Protein AF-0000000075746510 (afdb_homodimer)

Secondary structure (DSSP, 8-state):
-HHHHHT-HHHHTGGGGGGGHHHHHHHHHHHHHHHHHHHHHHHHHHHHHHHHHTT---HHHHHHHHHHHHHHHHHHHHHHHHHHHHHHHHHHHHHHHHHHHHHHHHHTS-HHHHHHS-HHHHHHIIIIIHHHHHHIIIIIHHHHHHHHHHHHHHHHHHHHH-HHHHHHTTTHHHHHHHHHHHIIIIIHHHHHHHHHHHHHHHHHHHHHHHTHHHHHHTT-HHHHHHHHHHHHHHHHHHHHHHHHHHHHHHHHHHHHHHHHHHHIIIIIHHHHHSTTS--HHHHHHHHHHHHHTHHHHHHHHHHHHHHHHHHHHHHHHHHHHHPPPSS---TT-B---SPP-EEEEEEEEEEEETTEEEEEEEEEEEETT-EEEEE-STTSSHHHHHHHHTTSS--SEEEEEETTEEGGGB-HHHHHTTEEEE-SS----SEEHHHHHHTT-TT--HHHHHHHHHHTT-HHHHHHSTTGGG-EESTTSBPPPHHHHHHHHHHHHHHH--SEEEEESTTTTS-HHHHHHHHHHHHHHHTTSEEEEE-SSGGGTTT-SEEEEEETTEEEEEE-HHHHHHTTSHHHHHHHHHH-S----/-HHHHHT-HHHHHGGGGGGGHHHHHHHHHHHHHHHHHHHHHHHHHHHHHHHHHTT---HHHHHHHHHHHHHHHHHHHHHHHHHHHHHHHHHHHHHHHHHHHHHHHHHTS-HHHHHHS-HHHHHHIIIIIHHHHHHIIIIIHHHHHHHHHHHHHHHHHHHHH-HHHHHHTTTHHHHHHHHHHHIIIIIHHHHHHHHHHHHHHHHHHHHHHHTHHHHHHTT-HHHHHHHHHHHHHHHHHHHHHHHHHHHHHHHHHHHHHHHHHHHIIIIIHHHHHSTTS--HHHHHHHHHHHHHTHHHHHHHHHHHHHHHHHHHHHHHHHHHHHPPPSS---TT-B---SPP-EEEEEEEEEEEETTEEEEEEEEEEEETT-EEEEE-STTSSHHHHHHHHTTSS--SEEEEEETTEEGGGB-HHHHHTTEEEE-SS----SEEHHHHHHTT-TT--HHHHHHHHHHTT-HHHHHHSTTGGG-EESTTSBPPPHHHHHHHHHHHHHHH--SEEEEESTTTTS-HHHHHHHHHHHHHHHTTSEEEEE-SSGGGTTT-SEEEEEETTEEEEEE-HHHHHHTTSHHHHHHHHHH-S----

pLDDT: mean 87.17, std 10.13, range [22.88, 97.12]

Structure (mmCIF, N/CA/C/O backbone):
data_AF-0000000075746510-model_v1
#
loop_
_entity.id
_entity.type
_entity.pdbx_description
1 polymer 'ABC transporter related protein'
#
loop_
_atom_site.group_PDB
_atom_site.id
_atom_site.type_symbol
_atom_site.label_atom_id
_atom_site.label_alt_id
_atom_site.label_comp_id
_atom_site.label_asym_id
_atom_site.label_entity_id
_atom_site.label_seq_id
_atom_site.pdbx_PDB_ins_code
_atom_site.Cartn_x
_atom_site.Cartn_y
_atom_site.Cartn_z
_atom_site.occupancy
_atom_site.B_iso_or_equiv
_atom_site.auth_seq_id
_atom_site.auth_comp_id
_atom_site.auth_asym_id
_atom_site.auth_atom_id
_atom_site.pdbx_PDB_model_num
ATOM 1 N N . MET A 1 1 ? 21.406 -5.93 -28.125 1 35.66 1 MET A N 1
ATOM 2 C CA . MET A 1 1 ? 21.109 -6.84 -27.016 1 35.66 1 MET A CA 1
ATOM 3 C C . MET A 1 1 ? 22.234 -6.82 -25.984 1 35.66 1 MET A C 1
ATOM 5 O O . MET A 1 1 ? 21.984 -6.797 -24.781 1 35.66 1 MET A O 1
ATOM 9 N N . HIS A 1 2 ? 23.375 -6.832 -26.531 1 43 2 HIS A N 1
ATOM 10 C CA . HIS A 1 2 ? 24.562 -6.828 -25.688 1 43 2 HIS A CA 1
ATOM 11 C C . HIS A 1 2 ? 24.75 -5.477 -25 1 43 2 HIS A C 1
ATOM 13 O O . HIS A 1 2 ? 25.141 -5.41 -23.844 1 43 2 HIS A O 1
ATOM 19 N N . GLN A 1 3 ? 24.656 -4.559 -25.859 1 42.72 3 GLN A N 1
ATOM 20 C CA . GLN A 1 3 ? 24.797 -3.217 -25.297 1 42.72 3 GLN A CA 1
ATOM 21 C C . GLN A 1 3 ? 23.688 -2.91 -24.312 1 42.72 3 GLN A C 1
ATOM 23 O O . GLN A 1 3 ? 23.906 -2.225 -23.312 1 42.72 3 GLN A O 1
ATOM 28 N N . ALA A 1 4 ? 22.609 -3.455 -24.688 1 48.09 4 ALA A N 1
ATOM 29 C CA . ALA A 1 4 ? 21.422 -3.285 -23.844 1 48.09 4 ALA A CA 1
ATOM 30 C C . ALA A 1 4 ? 21.609 -4.008 -22.5 1 48.09 4 ALA A C 1
ATOM 32 O O . ALA A 1 4 ? 21.125 -3.533 -21.469 1 48.09 4 ALA A O 1
ATOM 33 N N . ILE A 1 5 ? 22.25 -5.199 -22.609 1 48.69 5 ILE A N 1
ATOM 34 C CA . ILE A 1 5 ? 22.547 -5.965 -21.406 1 48.69 5 ILE A CA 1
ATOM 35 C C . ILE A 1 5 ? 23.578 -5.219 -20.562 1 48.69 5 ILE A C 1
ATOM 37 O O . ILE A 1 5 ? 23.484 -5.191 -19.328 1 48.69 5 ILE A O 1
ATOM 41 N N . ARG A 1 6 ? 24.672 -4.754 -21.234 1 49.66 6 ARG A N 1
ATOM 42 C CA . ARG A 1 6 ? 25.703 -4.035 -20.5 1 49.66 6 ARG A CA 1
ATOM 43 C C . ARG A 1 6 ? 25.141 -2.799 -19.812 1 49.66 6 ARG A C 1
ATOM 45 O O . ARG A 1 6 ? 25.656 -2.357 -18.781 1 49.66 6 ARG A O 1
ATOM 52 N N . GLU A 1 7 ? 24.156 -2.332 -20.297 1 64.12 7 GLU A N 1
ATOM 53 C CA . GLU A 1 7 ? 23.547 -1.112 -19.766 1 64.12 7 GLU A CA 1
ATOM 54 C C . GLU A 1 7 ? 22.438 -1.433 -18.781 1 64.12 7 GLU A C 1
ATOM 56 O O . GLU A 1 7 ? 21.766 -0.529 -18.281 1 64.12 7 GLU A O 1
ATOM 61 N N . SER A 1 8 ? 22.422 -2.777 -18.438 1 77.81 8 SER A N 1
ATOM 62 C CA . SER A 1 8 ? 21.375 -3.223 -17.531 1 77.81 8 SER A CA 1
ATOM 63 C C . SER A 1 8 ? 21.734 -2.906 -16.078 1 77.81 8 SER A C 1
ATOM 65 O O . SER A 1 8 ? 22.875 -3.08 -15.656 1 77.81 8 SER A O 1
ATOM 67 N N . ALA A 1 9 ? 20.891 -2.283 -15.445 1 82.31 9 ALA A N 1
ATOM 68 C CA . ALA A 1 9 ? 21.047 -1.913 -14.039 1 82.31 9 ALA A CA 1
ATOM 69 C C . ALA A 1 9 ? 21.203 -3.15 -13.164 1 82.31 9 ALA A C 1
ATOM 71 O O . ALA A 1 9 ? 21.906 -3.115 -12.148 1 82.31 9 ALA A O 1
ATOM 72 N N . LEU A 1 10 ? 20.719 -4.23 -13.68 1 85.75 10 LEU A N 1
ATOM 73 C CA . LEU A 1 10 ? 20.797 -5.477 -12.922 1 85.75 10 LEU A CA 1
ATOM 74 C C . LEU A 1 10 ? 22.219 -6.02 -12.914 1 85.75 10 LEU A C 1
ATOM 76 O O . LEU A 1 10 ? 22.703 -6.496 -11.883 1 85.75 10 LEU A O 1
ATOM 80 N N . TRP A 1 11 ? 22.906 -5.871 -14 1 81.75 11 TRP A N 1
ATOM 81 C CA . TRP A 1 11 ? 24.281 -6.355 -14.125 1 81.75 11 TRP A CA 1
ATOM 82 C C . TRP A 1 11 ? 25.234 -5.547 -13.242 1 81.75 11 TRP A C 1
ATOM 84 O O . TRP A 1 11 ? 26.219 -6.078 -12.734 1 81.75 11 TRP A O 1
ATOM 94 N N . ARG A 1 12 ? 24.953 -4.312 -13 1 80.69 12 ARG A N 1
ATOM 95 C CA . ARG A 1 12 ? 25.797 -3.445 -12.18 1 80.69 12 ARG A CA 1
ATOM 96 C C . ARG A 1 12 ? 25.641 -3.781 -10.703 1 80.69 12 ARG A C 1
ATOM 98 O O . ARG A 1 12 ? 26.531 -3.469 -9.898 1 80.69 12 ARG A O 1
ATOM 105 N N . LEU A 1 13 ? 24.531 -4.457 -10.367 1 83.25 13 LEU A N 1
ATOM 106 C CA . LEU A 1 13 ? 24.297 -4.789 -8.969 1 83.25 13 LEU A CA 1
ATOM 107 C C . LEU A 1 13 ? 24.75 -6.211 -8.664 1 83.25 13 LEU A C 1
ATOM 109 O O . LEU A 1 13 ? 24.75 -6.633 -7.504 1 83.25 13 LEU A O 1
ATOM 113 N N . LEU A 1 14 ? 25.266 -6.902 -9.656 1 82.88 14 LEU A N 1
ATOM 114 C CA . LEU A 1 14 ? 25.656 -8.297 -9.516 1 82.88 14 LEU A CA 1
ATOM 115 C C . LEU A 1 14 ? 26.906 -8.422 -8.648 1 82.88 14 LEU A C 1
ATOM 117 O O . LEU A 1 14 ? 27.078 -9.414 -7.934 1 82.88 14 LEU A O 1
ATOM 121 N N . PRO A 1 15 ? 27.719 -7.355 -8.68 1 82.38 15 PRO A N 1
ATOM 122 C CA . PRO A 1 15 ? 28.906 -7.469 -7.84 1 82.38 15 PRO A CA 1
ATOM 123 C C . PRO A 1 15 ? 28.578 -7.531 -6.348 1 82.38 15 PRO A C 1
ATOM 125 O O . PRO A 1 15 ? 29.391 -8.031 -5.555 1 82.38 15 PRO A O 1
ATOM 128 N N . LEU A 1 16 ? 27.422 -7.137 -5.988 1 82.44 16 LEU A N 1
ATOM 129 C CA . LEU A 1 16 ? 27 -7.211 -4.594 1 82.44 16 LEU A CA 1
ATOM 130 C C . LEU A 1 16 ? 26.781 -8.656 -4.168 1 82.44 16 LEU A C 1
ATOM 132 O O . LEU A 1 16 ? 26.766 -8.961 -2.971 1 82.44 16 LEU A O 1
ATOM 136 N N . THR A 1 17 ? 26.688 -9.523 -5.133 1 87.56 17 THR A N 1
ATOM 137 C CA . THR A 1 17 ? 26.469 -10.938 -4.844 1 87.56 17 THR A CA 1
ATOM 138 C C . THR A 1 17 ? 27.797 -11.695 -4.816 1 87.56 17 THR A C 1
ATOM 140 O O . THR A 1 17 ? 27.828 -12.875 -4.453 1 87.56 17 THR A O 1
ATOM 143 N N . TRP A 1 18 ? 28.922 -11.102 -5.051 1 86.75 18 TRP A N 1
ATOM 144 C CA . TRP A 1 18 ? 30.203 -11.75 -5.227 1 86.75 18 TRP A CA 1
ATOM 145 C C . TRP A 1 18 ? 30.672 -12.391 -3.926 1 86.75 18 TRP A C 1
ATOM 147 O O . TRP A 1 18 ? 31.312 -13.445 -3.941 1 86.75 18 TRP A O 1
ATOM 157 N N . PRO A 1 19 ? 30.344 -11.742 -2.838 1 90.19 19 PRO A N 1
ATOM 158 C CA . PRO A 1 19 ? 30.766 -12.391 -1.594 1 90.19 19 PRO A CA 1
ATOM 159 C C . PRO A 1 19 ? 30.094 -13.75 -1.382 1 90.19 19 PRO A C 1
ATOM 161 O O . PRO A 1 19 ? 30.609 -14.578 -0.635 1 90.19 19 PRO A O 1
ATOM 164 N N . TYR A 1 20 ? 29.078 -13.992 -2.07 1 93.38 20 TYR A N 1
ATOM 165 C CA . TYR A 1 20 ? 28.344 -15.242 -1.899 1 93.38 20 TYR A CA 1
ATOM 166 C C . TYR A 1 20 ? 28.438 -16.109 -3.15 1 93.38 20 TYR A C 1
ATOM 168 O O . TYR A 1 20 ? 27.5 -16.859 -3.463 1 93.38 20 TYR A O 1
ATOM 176 N N . LYS A 1 21 ? 29.469 -16.047 -3.889 1 92.56 21 LYS A N 1
ATOM 177 C CA . LYS A 1 21 ? 29.656 -16.766 -5.145 1 92.56 21 LYS A CA 1
ATOM 178 C C . LYS A 1 21 ? 29.656 -18.266 -4.918 1 92.56 21 LYS A C 1
ATOM 180 O O . LYS A 1 21 ? 29.156 -19.031 -5.754 1 92.56 21 LYS A O 1
ATOM 185 N N . ARG A 1 22 ? 30.203 -18.656 -3.805 1 93.75 22 ARG A N 1
ATOM 186 C CA . ARG A 1 22 ? 30.234 -20.078 -3.506 1 93.75 22 ARG A CA 1
ATOM 187 C C . ARG A 1 22 ? 28.828 -20.641 -3.289 1 93.75 22 ARG A C 1
ATOM 189 O O . ARG A 1 22 ? 28.5 -21.703 -3.811 1 93.75 22 ARG A O 1
ATOM 196 N N . GLN A 1 23 ? 28.062 -19.922 -2.582 1 93.88 23 GLN A N 1
ATOM 197 C CA . GLN A 1 23 ? 26.688 -20.344 -2.328 1 93.88 23 GLN A CA 1
ATOM 198 C C . GLN A 1 23 ? 25.875 -20.359 -3.615 1 93.88 23 GLN A C 1
ATOM 200 O O . GLN A 1 23 ? 25.031 -21.234 -3.811 1 93.88 23 GLN A O 1
ATOM 205 N N . ILE A 1 24 ? 26.172 -19.422 -4.426 1 92.44 24 ILE A N 1
ATOM 206 C CA . ILE A 1 24 ? 25.484 -19.344 -5.707 1 92.44 24 ILE A CA 1
ATOM 207 C C . ILE A 1 24 ? 25.875 -20.531 -6.578 1 92.44 24 ILE A C 1
ATOM 209 O O . ILE A 1 24 ? 25.016 -21.203 -7.16 1 92.44 24 ILE A O 1
ATOM 213 N N . ALA A 1 25 ? 27.109 -20.875 -6.602 1 93.31 25 ALA A N 1
ATOM 214 C CA . ALA A 1 25 ? 27.594 -21.984 -7.414 1 93.31 25 ALA A CA 1
ATOM 215 C C . ALA A 1 25 ? 27.047 -23.312 -6.914 1 93.31 25 ALA A C 1
ATOM 217 O O . ALA A 1 25 ? 26.609 -24.156 -7.711 1 93.31 25 ALA A O 1
ATOM 218 N N . VAL A 1 26 ? 27 -23.406 -5.637 1 94.81 26 VAL A N 1
ATOM 219 C CA . VAL A 1 26 ? 26.484 -24.641 -5.051 1 94.81 26 VAL A CA 1
ATOM 220 C C . VAL A 1 26 ? 24.984 -24.734 -5.316 1 94.81 26 VAL A C 1
ATOM 222 O O . VAL A 1 26 ? 24.469 -25.812 -5.645 1 94.81 26 VAL A O 1
ATOM 225 N N . GLY A 1 27 ? 24.297 -23.625 -5.129 1 93.88 27 GLY A N 1
ATOM 226 C CA . GLY A 1 27 ? 22.859 -23.609 -5.371 1 93.88 27 GLY A CA 1
ATOM 227 C C . GLY A 1 27 ? 22.5 -23.922 -6.812 1 93.88 27 GLY A C 1
ATOM 228 O O . GLY A 1 27 ? 21.625 -24.75 -7.078 1 93.88 27 GLY A O 1
ATOM 229 N N . LEU A 1 28 ? 23.188 -23.312 -7.727 1 91.69 28 LEU A N 1
ATOM 230 C CA . LEU A 1 28 ? 22.922 -23.531 -9.141 1 91.69 28 LEU A CA 1
ATOM 231 C C . LEU A 1 28 ? 23.344 -24.938 -9.562 1 91.69 28 LEU A C 1
ATOM 233 O O . LEU A 1 28 ? 22.672 -25.578 -10.367 1 91.69 28 LEU A O 1
ATOM 237 N N . GLY A 1 29 ? 24.453 -25.406 -9.047 1 93.31 29 GLY A N 1
ATOM 238 C CA . GLY A 1 29 ? 24.875 -26.781 -9.305 1 93.31 29 GLY A CA 1
ATOM 239 C C . GLY A 1 29 ? 23.891 -27.812 -8.781 1 93.31 29 GLY A C 1
ATOM 240 O O . GLY A 1 29 ? 23.578 -28.781 -9.477 1 93.31 29 GLY A O 1
ATOM 241 N N . ALA A 1 30 ? 23.438 -27.516 -7.57 1 95 30 ALA A N 1
ATOM 242 C CA . ALA A 1 30 ? 22.438 -28.406 -6.996 1 95 30 ALA A CA 1
ATOM 243 C C . ALA A 1 30 ? 21.156 -28.406 -7.82 1 95 30 ALA A C 1
ATOM 245 O O . ALA A 1 30 ? 20.5 -29.438 -7.953 1 95 30 ALA A O 1
ATOM 246 N N . ASN A 1 31 ? 20.844 -27.266 -8.305 1 92.44 31 ASN A N 1
ATOM 247 C CA . ASN A 1 31 ? 19.656 -27.172 -9.156 1 92.44 31 ASN A CA 1
ATOM 248 C C . ASN A 1 31 ? 19.828 -28 -10.438 1 92.44 31 ASN A C 1
ATOM 250 O O . ASN A 1 31 ? 18.906 -28.688 -10.859 1 92.44 31 ASN A O 1
ATOM 254 N N . GLY A 1 32 ? 20.938 -27.891 -11.055 1 91.69 32 GLY A N 1
ATOM 255 C CA . GLY A 1 32 ? 21.234 -28.703 -12.219 1 91.69 32 GLY A CA 1
ATOM 256 C C . GLY A 1 32 ? 21.156 -30.188 -11.945 1 91.69 32 GLY A C 1
ATOM 257 O O . GLY A 1 32 ? 20.578 -30.953 -12.727 1 91.69 32 GLY A O 1
ATOM 258 N N . CYS A 1 33 ? 21.672 -30.625 -10.828 1 94.31 33 CYS A N 1
ATOM 259 C CA . CYS A 1 33 ? 21.609 -32.031 -10.438 1 94.31 33 CYS A CA 1
ATOM 260 C C . CYS A 1 33 ? 20.172 -32.438 -10.18 1 94.31 33 CYS A C 1
ATOM 262 O O . CYS A 1 33 ? 19.781 -33.562 -10.516 1 94.31 33 CYS A O 1
ATOM 264 N N . ALA A 1 34 ? 19.5 -31.547 -9.531 1 93.31 34 ALA A N 1
ATOM 265 C CA . ALA A 1 34 ? 18.094 -31.844 -9.273 1 93.31 34 ALA A CA 1
ATOM 266 C C . ALA A 1 34 ? 17.328 -32.094 -10.578 1 93.31 34 ALA A C 1
ATOM 268 O O . ALA A 1 34 ? 16.484 -33 -10.648 1 93.31 34 ALA A O 1
ATOM 269 N N . ARG A 1 35 ? 17.641 -31.328 -11.586 1 90 35 ARG A N 1
ATOM 270 C CA . ARG A 1 35 ? 17 -31.516 -12.875 1 90 35 ARG A CA 1
ATOM 271 C C . ARG A 1 35 ? 17.391 -32.844 -13.5 1 90 35 ARG A C 1
ATOM 273 O O . ARG A 1 35 ? 16.562 -33.5 -14.148 1 90 35 ARG A O 1
ATOM 280 N N . PHE A 1 36 ? 18.562 -33.219 -13.297 1 90.56 36 PHE A N 1
ATOM 281 C CA . PHE A 1 36 ? 19.031 -34.5 -13.781 1 90.56 36 PHE A CA 1
ATOM 282 C C . PHE A 1 36 ? 18.234 -35.656 -13.156 1 90.56 36 PHE A C 1
ATOM 284 O O . PHE A 1 36 ? 17.75 -36.531 -13.867 1 90.56 36 PHE A O 1
ATOM 291 N N . PHE A 1 37 ? 18.016 -35.562 -11.891 1 92.88 37 PHE A N 1
ATOM 292 C CA . PHE A 1 37 ? 17.281 -36.625 -11.188 1 92.88 37 PHE A CA 1
ATOM 293 C C . PHE A 1 37 ? 15.789 -36.531 -11.508 1 92.88 37 PHE A C 1
ATOM 295 O O . PHE A 1 37 ? 15.07 -37.531 -11.422 1 92.88 37 PHE A O 1
ATOM 302 N N . ASP A 1 38 ? 15.367 -35.375 -11.883 1 90.44 38 ASP A N 1
ATOM 303 C CA . ASP A 1 38 ? 13.961 -35.188 -12.195 1 90.44 38 ASP A CA 1
ATOM 304 C C . ASP A 1 38 ? 13.586 -35.844 -13.516 1 90.44 38 ASP A C 1
ATOM 306 O O . ASP A 1 38 ? 12.43 -36.25 -13.711 1 90.44 38 ASP A O 1
ATOM 310 N N . LEU A 1 39 ? 14.539 -36.031 -14.414 1 89.38 39 LEU A N 1
ATOM 311 C CA . LEU A 1 39 ? 14.289 -36.594 -15.734 1 89.38 39 LEU A CA 1
ATOM 312 C C . LEU A 1 39 ? 14.477 -38.125 -15.727 1 89.38 39 LEU A C 1
ATOM 314 O O . LEU A 1 39 ? 13.953 -38.812 -16.594 1 89.38 39 LEU A O 1
ATOM 318 N N . LEU A 1 40 ? 15.055 -38.688 -14.695 1 90.19 40 LEU A N 1
ATOM 319 C CA . LEU A 1 40 ? 15.461 -40.094 -14.656 1 90.19 40 LEU A CA 1
ATOM 320 C C . LEU A 1 40 ? 14.242 -41 -14.508 1 90.19 40 LEU A C 1
ATOM 322 O O . LEU A 1 40 ? 14.18 -42.062 -15.117 1 90.19 40 LEU A O 1
ATOM 326 N N . PRO A 1 41 ? 13.297 -40.531 -13.688 1 87.69 41 PRO A N 1
ATOM 327 C CA . PRO A 1 41 ? 12.148 -41.438 -13.531 1 87.69 41 PRO A CA 1
ATOM 328 C C . PRO A 1 41 ? 11.438 -41.719 -14.852 1 87.69 41 PRO A C 1
ATOM 330 O O . PRO A 1 41 ? 10.984 -42.844 -15.078 1 87.69 41 PRO A O 1
ATOM 333 N N . THR A 1 42 ? 11.336 -40.75 -15.695 1 86.75 42 THR A N 1
ATOM 334 C CA . THR A 1 42 ? 10.688 -40.938 -16.984 1 86.75 42 THR A CA 1
ATOM 335 C C . THR A 1 42 ? 11.445 -41.969 -17.844 1 86.75 42 THR A C 1
ATOM 337 O O . THR A 1 42 ? 10.828 -42.75 -18.547 1 86.75 42 THR A O 1
ATOM 340 N N . LEU A 1 43 ? 12.711 -42.031 -17.75 1 89.44 43 LEU A N 1
ATOM 341 C CA . LEU A 1 43 ? 13.523 -42.969 -18.484 1 89.44 43 LEU A CA 1
ATOM 342 C C . LEU A 1 43 ? 13.344 -44.375 -17.922 1 89.44 43 LEU A C 1
ATOM 344 O O . LEU A 1 43 ? 13.32 -45.375 -18.672 1 89.44 43 LEU A O 1
ATOM 348 N N . ILE A 1 44 ? 13.172 -44.438 -16.656 1 89.75 44 ILE A N 1
ATOM 349 C CA . ILE A 1 44 ? 13.016 -45.75 -16 1 89.75 44 ILE A CA 1
ATOM 350 C C . ILE A 1 44 ? 11.672 -46.344 -16.391 1 89.75 44 ILE A C 1
ATOM 352 O O . ILE A 1 44 ? 11.578 -47.562 -16.625 1 89.75 44 ILE A O 1
ATOM 356 N N . VAL A 1 45 ? 10.703 -45.531 -16.5 1 86.75 45 VAL A N 1
ATOM 357 C CA . VAL A 1 45 ? 9.391 -46.031 -16.906 1 86.75 45 VAL A CA 1
ATOM 358 C C . VAL A 1 45 ? 9.477 -46.656 -18.297 1 86.75 45 VAL A C 1
ATOM 360 O O . VAL A 1 45 ? 8.898 -47.688 -18.547 1 86.75 45 VAL A O 1
ATOM 363 N N . GLY A 1 46 ? 10.18 -46.031 -19.234 1 86.69 46 GLY A N 1
ATOM 364 C CA . GLY A 1 46 ? 10.367 -46.594 -20.562 1 86.69 46 GLY A CA 1
ATOM 365 C C . GLY A 1 46 ? 11.047 -47.938 -20.547 1 86.69 46 GLY A C 1
ATOM 366 O O . GLY A 1 46 ? 10.648 -48.844 -21.281 1 86.69 46 GLY A O 1
ATOM 367 N N . GLN A 1 47 ? 11.992 -48.094 -19.672 1 86.81 47 GLN A N 1
ATOM 368 C CA . GLN A 1 47 ? 12.711 -49.375 -19.562 1 86.81 47 GLN A CA 1
ATOM 369 C C . GLN A 1 47 ? 11.812 -50.469 -19 1 86.81 47 GLN A C 1
ATOM 371 O O . GLN A 1 47 ? 11.914 -51.625 -19.406 1 86.81 47 GLN A O 1
ATOM 376 N N . VAL A 1 48 ? 11.031 -50.062 -18.078 1 86.5 48 VAL A N 1
ATOM 377 C CA . VAL A 1 48 ? 10.125 -51.031 -17.484 1 86.5 48 VAL A CA 1
ATOM 378 C C . VAL A 1 48 ? 9.117 -51.5 -18.531 1 86.5 48 VAL A C 1
ATOM 380 O O . VAL A 1 48 ? 8.805 -52.719 -18.594 1 86.5 48 VAL A O 1
ATOM 383 N N . VAL A 1 49 ? 8.641 -50.625 -19.344 1 84.81 49 VAL A N 1
ATOM 384 C CA . VAL A 1 49 ? 7.695 -50.969 -20.406 1 84.81 49 VAL A CA 1
ATOM 385 C C . VAL A 1 49 ? 8.352 -51.938 -21.391 1 84.81 49 VAL A C 1
ATOM 387 O O . VAL A 1 49 ? 7.738 -52.906 -21.812 1 84.81 49 VAL A O 1
ATOM 390 N N . ASP A 1 50 ? 9.547 -51.656 -21.734 1 84.88 50 ASP A N 1
ATOM 391 C CA . ASP A 1 50 ? 10.281 -52.531 -22.641 1 84.88 50 ASP A CA 1
ATOM 392 C C . ASP A 1 50 ? 10.5 -53.906 -22 1 84.88 50 ASP A C 1
ATOM 394 O O . ASP A 1 50 ? 10.406 -54.938 -22.688 1 84.88 50 ASP A O 1
ATOM 398 N N . ALA A 1 51 ? 10.773 -53.906 -20.734 1 84.06 51 ALA A N 1
ATOM 399 C CA . ALA A 1 51 ? 11.016 -55.188 -20.031 1 84.06 51 ALA A CA 1
ATOM 400 C C . ALA A 1 51 ? 9.75 -56.031 -19.984 1 84.06 51 ALA A C 1
ATOM 402 O O . ALA A 1 51 ? 9.812 -57.25 -20.109 1 84.06 51 ALA A O 1
ATOM 403 N N . ILE A 1 52 ? 8.703 -55.438 -19.781 1 81.75 52 ILE A N 1
ATOM 404 C CA . ILE A 1 52 ? 7.434 -56.156 -19.766 1 81.75 52 ILE A CA 1
ATOM 405 C C . ILE A 1 52 ? 7.113 -56.688 -21.156 1 81.75 52 ILE A C 1
ATOM 407 O O . ILE A 1 52 ? 6.664 -57.844 -21.281 1 81.75 52 ILE A O 1
ATOM 411 N N . GLU A 1 53 ? 7.359 -55.906 -22.125 1 79 53 GLU A N 1
ATOM 412 C CA . GLU A 1 53 ? 7.07 -56.281 -23.516 1 79 53 GLU A CA 1
ATOM 413 C C . GLU A 1 53 ? 7.914 -57.469 -23.938 1 79 53 GLU A C 1
ATOM 415 O O . GLU A 1 53 ? 7.438 -58.375 -24.656 1 79 53 GLU A O 1
ATOM 420 N N . GLN A 1 54 ? 9.086 -57.469 -23.562 1 77.31 54 GLN A N 1
ATOM 421 C CA . GLN A 1 54 ? 9.992 -58.531 -23.984 1 77.31 54 GLN A CA 1
ATOM 422 C C . GLN A 1 54 ? 9.789 -59.812 -23.156 1 77.31 54 GLN A C 1
ATOM 424 O O . GLN A 1 54 ? 10.352 -60.844 -23.469 1 77.31 54 GLN A O 1
ATOM 429 N N . GLY A 1 55 ? 8.797 -59.938 -22.25 1 70 55 GLY A N 1
ATOM 430 C CA . GLY A 1 55 ? 8.461 -61.125 -21.484 1 70 55 GLY A CA 1
ATOM 431 C C . GLY A 1 55 ? 9.547 -61.531 -20.5 1 70 55 GLY A C 1
ATOM 432 O O . GLY A 1 55 ? 9.547 -62.656 -19.984 1 70 55 GLY A O 1
ATOM 433 N N . ARG A 1 56 ? 10.656 -60.938 -20.422 1 59.34 56 ARG A N 1
ATOM 434 C CA . ARG A 1 56 ? 11.836 -61.406 -19.703 1 59.34 56 ARG A CA 1
ATOM 435 C C . ARG A 1 56 ? 11.789 -60.969 -18.234 1 59.34 56 ARG A C 1
ATOM 437 O O . ARG A 1 56 ? 12.812 -60.938 -17.547 1 59.34 56 ARG A O 1
ATOM 444 N N . VAL A 1 57 ? 10.586 -60.562 -17.625 1 61.47 57 VAL A N 1
ATOM 445 C CA . VAL A 1 57 ? 10.969 -59.781 -16.438 1 61.47 57 VAL A CA 1
ATOM 446 C C . VAL A 1 57 ? 10.711 -60.625 -15.188 1 61.47 57 VAL A C 1
ATOM 448 O O . VAL A 1 57 ? 9.594 -61.094 -14.969 1 61.47 57 VAL A O 1
ATOM 451 N N . LEU A 1 58 ? 11.844 -61.219 -14.586 1 64.31 58 LEU A N 1
ATOM 452 C CA . LEU A 1 58 ? 11.852 -61.781 -13.242 1 64.31 58 LEU A CA 1
ATOM 453 C C . LEU A 1 58 ? 11.383 -60.75 -12.219 1 64.31 58 LEU A C 1
ATOM 455 O O . LEU A 1 58 ? 11.578 -59.531 -12.414 1 64.31 58 LEU A O 1
ATOM 459 N N . PRO A 1 59 ? 10.578 -61.219 -11.281 1 71.5 59 PRO A N 1
ATOM 460 C CA . PRO A 1 59 ? 10.07 -60.344 -10.219 1 71.5 59 PRO A CA 1
ATOM 461 C C . PRO A 1 59 ? 11.156 -59.469 -9.602 1 71.5 59 PRO A C 1
ATOM 463 O O . PRO A 1 59 ? 10.898 -58.344 -9.219 1 71.5 59 PRO A O 1
ATOM 466 N N . ASP A 1 60 ? 12.281 -59.938 -9.648 1 78.75 60 ASP A N 1
ATOM 467 C CA . ASP A 1 60 ? 13.391 -59.219 -9.008 1 78.75 60 ASP A CA 1
ATOM 468 C C . ASP A 1 60 ? 13.75 -57.969 -9.781 1 78.75 60 ASP A C 1
ATOM 470 O O . ASP A 1 60 ? 14.172 -56.969 -9.195 1 78.75 60 ASP A O 1
ATOM 474 N N . ARG A 1 61 ? 13.484 -58 -10.977 1 83.75 61 ARG A N 1
ATOM 475 C CA . ARG A 1 61 ? 13.844 -56.844 -11.797 1 83.75 61 ARG A CA 1
ATOM 476 C C . ARG A 1 61 ? 12.898 -55.656 -11.555 1 83.75 61 ARG A C 1
ATOM 478 O O . ARG A 1 61 ? 13.305 -54.5 -11.586 1 83.75 61 ARG A O 1
ATOM 485 N N . PHE A 1 62 ? 11.711 -56.031 -11.156 1 86.75 62 PHE A N 1
ATOM 486 C CA . PHE A 1 62 ? 10.75 -54.969 -10.898 1 86.75 62 PHE A CA 1
ATOM 487 C C . PHE A 1 62 ? 11.07 -54.25 -9.594 1 86.75 62 PHE A C 1
ATOM 489 O O . PHE A 1 62 ? 10.906 -53.031 -9.5 1 86.75 62 PHE A O 1
ATOM 496 N N . VAL A 1 63 ? 11.57 -54.969 -8.648 1 87.31 63 VAL A N 1
ATOM 497 C CA . VAL A 1 63 ? 11.953 -54.344 -7.379 1 87.31 63 VAL A CA 1
ATOM 498 C C . VAL A 1 63 ? 13.156 -53.438 -7.582 1 87.31 63 VAL A C 1
ATOM 500 O O . VAL A 1 63 ? 13.25 -52.375 -6.965 1 87.31 63 VAL A O 1
ATOM 503 N N . THR A 1 64 ? 14.016 -53.875 -8.453 1 89.5 64 THR A N 1
ATOM 504 C CA . THR A 1 64 ? 15.188 -53.062 -8.734 1 89.5 64 THR A CA 1
ATOM 505 C C . THR A 1 64 ? 14.789 -51.75 -9.398 1 89.5 64 THR A C 1
ATOM 507 O O . THR A 1 64 ? 15.32 -50.688 -9.062 1 89.5 64 THR A O 1
ATOM 510 N N . TYR A 1 65 ? 13.844 -51.812 -10.305 1 90.06 65 TYR A N 1
ATOM 511 C CA . TYR A 1 65 ? 13.367 -50.594 -10.945 1 90.06 65 TYR A CA 1
ATOM 512 C C . TYR A 1 65 ? 12.648 -49.688 -9.945 1 90.06 65 TYR A C 1
ATOM 514 O O . TYR A 1 65 ? 12.789 -48.469 -9.992 1 90.06 65 TYR A O 1
ATOM 522 N N . ALA A 1 66 ? 11.906 -50.281 -9.039 1 91.56 66 ALA A N 1
ATOM 523 C CA . ALA A 1 66 ? 11.188 -49.5 -8.023 1 91.56 66 ALA A CA 1
ATOM 524 C C . ALA A 1 66 ? 12.164 -48.781 -7.094 1 91.56 66 ALA A C 1
ATOM 526 O O . ALA A 1 66 ? 11.977 -47.625 -6.773 1 91.56 66 ALA A O 1
ATOM 527 N N . LEU A 1 67 ? 13.18 -49.438 -6.738 1 92.5 67 LEU A N 1
ATOM 528 C CA . LEU A 1 67 ? 14.18 -48.875 -5.855 1 92.5 67 LEU A CA 1
ATOM 529 C C . LEU A 1 67 ? 14.969 -47.781 -6.574 1 92.5 67 LEU A C 1
ATOM 531 O O . LEU A 1 67 ? 15.367 -46.781 -5.961 1 92.5 67 LEU A O 1
ATOM 535 N N . LEU A 1 68 ? 15.172 -48 -7.82 1 92.75 68 LEU A N 1
ATOM 536 C CA . LEU A 1 68 ? 15.883 -47 -8.609 1 92.75 68 LEU A CA 1
ATOM 537 C C . LEU A 1 68 ? 15.07 -45.688 -8.703 1 92.75 68 LEU A C 1
ATOM 539 O O . LEU A 1 68 ? 15.633 -44.594 -8.586 1 92.75 68 LEU A O 1
ATOM 543 N N . VAL A 1 69 ? 13.82 -45.875 -8.922 1 92.69 69 VAL A N 1
ATOM 544 C CA . VAL A 1 69 ? 12.969 -44.688 -9.016 1 92.69 69 VAL A CA 1
ATOM 545 C C . VAL A 1 69 ? 12.922 -44 -7.668 1 92.69 69 VAL A C 1
ATOM 547 O O . VAL A 1 69 ? 12.961 -42.75 -7.609 1 92.69 69 VAL A O 1
ATOM 550 N N . LEU A 1 70 ? 12.812 -44.688 -6.613 1 93.5 70 LEU A N 1
ATOM 551 C CA . LEU A 1 70 ? 12.828 -44.125 -5.277 1 93.5 70 LEU A CA 1
ATOM 552 C C . LEU A 1 70 ? 14.133 -43.375 -5.027 1 93.5 70 LEU A C 1
ATOM 554 O O . LEU A 1 70 ? 14.133 -42.281 -4.418 1 93.5 70 LEU A O 1
ATOM 558 N N . ALA A 1 71 ? 15.172 -43.969 -5.477 1 94.44 71 ALA A N 1
ATOM 559 C CA . ALA A 1 71 ? 16.484 -43.344 -5.328 1 94.44 71 ALA A CA 1
ATOM 560 C C . ALA A 1 71 ? 16.562 -42.031 -6.125 1 94.44 71 ALA A C 1
ATOM 562 O O . ALA A 1 71 ? 17.172 -41.062 -5.68 1 94.44 71 ALA A O 1
ATOM 563 N N . THR A 1 72 ? 16 -42.031 -7.277 1 94.75 72 THR A N 1
ATOM 564 C CA . THR A 1 72 ? 16.016 -40.812 -8.102 1 94.75 72 THR A CA 1
ATOM 565 C C . THR A 1 72 ? 15.219 -39.719 -7.43 1 94.75 72 THR A C 1
ATOM 567 O O . THR A 1 72 ? 15.656 -38.562 -7.41 1 94.75 72 THR A O 1
ATOM 570 N N . PHE A 1 73 ? 14.086 -40.062 -6.891 1 93.69 73 PHE A N 1
ATOM 571 C CA . PHE A 1 73 ? 13.273 -39.062 -6.227 1 93.69 73 PHE A CA 1
ATOM 572 C C . PHE A 1 73 ? 13.945 -38.594 -4.945 1 93.69 73 PHE A C 1
ATOM 574 O O . PHE A 1 73 ? 13.828 -37.406 -4.57 1 93.69 73 PHE A O 1
ATOM 581 N N . ALA A 1 74 ? 14.602 -39.469 -4.297 1 94.38 74 ALA A N 1
ATOM 582 C CA . ALA A 1 74 ? 15.383 -39.094 -3.125 1 94.38 74 ALA A CA 1
ATOM 583 C C . ALA A 1 74 ? 16.5 -38.125 -3.508 1 94.38 74 ALA A C 1
ATOM 585 O O . ALA A 1 74 ? 16.734 -37.125 -2.814 1 94.38 74 ALA A O 1
ATOM 586 N N . GLY A 1 75 ? 17.203 -38.5 -4.582 1 95.12 75 GLY A N 1
ATOM 587 C CA . GLY A 1 75 ? 18.219 -37.562 -5.09 1 95.12 75 GLY A CA 1
ATOM 588 C C . GLY A 1 75 ? 17.641 -36.219 -5.473 1 95.12 75 GLY A C 1
ATOM 589 O O . GLY A 1 75 ? 18.219 -35.188 -5.129 1 95.12 75 GLY A O 1
ATOM 590 N N . LEU A 1 76 ? 16.531 -36.281 -6.125 1 94.5 76 LEU A N 1
ATOM 591 C CA . LEU A 1 76 ? 15.844 -35.031 -6.5 1 94.5 76 LEU A CA 1
ATOM 592 C C . LEU A 1 76 ? 15.492 -34.219 -5.266 1 94.5 76 LEU A C 1
ATOM 594 O O . LEU A 1 76 ? 15.688 -33 -5.25 1 94.5 76 LEU A O 1
ATOM 598 N N . ALA A 1 77 ? 14.992 -34.875 -4.258 1 94.19 77 ALA A N 1
ATOM 599 C CA . ALA A 1 77 ? 14.602 -34.188 -3.016 1 94.19 77 ALA A CA 1
ATOM 600 C C . ALA A 1 77 ? 15.789 -33.5 -2.357 1 94.19 77 ALA A C 1
ATOM 602 O O . ALA A 1 77 ? 15.703 -32.344 -1.972 1 94.19 77 ALA A O 1
ATOM 603 N N . VAL A 1 78 ? 16.859 -34.156 -2.305 1 94.75 78 VAL A N 1
ATOM 604 C CA . VAL A 1 78 ? 18.047 -33.625 -1.624 1 94.75 78 VAL A CA 1
ATOM 605 C C . VAL A 1 78 ? 18.609 -32.469 -2.402 1 94.75 78 VAL A C 1
ATOM 607 O O . VAL A 1 78 ? 18.859 -31.391 -1.833 1 94.75 78 VAL A O 1
ATOM 610 N N . PHE A 1 79 ? 18.781 -32.625 -3.688 1 95.25 79 PHE A N 1
ATOM 611 C CA . PHE A 1 79 ? 19.422 -31.594 -4.484 1 95.25 79 PHE A CA 1
ATOM 612 C C . PHE A 1 79 ? 18.5 -30.391 -4.648 1 95.25 79 PHE A C 1
ATOM 614 O O . PHE A 1 79 ? 18.969 -29.25 -4.684 1 95.25 79 PHE A O 1
ATOM 621 N N . GLN A 1 80 ? 17.312 -30.656 -4.734 1 93.38 80 GLN A N 1
ATOM 622 C CA . GLN A 1 80 ? 16.375 -29.547 -4.824 1 93.38 80 GLN A CA 1
ATOM 623 C C . GLN A 1 80 ? 16.328 -28.766 -3.521 1 93.38 80 GLN A C 1
ATOM 625 O O . GLN A 1 80 ? 16.266 -27.531 -3.543 1 93.38 80 GLN A O 1
ATOM 630 N N . SER A 1 81 ? 16.297 -29.5 -2.434 1 94.38 81 SER A N 1
ATOM 631 C CA . SER A 1 81 ? 16.312 -28.844 -1.128 1 94.38 81 SER A CA 1
ATOM 632 C C . SER A 1 81 ? 17.578 -28.031 -0.921 1 94.38 81 SER A C 1
ATOM 634 O O . SER A 1 81 ? 17.531 -26.906 -0.422 1 94.38 81 SER A O 1
ATOM 636 N N . LEU A 1 82 ? 18.609 -28.609 -1.342 1 94.25 82 LEU A N 1
ATOM 637 C CA . LEU A 1 82 ? 19.906 -27.922 -1.22 1 94.25 82 LEU A CA 1
ATOM 638 C C . LEU A 1 82 ? 19.938 -26.672 -2.088 1 94.25 82 LEU A C 1
ATOM 640 O O . LEU A 1 82 ? 20.438 -25.641 -1.662 1 94.25 82 LEU A O 1
ATOM 644 N N . SER A 1 83 ? 19.422 -26.797 -3.217 1 93.94 83 SER A N 1
ATOM 645 C CA . SER A 1 83 ? 19.375 -25.656 -4.133 1 93.94 83 SER A CA 1
ATOM 646 C C . SER A 1 83 ? 18.5 -24.531 -3.58 1 93.94 83 SER A C 1
ATOM 648 O O . SER A 1 83 ? 18.922 -23.375 -3.516 1 93.94 83 SER A O 1
ATOM 650 N N . SER A 1 84 ? 17.359 -24.891 -3.135 1 92.25 84 SER A N 1
ATOM 651 C CA . SER A 1 84 ? 16.406 -23.906 -2.639 1 92.25 84 SER A CA 1
ATOM 652 C C . SER A 1 84 ? 16.938 -23.203 -1.395 1 92.25 84 SER A C 1
ATOM 654 O O . SER A 1 84 ? 16.781 -21.984 -1.251 1 92.25 84 SER A O 1
ATOM 656 N N . TYR A 1 85 ? 17.547 -23.969 -0.579 1 93.88 85 TYR A N 1
ATOM 657 C CA . TYR A 1 85 ? 18.078 -23.406 0.66 1 93.88 85 TYR A CA 1
ATOM 658 C C . TYR A 1 85 ? 19.234 -22.469 0.38 1 93.88 85 TYR A C 1
ATOM 660 O O . TYR A 1 85 ? 19.281 -21.344 0.908 1 93.88 85 TYR A O 1
ATOM 668 N N . ASN A 1 86 ? 20.141 -22.922 -0.451 1 94.31 86 ASN A N 1
ATOM 669 C CA . ASN A 1 86 ? 21.328 -22.125 -0.718 1 94.31 86 ASN A CA 1
ATOM 670 C C . ASN A 1 86 ? 20.984 -20.844 -1.473 1 94.31 86 ASN A C 1
ATOM 672 O O . ASN A 1 86 ? 21.453 -19.766 -1.114 1 94.31 86 ASN A O 1
ATOM 676 N N . LEU A 1 87 ? 20.203 -20.953 -2.391 1 93.44 87 LEU A N 1
ATOM 677 C CA . LEU A 1 87 ? 19.875 -19.766 -3.178 1 93.44 87 LEU A CA 1
ATOM 678 C C . LEU A 1 87 ? 18.938 -18.844 -2.395 1 93.44 87 LEU A C 1
ATOM 680 O O . LEU A 1 87 ? 19.047 -17.625 -2.502 1 93.44 87 LEU A O 1
ATOM 684 N N . GLY A 1 88 ? 18.047 -19.438 -1.614 1 93.56 88 GLY A N 1
ATOM 685 C CA . GLY A 1 88 ? 17.172 -18.625 -0.773 1 93.56 88 GLY A CA 1
ATOM 686 C C . GLY A 1 88 ? 17.922 -17.844 0.281 1 93.56 88 GLY A C 1
ATOM 687 O O . GLY A 1 88 ? 17.688 -16.641 0.447 1 93.56 88 GLY A O 1
ATOM 688 N N . THR A 1 89 ? 18.812 -18.516 0.965 1 95.06 89 THR A N 1
ATOM 689 C CA . THR A 1 89 ? 19.578 -17.859 2.018 1 95.06 89 THR A CA 1
ATOM 690 C C . THR A 1 89 ? 20.5 -16.812 1.429 1 95.06 89 THR A C 1
ATOM 692 O O . THR A 1 89 ? 20.688 -15.742 2.014 1 95.06 89 THR A O 1
ATOM 695 N N . MET A 1 90 ? 21.094 -17.172 0.33 1 94.31 90 MET A N 1
ATOM 696 C CA . MET A 1 90 ? 21.953 -16.203 -0.345 1 94.31 90 MET A CA 1
ATOM 697 C C . MET A 1 90 ? 21.172 -14.945 -0.712 1 94.31 90 MET A C 1
ATOM 699 O O . MET A 1 90 ? 21.656 -13.828 -0.522 1 94.31 90 MET A O 1
ATOM 703 N N . ALA A 1 91 ? 19.969 -15.117 -1.281 1 94.31 91 ALA A N 1
ATOM 704 C CA . ALA A 1 91 ? 19.125 -13.984 -1.67 1 94.31 91 ALA A CA 1
ATOM 705 C C . ALA A 1 91 ? 18.812 -13.109 -0.466 1 94.31 91 ALA A C 1
ATOM 707 O O . ALA A 1 91 ? 18.766 -11.883 -0.577 1 94.31 91 ALA A O 1
ATOM 708 N N . GLN A 1 92 ? 18.625 -13.734 0.672 1 94.19 92 GLN A N 1
ATOM 709 C CA . GLN A 1 92 ? 18.312 -12.984 1.884 1 94.19 92 GLN A CA 1
ATOM 710 C C . GLN A 1 92 ? 19.516 -12.211 2.387 1 94.19 92 GLN A C 1
ATOM 712 O O . GLN A 1 92 ? 19.391 -11.094 2.902 1 94.19 92 GLN A O 1
ATOM 717 N N . LYS A 1 93 ? 20.641 -12.82 2.322 1 95.06 93 LYS A N 1
ATOM 718 C CA . LYS A 1 93 ? 21.875 -12.133 2.715 1 95.06 93 LYS A CA 1
ATOM 719 C C . LYS A 1 93 ? 22.141 -10.93 1.814 1 95.06 93 LYS A C 1
ATOM 721 O O . LYS A 1 93 ? 22.531 -9.867 2.293 1 95.06 93 LYS A O 1
ATOM 726 N N . VAL A 1 94 ? 21.891 -11.133 0.568 1 93.44 94 VAL A N 1
ATOM 727 C CA . VAL A 1 94 ? 22.062 -10.031 -0.38 1 93.44 94 VAL A CA 1
ATOM 728 C C . VAL A 1 94 ? 21.047 -8.922 -0.073 1 93.44 94 VAL A C 1
ATOM 730 O O . VAL A 1 94 ? 21.391 -7.742 -0.145 1 93.44 94 VAL A O 1
ATOM 733 N N . ARG A 1 95 ? 19.828 -9.289 0.183 1 94.38 95 ARG A N 1
ATOM 734 C CA . ARG A 1 95 ? 18.797 -8.32 0.555 1 94.38 95 ARG A CA 1
ATOM 735 C C . ARG A 1 95 ? 19.234 -7.5 1.764 1 94.38 95 ARG A C 1
ATOM 737 O O . ARG A 1 95 ? 19.094 -6.277 1.773 1 94.38 95 ARG A O 1
ATOM 744 N N . HIS A 1 96 ? 19.766 -8.211 2.76 1 94.44 96 HIS A N 1
ATOM 745 C CA . HIS A 1 96 ? 20.234 -7.551 3.971 1 94.44 96 HIS A CA 1
ATOM 746 C C . HIS A 1 96 ? 21.344 -6.555 3.652 1 94.44 96 HIS A C 1
ATOM 748 O O . HIS A 1 96 ? 21.297 -5.406 4.094 1 94.44 96 HIS A O 1
ATOM 754 N N . ASP A 1 97 ? 22.266 -6.996 2.887 1 94.44 97 ASP A N 1
ATOM 755 C CA . ASP A 1 97 ? 23.406 -6.152 2.541 1 94.44 97 ASP A CA 1
ATOM 756 C C . ASP A 1 97 ? 22.969 -4.938 1.729 1 94.44 97 ASP A C 1
ATOM 758 O O . ASP A 1 97 ? 23.438 -3.822 1.962 1 94.44 97 ASP A O 1
ATOM 762 N N . LEU A 1 98 ? 22.062 -5.18 0.846 1 93.56 98 LEU A N 1
ATOM 763 C CA . LEU A 1 98 ? 21.578 -4.102 -0.012 1 93.56 98 LEU A CA 1
ATOM 764 C C . LEU A 1 98 ? 20.781 -3.08 0.793 1 93.56 98 LEU A C 1
ATOM 766 O O . LEU A 1 98 ? 20.969 -1.872 0.629 1 93.56 98 LEU A O 1
ATOM 770 N N . ARG A 1 99 ? 19.938 -3.559 1.564 1 93.88 99 ARG A N 1
ATOM 771 C CA . ARG A 1 99 ? 19.094 -2.678 2.371 1 93.88 99 ARG A CA 1
ATOM 772 C C . ARG A 1 99 ? 19.953 -1.829 3.314 1 93.88 99 ARG A C 1
ATOM 774 O O . ARG A 1 99 ? 19.734 -0.62 3.428 1 93.88 99 ARG A O 1
ATOM 781 N N . THR A 1 100 ? 20.859 -2.434 4.012 1 94.12 100 THR A N 1
ATOM 782 C CA . THR A 1 100 ? 21.703 -1.72 4.965 1 94.12 100 THR A CA 1
ATOM 783 C C . THR A 1 100 ? 22.625 -0.733 4.242 1 94.12 100 THR A C 1
ATOM 785 O O . THR A 1 100 ? 22.859 0.374 4.73 1 94.12 100 THR A O 1
ATOM 788 N N . ALA A 1 101 ? 23.109 -1.146 3.104 1 93.62 101 ALA A N 1
ATOM 789 C CA . ALA A 1 101 ? 23.953 -0.244 2.32 1 93.62 101 ALA A CA 1
ATOM 790 C C . ALA A 1 101 ? 23.156 0.954 1.817 1 93.62 101 ALA A C 1
ATOM 792 O O . ALA A 1 101 ? 23.641 2.086 1.833 1 93.62 101 ALA A O 1
ATOM 793 N N . LEU A 1 102 ? 21.938 0.654 1.372 1 93.75 102 LEU A N 1
ATOM 794 C CA . LEU A 1 102 ? 21.062 1.712 0.873 1 93.75 102 LEU A CA 1
ATOM 795 C C . LEU A 1 102 ? 20.703 2.686 1.987 1 93.75 102 LEU A C 1
ATOM 797 O O . LEU A 1 102 ? 20.719 3.902 1.785 1 93.75 102 LEU A O 1
ATOM 801 N N . TYR A 1 103 ? 20.406 2.176 3.133 1 94.56 103 TYR A N 1
ATOM 802 C CA . TYR A 1 103 ? 20.047 3.031 4.258 1 94.56 103 TYR A CA 1
ATOM 803 C C . TYR A 1 103 ? 21.234 3.883 4.691 1 94.56 103 TYR A C 1
ATOM 805 O O . TYR A 1 103 ? 21.078 5.07 4.984 1 94.56 103 TYR A O 1
ATOM 813 N N . ARG A 1 104 ? 22.359 3.271 4.742 1 93.38 104 ARG A N 1
ATOM 814 C CA . ARG A 1 104 ? 23.578 3.99 5.113 1 93.38 104 ARG A CA 1
ATOM 815 C C . ARG A 1 104 ? 23.859 5.129 4.137 1 93.38 104 ARG A C 1
ATOM 817 O O . ARG A 1 104 ? 24.25 6.223 4.551 1 93.38 104 ARG A O 1
ATOM 824 N N . HIS A 1 105 ? 23.641 4.812 2.924 1 93.06 105 HIS A N 1
ATOM 825 C CA . HIS A 1 105 ? 23.875 5.832 1.906 1 93.06 105 HIS A CA 1
ATOM 826 C C . HIS A 1 105 ? 22.844 6.953 2.016 1 93.06 105 HIS A C 1
ATOM 828 O O . HIS A 1 105 ? 23.188 8.133 1.873 1 93.06 105 HIS A O 1
ATOM 834 N N . LEU A 1 106 ? 21.625 6.648 2.305 1 92.25 106 LEU A N 1
ATOM 835 C CA . LEU A 1 106 ? 20.531 7.613 2.406 1 92.25 106 LEU A CA 1
ATOM 836 C C . LEU A 1 106 ? 20.781 8.594 3.547 1 92.25 106 LEU A C 1
ATOM 838 O O . LEU A 1 106 ? 20.453 9.773 3.436 1 92.25 106 LEU A O 1
ATOM 842 N N . GLN A 1 107 ? 21.344 8.102 4.598 1 91.81 107 GLN A N 1
ATOM 843 C CA . GLN A 1 107 ? 21.578 8.953 5.758 1 91.81 107 GLN A CA 1
ATOM 844 C C . GLN A 1 107 ? 22.609 10.047 5.449 1 91.81 107 GLN A C 1
ATOM 846 O O . GLN A 1 107 ? 22.672 11.062 6.141 1 91.81 107 GLN A O 1
ATOM 851 N N . ARG A 1 108 ? 23.375 9.836 4.41 1 88.56 108 ARG A N 1
ATOM 852 C CA . ARG A 1 108 ? 24.453 10.766 4.105 1 88.56 108 ARG A CA 1
ATOM 853 C C . ARG A 1 108 ? 24.031 11.773 3.047 1 88.56 108 ARG A C 1
ATOM 855 O O . ARG A 1 108 ? 24.766 12.719 2.752 1 88.56 108 ARG A O 1
ATOM 862 N N . LEU A 1 109 ? 22.859 11.547 2.541 1 89.56 109 LEU A N 1
ATOM 863 C CA . LEU A 1 109 ? 22.391 12.461 1.502 1 89.56 109 LEU A CA 1
ATOM 864 C C . LEU A 1 109 ? 21.891 13.773 2.107 1 89.56 109 LEU A C 1
ATOM 866 O O . LEU A 1 109 ? 21.594 13.828 3.303 1 89.56 109 LEU A O 1
ATOM 870 N N . ASP A 1 110 ? 21.906 14.75 1.267 1 87.81 110 ASP A N 1
ATOM 871 C CA . ASP A 1 110 ? 21.547 16.094 1.727 1 87.81 110 ASP A CA 1
ATOM 872 C C . ASP A 1 110 ? 20.031 16.25 1.815 1 87.81 110 ASP A C 1
ATOM 874 O O . ASP A 1 110 ? 19.281 15.445 1.243 1 87.81 110 ASP A O 1
ATOM 878 N N . MET A 1 111 ? 19.672 17.219 2.535 1 84.19 111 MET A N 1
ATOM 879 C CA . MET A 1 111 ? 18.266 17.469 2.816 1 84.19 111 MET A CA 1
ATOM 880 C C . MET A 1 111 ? 17.516 17.812 1.54 1 84.19 111 MET A C 1
ATOM 882 O O . MET A 1 111 ? 16.297 17.656 1.471 1 84.19 111 MET A O 1
ATOM 886 N N . THR A 1 112 ? 18.219 18.312 0.554 1 81.12 112 THR A N 1
ATOM 887 C CA . THR A 1 112 ? 17.594 18.609 -0.728 1 81.12 112 THR A CA 1
ATOM 888 C C . THR A 1 112 ? 16.953 17.359 -1.331 1 81.12 112 THR A C 1
ATOM 890 O O . THR A 1 112 ? 15.906 17.438 -1.972 1 81.12 112 THR A O 1
ATOM 893 N N . PHE A 1 113 ? 17.594 16.312 -1.054 1 82.31 113 PHE A N 1
ATOM 894 C CA . PHE A 1 113 ? 17.094 15.047 -1.552 1 82.31 113 PHE A CA 1
ATOM 895 C C . PHE A 1 113 ? 15.758 14.695 -0.895 1 82.31 113 PHE A C 1
ATOM 897 O O . PHE A 1 113 ? 14.828 14.234 -1.564 1 82.31 113 PHE A O 1
ATOM 904 N N . PHE A 1 114 ? 15.633 14.867 0.366 1 80.31 114 PHE A N 1
ATOM 905 C CA . PHE A 1 114 ? 14.461 14.477 1.138 1 80.31 114 PHE A CA 1
ATOM 906 C C . PHE A 1 114 ? 13.32 15.469 0.942 1 80.31 114 PHE A C 1
ATOM 908 O O . PHE A 1 114 ? 12.148 15.117 1.078 1 80.31 114 PHE A O 1
ATOM 915 N N . GLY A 1 115 ? 13.648 16.703 0.698 1 74.62 115 GLY A N 1
ATOM 916 C CA . GLY A 1 115 ? 12.641 17.734 0.481 1 74.62 115 GLY A CA 1
ATOM 917 C C . GLY A 1 115 ? 11.906 17.578 -0.836 1 74.62 115 GLY A C 1
ATOM 918 O O . GLY A 1 115 ? 10.734 17.953 -0.946 1 74.62 115 GLY A O 1
ATOM 919 N N . ARG A 1 116 ? 12.484 17.031 -1.818 1 65.88 116 ARG A N 1
ATOM 920 C CA . ARG A 1 116 ? 11.93 16.938 -3.166 1 65.88 116 ARG A CA 1
ATOM 921 C C . ARG A 1 116 ? 11.156 15.648 -3.355 1 65.88 116 ARG A C 1
ATOM 923 O O . ARG A 1 116 ? 10.422 15.492 -4.332 1 65.88 116 ARG A O 1
ATOM 930 N N . ARG A 1 117 ? 11.336 14.836 -2.414 1 70.56 117 ARG A N 1
ATOM 931 C CA . ARG A 1 117 ? 10.734 13.523 -2.588 1 70.56 117 ARG A CA 1
ATOM 932 C C . ARG A 1 117 ? 9.758 13.211 -1.455 1 70.56 117 ARG A C 1
ATOM 934 O O . ARG A 1 117 ? 9.945 13.672 -0.326 1 70.56 117 ARG A O 1
ATOM 941 N N . GLN A 1 118 ? 8.836 12.422 -1.843 1 75.31 118 GLN A N 1
ATOM 942 C CA . GLN A 1 118 ? 7.902 11.938 -0.833 1 75.31 118 GLN A CA 1
ATOM 943 C C . GLN A 1 118 ? 8.492 10.766 -0.054 1 75.31 118 GLN A C 1
ATOM 945 O O . GLN A 1 118 ? 9.211 9.938 -0.618 1 75.31 118 GLN A O 1
ATOM 950 N N . THR A 1 119 ? 8.289 10.766 1.177 1 81.88 119 THR A N 1
ATOM 951 C CA . THR A 1 119 ? 8.773 9.719 2.062 1 81.88 119 THR A CA 1
ATOM 952 C C . THR A 1 119 ? 8.391 8.336 1.523 1 81.88 119 THR A C 1
ATOM 954 O O . THR A 1 119 ? 9.203 7.41 1.556 1 81.88 119 THR A O 1
ATOM 957 N N . GLY A 1 120 ? 7.23 8.25 0.933 1 78.75 120 GLY A N 1
ATOM 958 C CA . GLY A 1 120 ? 6.758 6.984 0.398 1 78.75 120 GLY A CA 1
ATOM 959 C C . GLY A 1 120 ? 7.594 6.477 -0.762 1 78.75 120 GLY A C 1
ATOM 960 O O . GLY A 1 120 ? 7.809 5.27 -0.897 1 78.75 120 GLY A O 1
ATOM 961 N N . ASP A 1 121 ? 8.094 7.363 -1.548 1 85.88 121 ASP A N 1
ATOM 962 C CA . ASP A 1 121 ? 8.906 6.984 -2.699 1 85.88 121 ASP A CA 1
ATOM 963 C C . ASP A 1 121 ? 10.25 6.418 -2.254 1 85.88 121 ASP A C 1
ATOM 965 O O . ASP A 1 121 ? 10.742 5.449 -2.834 1 85.88 121 ASP A O 1
ATOM 969 N N . ILE A 1 122 ? 10.766 7.066 -1.279 1 89.94 122 ILE A N 1
ATOM 970 C CA . ILE A 1 122 ? 12.055 6.605 -0.764 1 89.94 122 ILE A CA 1
ATOM 971 C C . ILE A 1 122 ? 11.883 5.242 -0.1 1 89.94 122 ILE A C 1
ATOM 973 O O . ILE A 1 122 ? 12.695 4.34 -0.308 1 89.94 122 ILE A O 1
ATOM 977 N N . LEU A 1 123 ? 10.82 5.141 0.616 1 90.31 123 LEU A N 1
ATOM 978 C CA . LEU A 1 123 ? 10.531 3.877 1.284 1 90.31 123 LEU A CA 1
ATOM 979 C C . LEU A 1 123 ? 10.312 2.762 0.267 1 90.31 123 LEU A C 1
ATOM 981 O O . LEU A 1 123 ? 10.727 1.623 0.488 1 90.31 123 LEU A O 1
ATOM 985 N N . ALA A 1 124 ? 9.688 3.074 -0.836 1 89.94 124 ALA A N 1
ATOM 986 C CA . ALA A 1 124 ? 9.453 2.092 -1.892 1 89.94 124 ALA A CA 1
ATOM 987 C C . ALA A 1 124 ? 10.766 1.542 -2.438 1 89.94 124 ALA A C 1
ATOM 989 O O . ALA A 1 124 ? 10.875 0.348 -2.725 1 89.94 124 ALA A O 1
ATOM 990 N N . VAL A 1 125 ? 11.703 2.324 -2.561 1 92.06 125 VAL A N 1
ATOM 991 C CA . VAL A 1 125 ? 12.992 1.896 -3.098 1 92.06 125 VAL A CA 1
ATOM 992 C C . VAL A 1 125 ? 13.711 1.016 -2.08 1 92.06 125 VAL A C 1
ATOM 994 O O . VAL A 1 125 ? 14.227 -0.05 -2.424 1 92.06 125 VAL A O 1
ATOM 997 N N . VAL A 1 126 ? 13.617 1.423 -0.823 1 92.38 126 VAL A N 1
ATOM 998 C CA . VAL A 1 126 ? 14.375 0.74 0.221 1 92.38 126 VAL A CA 1
ATOM 999 C C . VAL A 1 126 ? 13.695 -0.583 0.568 1 92.38 126 VAL A C 1
ATOM 1001 O O . VAL A 1 126 ? 14.359 -1.529 1.008 1 92.38 126 VAL A O 1
ATOM 1004 N N . SER A 1 127 ? 12.461 -0.668 0.333 1 92.31 127 SER A N 1
ATOM 1005 C CA . SER A 1 127 ? 11.734 -1.865 0.745 1 92.31 127 SER A CA 1
ATOM 1006 C C . SER A 1 127 ? 11.266 -2.67 -0.462 1 92.31 127 SER A C 1
ATOM 1008 O O . SER A 1 127 ? 11.898 -3.66 -0.837 1 92.31 127 SER A O 1
ATOM 1010 N N . ASN A 1 128 ? 10.398 -2.082 -1.292 1 90.75 128 ASN A N 1
ATOM 1011 C CA . ASN A 1 128 ? 9.766 -2.818 -2.381 1 90.75 128 ASN A CA 1
ATOM 1012 C C . ASN A 1 128 ? 10.773 -3.195 -3.465 1 90.75 128 ASN A C 1
ATOM 1014 O O . ASN A 1 128 ? 10.773 -4.328 -3.951 1 90.75 128 ASN A O 1
ATOM 1018 N N . ASP A 1 129 ? 11.539 -2.287 -3.832 1 92.88 129 ASP A N 1
ATOM 1019 C CA . ASP A 1 129 ? 12.5 -2.553 -4.895 1 92.88 129 ASP A CA 1
ATOM 1020 C C . ASP A 1 129 ? 13.555 -3.559 -4.441 1 92.88 129 ASP A C 1
ATOM 1022 O O . ASP A 1 129 ? 13.984 -4.406 -5.227 1 92.88 129 ASP A O 1
ATOM 1026 N N . VAL A 1 130 ? 13.914 -3.463 -3.203 1 94 130 VAL A N 1
ATOM 1027 C CA . VAL A 1 130 ? 14.859 -4.43 -2.656 1 94 130 VAL A CA 1
ATOM 1028 C C . VAL A 1 130 ? 14.227 -5.812 -2.613 1 94 130 VAL A C 1
ATOM 1030 O O . VAL A 1 130 ? 14.875 -6.812 -2.932 1 94 130 VAL A O 1
ATOM 1033 N N . ASP A 1 131 ? 12.984 -5.883 -2.293 1 92.69 131 ASP A N 1
ATOM 1034 C CA . ASP A 1 131 ? 12.25 -7.141 -2.287 1 92.69 131 ASP A CA 1
ATOM 1035 C C . ASP A 1 131 ? 12.18 -7.742 -3.689 1 92.69 131 ASP A C 1
ATOM 1037 O O . ASP A 1 131 ? 12.289 -8.961 -3.855 1 92.69 131 ASP A O 1
ATOM 1041 N N . SER A 1 132 ? 11.984 -6.859 -4.602 1 92.62 132 SER A N 1
ATOM 1042 C CA . SER A 1 132 ? 11.914 -7.309 -5.988 1 92.62 132 SER A CA 1
ATOM 1043 C C . SER A 1 132 ? 13.234 -7.938 -6.43 1 92.62 132 SER A C 1
ATOM 1045 O O . SER A 1 132 ? 13.234 -8.945 -7.137 1 92.62 132 SER A O 1
ATOM 1047 N N . LEU A 1 133 ? 14.305 -7.387 -6.07 1 91.62 133 LEU A N 1
ATOM 1048 C CA . LEU A 1 133 ? 15.609 -7.93 -6.418 1 91.62 133 LEU A CA 1
ATOM 1049 C C . LEU A 1 133 ? 15.859 -9.25 -5.688 1 91.62 133 LEU A C 1
ATOM 1051 O O . LEU A 1 133 ? 16.484 -10.156 -6.238 1 91.62 133 LEU A O 1
ATOM 1055 N N . GLU A 1 134 ? 15.422 -9.266 -4.477 1 92.69 134 GLU A N 1
ATOM 1056 C CA . GLU A 1 134 ? 15.523 -10.516 -3.74 1 92.69 134 GLU A CA 1
ATOM 1057 C C . GLU A 1 134 ? 14.758 -11.633 -4.441 1 92.69 134 GLU A C 1
ATOM 1059 O O . GLU A 1 134 ? 15.258 -12.75 -4.582 1 92.69 134 GLU A O 1
ATOM 1064 N N . THR A 1 135 ? 13.602 -11.383 -4.887 1 91.25 135 THR A N 1
ATOM 1065 C CA . THR A 1 135 ? 12.797 -12.367 -5.602 1 91.25 135 THR A CA 1
ATOM 1066 C C . THR A 1 135 ? 13.484 -12.797 -6.895 1 91.25 135 THR A C 1
ATOM 1068 O O . THR A 1 135 ? 13.406 -13.961 -7.285 1 91.25 135 THR A O 1
ATOM 1071 N N . PHE A 1 136 ? 14.148 -11.859 -7.469 1 90.44 136 PHE A N 1
ATOM 1072 C CA . PHE A 1 136 ? 14.891 -12.172 -8.68 1 90.44 136 PHE A CA 1
ATOM 1073 C C . PHE A 1 136 ? 16.016 -13.172 -8.383 1 90.44 136 PHE A C 1
ATOM 1075 O O . PHE A 1 136 ? 16.156 -14.18 -9.086 1 90.44 136 PHE A O 1
ATOM 1082 N N . PHE A 1 137 ? 16.688 -12.945 -7.355 1 87.94 137 PHE A N 1
ATOM 1083 C CA . PHE A 1 137 ? 17.844 -13.773 -7.039 1 87.94 137 PHE A CA 1
ATOM 1084 C C . PHE A 1 137 ? 17.406 -15.125 -6.484 1 87.94 137 PHE A C 1
ATOM 1086 O O . PHE A 1 137 ? 18.094 -16.141 -6.68 1 87.94 137 PHE A O 1
ATOM 1093 N N . SER A 1 138 ? 16.266 -15.141 -5.863 1 88.06 138 SER A N 1
ATOM 1094 C CA . SER A 1 138 ? 15.844 -16.375 -5.207 1 88.06 138 SER A CA 1
ATOM 1095 C C . SER A 1 138 ? 14.977 -17.219 -6.133 1 88.06 138 SER A C 1
ATOM 1097 O O . SER A 1 138 ? 15.211 -18.422 -6.273 1 88.06 138 SER A O 1
ATOM 1099 N N . ASP A 1 139 ? 14.023 -16.625 -6.785 1 87.94 139 ASP A N 1
ATOM 1100 C CA . ASP A 1 139 ? 13.016 -17.391 -7.508 1 87.94 139 ASP A CA 1
ATOM 1101 C C . ASP A 1 139 ? 13.219 -17.281 -9.016 1 87.94 139 ASP A C 1
ATOM 1103 O O . ASP A 1 139 ? 13.312 -18.297 -9.711 1 87.94 139 ASP A O 1
ATOM 1107 N N . THR A 1 140 ? 13.359 -16.031 -9.523 1 87.94 140 THR A N 1
ATOM 1108 C CA . THR A 1 140 ? 13.398 -15.805 -10.961 1 87.94 140 THR A CA 1
ATOM 1109 C C . THR A 1 140 ? 14.648 -16.438 -11.578 1 87.94 140 THR A C 1
ATOM 1111 O O . THR A 1 140 ? 14.562 -17.156 -12.578 1 87.94 140 THR A O 1
ATOM 1114 N N . SER A 1 141 ? 15.711 -16.297 -10.977 1 85.62 141 SER A N 1
ATOM 1115 C CA . SER A 1 141 ? 16.953 -16.828 -11.492 1 85.62 141 SER A CA 1
ATOM 1116 C C . SER A 1 141 ? 16.953 -18.359 -11.469 1 85.62 141 SER A C 1
ATOM 1118 O O . SER A 1 141 ? 17.375 -19 -12.43 1 85.62 141 SER A O 1
ATOM 1120 N N . THR A 1 142 ? 16.484 -18.875 -10.422 1 86.44 142 THR A N 1
ATOM 1121 C CA . THR A 1 142 ? 16.422 -20.328 -10.297 1 86.44 142 THR A CA 1
ATOM 1122 C C . THR A 1 142 ? 15.469 -20.906 -11.328 1 86.44 142 THR A C 1
ATOM 1124 O O . THR A 1 142 ? 15.766 -21.938 -11.938 1 86.44 142 THR A O 1
ATOM 1127 N N . SER A 1 143 ? 14.367 -20.25 -11.484 1 88.88 143 SER A N 1
ATOM 1128 C CA . SER A 1 143 ? 13.391 -20.719 -12.461 1 88.88 143 SER A CA 1
ATOM 1129 C C . SER A 1 143 ? 13.938 -20.641 -13.883 1 88.88 143 SER A C 1
ATOM 1131 O O . SER A 1 143 ? 13.688 -21.531 -14.695 1 88.88 143 SER A O 1
ATOM 1133 N N . LEU A 1 144 ? 14.68 -19.625 -14.164 1 87.25 144 LEU A N 1
ATOM 1134 C CA . LEU A 1 144 ? 15.297 -19.484 -15.484 1 87.25 144 LEU A CA 1
ATOM 1135 C C . LEU A 1 144 ? 16.281 -20.609 -15.75 1 87.25 144 LEU A C 1
ATOM 1137 O O . LEU A 1 144 ? 16.266 -21.219 -16.828 1 87.25 144 LEU A O 1
ATOM 1141 N N . VAL A 1 145 ? 17.031 -20.906 -14.773 1 85.81 145 VAL A N 1
ATOM 1142 C CA . VAL A 1 145 ? 18.016 -21.984 -14.898 1 85.81 145 VAL A CA 1
ATOM 1143 C C . VAL A 1 145 ? 17.281 -23.328 -15.062 1 85.81 145 VAL A C 1
ATOM 1145 O O . VAL A 1 145 ? 17.672 -24.141 -15.898 1 85.81 145 VAL A O 1
ATOM 1148 N N . ARG A 1 146 ? 16.25 -23.469 -14.32 1 86.75 146 ARG A N 1
ATOM 1149 C CA . ARG A 1 146 ? 15.469 -24.703 -14.391 1 86.75 146 ARG A CA 1
ATOM 1150 C C . ARG A 1 146 ? 14.859 -24.891 -15.773 1 86.75 146 ARG A C 1
ATOM 1152 O O . ARG A 1 146 ? 14.93 -25.984 -16.344 1 86.75 146 ARG A O 1
ATOM 1159 N N . ILE A 1 147 ? 14.328 -23.859 -16.297 1 88.5 147 ILE A N 1
ATOM 1160 C CA . ILE A 1 147 ? 13.664 -23.938 -17.594 1 88.5 147 ILE A CA 1
ATOM 1161 C C . ILE A 1 147 ? 14.695 -24.25 -18.688 1 88.5 147 ILE A C 1
ATOM 1163 O O . ILE A 1 147 ? 14.461 -25.109 -19.531 1 88.5 147 ILE A O 1
ATOM 1167 N N . VAL A 1 148 ? 15.828 -23.641 -18.609 1 88.12 148 VAL A N 1
ATOM 1168 C CA . VAL A 1 148 ? 16.875 -23.828 -19.609 1 88.12 148 VAL A CA 1
ATOM 1169 C C . VAL A 1 148 ? 17.422 -25.25 -19.531 1 88.12 148 VAL A C 1
ATOM 1171 O O . VAL A 1 148 ? 17.516 -25.938 -20.547 1 88.12 148 VAL A O 1
ATOM 1174 N N . ILE A 1 149 ? 17.656 -25.719 -18.328 1 87.38 149 ILE A N 1
ATOM 1175 C CA . ILE A 1 149 ? 18.219 -27.047 -18.156 1 87.38 149 ILE A CA 1
ATOM 1176 C C . ILE A 1 149 ? 17.188 -28.109 -18.531 1 87.38 149 ILE A C 1
ATOM 1178 O O . ILE A 1 149 ? 17.516 -29.094 -19.188 1 87.38 149 ILE A O 1
ATOM 1182 N N . THR A 1 150 ? 15.992 -27.844 -18.125 1 87 150 THR A N 1
ATOM 1183 C CA . THR A 1 150 ? 14.938 -28.797 -18.438 1 87 150 THR A CA 1
ATOM 1184 C C . THR A 1 150 ? 14.711 -28.875 -19.938 1 87 150 THR A C 1
ATOM 1186 O O . THR A 1 150 ? 14.602 -29.969 -20.516 1 87 150 THR A O 1
ATOM 1189 N N . PHE A 1 151 ? 14.625 -27.75 -20.594 1 87 151 PHE A N 1
ATOM 1190 C CA . PHE A 1 151 ? 14.383 -27.719 -22.016 1 87 151 PHE A CA 1
ATOM 1191 C C . PHE A 1 151 ? 15.508 -28.422 -22.781 1 87 151 PHE A C 1
ATOM 1193 O O . PHE A 1 151 ? 15.258 -29.344 -23.562 1 87 151 PHE A O 1
ATOM 1200 N N . PHE A 1 152 ? 16.688 -28.125 -22.5 1 88.62 152 PHE A N 1
ATOM 1201 C CA . PHE A 1 152 ? 17.828 -28.688 -23.219 1 88.62 152 PHE A CA 1
ATOM 1202 C C . PHE A 1 152 ? 18.094 -30.125 -22.766 1 88.62 152 PHE A C 1
ATOM 1204 O O . PHE A 1 152 ? 18.531 -30.953 -23.547 1 88.62 152 PHE A O 1
ATOM 1211 N N . GLY A 1 153 ? 17.828 -30.328 -21.453 1 88 153 GLY A N 1
ATOM 1212 C CA . GLY A 1 153 ? 17.953 -31.688 -20.969 1 88 153 GLY A CA 1
ATOM 1213 C C . GLY A 1 153 ? 16.969 -32.656 -21.609 1 88 153 GLY A C 1
ATOM 1214 O O . GLY A 1 153 ? 17.359 -33.719 -22.078 1 88 153 GLY A O 1
ATOM 1215 N N . VAL A 1 154 ? 15.742 -32.281 -21.688 1 90.31 154 VAL A N 1
ATOM 1216 C CA . VAL A 1 154 ? 14.695 -33.094 -22.297 1 90.31 154 VAL A CA 1
ATOM 1217 C C . VAL A 1 154 ? 14.977 -33.281 -23.781 1 90.31 154 VAL A C 1
ATOM 1219 O O . VAL A 1 154 ? 14.945 -34.406 -24.281 1 90.31 154 VAL A O 1
ATOM 1222 N N . TYR A 1 155 ? 15.289 -32.25 -24.469 1 89.06 155 TYR A N 1
ATOM 1223 C CA . TYR A 1 155 ? 15.555 -32.375 -25.891 1 89.06 155 TYR A CA 1
ATOM 1224 C C . TYR A 1 155 ? 16.812 -33.188 -26.156 1 89.06 155 TYR A C 1
ATOM 1226 O O . TYR A 1 155 ? 16.875 -33.938 -27.141 1 89.06 155 TYR A O 1
ATOM 1234 N N . GLY A 1 156 ? 17.781 -33.031 -25.328 1 90.44 156 GLY A N 1
ATOM 1235 C CA . GLY A 1 156 ? 18.969 -33.844 -25.453 1 90.44 156 GLY A CA 1
ATOM 1236 C C . GLY A 1 156 ? 18.656 -35.344 -25.344 1 90.44 156 GLY A C 1
ATOM 1237 O O . GLY A 1 156 ? 19.141 -36.125 -26.141 1 90.44 156 GLY A O 1
ATOM 1238 N N . ILE A 1 157 ? 17.828 -35.656 -24.422 1 91 157 ILE A N 1
ATOM 1239 C CA . ILE A 1 157 ? 17.438 -37.062 -24.203 1 91 157 ILE A CA 1
ATOM 1240 C C . ILE A 1 157 ? 16.609 -37.531 -25.391 1 91 157 ILE A C 1
ATOM 1242 O O . ILE A 1 157 ? 16.812 -38.656 -25.891 1 91 157 ILE A O 1
ATOM 1246 N N . LEU A 1 158 ? 15.711 -36.719 -25.844 1 90.12 158 LEU A N 1
ATOM 1247 C CA . LEU A 1 158 ? 14.852 -37.094 -26.969 1 90.12 158 LEU A CA 1
ATOM 1248 C C . LEU A 1 158 ? 15.664 -37.344 -28.234 1 90.12 158 LEU A C 1
ATOM 1250 O O . LEU A 1 158 ? 15.414 -38.281 -28.969 1 90.12 158 LEU A O 1
ATOM 1254 N N . LEU A 1 159 ? 16.656 -36.531 -28.5 1 91.5 159 LEU A N 1
ATOM 1255 C CA . LEU A 1 159 ? 17.516 -36.688 -29.672 1 91.5 159 LEU A CA 1
ATOM 1256 C C . LEU A 1 159 ? 18.359 -37.969 -29.562 1 91.5 159 LEU A C 1
ATOM 1258 O O . LEU A 1 159 ? 18.641 -38.625 -30.578 1 91.5 159 LEU A O 1
ATOM 1262 N N . TYR A 1 160 ? 18.734 -38.25 -28.359 1 89.75 160 TYR A N 1
ATOM 1263 C CA . TYR A 1 160 ? 19.531 -39.438 -28.125 1 89.75 160 TYR A CA 1
ATOM 1264 C C . TYR A 1 160 ? 18.703 -40.719 -28.359 1 89.75 160 TYR A C 1
ATOM 1266 O O . TYR A 1 160 ? 19.219 -41.688 -28.891 1 89.75 160 TYR A O 1
ATOM 1274 N N . LEU A 1 161 ? 17.438 -40.688 -27.969 1 87.31 161 LEU A N 1
ATOM 1275 C CA . LEU A 1 161 ? 16.578 -41.844 -28.141 1 87.31 161 LEU A CA 1
ATOM 1276 C C . LEU A 1 161 ? 16.203 -42.031 -29.609 1 87.31 161 LEU A C 1
ATOM 1278 O O . LEU A 1 161 ? 16.453 -43.062 -30.203 1 87.31 161 LEU A O 1
ATOM 1282 N N . ASP A 1 162 ? 15.562 -41.031 -30.203 1 89.38 162 ASP A N 1
ATOM 1283 C CA . ASP A 1 162 ? 15.227 -41.031 -31.625 1 89.38 162 ASP A CA 1
ATOM 1284 C C . ASP A 1 162 ? 15.195 -39.625 -32.188 1 89.38 162 ASP A C 1
ATOM 1286 O O . ASP A 1 162 ? 14.273 -38.844 -31.922 1 89.38 162 ASP A O 1
ATOM 1290 N N . TRP A 1 163 ? 16.125 -39.281 -33.031 1 88.06 163 TRP A N 1
ATOM 1291 C CA . TRP A 1 163 ? 16.266 -37.938 -33.531 1 88.06 163 TRP A CA 1
ATOM 1292 C C . TRP A 1 163 ? 15.125 -37.594 -34.5 1 88.06 163 TRP A C 1
ATOM 1294 O O . TRP A 1 163 ? 14.781 -36.406 -34.656 1 88.06 163 TRP A O 1
ATOM 1304 N N . ARG A 1 164 ? 14.516 -38.531 -35.125 1 87 164 ARG A N 1
ATOM 1305 C CA . ARG A 1 164 ? 13.422 -38.25 -36.062 1 87 164 ARG A CA 1
ATOM 1306 C C . ARG A 1 164 ? 12.18 -37.781 -35.344 1 87 164 ARG A C 1
ATOM 1308 O O . ARG A 1 164 ? 11.57 -36.781 -35.75 1 87 164 ARG A O 1
ATOM 1315 N N . LEU A 1 165 ? 11.883 -38.5 -34.25 1 87.38 165 LEU A N 1
ATOM 1316 C CA . LEU A 1 165 ? 10.719 -38.094 -33.469 1 87.38 165 LEU A CA 1
ATOM 1317 C C . LEU A 1 165 ? 10.977 -36.781 -32.75 1 87.38 165 LEU A C 1
ATOM 1319 O O . LEU A 1 165 ? 10.062 -35.969 -32.562 1 87.38 165 LEU A O 1
ATOM 1323 N N . ALA A 1 166 ? 12.203 -36.594 -32.281 1 89.88 166 ALA A N 1
ATOM 1324 C CA . ALA A 1 166 ? 12.57 -35.344 -31.609 1 89.88 166 ALA A CA 1
ATOM 1325 C C . ALA A 1 166 ? 12.367 -34.125 -32.5 1 89.88 166 ALA A C 1
ATOM 1327 O O . ALA A 1 166 ? 11.938 -33.062 -32.031 1 89.88 166 ALA A O 1
ATOM 1328 N N . LEU A 1 167 ? 12.625 -34.219 -33.75 1 88.75 167 LEU A N 1
ATOM 1329 C CA . LEU A 1 167 ? 12.484 -33.094 -34.688 1 88.75 167 LEU A CA 1
ATOM 1330 C C . LEU A 1 167 ? 11.016 -32.75 -34.906 1 88.75 167 LEU A C 1
ATOM 1332 O O . LEU A 1 167 ? 10.68 -31.594 -35.125 1 88.75 167 LEU A O 1
ATOM 1336 N N . VAL A 1 168 ? 10.188 -33.75 -34.844 1 86.25 168 VAL A N 1
ATOM 1337 C CA . VAL A 1 168 ? 8.75 -33.531 -35.031 1 86.25 168 VAL A CA 1
ATOM 1338 C C . VAL A 1 168 ? 8.219 -32.656 -33.875 1 86.25 168 VAL A C 1
ATOM 1340 O O . VAL A 1 168 ? 7.281 -31.875 -34.094 1 86.25 168 VAL A O 1
ATOM 1343 N N . LEU A 1 169 ? 8.836 -32.781 -32.75 1 86.5 169 LEU A N 1
ATOM 1344 C CA . LEU A 1 169 ? 8.367 -32.062 -31.578 1 86.5 169 LEU A CA 1
ATOM 1345 C C . LEU A 1 169 ? 8.789 -30.594 -31.656 1 86.5 169 LEU A C 1
ATOM 1347 O O . LEU A 1 169 ? 8.406 -29.781 -30.812 1 86.5 169 LEU A O 1
ATOM 1351 N N . PHE A 1 170 ? 9.469 -30.172 -32.688 1 85.75 170 PHE A N 1
ATOM 1352 C CA . PHE A 1 170 ? 9.82 -28.766 -32.906 1 85.75 170 PHE A CA 1
ATOM 1353 C C . PHE A 1 170 ? 8.68 -28.031 -33.625 1 85.75 170 PHE A C 1
ATOM 1355 O O . PHE A 1 170 ? 8.633 -26.797 -33.625 1 85.75 170 PHE A O 1
ATOM 1362 N N . VAL A 1 171 ? 7.781 -28.719 -34.094 1 85.88 171 VAL A N 1
ATOM 1363 C CA . VAL A 1 171 ? 6.707 -28.156 -34.906 1 85.88 171 VAL A CA 1
ATOM 1364 C C . VAL A 1 171 ? 5.805 -27.281 -34.031 1 85.88 171 VAL A C 1
ATOM 1366 O O . VAL A 1 171 ? 5.445 -26.172 -34.406 1 85.88 171 VAL A O 1
ATOM 1369 N N . PRO A 1 172 ? 5.473 -27.672 -32.812 1 86.19 172 PRO A N 1
ATOM 1370 C CA . PRO A 1 172 ? 4.609 -26.812 -31.984 1 86.19 172 PRO A CA 1
ATOM 1371 C C . PRO A 1 172 ? 5.32 -25.562 -31.484 1 86.19 172 PRO A C 1
ATOM 1373 O O . PRO A 1 172 ? 4.672 -24.625 -31 1 86.19 172 PRO A O 1
ATOM 1376 N N . LEU A 1 173 ? 6.586 -25.484 -31.656 1 82.81 173 LEU A N 1
ATOM 1377 C CA . LEU A 1 173 ? 7.367 -24.406 -31.078 1 82.81 173 LEU A CA 1
ATOM 1378 C C . LEU A 1 173 ? 7.051 -23.078 -31.766 1 82.81 173 LEU A C 1
ATOM 1380 O O . LEU A 1 173 ? 6.84 -22.062 -31.094 1 82.81 173 LEU A O 1
ATOM 1384 N N . PRO A 1 174 ? 6.969 -23.047 -33.094 1 85.5 174 PRO A N 1
ATOM 1385 C CA . PRO A 1 174 ? 6.57 -21.797 -33.75 1 85.5 174 PRO A CA 1
ATOM 1386 C C . PRO A 1 174 ? 5.172 -21.344 -33.344 1 85.5 174 PRO A C 1
ATOM 1388 O O . PRO A 1 174 ? 4.918 -20.141 -33.219 1 85.5 174 PRO A O 1
ATOM 1391 N N . LEU A 1 175 ? 4.293 -22.266 -33.125 1 85.12 175 LEU A N 1
ATOM 1392 C CA . LEU A 1 175 ? 2.949 -21.938 -32.688 1 85.12 175 LEU A CA 1
ATOM 1393 C C . LEU A 1 175 ? 2.982 -21.344 -31.266 1 85.12 175 LEU A C 1
ATOM 1395 O O . LEU A 1 175 ? 2.201 -20.453 -30.953 1 85.12 175 LEU A O 1
ATOM 1399 N N . ALA A 1 176 ? 3.881 -21.859 -30.516 1 84.38 176 ALA A N 1
ATOM 1400 C CA . ALA A 1 176 ? 4.039 -21.344 -29.156 1 84.38 176 ALA A CA 1
ATOM 1401 C C . ALA A 1 176 ? 4.547 -19.906 -29.172 1 84.38 176 ALA A C 1
ATOM 1403 O O . ALA A 1 176 ? 4.078 -19.078 -28.391 1 84.38 176 ALA A O 1
ATOM 1404 N N . LEU A 1 177 ? 5.445 -19.609 -30.047 1 83.06 177 LEU A N 1
ATOM 1405 C CA . LEU A 1 177 ? 5.98 -18.25 -30.172 1 83.06 177 LEU A CA 1
ATOM 1406 C C . LEU A 1 177 ? 4.898 -17.281 -30.625 1 83.06 177 LEU A C 1
ATOM 1408 O O . LEU A 1 177 ? 4.852 -16.141 -30.156 1 83.06 177 LEU A O 1
ATOM 1412 N N . TRP A 1 178 ? 4.117 -17.781 -31.484 1 85.62 178 TRP A N 1
ATOM 1413 C CA . TRP A 1 178 ? 2.998 -16.969 -31.938 1 85.62 178 TRP A CA 1
ATOM 1414 C C . TRP A 1 178 ? 2.01 -16.719 -30.812 1 85.62 178 TRP A C 1
ATOM 1416 O O . TRP A 1 178 ? 1.489 -15.602 -30.672 1 85.62 178 TRP A O 1
ATOM 1426 N N . ALA A 1 179 ? 1.739 -17.672 -30.016 1 84.81 179 ALA A N 1
ATOM 1427 C CA . ALA A 1 179 ? 0.835 -17.531 -28.875 1 84.81 179 ALA A CA 1
ATOM 1428 C C . ALA A 1 179 ? 1.364 -16.5 -27.875 1 84.81 179 ALA A C 1
ATOM 1430 O O . ALA A 1 179 ? 0.6 -15.703 -27.344 1 84.81 179 ALA A O 1
ATOM 1431 N N . VAL A 1 180 ? 2.584 -16.547 -27.719 1 81.19 180 VAL A N 1
ATOM 1432 C CA . VAL A 1 180 ? 3.211 -15.609 -26.797 1 81.19 180 VAL A CA 1
ATOM 1433 C C . VAL A 1 180 ? 3.074 -14.188 -27.312 1 81.19 180 VAL A C 1
ATOM 1435 O O . VAL A 1 180 ? 2.748 -13.266 -26.562 1 81.19 180 VAL A O 1
ATOM 1438 N N . ARG A 1 181 ? 3.311 -14.008 -28.547 1 84.19 181 ARG A N 1
ATOM 1439 C CA . ARG A 1 181 ? 3.184 -12.688 -29.172 1 84.19 181 ARG A CA 1
ATOM 1440 C C . ARG A 1 181 ? 1.74 -12.195 -29.109 1 84.19 181 ARG A C 1
ATOM 1442 O O . ARG A 1 181 ? 1.489 -11.016 -28.875 1 84.19 181 ARG A O 1
ATOM 1449 N N . PHE A 1 182 ? 0.893 -13.117 -29.406 1 87.31 182 PHE A N 1
ATOM 1450 C CA . PHE A 1 182 ? -0.526 -12.789 -29.312 1 87.31 182 PHE A CA 1
ATOM 1451 C C . PHE A 1 182 ? -0.892 -12.312 -27.922 1 87.31 182 PHE A C 1
ATOM 1453 O O . PHE A 1 182 ? -1.616 -11.328 -27.75 1 87.31 182 PHE A O 1
ATOM 1460 N N . PHE A 1 183 ? -0.452 -12.938 -26.984 1 85.88 183 PHE A N 1
ATOM 1461 C CA . PHE A 1 183 ? -0.717 -12.57 -25.609 1 85.88 183 PHE A CA 1
ATOM 1462 C C . PHE A 1 183 ? -0.192 -11.172 -25.312 1 85.88 183 PHE A C 1
ATOM 1464 O O . PHE A 1 183 ? -0.91 -10.336 -24.75 1 85.88 183 PHE A O 1
ATOM 1471 N N . ALA A 1 184 ? 0.969 -10.922 -25.734 1 84.31 184 ALA A N 1
ATOM 1472 C CA . ALA A 1 184 ? 1.646 -9.664 -25.438 1 84.31 184 ALA A CA 1
ATOM 1473 C C . ALA A 1 184 ? 0.973 -8.492 -26.141 1 84.31 184 ALA A C 1
ATOM 1475 O O . ALA A 1 184 ? 0.883 -7.391 -25.594 1 84.31 184 ALA A O 1
ATOM 1476 N N . ARG A 1 185 ? 0.375 -8.711 -27.266 1 87.88 185 ARG A N 1
ATOM 1477 C CA . ARG A 1 185 ? -0.126 -7.609 -28.078 1 87.88 185 ARG A CA 1
ATOM 1478 C C . ARG A 1 185 ? -1.621 -7.402 -27.875 1 87.88 185 ARG A C 1
ATOM 1480 O O . ARG A 1 185 ? -2.125 -6.285 -28 1 87.88 185 ARG A O 1
ATOM 1487 N N . ARG A 1 186 ? -2.246 -8.461 -27.5 1 89.12 186 ARG A N 1
ATOM 1488 C CA . ARG A 1 186 ? -3.699 -8.336 -27.484 1 89.12 186 ARG A CA 1
ATOM 1489 C C . ARG A 1 186 ? -4.234 -8.43 -26.062 1 89.12 186 ARG A C 1
ATOM 1491 O O . ARG A 1 186 ? -5.113 -7.652 -25.672 1 89.12 186 ARG A O 1
ATOM 1498 N N . VAL A 1 187 ? -3.717 -9.289 -25.312 1 87.62 187 VAL A N 1
ATOM 1499 C CA . VAL A 1 187 ? -4.262 -9.562 -23.984 1 87.62 187 VAL A CA 1
ATOM 1500 C C . VAL A 1 187 ? -3.67 -8.586 -22.969 1 87.62 187 VAL A C 1
ATOM 1502 O O . VAL A 1 187 ? -4.402 -7.914 -22.25 1 87.62 187 VAL A O 1
ATOM 1505 N N . GLN A 1 188 ? -2.455 -8.375 -23 1 86.75 188 GLN A N 1
ATOM 1506 C CA . GLN A 1 188 ? -1.728 -7.613 -21.984 1 86.75 188 GLN A CA 1
ATOM 1507 C C . GLN A 1 188 ? -2.18 -6.152 -21.969 1 86.75 188 GLN A C 1
ATOM 1509 O O . GLN A 1 188 ? -2.406 -5.582 -20.906 1 86.75 188 GLN A O 1
ATOM 1514 N N . PRO A 1 189 ? -2.4 -5.504 -23.109 1 88.38 189 PRO A N 1
ATOM 1515 C CA . PRO A 1 189 ? -2.824 -4.105 -23.078 1 88.38 189 PRO A CA 1
ATOM 1516 C C . PRO A 1 189 ? -4.199 -3.916 -22.438 1 88.38 189 PRO A C 1
ATOM 1518 O O . PRO A 1 189 ? -4.453 -2.893 -21.797 1 88.38 189 PRO A O 1
ATOM 1521 N N . GLN A 1 190 ? -5.031 -4.879 -22.609 1 90.38 190 GLN A N 1
ATOM 1522 C CA . GLN A 1 190 ? -6.359 -4.773 -22.016 1 90.38 190 GLN A CA 1
ATOM 1523 C C . GLN A 1 190 ? -6.285 -4.828 -20.484 1 90.38 190 GLN A C 1
ATOM 1525 O O . GLN A 1 190 ? -7.004 -4.102 -19.797 1 90.38 190 GLN A O 1
ATOM 1530 N N . TYR A 1 191 ? -5.391 -5.574 -20.047 1 86.75 191 TYR A N 1
ATOM 1531 C CA . TYR A 1 191 ? -5.215 -5.652 -18.609 1 86.75 191 TYR A CA 1
ATOM 1532 C C . TYR A 1 191 ? -4.562 -4.383 -18.062 1 86.75 191 TYR A C 1
ATOM 1534 O O . TYR A 1 191 ? -4.859 -3.953 -16.953 1 86.75 191 TYR A O 1
ATOM 1542 N N . ARG A 1 192 ? -3.795 -3.826 -18.859 1 86.38 192 ARG A N 1
ATOM 1543 C CA . ARG A 1 192 ? -3.199 -2.553 -18.469 1 86.38 192 ARG A CA 1
ATOM 1544 C C . ARG A 1 192 ? -4.258 -1.464 -18.359 1 86.38 192 ARG A C 1
ATOM 1546 O O . ARG A 1 192 ? -4.246 -0.676 -17.406 1 86.38 192 ARG A O 1
ATOM 1553 N N . GLN A 1 193 ? -5.113 -1.5 -19.25 1 90 193 GLN A N 1
ATOM 1554 C CA . GLN A 1 193 ? -6.211 -0.539 -19.219 1 90 193 GLN A CA 1
ATOM 1555 C C . GLN A 1 193 ? -7.109 -0.77 -18.016 1 90 193 GLN A C 1
ATOM 1557 O O . GLN A 1 193 ? -7.555 0.185 -17.375 1 90 193 GLN A O 1
ATOM 1562 N N . ALA A 1 194 ? -7.359 -1.983 -17.734 1 89.69 194 ALA A N 1
ATOM 1563 C CA . ALA A 1 194 ? -8.172 -2.338 -16.578 1 89.69 194 ALA A CA 1
ATOM 1564 C C . ALA A 1 194 ? -7.52 -1.877 -15.281 1 89.69 194 ALA A C 1
ATOM 1566 O O . ALA A 1 194 ? -8.195 -1.402 -14.367 1 89.69 194 ALA A O 1
ATOM 1567 N N . ARG A 1 195 ? -6.242 -1.95 -15.258 1 86.12 195 ARG A N 1
ATOM 1568 C CA . ARG A 1 195 ? -5.504 -1.533 -14.07 1 86.12 195 ARG A CA 1
ATOM 1569 C C . ARG A 1 195 ? -5.598 -0.024 -13.875 1 86.12 195 ARG A C 1
ATOM 1571 O O . ARG A 1 195 ? -5.711 0.451 -12.742 1 86.12 195 ARG A O 1
ATOM 1578 N N . GLN A 1 196 ? -5.578 0.668 -14.844 1 88.69 196 GLN A N 1
ATOM 1579 C CA . GLN A 1 196 ? -5.73 2.115 -14.75 1 88.69 196 GLN A CA 1
ATOM 1580 C C . GLN A 1 196 ? -7.137 2.49 -14.289 1 88.69 196 GLN A C 1
ATOM 1582 O O . GLN A 1 196 ? -7.309 3.408 -13.484 1 88.69 196 GLN A O 1
ATOM 1587 N N . ALA A 1 197 ? -8.023 1.724 -14.773 1 90 197 ALA A N 1
ATOM 1588 C CA . ALA A 1 197 ? -9.422 1.99 -14.422 1 90 197 ALA A CA 1
ATOM 1589 C C . ALA A 1 197 ? -9.664 1.741 -12.938 1 90 197 ALA A C 1
ATOM 1591 O O . ALA A 1 197 ? -10.375 2.508 -12.281 1 90 197 ALA A O 1
ATOM 1592 N N . VAL A 1 198 ? -9.086 0.739 -12.445 1 89 198 VAL A N 1
ATOM 1593 C CA . VAL A 1 198 ? -9.281 0.442 -11.031 1 89 198 VAL A CA 1
ATOM 1594 C C . VAL A 1 198 ? -8.602 1.512 -10.18 1 89 198 VAL A C 1
ATOM 1596 O O . VAL A 1 198 ? -9.102 1.882 -9.117 1 89 198 VAL A O 1
ATOM 1599 N N . GLY A 1 199 ? -7.531 2.01 -10.633 1 86.81 199 GLY A N 1
ATOM 1600 C CA . GLY A 1 199 ? -6.879 3.125 -9.969 1 86.81 199 GLY A CA 1
ATOM 1601 C C . GLY A 1 199 ? -7.758 4.359 -9.875 1 86.81 199 GLY A C 1
ATOM 1602 O O . GLY A 1 199 ? -7.809 5.016 -8.828 1 86.81 199 GLY A O 1
ATOM 1603 N N . ARG A 1 200 ? -8.461 4.574 -10.844 1 89.06 200 ARG A N 1
ATOM 1604 C CA . ARG A 1 200 ? -9.375 5.719 -10.867 1 89.06 200 ARG A CA 1
ATOM 1605 C C . ARG A 1 200 ? -10.516 5.539 -9.875 1 89.06 200 ARG A C 1
ATOM 1607 O O . ARG A 1 200 ? -10.906 6.488 -9.188 1 89.06 200 ARG A O 1
ATOM 1614 N N . ILE A 1 201 ? -10.992 4.402 -9.82 1 91.56 201 ILE A N 1
ATOM 1615 C CA . ILE A 1 201 ? -12.086 4.125 -8.891 1 91.56 201 ILE A CA 1
ATOM 1616 C C . ILE A 1 201 ? -11.594 4.293 -7.453 1 91.56 201 ILE A C 1
ATOM 1618 O O . ILE A 1 201 ? -12.289 4.887 -6.621 1 91.56 201 ILE A O 1
ATOM 1622 N N . ASN A 1 202 ? -10.477 3.734 -7.23 1 90.06 202 ASN A N 1
ATOM 1623 C CA . ASN A 1 202 ? -9.906 3.838 -5.891 1 90.06 202 ASN A CA 1
ATOM 1624 C C . ASN A 1 202 ? -9.68 5.293 -5.488 1 90.06 202 ASN A C 1
ATOM 1626 O O . ASN A 1 202 ? -9.992 5.688 -4.363 1 90.06 202 ASN A O 1
ATOM 1630 N N . SER A 1 203 ? -9.25 6.016 -6.379 1 88.88 203 SER A N 1
ATOM 1631 C CA . SER A 1 203 ? -9.039 7.438 -6.125 1 88.88 203 SER A CA 1
ATOM 1632 C C . SER A 1 203 ? -10.359 8.164 -5.887 1 88.88 203 SER A C 1
ATOM 1634 O O . SER A 1 203 ? -10.453 9.008 -4.992 1 88.88 203 SER A O 1
ATOM 1636 N N . LEU A 1 204 ? -11.289 7.867 -6.684 1 91.69 204 LEU A N 1
ATOM 1637 C CA . LEU A 1 204 ? -12.609 8.484 -6.566 1 91.69 204 LEU A CA 1
ATOM 1638 C C . LEU A 1 204 ? -13.25 8.141 -5.223 1 91.69 204 LEU A C 1
ATOM 1640 O O . LEU A 1 204 ? -13.766 9.023 -4.539 1 91.69 204 LEU A O 1
ATOM 1644 N N . VAL A 1 205 ? -13.211 6.945 -4.879 1 92.31 205 VAL A N 1
ATOM 1645 C CA . VAL A 1 205 ? -13.812 6.5 -3.623 1 92.31 205 VAL A CA 1
ATOM 1646 C C . VAL A 1 205 ? -13.062 7.113 -2.443 1 92.31 205 VAL A C 1
ATOM 1648 O O . VAL A 1 205 ? -13.68 7.535 -1.462 1 92.31 205 VAL A O 1
ATOM 1651 N N . GLU A 1 206 ? -11.805 7.078 -2.506 1 91.19 206 GLU A N 1
ATOM 1652 C CA . GLU A 1 206 ? -10.992 7.703 -1.465 1 91.19 206 GLU A CA 1
ATOM 1653 C C . GLU A 1 206 ? -11.344 9.18 -1.308 1 91.19 206 GLU A C 1
ATOM 1655 O O . GLU A 1 206 ? -11.516 9.664 -0.188 1 91.19 206 GLU A O 1
ATOM 1660 N N . ASN A 1 207 ? -11.43 9.82 -2.389 1 90.69 207 ASN A N 1
ATOM 1661 C CA . ASN A 1 207 ? -11.82 11.227 -2.4 1 90.69 207 ASN A CA 1
ATOM 1662 C C . ASN A 1 207 ? -13.211 11.43 -1.791 1 90.69 207 ASN A C 1
ATOM 1664 O O . ASN A 1 207 ? -13.414 12.367 -1.014 1 90.69 207 ASN A O 1
ATOM 1668 N N . ASN A 1 208 ? -14.094 10.617 -2.166 1 92.94 208 ASN A N 1
ATOM 1669 C CA . ASN A 1 208 ? -15.469 10.734 -1.684 1 92.94 208 ASN A CA 1
ATOM 1670 C C . ASN A 1 208 ? -15.555 10.469 -0.183 1 92.94 208 ASN A C 1
ATOM 1672 O O . ASN A 1 208 ? -16.328 11.117 0.521 1 92.94 208 ASN A O 1
ATOM 1676 N N . ILE A 1 209 ? -14.781 9.578 0.268 1 91.38 209 ILE A N 1
ATOM 1677 C CA . ILE A 1 209 ? -14.797 9.25 1.69 1 91.38 209 ILE A CA 1
ATOM 1678 C C . ILE A 1 209 ? -14.242 10.43 2.492 1 91.38 209 ILE A C 1
ATOM 1680 O O . ILE A 1 209 ? -14.805 10.805 3.525 1 91.38 209 ILE A O 1
ATOM 1684 N N . ASN A 1 210 ? -13.234 11.008 1.978 1 88.81 210 ASN A N 1
ATOM 1685 C CA . ASN A 1 210 ? -12.648 12.172 2.637 1 88.81 210 ASN A CA 1
ATOM 1686 C C . ASN A 1 210 ? -13.602 13.359 2.623 1 88.81 210 ASN A C 1
ATOM 1688 O O . ASN A 1 210 ? -13.578 14.188 3.535 1 88.81 210 ASN A O 1
ATOM 1692 N N . GLY A 1 211 ? -14.367 13.453 1.65 1 90.69 211 GLY A N 1
ATOM 1693 C CA . GLY A 1 211 ? -15.312 14.547 1.521 1 90.69 211 GLY A CA 1
ATOM 1694 C C . GLY A 1 211 ? -16.734 14.141 1.841 1 90.69 211 GLY A C 1
ATOM 1695 O O . GLY A 1 211 ? -17.688 14.781 1.381 1 90.69 211 GLY A O 1
ATOM 1696 N N . MET A 1 212 ? -16.953 13.156 2.619 1 91.31 212 MET A N 1
ATOM 1697 C CA . MET A 1 212 ? -18.281 12.617 2.863 1 91.31 212 MET A CA 1
ATOM 1698 C C . MET A 1 212 ? -19.172 13.648 3.549 1 91.31 212 MET A C 1
ATOM 1700 O O . MET A 1 212 ? -20.375 13.711 3.279 1 91.31 212 MET A O 1
ATOM 1704 N N . GLU A 1 213 ? -18.562 14.406 4.395 1 90.75 213 GLU A N 1
ATOM 1705 C CA . GLU A 1 213 ? -19.297 15.453 5.082 1 90.75 213 GLU A CA 1
ATOM 1706 C C . GLU A 1 213 ? -19.938 16.422 4.09 1 90.75 213 GLU A C 1
ATOM 1708 O O . GLU A 1 213 ? -21.109 16.797 4.234 1 90.75 213 GLU A O 1
ATOM 1713 N N . VAL A 1 214 ? -19.203 16.781 3.121 1 92 214 VAL A N 1
ATOM 1714 C CA . VAL A 1 214 ? -19.688 17.719 2.109 1 92 214 VAL A CA 1
ATOM 1715 C C . VAL A 1 214 ? -20.734 17.047 1.226 1 92 214 VAL A C 1
ATOM 1717 O O . VAL A 1 214 ? -21.734 17.656 0.87 1 92 214 VAL A O 1
ATOM 1720 N N . ILE A 1 215 ? -20.531 15.828 0.93 1 93.06 215 ILE A N 1
ATOM 1721 C CA . ILE A 1 215 ? -21.453 15.078 0.087 1 93.06 215 ILE A CA 1
ATOM 1722 C C . ILE A 1 215 ? -22.828 14.992 0.767 1 93.06 215 ILE A C 1
ATOM 1724 O O . ILE A 1 215 ? -23.859 15.234 0.134 1 93.06 215 ILE A O 1
ATOM 1728 N N . GLN A 1 216 ? -22.844 14.773 2.008 1 91.44 216 GLN A N 1
ATOM 1729 C CA . GLN A 1 216 ? -24.109 14.664 2.746 1 91.44 216 GLN A CA 1
ATOM 1730 C C . GLN A 1 216 ? -24.734 16.031 2.965 1 91.44 216 GLN A C 1
ATOM 1732 O O . GLN A 1 216 ? -25.953 16.172 2.871 1 91.44 216 GLN A O 1
ATOM 1737 N N . ALA A 1 217 ? -23.891 16.969 3.213 1 92.06 217 ALA A N 1
ATOM 1738 C CA . ALA A 1 217 ? -24.391 18.328 3.443 1 92.06 217 ALA A CA 1
ATOM 1739 C C . ALA A 1 217 ? -25.094 18.875 2.199 1 92.06 217 ALA A C 1
ATOM 1741 O O . ALA A 1 217 ? -26.078 19.594 2.303 1 92.06 217 ALA A O 1
ATOM 1742 N N . TYR A 1 218 ? -24.625 18.422 1.084 1 93.06 218 TYR A N 1
ATOM 1743 C CA . TYR A 1 218 ? -25.172 18.953 -0.161 1 93.06 218 TYR A CA 1
ATOM 1744 C C . TYR A 1 218 ? -26.062 17.922 -0.842 1 93.06 218 TYR A C 1
ATOM 1746 O O . TYR A 1 218 ? -26.406 18.062 -2.014 1 93.06 218 TYR A O 1
ATOM 1754 N N . THR A 1 219 ? -26.406 16.828 -0.186 1 91 219 THR A N 1
ATOM 1755 C CA . THR A 1 219 ? -27.281 15.773 -0.69 1 91 219 THR A CA 1
ATOM 1756 C C . THR A 1 219 ? -26.828 15.312 -2.07 1 91 219 THR A C 1
ATOM 1758 O O . THR A 1 219 ? -27.641 15.188 -2.988 1 91 219 THR A O 1
ATOM 1761 N N . ALA A 1 220 ? -25.547 15.219 -2.225 1 91.25 220 ALA A N 1
ATOM 1762 C CA . ALA A 1 220 ? -24.969 14.836 -3.51 1 91.25 220 ALA A CA 1
ATOM 1763 C C . ALA A 1 220 ? -24.734 13.328 -3.574 1 91.25 220 ALA A C 1
ATOM 1765 O O . ALA A 1 220 ? -23.922 12.852 -4.367 1 91.25 220 ALA A O 1
ATOM 1766 N N . GLU A 1 221 ? -25.438 12.57 -2.791 1 92.62 221 GLU A N 1
ATOM 1767 C CA . GLU A 1 221 ? -25.234 11.133 -2.711 1 92.62 221 GLU A CA 1
ATOM 1768 C C . GLU A 1 221 ? -25.578 10.445 -4.031 1 92.62 221 GLU A C 1
ATOM 1770 O O . GLU A 1 221 ? -24.812 9.594 -4.512 1 92.62 221 GLU A O 1
ATOM 1775 N N . ALA A 1 222 ? -26.656 10.82 -4.633 1 91.94 222 ALA A N 1
ATOM 1776 C CA . ALA A 1 222 ? -27.109 10.18 -5.867 1 91.94 222 ALA A CA 1
ATOM 1777 C C . ALA A 1 222 ? -26.125 10.453 -7.012 1 91.94 222 ALA A C 1
ATOM 1779 O O . ALA A 1 222 ? -25.828 9.555 -7.801 1 91.94 222 ALA A O 1
ATOM 1780 N N . GLU A 1 223 ? -25.688 11.633 -7.051 1 90.62 223 GLU A N 1
ATOM 1781 C CA . GLU A 1 223 ? -24.75 12 -8.102 1 90.62 223 GLU A CA 1
ATOM 1782 C C . GLU A 1 223 ? -23.438 11.234 -7.961 1 90.62 223 GLU A C 1
ATOM 1784 O O . GLU A 1 223 ? -22.906 10.711 -8.945 1 90.62 223 GLU A O 1
ATOM 1789 N N . GLN A 1 224 ? -22.953 11.258 -6.766 1 92 224 GLN A N 1
ATOM 1790 C CA . GLN A 1 224 ? -21.688 10.562 -6.535 1 92 224 GLN A CA 1
ATOM 1791 C C . GLN A 1 224 ? -21.844 9.062 -6.75 1 92 224 GLN A C 1
ATOM 1793 O O . GLN A 1 224 ? -20.922 8.398 -7.219 1 92 224 GLN A O 1
ATOM 1798 N N . ASP A 1 225 ? -22.984 8.555 -6.383 1 94 225 ASP A N 1
ATOM 1799 C CA . ASP A 1 225 ? -23.281 7.145 -6.637 1 94 225 ASP A CA 1
ATOM 1800 C C . ASP A 1 225 ? -23.25 6.836 -8.133 1 94 225 ASP A C 1
ATOM 1802 O O . ASP A 1 225 ? -22.719 5.801 -8.547 1 94 225 ASP A O 1
ATOM 1806 N N . HIS A 1 226 ? -23.797 7.734 -8.891 1 92.94 226 HIS A N 1
ATOM 1807 C CA . HIS A 1 226 ? -23.812 7.562 -10.336 1 92.94 226 HIS A CA 1
ATOM 1808 C C . HIS A 1 226 ? -22.391 7.582 -10.906 1 92.94 226 HIS A C 1
ATOM 1810 O O . HIS A 1 226 ? -22.062 6.777 -11.781 1 92.94 226 HIS A O 1
ATOM 1816 N N . PHE A 1 227 ? -21.609 8.445 -10.398 1 91.38 227 PHE A N 1
ATOM 1817 C CA . PHE A 1 227 ? -20.234 8.555 -10.875 1 91.38 227 PHE A CA 1
ATOM 1818 C C . PHE A 1 227 ? -19.438 7.297 -10.539 1 91.38 227 PHE A C 1
ATOM 1820 O O . PHE A 1 227 ? -18.703 6.781 -11.383 1 91.38 227 PHE A O 1
ATOM 1827 N N . VAL A 1 228 ? -19.594 6.809 -9.367 1 93.31 228 VAL A N 1
ATOM 1828 C CA . VAL A 1 228 ? -18.875 5.605 -8.953 1 93.31 228 VAL A CA 1
ATOM 1829 C C . VAL A 1 228 ? -19.375 4.402 -9.75 1 93.31 228 VAL A C 1
ATOM 1831 O O . VAL A 1 228 ? -18.594 3.564 -10.188 1 93.31 228 VAL A O 1
ATOM 1834 N N . ASN A 1 229 ? -20.688 4.336 -9.945 1 95.12 229 ASN A N 1
ATOM 1835 C CA . ASN A 1 229 ? -21.281 3.264 -10.742 1 95.12 229 ASN A CA 1
ATOM 1836 C C . ASN A 1 229 ? -20.75 3.275 -12.18 1 95.12 229 ASN A C 1
ATOM 1838 O O . ASN A 1 229 ? -20.484 2.219 -12.75 1 95.12 229 ASN A O 1
ATOM 1842 N N . GLU A 1 230 ? -20.641 4.441 -12.672 1 94.38 230 GLU A N 1
ATOM 1843 C CA . GLU A 1 230 ? -20.141 4.578 -14.039 1 94.38 230 GLU A CA 1
ATOM 1844 C C . GLU A 1 230 ? -18.688 4.129 -14.141 1 94.38 230 GLU A C 1
ATOM 1846 O O . GLU A 1 230 ? -18.344 3.369 -15.047 1 94.38 230 GLU A O 1
ATOM 1851 N N . GLN A 1 231 ? -17.875 4.59 -13.25 1 93.25 231 GLN A N 1
ATOM 1852 C CA . GLN A 1 231 ? -16.469 4.207 -13.273 1 93.25 231 GLN A CA 1
ATOM 1853 C C . GLN A 1 231 ? -16.297 2.715 -13 1 93.25 231 GLN A C 1
ATOM 1855 O O . GLN A 1 231 ? -15.453 2.061 -13.609 1 93.25 231 GLN A O 1
ATOM 1860 N N . SER A 1 232 ? -17.094 2.213 -12.125 1 94.56 232 SER A N 1
ATOM 1861 C CA . SER A 1 232 ? -17.047 0.783 -11.844 1 94.56 232 SER A CA 1
ATOM 1862 C C . SER A 1 232 ? -17.5 -0.034 -13.047 1 94.56 232 SER A C 1
ATOM 1864 O O . SER A 1 232 ? -16.969 -1.109 -13.312 1 94.56 232 SER A O 1
ATOM 1866 N N . SER A 1 233 ? -18.516 0.478 -13.773 1 94.88 233 SER A N 1
ATOM 1867 C CA . SER A 1 233 ? -18.984 -0.195 -14.977 1 94.88 233 SER A CA 1
ATOM 1868 C C . SER A 1 233 ? -17.922 -0.181 -16.078 1 94.88 233 SER A C 1
ATOM 1870 O O . SER A 1 233 ? -17.75 -1.168 -16.797 1 94.88 233 SER A O 1
ATOM 1872 N N . LEU A 1 234 ? -17.25 0.89 -16.188 1 92.56 234 LEU A N 1
ATOM 1873 C CA . LEU A 1 234 ? -16.172 0.984 -17.156 1 92.56 234 LEU A CA 1
ATOM 1874 C C . LEU A 1 234 ? -15.062 -0.01 -16.844 1 92.56 234 LEU A C 1
ATOM 1876 O O . LEU A 1 234 ? -14.516 -0.646 -17.75 1 92.56 234 LEU A O 1
ATOM 1880 N N . TYR A 1 235 ? -14.75 -0.126 -15.625 1 93.19 235 TYR A N 1
ATOM 1881 C CA . TYR A 1 235 ? -13.758 -1.103 -15.195 1 93.19 235 TYR A CA 1
ATOM 1882 C C . TYR A 1 235 ? -14.211 -2.521 -15.516 1 93.19 235 TYR A C 1
ATOM 1884 O O . TYR A 1 235 ? -13.461 -3.311 -16.094 1 93.19 235 TYR A O 1
ATOM 1892 N N . ARG A 1 236 ? -15.438 -2.783 -15.117 1 94 236 ARG A N 1
ATOM 1893 C CA . ARG A 1 236 ? -16 -4.098 -15.398 1 94 236 ARG A CA 1
ATOM 1894 C C . ARG A 1 236 ? -15.922 -4.422 -16.891 1 94 236 ARG A C 1
ATOM 1896 O O . ARG A 1 236 ? -15.453 -5.496 -17.266 1 94 236 ARG A O 1
ATOM 1903 N N . ASP A 1 237 ? -16.297 -3.52 -17.688 1 94 237 ASP A N 1
ATOM 1904 C CA . ASP A 1 237 ? -16.312 -3.742 -19.125 1 94 237 ASP A CA 1
ATOM 1905 C C . ASP A 1 237 ? -14.898 -3.926 -19.672 1 94 237 ASP A C 1
ATOM 1907 O O . ASP A 1 237 ? -14.672 -4.734 -20.578 1 94 237 ASP A O 1
ATOM 1911 N N . SER A 1 238 ? -14.008 -3.182 -19.125 1 92.94 238 SER A N 1
ATOM 1912 C CA . SER A 1 238 ? -12.617 -3.309 -19.547 1 92.94 238 SER A CA 1
ATOM 1913 C C . SER A 1 238 ? -12.055 -4.68 -19.188 1 92.94 238 SER A C 1
ATOM 1915 O O . SER A 1 238 ? -11.383 -5.309 -20 1 92.94 238 SER A O 1
ATOM 1917 N N . VAL A 1 239 ? -12.359 -5.148 -18.031 1 93.94 239 VAL A N 1
ATOM 1918 C CA . VAL A 1 239 ? -11.867 -6.457 -17.609 1 93.94 239 VAL A CA 1
ATOM 1919 C C . VAL A 1 239 ? -12.562 -7.555 -18.406 1 93.94 239 VAL A C 1
ATOM 1921 O O . VAL A 1 239 ? -11.945 -8.555 -18.781 1 93.94 239 VAL A O 1
ATOM 1924 N N . CYS A 1 240 ? -13.852 -7.418 -18.641 1 94 240 CYS A N 1
ATOM 1925 C CA . CYS A 1 240 ? -14.578 -8.398 -19.422 1 94 240 CYS A CA 1
ATOM 1926 C C . CYS A 1 240 ? -14.016 -8.484 -20.844 1 94 240 CYS A C 1
ATOM 1928 O O . CYS A 1 240 ? -13.93 -9.578 -21.422 1 94 240 CYS A O 1
ATOM 1930 N N . SER A 1 241 ? -13.648 -7.355 -21.375 1 92.94 241 SER A N 1
ATOM 1931 C CA . SER A 1 241 ? -13 -7.359 -22.688 1 92.94 241 SER A CA 1
ATOM 1932 C C . SER A 1 241 ? -11.656 -8.078 -22.625 1 92.94 241 SER A C 1
ATOM 1934 O O . SER A 1 241 ? -11.312 -8.828 -23.547 1 92.94 241 SER A O 1
ATOM 1936 N N . ALA A 1 242 ? -10.961 -7.84 -21.547 1 91.5 242 ALA A N 1
ATOM 1937 C CA . ALA A 1 242 ? -9.695 -8.531 -21.359 1 91.5 242 ALA A CA 1
ATOM 1938 C C . ALA A 1 242 ? -9.898 -10.031 -21.203 1 91.5 242 ALA A C 1
ATOM 1940 O O . ALA A 1 242 ? -9.125 -10.836 -21.734 1 91.5 242 ALA A O 1
ATOM 1941 N N . LEU A 1 243 ? -10.953 -10.391 -20.5 1 92.69 243 LEU A N 1
ATOM 1942 C CA . LEU A 1 243 ? -11.281 -11.797 -20.312 1 92.69 243 LEU A CA 1
ATOM 1943 C C . LEU A 1 243 ? -11.672 -12.453 -21.625 1 92.69 243 LEU A C 1
ATOM 1945 O O . LEU A 1 243 ? -11.359 -13.617 -21.875 1 92.69 243 LEU A O 1
ATOM 1949 N N . TRP A 1 244 ? -12.297 -11.742 -22.438 1 92.44 244 TRP A N 1
ATOM 1950 C CA . TRP A 1 244 ? -12.672 -12.258 -23.75 1 92.44 244 TRP A CA 1
ATOM 1951 C C . TRP A 1 244 ? -11.438 -12.531 -24.609 1 92.44 244 TRP A C 1
ATOM 1953 O O . TRP A 1 244 ? -11.328 -13.586 -25.234 1 92.44 244 TRP A O 1
ATOM 1963 N N . GLU A 1 245 ? -10.516 -11.625 -24.609 1 91.38 245 GLU A N 1
ATOM 1964 C CA . GLU A 1 245 ? -9.266 -11.828 -25.328 1 91.38 245 GLU A CA 1
ATOM 1965 C C . GLU A 1 245 ? -8.461 -12.984 -24.734 1 91.38 245 GLU A C 1
ATOM 1967 O O . GLU A 1 245 ? -7.82 -13.742 -25.469 1 91.38 245 GLU A O 1
ATOM 1972 N N . ARG A 1 246 ? -8.523 -13.062 -23.484 1 89.12 246 ARG A N 1
ATOM 1973 C CA . ARG A 1 246 ? -7.836 -14.164 -22.828 1 89.12 246 ARG A CA 1
ATOM 1974 C C . ARG A 1 246 ? -8.477 -15.5 -23.188 1 89.12 246 ARG A C 1
ATOM 1976 O O . ARG A 1 246 ? -7.781 -16.5 -23.375 1 89.12 246 ARG A O 1
ATOM 1983 N N . ALA A 1 247 ? -9.805 -15.492 -23.203 1 90.88 247 ALA A N 1
ATOM 1984 C CA . ALA A 1 247 ? -10.539 -16.703 -23.562 1 90.88 247 ALA A CA 1
ATOM 1985 C C . ALA A 1 247 ? -10.172 -17.172 -24.969 1 90.88 247 ALA A C 1
ATOM 1987 O O . ALA A 1 247 ? -10.219 -18.375 -25.266 1 90.88 247 ALA A O 1
ATOM 1988 N N . ARG A 1 248 ? -9.734 -16.25 -25.781 1 89.69 248 ARG A N 1
ATOM 1989 C CA . ARG A 1 248 ? -9.312 -16.578 -27.141 1 89.69 248 ARG A CA 1
ATOM 1990 C C . ARG A 1 248 ? -7.859 -17.062 -27.156 1 89.69 248 ARG A C 1
ATOM 1992 O O . ARG A 1 248 ? -7.43 -17.719 -28.109 1 89.69 248 ARG A O 1
ATOM 1999 N N . PHE A 1 249 ? -7.176 -16.766 -26.141 1 87.31 249 PHE A N 1
ATOM 2000 C CA . PHE A 1 249 ? -5.77 -17.141 -26.047 1 87.31 249 PHE A CA 1
ATOM 2001 C C . PHE A 1 249 ? -5.625 -18.531 -25.469 1 87.31 249 PHE A C 1
ATOM 2003 O O . PHE A 1 249 ? -4.75 -19.297 -25.891 1 87.31 249 PHE A O 1
ATOM 2010 N N . ILE A 1 250 ? -6.484 -18.891 -24.562 1 85.56 250 ILE A N 1
ATOM 2011 C CA . ILE A 1 250 ? -6.375 -20.156 -23.828 1 85.56 250 ILE A CA 1
ATOM 2012 C C . ILE A 1 250 ? -6.426 -21.328 -24.812 1 85.56 250 ILE A C 1
ATOM 2014 O O . ILE A 1 250 ? -5.602 -22.234 -24.734 1 85.56 250 ILE A O 1
ATOM 2018 N N . PRO A 1 251 ? -7.293 -21.266 -25.828 1 86.81 251 PRO A N 1
ATOM 2019 C CA . PRO A 1 251 ? -7.336 -22.375 -26.797 1 86.81 251 PRO A CA 1
ATOM 2020 C C . PRO A 1 251 ? -6.02 -22.547 -27.547 1 86.81 251 PRO A C 1
ATOM 2022 O O . PRO A 1 251 ? -5.68 -23.672 -27.938 1 86.81 251 PRO A O 1
ATOM 2025 N N . LEU A 1 252 ? -5.297 -21.5 -27.656 1 86 252 LEU A N 1
ATOM 2026 C CA . LEU A 1 252 ? -4.023 -21.578 -28.375 1 86 252 LEU A CA 1
ATOM 2027 C C . LEU A 1 252 ? -3.025 -22.438 -27.594 1 86 252 LEU A C 1
ATOM 2029 O O . LEU A 1 252 ? -2.238 -23.172 -28.188 1 86 252 LEU A O 1
ATOM 2033 N N . ILE A 1 253 ? -3.092 -22.391 -26.297 1 84.69 253 ILE A N 1
ATOM 2034 C CA . ILE A 1 253 ? -2.213 -23.203 -25.469 1 84.69 253 ILE A CA 1
ATOM 2035 C C . ILE A 1 253 ? -2.551 -24.672 -25.625 1 84.69 253 ILE A C 1
ATOM 2037 O O . ILE A 1 253 ? -1.662 -25.5 -25.859 1 84.69 253 ILE A O 1
ATOM 2041 N N . TYR A 1 254 ? -3.771 -25.016 -25.594 1 87.69 254 TYR A N 1
ATOM 2042 C CA . TYR A 1 254 ? -4.207 -26.406 -25.703 1 87.69 254 TYR A CA 1
ATOM 2043 C C . TYR A 1 254 ? -4.012 -26.922 -27.125 1 87.69 254 TYR A C 1
ATOM 2045 O O . TYR A 1 254 ? -3.736 -28.109 -27.312 1 87.69 254 TYR A O 1
ATOM 2053 N N . LEU A 1 255 ? -4.098 -26.016 -28.094 1 86.81 255 LEU A N 1
ATOM 2054 C CA . LEU A 1 255 ? -3.844 -26.406 -29.469 1 86.81 255 LEU A CA 1
ATOM 2055 C C . LEU A 1 255 ? -2.377 -26.766 -29.672 1 86.81 255 LEU A C 1
ATOM 2057 O O . LEU A 1 255 ? -2.059 -27.688 -30.422 1 86.81 255 LEU A O 1
ATOM 2061 N N . ILE A 1 256 ? -1.578 -26.078 -29.047 1 87.69 256 ILE A N 1
ATOM 2062 C CA . ILE A 1 256 ? -0.155 -26.391 -29.125 1 87.69 256 ILE A CA 1
ATOM 2063 C C . ILE A 1 256 ? 0.105 -27.766 -28.5 1 87.69 256 ILE A C 1
ATOM 2065 O O . ILE A 1 256 ? 0.771 -28.609 -29.094 1 87.69 256 ILE A O 1
ATOM 2069 N N . ALA A 1 257 ? -0.46 -27.969 -27.312 1 86.25 257 ALA A N 1
ATOM 2070 C CA . ALA A 1 257 ? -0.326 -29.266 -26.656 1 86.25 257 ALA A CA 1
ATOM 2071 C C . ALA A 1 257 ? -0.95 -30.375 -27.5 1 86.25 257 ALA A C 1
ATOM 2073 O O . ALA A 1 257 ? -0.361 -31.438 -27.656 1 86.25 257 ALA A O 1
ATOM 2074 N N . GLY A 1 258 ? -2.115 -30.094 -28.078 1 88.25 258 GLY A N 1
ATOM 2075 C CA . GLY A 1 258 ? -2.801 -31.062 -28.906 1 88.25 258 GLY A CA 1
ATOM 2076 C C . GLY A 1 258 ? -2.021 -31.438 -30.156 1 88.25 258 GLY A C 1
ATOM 2077 O O . GLY A 1 258 ? -1.957 -32.625 -30.516 1 88.25 258 GLY A O 1
ATOM 2078 N N . THR A 1 259 ? -1.429 -30.484 -30.719 1 89.44 259 THR A N 1
ATOM 2079 C CA . THR A 1 259 ? -0.635 -30.75 -31.922 1 89.44 259 THR A CA 1
ATOM 2080 C C . THR A 1 259 ? 0.587 -31.594 -31.578 1 89.44 259 THR A C 1
ATOM 2082 O O . THR A 1 259 ? 0.945 -32.5 -32.344 1 89.44 259 THR A O 1
ATOM 2085 N N . ALA A 1 260 ? 1.188 -31.266 -30.484 1 87.44 260 ALA A N 1
ATOM 2086 C CA . ALA A 1 260 ? 2.346 -32.031 -30.062 1 87.44 260 ALA A CA 1
ATOM 2087 C C . ALA A 1 260 ? 1.958 -33.5 -29.797 1 87.44 260 ALA A C 1
ATOM 2089 O O . ALA A 1 260 ? 2.615 -34.406 -30.297 1 87.44 260 ALA A O 1
ATOM 2090 N N . PHE A 1 261 ? 0.897 -33.719 -29.141 1 87.75 261 PHE A N 1
ATOM 2091 C CA . PHE A 1 261 ? 0.447 -35.062 -28.812 1 87.75 261 PHE A CA 1
ATOM 2092 C C . PHE A 1 261 ? -0.045 -35.812 -30.062 1 87.75 261 PHE A C 1
ATOM 2094 O O . PHE A 1 261 ? 0.189 -37 -30.219 1 87.75 261 PHE A O 1
ATOM 2101 N N . ALA A 1 262 ? -0.712 -35.062 -30.844 1 90.25 262 ALA A N 1
ATOM 2102 C CA . ALA A 1 262 ? -1.201 -35.688 -32.094 1 90.25 262 ALA A CA 1
ATOM 2103 C C . ALA A 1 262 ? -0.044 -36.156 -32.938 1 90.25 262 ALA A C 1
ATOM 2105 O O . ALA A 1 262 ? -0.102 -37.281 -33.5 1 90.25 262 ALA A O 1
ATOM 2106 N N . LEU A 1 263 ? 0.92 -35.375 -33.031 1 89.19 263 LEU A N 1
ATOM 2107 C CA . LEU A 1 263 ? 2.09 -35.75 -33.812 1 89.19 263 LEU A CA 1
ATOM 2108 C C . LEU A 1 263 ? 2.801 -36.938 -33.188 1 89.19 263 LEU A C 1
ATOM 2110 O O . LEU A 1 263 ? 3.244 -37.844 -33.906 1 89.19 263 LEU A O 1
ATOM 2114 N N . LEU A 1 264 ? 2.9 -36.969 -31.906 1 87.5 264 LEU A N 1
ATOM 2115 C CA . LEU A 1 264 ? 3.58 -38.062 -31.219 1 87.5 264 LEU A CA 1
ATOM 2116 C C . LEU A 1 264 ? 2.783 -39.344 -31.328 1 87.5 264 LEU A C 1
ATOM 2118 O O . LEU A 1 264 ? 3.363 -40.438 -31.453 1 87.5 264 LEU A O 1
ATOM 2122 N N . ILE A 1 265 ? 1.538 -39.156 -31.234 1 86.75 265 ILE A N 1
ATOM 2123 C CA . ILE A 1 265 ? 0.694 -40.344 -31.297 1 86.75 265 ILE A CA 1
ATOM 2124 C C . ILE A 1 265 ? 0.6 -40.844 -32.75 1 86.75 265 ILE A C 1
ATOM 2126 O O . ILE A 1 265 ? 0.757 -42.031 -33.031 1 86.75 265 ILE A O 1
ATOM 2130 N N . GLY A 1 266 ? 0.328 -39.938 -33.688 1 86.56 266 GLY A N 1
ATOM 2131 C CA . GLY A 1 266 ? 0.198 -40.312 -35.094 1 86.56 266 GLY A CA 1
ATOM 2132 C C . GLY A 1 266 ? 1.511 -40.75 -35.719 1 86.56 266 GLY A C 1
ATOM 2133 O O . GLY A 1 266 ? 1.715 -41.938 -36 1 86.56 266 GLY A O 1
ATOM 2134 N N . LEU A 1 267 ? 2.361 -39.75 -35.781 1 85.12 267 LEU A N 1
ATOM 2135 C CA . LEU A 1 267 ? 3.639 -40.031 -36.438 1 85.12 267 LEU A CA 1
ATOM 2136 C C . LEU A 1 267 ? 4.543 -40.844 -35.531 1 85.12 267 LEU A C 1
ATOM 2138 O O . LEU A 1 267 ? 5.25 -41.75 -36 1 85.12 267 LEU A O 1
ATOM 2142 N N . GLY A 1 268 ? 4.57 -40.531 -34.281 1 84.38 268 GLY A N 1
ATOM 2143 C CA . GLY A 1 268 ? 5.391 -41.312 -33.375 1 84.38 268 GLY A CA 1
ATOM 2144 C C . GLY A 1 268 ? 4.934 -42.75 -33.25 1 84.38 268 GLY A C 1
ATOM 2145 O O . GLY A 1 268 ? 5.758 -43.656 -33.219 1 84.38 268 GLY A O 1
ATOM 2146 N N . GLY A 1 269 ? 3.631 -42.938 -33.125 1 82.69 269 GLY A N 1
ATOM 2147 C CA . GLY A 1 269 ? 3.107 -44.312 -33.094 1 82.69 269 GLY A CA 1
ATOM 2148 C C . GLY A 1 269 ? 3.414 -45.094 -34.344 1 82.69 269 GLY A C 1
ATOM 2149 O O . GLY A 1 269 ? 3.754 -46.281 -34.281 1 82.69 269 GLY A O 1
ATOM 2150 N N . TRP A 1 270 ? 3.311 -44.406 -35.5 1 82.44 270 TRP A N 1
ATOM 2151 C CA . TRP A 1 270 ? 3.621 -45.031 -36.75 1 82.44 270 TRP A CA 1
ATOM 2152 C C . TRP A 1 270 ? 5.09 -45.438 -36.844 1 82.44 270 TRP A C 1
ATOM 2154 O O . TRP A 1 270 ? 5.414 -46.531 -37.281 1 82.44 270 TRP A O 1
ATOM 2164 N N . PHE A 1 271 ? 5.906 -44.625 -36.344 1 83.12 271 PHE A N 1
ATOM 2165 C CA . PHE A 1 271 ? 7.332 -44.938 -36.344 1 83.12 271 PHE A CA 1
ATOM 2166 C C . PHE A 1 271 ? 7.633 -46.062 -35.375 1 83.12 271 PHE A C 1
ATOM 2168 O O . PHE A 1 271 ? 8.484 -46.906 -35.656 1 83.12 271 PHE A O 1
ATOM 2175 N N . ALA A 1 272 ? 6.957 -46.125 -34.312 1 82.5 272 ALA A N 1
ATOM 2176 C CA . ALA A 1 272 ? 7.199 -47.125 -33.281 1 82.5 272 ALA A CA 1
ATOM 2177 C C . ALA A 1 272 ? 6.695 -48.5 -33.75 1 82.5 272 ALA A C 1
ATOM 2179 O O . ALA A 1 272 ? 7.195 -49.531 -33.281 1 82.5 272 ALA A O 1
ATOM 2180 N N . ALA A 1 273 ? 5.707 -48.562 -34.625 1 80.56 273 ALA A N 1
ATOM 2181 C CA . ALA A 1 273 ? 5.148 -49.812 -35.125 1 80.56 273 ALA A CA 1
ATOM 2182 C C . ALA A 1 273 ? 6.043 -50.406 -36.188 1 80.56 273 ALA A C 1
ATOM 2184 O O . ALA A 1 273 ? 5.941 -51.625 -36.469 1 80.56 273 ALA A O 1
ATOM 2185 N N . ARG A 1 274 ? 6.914 -49.625 -36.656 1 80.19 274 ARG A N 1
ATOM 2186 C CA . ARG A 1 274 ? 7.828 -50.125 -37.656 1 80.19 274 ARG A CA 1
ATOM 2187 C C . ARG A 1 274 ? 9.039 -50.812 -37.031 1 80.19 274 ARG A C 1
ATOM 2189 O O . ARG A 1 274 ? 9.414 -50.469 -35.906 1 80.19 274 ARG A O 1
ATOM 2196 N N . PRO A 1 275 ? 9.539 -51.844 -37.688 1 76.69 275 PRO A N 1
ATOM 2197 C CA . PRO A 1 275 ? 10.688 -52.562 -37.125 1 76.69 275 PRO A CA 1
ATOM 2198 C C . PRO A 1 275 ? 11.898 -51.656 -36.875 1 76.69 275 PRO A C 1
ATOM 2200 O O . PRO A 1 275 ? 12.617 -51.844 -35.906 1 76.69 275 PRO A O 1
ATOM 2203 N N . ALA A 1 276 ? 12.172 -50.625 -37.656 1 77.94 276 ALA A N 1
ATOM 2204 C CA . ALA A 1 276 ? 13.32 -49.75 -37.5 1 77.94 276 ALA A CA 1
ATOM 2205 C C . ALA A 1 276 ? 12.984 -48.594 -36.562 1 77.94 276 ALA A C 1
ATOM 2207 O O . ALA A 1 276 ? 13.805 -47.688 -36.375 1 77.94 276 ALA A O 1
ATOM 2208 N N . GLY A 1 277 ? 11.93 -48.75 -35.938 1 81.69 277 GLY A N 1
ATOM 2209 C CA . GLY A 1 277 ? 11.492 -47.625 -35.094 1 81.69 277 GLY A CA 1
ATOM 2210 C C . GLY A 1 277 ? 11.852 -47.812 -33.656 1 81.69 277 GLY A C 1
ATOM 2211 O O . GLY A 1 277 ? 12.508 -48.781 -33.281 1 81.69 277 GLY A O 1
ATOM 2212 N N . PRO A 1 278 ? 11.586 -46.75 -32.844 1 84.5 278 PRO A N 1
ATOM 2213 C CA . PRO A 1 278 ? 11.859 -46.812 -31.422 1 84.5 278 PRO A CA 1
ATOM 2214 C C . PRO A 1 278 ? 11.055 -47.906 -30.719 1 84.5 278 PRO A C 1
ATOM 2216 O O . PRO A 1 278 ? 10.008 -48.344 -31.219 1 84.5 278 PRO A O 1
ATOM 2219 N N . SER A 1 279 ? 11.695 -48.469 -29.688 1 86.31 279 SER A N 1
ATOM 2220 C CA . SER A 1 279 ? 11 -49.469 -28.906 1 86.31 279 SER A CA 1
ATOM 2221 C C . SER A 1 279 ? 9.766 -48.906 -28.219 1 86.31 279 SER A C 1
ATOM 2223 O O . SER A 1 279 ? 9.555 -47.688 -28.219 1 86.31 279 SER A O 1
ATOM 2225 N N . LEU A 1 280 ? 8.883 -49.75 -27.734 1 84.56 280 LEU A N 1
ATOM 2226 C CA . LEU A 1 280 ? 7.676 -49.312 -27.047 1 84.56 280 LEU A CA 1
ATOM 2227 C C . LEU A 1 280 ? 8.023 -48.5 -25.797 1 84.56 280 LEU A C 1
ATOM 2229 O O . LEU A 1 280 ? 7.324 -47.531 -25.484 1 84.56 280 LEU A O 1
ATOM 2233 N N . GLY A 1 281 ? 9.031 -48.938 -25.156 1 83.94 281 GLY A N 1
ATOM 2234 C CA . GLY A 1 281 ? 9.492 -48.188 -24 1 83.94 281 GLY A CA 1
ATOM 2235 C C . GLY A 1 281 ? 10.008 -46.781 -24.359 1 83.94 281 GLY A C 1
ATOM 2236 O O . GLY A 1 281 ? 9.734 -45.812 -23.641 1 83.94 281 GLY A O 1
ATOM 2237 N N . GLU A 1 282 ? 10.758 -46.719 -25.406 1 86.12 282 GLU A N 1
ATOM 2238 C CA . GLU A 1 282 ? 11.242 -45.406 -25.875 1 86.12 282 GLU A CA 1
ATOM 2239 C C . GLU A 1 282 ? 10.086 -44.5 -26.281 1 86.12 282 GLU A C 1
ATOM 2241 O O . GLU A 1 282 ? 10.117 -43.312 -26.016 1 86.12 282 GLU A O 1
ATOM 2246 N N . TYR A 1 283 ? 9.148 -45.094 -26.891 1 86.62 283 TYR A N 1
ATOM 2247 C CA . TYR A 1 283 ? 7.961 -44.344 -27.281 1 86.62 283 TYR A CA 1
ATOM 2248 C C . TYR A 1 283 ? 7.234 -43.812 -26.062 1 86.62 283 TYR A C 1
ATOM 2250 O O . TYR A 1 283 ? 6.82 -42.656 -26.047 1 86.62 283 TYR A O 1
ATOM 2258 N N . ALA A 1 284 ? 7.062 -44.625 -25.062 1 84.56 284 ALA A N 1
ATOM 2259 C CA . ALA A 1 284 ? 6.441 -44.188 -23.812 1 84.56 284 ALA A CA 1
ATOM 2260 C C . ALA A 1 284 ? 7.23 -43.031 -23.188 1 84.56 284 ALA A C 1
ATOM 2262 O O . ALA A 1 284 ? 6.648 -42.062 -22.703 1 84.56 284 ALA A O 1
ATOM 2263 N N . THR A 1 285 ? 8.492 -43.188 -23.203 1 85.81 285 THR A N 1
ATOM 2264 C CA . THR A 1 285 ? 9.367 -42.156 -22.672 1 85.81 285 THR A CA 1
ATOM 2265 C C . THR A 1 285 ? 9.188 -40.844 -23.438 1 85.81 285 THR A C 1
ATOM 2267 O O . THR A 1 285 ? 9.164 -39.75 -22.844 1 85.81 285 THR A O 1
ATOM 2270 N N . PHE A 1 286 ? 9.055 -40.906 -24.719 1 87.06 286 PHE A N 1
ATOM 2271 C CA . PHE A 1 286 ? 8.852 -39.75 -25.562 1 87.06 286 PHE A CA 1
ATOM 2272 C C . PHE A 1 286 ? 7.582 -39 -25.156 1 87.06 286 PHE A C 1
ATOM 2274 O O . PHE A 1 286 ? 7.586 -37.781 -25.047 1 87.06 286 PHE A O 1
ATOM 2281 N N . ILE A 1 287 ? 6.566 -39.688 -24.906 1 84.31 287 ILE A N 1
ATOM 2282 C CA . ILE A 1 287 ? 5.281 -39.094 -24.562 1 84.31 287 ILE A CA 1
ATOM 2283 C C . ILE A 1 287 ? 5.391 -38.375 -23.203 1 84.31 287 ILE A C 1
ATOM 2285 O O . ILE A 1 287 ? 4.953 -37.25 -23.062 1 84.31 287 ILE A O 1
ATOM 2289 N N . LEU A 1 288 ? 5.977 -39.031 -22.25 1 84.69 288 LEU A N 1
ATOM 2290 C CA . LEU A 1 288 ? 6.094 -38.5 -20.906 1 84.69 288 LEU A CA 1
ATOM 2291 C C . LEU A 1 288 ? 6.969 -37.25 -20.891 1 84.69 288 LEU A C 1
ATOM 2293 O O . LEU A 1 288 ? 6.641 -36.25 -20.234 1 84.69 288 LEU A O 1
ATOM 2297 N N . LEU A 1 289 ? 8.047 -37.281 -21.656 1 86.25 289 LEU A N 1
ATOM 2298 C CA . LEU A 1 289 ? 8.969 -36.156 -21.703 1 86.25 289 LEU A CA 1
ATOM 2299 C C . LEU A 1 289 ? 8.359 -34.969 -22.469 1 86.25 289 LEU A C 1
ATOM 2301 O O . LEU A 1 289 ? 8.594 -33.812 -22.125 1 86.25 289 LEU A O 1
ATOM 2305 N N . ALA A 1 290 ? 7.613 -35.281 -23.484 1 82.19 290 ALA A N 1
ATOM 2306 C CA . ALA A 1 290 ? 6.953 -34.219 -24.25 1 82.19 290 ALA A CA 1
ATOM 2307 C C . ALA A 1 290 ? 5.984 -33.438 -23.375 1 82.19 290 ALA A C 1
ATOM 2309 O O . ALA A 1 290 ? 5.852 -32.219 -23.531 1 82.19 290 ALA A O 1
ATOM 2310 N N . MET A 1 291 ? 5.324 -34.062 -22.469 1 78.81 291 MET A N 1
ATOM 2311 C CA . MET A 1 291 ? 4.391 -33.406 -21.562 1 78.81 291 MET A CA 1
ATOM 2312 C C . MET A 1 291 ? 5.109 -32.406 -20.688 1 78.81 291 MET A C 1
ATOM 2314 O O . MET A 1 291 ? 4.527 -31.391 -20.297 1 78.81 291 MET A O 1
ATOM 2318 N N . ARG A 1 292 ? 6.273 -32.625 -20.406 1 78.62 292 ARG A N 1
ATOM 2319 C CA . ARG A 1 292 ? 7.059 -31.766 -19.531 1 78.62 292 ARG A CA 1
ATOM 2320 C C . ARG A 1 292 ? 7.473 -30.469 -20.234 1 78.62 292 ARG A C 1
ATOM 2322 O O . ARG A 1 292 ? 7.855 -29.5 -19.578 1 78.62 292 ARG A O 1
ATOM 2329 N N . LEU A 1 293 ? 7.465 -30.438 -21.5 1 79.62 293 LEU A N 1
ATOM 2330 C CA . LEU A 1 293 ? 7.938 -29.297 -22.281 1 79.62 293 LEU A CA 1
ATOM 2331 C C . LEU A 1 293 ? 6.836 -28.25 -22.438 1 79.62 293 LEU A C 1
ATOM 2333 O O . LEU A 1 293 ? 7.105 -27.109 -22.812 1 79.62 293 LEU A O 1
ATOM 2337 N N . ILE A 1 294 ? 5.641 -28.594 -22.047 1 73.44 294 ILE A N 1
ATOM 2338 C CA . ILE A 1 294 ? 4.516 -27.703 -22.297 1 73.44 294 ILE A CA 1
ATOM 2339 C C . ILE A 1 294 ? 4.547 -26.547 -21.297 1 73.44 294 ILE A C 1
ATOM 2341 O O . ILE A 1 294 ? 4.449 -25.375 -21.688 1 73.44 294 ILE A O 1
ATOM 2345 N N . LEU A 1 295 ? 4.754 -26.828 -20.031 1 70.88 295 LEU A N 1
ATOM 2346 C CA . LEU A 1 295 ? 4.594 -25.828 -18.969 1 70.88 295 LEU A CA 1
ATOM 2347 C C . LEU A 1 295 ? 5.715 -24.797 -19.016 1 70.88 295 LEU A C 1
ATOM 2349 O O . LEU A 1 295 ? 5.469 -23.609 -18.859 1 70.88 295 LEU A O 1
ATOM 2353 N N . PRO A 1 296 ? 6.977 -25.172 -19.297 1 71.69 296 PRO A N 1
ATOM 2354 C CA . PRO A 1 296 ? 8.07 -24.188 -19.344 1 71.69 296 PRO A CA 1
ATOM 2355 C C . PRO A 1 296 ? 7.824 -23.094 -20.375 1 71.69 296 PRO A C 1
ATOM 2357 O O . PRO A 1 296 ? 8.219 -21.938 -20.156 1 71.69 296 PRO A O 1
ATOM 2360 N N . ILE A 1 297 ? 7.109 -23.375 -21.359 1 69.5 297 ILE A N 1
ATOM 2361 C CA . ILE A 1 297 ? 6.887 -22.391 -22.422 1 69.5 297 ILE A CA 1
ATOM 2362 C C . ILE A 1 297 ? 6.012 -21.266 -21.891 1 69.5 297 ILE A C 1
ATOM 2364 O O . ILE A 1 297 ? 6.254 -20.094 -22.188 1 69.5 297 ILE A O 1
ATOM 2368 N N . PHE A 1 298 ? 5.184 -21.578 -21 1 71.12 298 PHE A N 1
ATOM 2369 C CA . PHE A 1 298 ? 4.27 -20.562 -20.484 1 71.12 298 PHE A CA 1
ATOM 2370 C C . PHE A 1 298 ? 4.898 -19.797 -19.328 1 71.12 298 PHE A C 1
ATOM 2372 O O . PHE A 1 298 ? 4.535 -18.656 -19.078 1 71.12 298 PHE A O 1
ATOM 2379 N N . ALA A 1 299 ? 5.797 -20.453 -18.703 1 77.56 299 ALA A N 1
ATOM 2380 C CA . ALA A 1 299 ? 6.48 -19.812 -17.578 1 77.56 299 ALA A CA 1
ATOM 2381 C C . ALA A 1 299 ? 7.43 -18.719 -18.062 1 77.56 299 ALA A C 1
ATOM 2383 O O . ALA A 1 299 ? 7.711 -17.781 -17.328 1 77.56 299 ALA A O 1
ATOM 2384 N N . VAL A 1 300 ? 7.801 -18.797 -19.312 1 77.31 300 VAL A N 1
ATOM 2385 C CA . VAL A 1 300 ? 8.781 -17.844 -19.844 1 77.31 300 VAL A CA 1
ATOM 2386 C C . VAL A 1 300 ? 8.195 -16.438 -19.844 1 77.31 300 VAL A C 1
ATOM 2388 O O . VAL A 1 300 ? 8.875 -15.477 -19.484 1 77.31 300 VAL A O 1
ATOM 2391 N N . GLY A 1 301 ? 6.926 -16.344 -20.25 1 72 301 GLY A N 1
ATOM 2392 C CA . GLY A 1 301 ? 6.293 -15.039 -20.25 1 72 301 GLY A CA 1
ATOM 2393 C C . GLY A 1 301 ? 6.262 -14.383 -18.891 1 72 301 GLY A C 1
ATOM 2394 O O . GLY A 1 301 ? 6.59 -13.203 -18.75 1 72 301 GLY A O 1
ATOM 2395 N N . ARG A 1 302 ? 5.926 -15.117 -17.891 1 78.12 302 ARG A N 1
ATOM 2396 C CA . ARG A 1 302 ? 5.879 -14.625 -16.516 1 78.12 302 ARG A CA 1
ATOM 2397 C C . ARG A 1 302 ? 7.273 -14.227 -16.031 1 78.12 302 ARG A C 1
ATOM 2399 O O . ARG A 1 302 ? 7.434 -13.203 -15.367 1 78.12 302 ARG A O 1
ATOM 2406 N N . LEU A 1 303 ? 8.258 -14.953 -16.375 1 84.44 303 LEU A N 1
ATOM 2407 C CA . LEU A 1 303 ? 9.633 -14.703 -15.945 1 84.44 303 LEU A CA 1
ATOM 2408 C C . LEU A 1 303 ? 10.188 -13.453 -16.609 1 84.44 303 LEU A C 1
ATOM 2410 O O . LEU A 1 303 ? 10.945 -12.703 -15.984 1 84.44 303 LEU A O 1
ATOM 2414 N N . LEU A 1 304 ? 9.758 -13.305 -17.844 1 81.5 304 LEU A N 1
ATOM 2415 C CA . LEU A 1 304 ? 10.203 -12.102 -18.531 1 81.5 304 LEU A CA 1
ATOM 2416 C C . LEU A 1 304 ? 9.68 -10.852 -17.828 1 81.5 304 LEU A C 1
ATOM 2418 O O . LEU A 1 304 ? 10.406 -9.867 -17.688 1 81.5 304 LEU A O 1
ATOM 2422 N N . ASN A 1 305 ? 8.5 -10.898 -17.375 1 81.19 305 ASN A N 1
ATOM 2423 C CA . ASN A 1 305 ? 7.926 -9.781 -16.625 1 81.19 305 ASN A CA 1
ATOM 2424 C C . ASN A 1 305 ? 8.641 -9.57 -15.297 1 81.19 305 ASN A C 1
ATOM 2426 O O . ASN A 1 305 ? 8.852 -8.43 -14.875 1 81.19 305 ASN A O 1
ATOM 2430 N N . GLN A 1 306 ? 9 -10.625 -14.711 1 88.06 306 GLN A N 1
ATOM 2431 C CA . GLN A 1 306 ? 9.703 -10.531 -13.438 1 88.06 306 GLN A CA 1
ATOM 2432 C C . GLN A 1 306 ? 11.102 -9.945 -13.625 1 88.06 306 GLN A C 1
ATOM 2434 O O . GLN A 1 306 ? 11.562 -9.148 -12.797 1 88.06 306 GLN A O 1
ATOM 2439 N N . VAL A 1 307 ? 11.727 -10.297 -14.719 1 89.31 307 VAL A N 1
ATOM 2440 C CA . VAL A 1 307 ? 13.055 -9.758 -15.031 1 89.31 307 VAL A CA 1
ATOM 2441 C C . VAL A 1 307 ? 12.953 -8.258 -15.305 1 89.31 307 VAL A C 1
ATOM 2443 O O . VAL A 1 307 ? 13.789 -7.48 -14.844 1 89.31 307 VAL A O 1
ATOM 2446 N N . GLN A 1 308 ? 11.953 -7.91 -15.992 1 86.25 308 GLN A N 1
ATOM 2447 C CA . GLN A 1 308 ? 11.742 -6.496 -16.297 1 86.25 308 GLN A CA 1
ATOM 2448 C C . GLN A 1 308 ? 11.484 -5.691 -15.023 1 86.25 308 GLN A C 1
ATOM 2450 O O . GLN A 1 308 ? 12.008 -4.582 -14.875 1 86.25 308 GLN A O 1
ATOM 2455 N N . ARG A 1 309 ? 10.742 -6.273 -14.164 1 88.94 309 ARG A N 1
ATOM 2456 C CA . ARG A 1 309 ? 10.477 -5.609 -12.891 1 88.94 309 ARG A CA 1
ATOM 2457 C C . ARG A 1 309 ? 11.758 -5.465 -12.078 1 88.94 309 ARG A C 1
ATOM 2459 O O . ARG A 1 309 ? 12 -4.414 -11.477 1 88.94 309 ARG A O 1
ATOM 2466 N N . ALA A 1 310 ? 12.531 -6.516 -12.047 1 91.75 310 ALA A N 1
ATOM 2467 C CA . ALA A 1 310 ? 13.805 -6.48 -11.328 1 91.75 310 ALA A CA 1
ATOM 2468 C C . ALA A 1 310 ? 14.742 -5.438 -11.93 1 91.75 310 ALA A C 1
ATOM 2470 O O . ALA A 1 310 ? 15.469 -4.754 -11.203 1 91.75 310 ALA A O 1
ATOM 2471 N N . GLU A 1 311 ? 14.688 -5.316 -13.25 1 92.94 311 GLU A N 1
ATOM 2472 C CA . GLU A 1 311 ? 15.508 -4.324 -13.938 1 92.94 311 GLU A CA 1
ATOM 2473 C C . GLU A 1 311 ? 15.07 -2.904 -13.578 1 92.94 311 GLU A C 1
ATOM 2475 O O . GLU A 1 311 ? 15.914 -2.031 -13.352 1 92.94 311 GLU A O 1
ATOM 2480 N N . ALA A 1 312 ? 13.852 -2.672 -13.547 1 91.44 312 ALA A N 1
ATOM 2481 C CA . ALA A 1 312 ? 13.336 -1.361 -13.164 1 91.44 312 ALA A CA 1
ATOM 2482 C C . ALA A 1 312 ? 13.711 -1.023 -11.719 1 91.44 312 ALA A C 1
ATOM 2484 O O . ALA A 1 312 ? 14.117 0.104 -11.43 1 91.44 312 ALA A O 1
ATOM 2485 N N . SER A 1 313 ? 13.555 -1.984 -10.828 1 93.81 313 SER A N 1
ATOM 2486 C CA . SER A 1 313 ? 13.922 -1.792 -9.43 1 93.81 313 SER A CA 1
ATOM 2487 C C . SER A 1 313 ? 15.414 -1.523 -9.281 1 93.81 313 SER A C 1
ATOM 2489 O O . SER A 1 313 ? 15.82 -0.658 -8.5 1 93.81 313 SER A O 1
ATOM 2491 N N . ALA A 1 314 ? 16.156 -2.293 -10.055 1 93.88 314 ALA A N 1
ATOM 2492 C CA . ALA A 1 314 ? 17.594 -2.109 -10.023 1 93.88 314 ALA A CA 1
ATOM 2493 C C . ALA A 1 314 ? 17.984 -0.706 -10.477 1 93.88 314 ALA A C 1
ATOM 2495 O O . ALA A 1 314 ? 18.906 -0.097 -9.922 1 93.88 314 ALA A O 1
ATOM 2496 N N . ARG A 1 315 ? 17.344 -0.201 -11.406 1 92.88 315 ARG A N 1
ATOM 2497 C CA . ARG A 1 315 ? 17.609 1.141 -11.914 1 92.88 315 ARG A CA 1
ATOM 2498 C C . ARG A 1 315 ? 17.328 2.195 -10.852 1 92.88 315 ARG A C 1
ATOM 2500 O O . ARG A 1 315 ? 18.109 3.133 -10.672 1 92.88 315 ARG A O 1
ATOM 2507 N N . ARG A 1 316 ? 16.25 2.039 -10.195 1 92.81 316 ARG A N 1
ATOM 2508 C CA . ARG A 1 316 ? 15.891 3 -9.164 1 92.81 316 ARG A CA 1
ATOM 2509 C C . ARG A 1 316 ? 16.891 2.953 -8.008 1 92.81 316 ARG A C 1
ATOM 2511 O O . ARG A 1 316 ? 17.266 3.994 -7.465 1 92.81 316 ARG A O 1
ATOM 2518 N N . ILE A 1 317 ? 17.25 1.837 -7.645 1 93.69 317 ILE A N 1
ATOM 2519 C CA . ILE A 1 317 ? 18.219 1.675 -6.574 1 93.69 317 ILE A CA 1
ATOM 2520 C C . ILE A 1 317 ? 19.547 2.295 -6.988 1 93.69 317 ILE A C 1
ATOM 2522 O O . ILE A 1 317 ? 20.188 3.008 -6.207 1 93.69 317 ILE A O 1
ATOM 2526 N N . GLN A 1 318 ? 19.938 2.064 -8.195 1 92.19 318 GLN A N 1
ATOM 2527 C CA . GLN A 1 318 ? 21.188 2.619 -8.703 1 92.19 318 GLN A CA 1
ATOM 2528 C C . GLN A 1 318 ? 21.125 4.145 -8.758 1 92.19 318 GLN A C 1
ATOM 2530 O O . GLN A 1 318 ? 22.141 4.812 -8.539 1 92.19 318 GLN A O 1
ATOM 2535 N N . GLU A 1 319 ? 19.969 4.625 -9.062 1 91.12 319 GLU A N 1
ATOM 2536 C CA . GLU A 1 319 ? 19.797 6.074 -9.07 1 91.12 319 GLU A CA 1
ATOM 2537 C C . GLU A 1 319 ? 20.062 6.676 -7.691 1 91.12 319 GLU A C 1
ATOM 2539 O O . GLU A 1 319 ? 20.656 7.75 -7.578 1 91.12 319 GLU A O 1
ATOM 2544 N N . VAL A 1 320 ? 19.641 5.961 -6.727 1 90.44 320 VAL A N 1
ATOM 2545 C CA . VAL A 1 320 ? 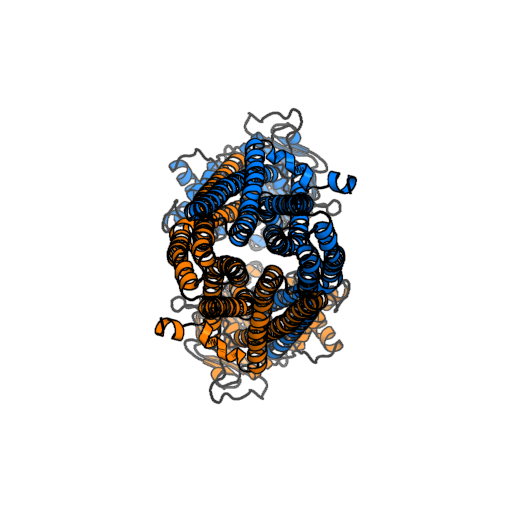19.875 6.434 -5.367 1 90.44 320 VAL A CA 1
ATOM 2546 C C . VAL A 1 320 ? 21.359 6.312 -5.023 1 90.44 320 VAL A C 1
ATOM 2548 O O . VAL A 1 320 ? 21.953 7.242 -4.469 1 90.44 320 VAL A O 1
ATOM 2551 N N . PHE A 1 321 ? 22.031 5.25 -5.414 1 89.81 321 PHE A N 1
ATOM 2552 C CA . PHE A 1 321 ? 23.438 5.027 -5.121 1 89.81 321 PHE A CA 1
ATOM 2553 C C . PHE A 1 321 ? 24.312 6.012 -5.891 1 89.81 321 PHE A C 1
ATOM 2555 O O . PHE A 1 321 ? 25.375 6.395 -5.418 1 89.81 321 PHE A O 1
ATOM 2562 N N . GLN A 1 322 ? 23.828 6.41 -6.988 1 88.69 322 GLN A N 1
ATOM 2563 C CA . GLN A 1 322 ? 24.641 7.285 -7.836 1 88.69 322 GLN A CA 1
ATOM 2564 C C . GLN A 1 322 ? 24.547 8.734 -7.375 1 88.69 322 GLN A C 1
ATOM 2566 O O . GLN A 1 322 ? 25.406 9.555 -7.707 1 88.69 322 GLN A O 1
ATOM 2571 N N . ARG A 1 323 ? 23.594 8.961 -6.582 1 87.94 323 ARG A N 1
ATOM 2572 C CA . ARG A 1 323 ? 23.484 10.32 -6.062 1 87.94 323 ARG A CA 1
ATOM 2573 C C . ARG A 1 323 ? 24.562 10.602 -5.027 1 87.94 323 ARG A C 1
ATOM 2575 O O . ARG A 1 323 ? 24.703 9.875 -4.043 1 87.94 323 ARG A O 1
ATOM 2582 N N . GLN A 1 324 ? 25.328 11.531 -5.348 1 87.62 324 GLN A N 1
ATOM 2583 C CA . GLN A 1 324 ? 26.391 11.914 -4.418 1 87.62 324 GLN A CA 1
ATOM 2584 C C . GLN A 1 324 ? 25.922 13.016 -3.473 1 87.62 324 GLN A C 1
ATOM 2586 O O . GLN A 1 324 ? 25.203 13.922 -3.883 1 87.62 324 GLN A O 1
ATOM 2591 N N . PRO A 1 325 ? 26.266 12.812 -2.234 1 88.44 325 PRO A N 1
ATOM 2592 C CA . PRO A 1 325 ? 25.922 13.883 -1.292 1 88.44 325 PRO A CA 1
ATOM 2593 C C . PRO A 1 325 ? 26.547 15.227 -1.675 1 88.44 325 PRO A C 1
ATOM 2595 O O . PRO A 1 325 ? 27.719 15.281 -2.045 1 88.44 325 PRO A O 1
ATOM 2598 N N . LEU A 1 326 ? 25.75 16.219 -1.663 1 83.81 326 LEU A N 1
ATOM 2599 C CA . LEU A 1 326 ? 26.234 17.562 -1.985 1 83.81 326 LEU A CA 1
ATOM 2600 C C . LEU A 1 326 ? 27.016 18.156 -0.816 1 83.81 326 LEU A C 1
ATOM 2602 O O . LEU A 1 326 ? 27.906 18.984 -1.017 1 83.81 326 LEU A O 1
ATOM 2606 N N . ILE A 1 327 ? 26.578 17.734 0.339 1 88 327 ILE A N 1
ATOM 2607 C CA . ILE A 1 327 ? 27.219 18.234 1.553 1 88 327 ILE A CA 1
ATOM 2608 C C . ILE A 1 327 ? 28.109 17.141 2.145 1 88 327 ILE A C 1
ATOM 2610 O O . ILE A 1 327 ? 27.609 16.109 2.619 1 88 327 ILE A O 1
ATOM 2614 N N . GLN A 1 328 ? 29.344 17.266 1.978 1 88.81 328 GLN A N 1
ATOM 2615 C CA . GLN A 1 328 ? 30.312 16.328 2.525 1 88.81 328 GLN A CA 1
ATOM 2616 C C . GLN A 1 328 ? 31.562 17.047 3.021 1 88.81 328 GLN A C 1
ATOM 2618 O O . GLN A 1 328 ? 31.766 18.219 2.709 1 88.81 328 GLN A O 1
ATOM 2623 N N . ASP A 1 329 ? 32.219 16.328 3.818 1 90.94 329 ASP A N 1
ATOM 2624 C CA . ASP A 1 329 ? 33.469 16.891 4.309 1 90.94 329 ASP A CA 1
ATOM 2625 C C . ASP A 1 329 ? 34.469 17.109 3.164 1 90.94 329 ASP A C 1
ATOM 2627 O O . ASP A 1 329 ? 34.656 16.219 2.316 1 90.94 329 ASP A O 1
ATOM 2631 N N . ALA A 1 330 ? 34.938 18.328 3.016 1 89 330 ALA A N 1
ATOM 2632 C CA . ALA A 1 330 ? 35.969 18.594 2.029 1 89 330 ALA A CA 1
ATOM 2633 C C . ALA A 1 330 ? 37.25 17.781 2.32 1 89 330 ALA A C 1
ATOM 2635 O O . ALA A 1 330 ? 37.406 17.281 3.436 1 89 330 ALA A O 1
ATOM 2636 N N . ALA A 1 331 ? 38 17.75 1.134 1 87.12 331 ALA A N 1
ATOM 2637 C CA . ALA A 1 331 ? 39.281 17.062 1.31 1 87.12 331 ALA A CA 1
ATOM 2638 C C . ALA A 1 331 ? 40.188 17.828 2.268 1 87.12 331 ALA A C 1
ATOM 2640 O O . ALA A 1 331 ? 40.438 19.031 2.094 1 87.12 331 ALA A O 1
ATOM 2641 N N . GLY A 1 332 ? 40.344 17.469 3.477 1 89.56 332 GLY A N 1
ATOM 2642 C CA . GLY A 1 332 ? 41.219 18.125 4.441 1 89.56 332 GLY A CA 1
ATOM 2643 C C . GLY A 1 332 ? 40.438 18.812 5.559 1 89.56 332 GLY A C 1
ATOM 2644 O O . GLY A 1 332 ? 41.031 19.594 6.312 1 89.56 332 GLY A O 1
ATOM 2645 N N . ALA A 1 333 ? 39.25 18.688 5.523 1 92 333 ALA A N 1
ATOM 2646 C CA . ALA A 1 333 ? 38.469 19.281 6.602 1 92 333 ALA A CA 1
ATOM 2647 C C . ALA A 1 333 ? 39.031 18.906 7.969 1 92 333 ALA A C 1
ATOM 2649 O O . ALA A 1 333 ? 39.5 17.766 8.164 1 92 333 ALA A O 1
ATOM 2650 N N . VAL A 1 334 ? 39.031 19.906 8.859 1 94.19 334 VAL A N 1
ATOM 2651 C CA . VAL A 1 334 ? 39.594 19.688 10.195 1 94.19 334 VAL A CA 1
ATOM 2652 C C . VAL A 1 334 ? 38.469 19.609 11.211 1 94.19 334 VAL A C 1
ATOM 2654 O O . VAL A 1 334 ? 37.438 20.281 11.055 1 94.19 334 VAL A O 1
ATOM 2657 N N . ALA A 1 335 ? 38.656 18.734 12.227 1 94.94 335 ALA A N 1
ATOM 2658 C CA . ALA A 1 335 ? 37.688 18.625 13.297 1 94.94 335 ALA A CA 1
ATOM 2659 C C . ALA A 1 335 ? 37.719 19.828 14.227 1 94.94 335 ALA A C 1
ATOM 2661 O O . ALA A 1 335 ? 38.812 20.312 14.57 1 94.94 335 ALA A O 1
ATOM 2662 N N . LEU A 1 336 ? 36.594 20.344 14.523 1 93.69 336 LEU A N 1
ATOM 2663 C CA . LEU A 1 336 ? 36.5 21.438 15.484 1 93.69 336 LEU A CA 1
ATOM 2664 C C . LEU A 1 336 ? 36.719 20.922 16.906 1 93.69 336 LEU A C 1
ATOM 2666 O O . LEU A 1 336 ? 35.812 20.344 17.516 1 93.69 336 LEU A O 1
ATOM 2670 N N . ALA A 1 337 ? 37.844 21.094 17.453 1 91.69 337 ALA A N 1
ATOM 2671 C CA . ALA A 1 337 ? 38.188 20.562 18.766 1 91.69 337 ALA A CA 1
ATOM 2672 C C . ALA A 1 337 ? 37.781 21.516 19.875 1 91.69 337 ALA A C 1
ATOM 2674 O O . ALA A 1 337 ? 37.375 21.078 20.953 1 91.69 337 ALA A O 1
ATOM 2675 N N . GLU A 1 338 ? 37.781 22.844 19.531 1 93.25 338 GLU A N 1
ATOM 2676 C CA . GLU A 1 338 ? 37.406 23.844 20.531 1 93.25 338 GLU A CA 1
ATOM 2677 C C . GLU A 1 338 ? 35.906 24.109 20.5 1 93.25 338 GLU A C 1
ATOM 2679 O O . GLU A 1 338 ? 35.25 23.953 19.453 1 93.25 338 GLU A O 1
ATOM 2684 N N . PRO A 1 339 ? 35.406 24.422 21.656 1 95 339 PRO A N 1
ATOM 2685 C CA . PRO A 1 339 ? 33.969 24.766 21.688 1 95 339 PRO A CA 1
ATOM 2686 C C . PRO A 1 339 ? 33.656 25.984 20.828 1 95 339 PRO A C 1
ATOM 2688 O O . PRO A 1 339 ? 34.5 26.875 20.672 1 95 339 PRO A O 1
ATOM 2691 N N . ILE A 1 340 ? 32.562 26 20.312 1 95.69 340 ILE A N 1
ATOM 2692 C CA . ILE A 1 340 ? 32.125 27.125 19.5 1 95.69 340 ILE A CA 1
ATOM 2693 C C . ILE A 1 340 ? 32 28.375 20.359 1 95.69 340 ILE A C 1
ATOM 2695 O O . ILE A 1 340 ? 31.219 28.406 21.328 1 95.69 340 ILE A O 1
ATOM 2699 N N . GLU A 1 341 ? 32.719 29.375 20 1 94.81 341 GLU A N 1
ATOM 2700 C CA . GLU A 1 341 ? 32.75 30.594 20.781 1 94.81 341 GLU A CA 1
ATOM 2701 C C . GLU A 1 341 ? 32.156 31.766 20 1 94.81 341 GLU A C 1
ATOM 2703 O O . GLU A 1 341 ? 31.703 32.75 20.578 1 94.81 341 GLU A O 1
ATOM 2708 N N . ARG A 1 342 ? 32.312 31.609 18.766 1 96.06 342 ARG A N 1
ATOM 2709 C CA . ARG A 1 342 ? 31.859 32.719 17.922 1 96.06 342 ARG A CA 1
ATOM 2710 C C . ARG A 1 342 ? 31.297 32.188 16.594 1 96.06 342 ARG A C 1
ATOM 2712 O O . ARG A 1 342 ? 31.844 31.25 16 1 96.06 342 ARG A O 1
ATOM 2719 N N . LEU A 1 343 ? 30.203 32.656 16.203 1 96.5 343 LEU A N 1
ATOM 2720 C CA . LEU A 1 343 ? 29.547 32.375 14.938 1 96.5 343 LEU A CA 1
ATOM 2721 C C . LEU A 1 343 ? 29.328 33.625 14.109 1 96.5 343 LEU A C 1
ATOM 2723 O O . LEU A 1 343 ? 28.859 34.625 14.625 1 96.5 343 LEU A O 1
ATOM 2727 N N . GLU A 1 344 ? 29.719 33.562 12.828 1 97.12 344 GLU A N 1
ATOM 2728 C CA . GLU A 1 344 ? 29.625 34.719 11.969 1 97.12 344 GLU A CA 1
ATOM 2729 C C . GLU A 1 344 ? 29.047 34.375 10.609 1 97.12 344 GLU A C 1
ATOM 2731 O O . GLU A 1 344 ? 29.469 33.406 9.969 1 97.12 344 GLU A O 1
ATOM 2736 N N . PHE A 1 345 ? 28.047 35.094 10.25 1 97.12 345 PHE A N 1
ATOM 2737 C CA . PHE A 1 345 ? 27.516 35.094 8.883 1 97.12 345 PHE A CA 1
ATOM 2738 C C . PHE A 1 345 ? 28.031 36.281 8.102 1 97.12 345 PHE A C 1
ATOM 2740 O O . PHE A 1 345 ? 27.906 37.438 8.547 1 97.12 345 PHE A O 1
ATOM 2747 N N . GLU A 1 346 ? 28.641 36 6.957 1 97.12 346 GLU A N 1
ATOM 2748 C CA . GLU A 1 346 ? 29.188 37.062 6.125 1 97.12 346 GLU A CA 1
ATOM 2749 C C . GLU A 1 346 ? 28.516 37.094 4.754 1 97.12 346 GLU A C 1
ATOM 2751 O O . GLU A 1 346 ? 28.891 36.344 3.855 1 97.12 346 GLU A O 1
ATOM 2756 N N . ASN A 1 347 ? 27.594 38.062 4.539 1 96.69 347 ASN A N 1
ATOM 2757 C CA . ASN A 1 347 ? 26.906 38.281 3.273 1 96.69 347 ASN A CA 1
ATOM 2758 C C . ASN A 1 347 ? 26.344 37 2.689 1 96.69 347 ASN A C 1
ATOM 2760 O O . ASN A 1 347 ? 26.594 36.656 1.523 1 96.69 347 ASN A O 1
ATOM 2764 N N . VAL A 1 348 ? 25.75 36.281 3.494 1 96.62 348 VAL A N 1
ATOM 2765 C CA . VAL A 1 348 ? 25.266 34.969 3.119 1 96.62 348 VAL A CA 1
ATOM 2766 C C . VAL A 1 348 ? 23.969 35.094 2.311 1 96.62 348 VAL A C 1
ATOM 2768 O O . VAL A 1 348 ? 23.047 35.812 2.717 1 96.62 348 VAL A O 1
ATOM 2771 N N . SER A 1 349 ? 23.922 34.469 1.141 1 96.5 349 SER A N 1
ATOM 2772 C CA . SER A 1 349 ? 22.734 34.375 0.289 1 96.5 349 SER A CA 1
ATOM 2773 C C . SER A 1 349 ? 22.422 32.906 -0.054 1 96.5 349 SER A C 1
ATOM 2775 O O . SER A 1 349 ? 23.328 32.094 -0.219 1 96.5 349 SER A O 1
ATOM 2777 N N . PHE A 1 350 ? 21.156 32.625 -0.092 1 94.56 350 PHE A N 1
ATOM 2778 C CA . PHE A 1 350 ? 20.75 31.234 -0.348 1 94.56 350 PHE A CA 1
ATOM 2779 C C . PHE A 1 350 ? 19.375 31.172 -1.003 1 94.56 350 PHE A C 1
ATOM 2781 O O . PHE A 1 350 ? 18.516 32 -0.724 1 94.56 350 PHE A O 1
ATOM 2788 N N . ALA A 1 351 ? 19.25 30.234 -1.923 1 91.56 351 ALA A N 1
ATOM 2789 C CA . ALA A 1 351 ? 17.969 29.938 -2.561 1 91.56 351 ALA A CA 1
ATOM 2790 C C . ALA A 1 351 ? 17.797 28.422 -2.721 1 91.56 351 ALA A C 1
ATOM 2792 O O . ALA A 1 351 ? 18.734 27.703 -3.061 1 91.56 351 ALA A O 1
ATOM 2793 N N . TYR A 1 352 ? 16.625 27.953 -2.281 1 82.19 352 TYR A N 1
ATOM 2794 C CA . TYR A 1 352 ? 16.328 26.547 -2.521 1 82.19 352 TYR A CA 1
ATOM 2795 C C . TYR A 1 352 ? 16.266 26.25 -4.016 1 82.19 352 TYR A C 1
ATOM 2797 O O . TYR A 1 352 ? 16.719 25.188 -4.465 1 82.19 352 TYR A O 1
ATOM 2805 N N . GLN A 1 353 ? 15.594 27.219 -4.652 1 80.06 353 GLN A N 1
ATOM 2806 C CA . GLN A 1 353 ? 15.547 27.234 -6.109 1 80.06 353 GLN A CA 1
ATOM 2807 C C . GLN A 1 353 ? 16.188 28.516 -6.66 1 80.06 353 GLN A C 1
ATOM 2809 O O . GLN A 1 353 ? 15.984 29.594 -6.113 1 80.06 353 GLN A O 1
ATOM 2814 N N . PRO A 1 354 ? 16.906 28.297 -7.613 1 77.5 354 PRO A N 1
ATOM 2815 C CA . PRO A 1 354 ? 17.688 29.438 -8.117 1 77.5 354 PRO A CA 1
ATOM 2816 C C . PRO A 1 354 ? 16.812 30.672 -8.391 1 77.5 354 PRO A C 1
ATOM 2818 O O . PRO A 1 354 ? 17.25 31.797 -8.141 1 77.5 354 PRO A O 1
ATOM 2821 N N . GLU A 1 355 ? 15.617 30.469 -8.672 1 77.5 355 GLU A N 1
ATOM 2822 C CA . GLU A 1 355 ? 14.789 31.594 -9.086 1 77.5 355 GLU A CA 1
ATOM 2823 C C . GLU A 1 355 ? 14.031 32.188 -7.902 1 77.5 355 GLU A C 1
ATOM 2825 O O . GLU A 1 355 ? 13.359 33.219 -8.039 1 77.5 355 GLU A O 1
ATOM 2830 N N . MET A 1 356 ? 14.312 31.656 -6.719 1 79.31 356 MET A N 1
ATOM 2831 C CA . MET A 1 356 ? 13.562 32.156 -5.559 1 79.31 356 MET A CA 1
ATOM 2832 C C . MET A 1 356 ? 14.492 32.344 -4.363 1 79.31 356 MET A C 1
ATOM 2834 O O . MET A 1 356 ? 14.531 31.516 -3.455 1 79.31 356 MET A O 1
ATOM 2838 N N . PRO A 1 357 ? 15.078 33.5 -4.406 1 87.12 357 PRO A N 1
ATOM 2839 C CA . PRO A 1 357 ? 15.984 33.75 -3.285 1 87.12 357 PRO A CA 1
ATOM 2840 C C . PRO A 1 357 ? 15.258 33.812 -1.941 1 87.12 357 PRO A C 1
ATOM 2842 O O . PRO A 1 357 ? 14.172 34.375 -1.846 1 87.12 357 PRO A O 1
ATOM 2845 N N . ILE A 1 358 ? 15.781 33.156 -0.923 1 88.56 358 ILE A N 1
ATOM 2846 C CA . ILE A 1 358 ? 15.188 33.094 0.409 1 88.56 358 ILE A CA 1
ATOM 2847 C C . ILE A 1 358 ? 15.977 34 1.353 1 88.56 358 ILE A C 1
ATOM 2849 O O . ILE A 1 358 ? 15.391 34.781 2.113 1 88.56 358 ILE A O 1
ATOM 2853 N N . LEU A 1 359 ? 17.297 33.938 1.351 1 93.88 359 LEU A N 1
ATOM 2854 C CA . LEU A 1 359 ? 18.188 34.812 2.098 1 93.88 359 LEU A CA 1
ATOM 2855 C C . LEU A 1 359 ? 19.062 35.625 1.152 1 93.88 359 LEU A C 1
ATOM 2857 O O . LEU A 1 359 ? 19.562 35.094 0.158 1 93.88 359 LEU A O 1
ATOM 2861 N N . GLN A 1 360 ? 19.141 36.906 1.48 1 95.19 360 GLN A N 1
ATOM 2862 C CA . GLN A 1 360 ? 19.922 37.781 0.637 1 95.19 360 GLN A CA 1
ATOM 2863 C C . GLN A 1 360 ? 20.906 38.625 1.471 1 95.19 360 GLN A C 1
ATOM 2865 O O . GLN A 1 360 ? 20.484 39.531 2.191 1 95.19 360 GLN A O 1
ATOM 2870 N N . ASN A 1 361 ? 22.109 38.406 1.338 1 95.31 361 ASN A N 1
ATOM 2871 C CA . ASN A 1 361 ? 23.188 39.188 1.913 1 95.31 361 ASN A CA 1
ATOM 2872 C C . ASN A 1 361 ? 23.016 39.344 3.42 1 95.31 361 ASN A C 1
ATOM 2874 O O . ASN A 1 361 ? 23.047 40.469 3.924 1 95.31 361 ASN A O 1
ATOM 2878 N N . VAL A 1 362 ? 22.828 38.344 4.117 1 96 362 VAL A N 1
ATOM 2879 C CA . VAL A 1 362 ? 22.609 38.344 5.559 1 96 362 VAL A CA 1
ATOM 2880 C C . VAL A 1 362 ? 23.953 38.312 6.289 1 96 362 VAL A C 1
ATOM 2882 O O . VAL A 1 362 ? 24.766 37.406 6.039 1 96 362 VAL A O 1
ATOM 2885 N N . SER A 1 363 ? 24.203 39.281 7.133 1 96.62 363 SER A N 1
ATOM 2886 C CA . SER A 1 363 ? 25.422 39.312 7.918 1 96.62 363 SER A CA 1
ATOM 2887 C C . SER A 1 363 ? 25.141 39.594 9.391 1 96.62 363 SER A C 1
ATOM 2889 O O . SER A 1 363 ? 24.312 40.438 9.711 1 96.62 363 SER A O 1
ATOM 2891 N N . PHE A 1 364 ? 25.703 38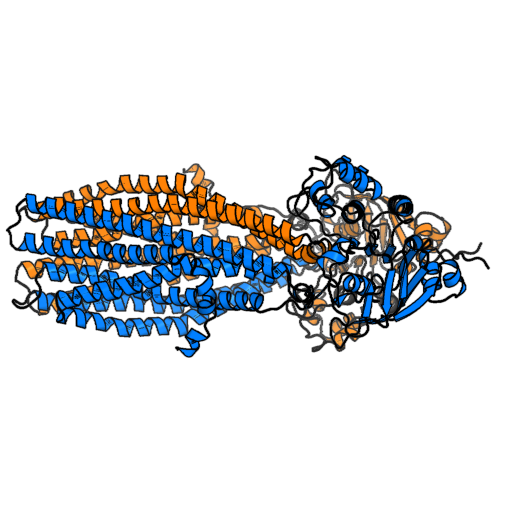.812 10.297 1 95.5 364 PHE A N 1
ATOM 2892 C CA . PHE A 1 364 ? 25.641 39.031 11.734 1 95.5 364 PHE A CA 1
ATOM 2893 C C . PHE A 1 364 ? 26.688 38.219 12.461 1 95.5 364 PHE A C 1
ATOM 2895 O O . PHE A 1 364 ? 27.344 37.344 11.867 1 95.5 364 PHE A O 1
ATOM 2902 N N . ALA A 1 365 ? 26.891 38.531 13.68 1 95.44 365 ALA A N 1
ATOM 2903 C CA . ALA A 1 365 ? 27.828 37.781 14.523 1 95.44 365 ALA A CA 1
ATOM 2904 C C . ALA A 1 365 ? 27.281 37.625 15.938 1 95.44 365 ALA A C 1
ATOM 2906 O O . ALA A 1 365 ? 26.625 38.531 16.469 1 95.44 365 ALA A O 1
ATOM 2907 N N . VAL A 1 366 ? 27.531 36.5 16.469 1 94.5 366 VAL A N 1
ATOM 2908 C CA . VAL A 1 366 ? 27.125 36.219 17.828 1 94.5 366 VAL A CA 1
ATOM 2909 C C . VAL A 1 366 ? 28.25 35.5 18.578 1 94.5 366 VAL A C 1
ATOM 2911 O O . VAL A 1 366 ? 28.938 34.625 18.016 1 94.5 366 VAL A O 1
ATOM 2914 N N . GLY A 1 367 ? 28.438 35.906 19.812 1 93.88 367 GLY A N 1
ATOM 2915 C CA . GLY A 1 367 ? 29.516 35.344 20.594 1 93.88 367 GLY A CA 1
ATOM 2916 C C . GLY A 1 367 ? 29.031 34.562 21.812 1 93.88 367 GLY A C 1
ATOM 2917 O O . GLY A 1 367 ? 27.828 34.562 22.094 1 93.88 367 GLY A O 1
ATOM 2918 N N . ARG A 1 368 ? 30.078 33.969 22.5 1 92.88 368 ARG A N 1
ATOM 2919 C CA . ARG A 1 368 ? 29.781 33.219 23.719 1 92.88 368 ARG A CA 1
ATOM 2920 C C . ARG A 1 368 ? 29.094 34.094 24.75 1 92.88 368 ARG A C 1
ATOM 2922 O O . ARG A 1 368 ? 29.484 35.25 24.969 1 92.88 368 ARG A O 1
ATOM 2929 N N . GLY A 1 369 ? 27.922 33.531 25.312 1 90 369 GLY A N 1
ATOM 2930 C CA . GLY A 1 369 ? 27.188 34.25 26.328 1 90 369 GLY A CA 1
ATOM 2931 C C . GLY A 1 369 ? 26.109 35.156 25.766 1 90 369 GLY A C 1
ATOM 2932 O O . GLY A 1 369 ? 25.344 35.781 26.516 1 90 369 GLY A O 1
ATOM 2933 N N . GLU A 1 370 ? 26.094 35.219 24.469 1 92.19 370 GLU A N 1
ATOM 2934 C CA . GLU A 1 370 ? 25.109 36.094 23.828 1 92.19 370 GLU A CA 1
ATOM 2935 C C . GLU A 1 370 ? 23.938 35.281 23.281 1 92.19 370 GLU A C 1
ATOM 2937 O O . GLU A 1 370 ? 24.094 34.125 22.906 1 92.19 370 GLU A O 1
ATOM 2942 N N . MET A 1 371 ? 22.812 35.906 23.312 1 92.44 371 MET A N 1
ATOM 2943 C CA . MET A 1 371 ? 21.609 35.312 22.719 1 92.44 371 MET A CA 1
ATOM 2944 C C . MET A 1 371 ? 21.109 36.188 21.578 1 92.44 371 MET A C 1
ATOM 2946 O O . MET A 1 371 ? 20.891 37.406 21.75 1 92.44 371 MET A O 1
ATOM 2950 N N . LEU A 1 372 ? 21.031 35.562 20.438 1 94.31 372 LEU A N 1
ATOM 2951 C CA . LEU A 1 372 ? 20.484 36.281 19.281 1 94.31 372 LEU A CA 1
ATOM 2952 C C . LEU A 1 372 ? 19.047 35.844 19.016 1 94.31 372 LEU A C 1
ATOM 2954 O O . LEU A 1 372 ? 18.781 34.656 18.781 1 94.31 372 LEU A O 1
ATOM 2958 N N . GLY A 1 373 ? 18.125 36.75 19.141 1 94.19 373 GLY A N 1
ATOM 2959 C CA . GLY A 1 373 ? 16.75 36.531 18.734 1 94.19 373 GLY A CA 1
ATOM 2960 C C . GLY A 1 373 ? 16.484 36.844 17.281 1 94.19 373 GLY A C 1
ATOM 2961 O O . GLY A 1 373 ? 16.859 37.906 16.797 1 94.19 373 GLY A O 1
ATOM 2962 N N . VAL A 1 374 ? 16 35.906 16.609 1 93.44 374 VAL A N 1
ATOM 2963 C CA . VAL A 1 374 ? 15.648 36.094 15.203 1 93.44 374 VAL A CA 1
ATOM 2964 C C . VAL A 1 374 ? 14.133 36.125 15.047 1 93.44 374 VAL A C 1
ATOM 2966 O O . VAL A 1 374 ? 13.445 35.156 15.391 1 93.44 374 VAL A O 1
ATOM 2969 N N . VAL A 1 375 ? 13.609 37.219 14.523 1 89.38 375 VAL A N 1
ATOM 2970 C CA . VAL A 1 375 ? 12.164 37.375 14.391 1 89.38 375 VAL A CA 1
ATOM 2971 C C . VAL A 1 375 ? 11.828 37.906 12.984 1 89.38 375 VAL A C 1
ATOM 2973 O O . VAL A 1 375 ? 12.711 38.375 12.266 1 89.38 375 VAL A O 1
ATOM 2976 N N . GLY A 1 376 ? 10.648 37.688 12.586 1 81.69 376 GLY A N 1
ATOM 2977 C CA . GLY A 1 376 ? 10.172 38.094 11.273 1 81.69 376 GLY A CA 1
ATOM 2978 C C . GLY A 1 376 ? 8.922 37.344 10.836 1 81.69 376 GLY A C 1
ATOM 2979 O O . GLY A 1 376 ? 8.516 36.375 11.477 1 81.69 376 GLY A O 1
ATOM 2980 N N . PRO A 1 377 ? 8.375 37.812 9.805 1 75 377 PRO A N 1
ATOM 2981 C CA . PRO A 1 377 ? 7.172 37.125 9.305 1 75 377 PRO A CA 1
ATOM 2982 C C . PRO A 1 377 ? 7.461 35.719 8.797 1 75 377 PRO A C 1
ATOM 2984 O O . PRO A 1 377 ? 8.625 35.344 8.656 1 75 377 PRO A O 1
ATOM 2987 N N . THR A 1 378 ? 6.422 35.031 8.672 1 69.88 378 THR A N 1
ATOM 2988 C CA . THR A 1 378 ? 6.555 33.688 8.117 1 69.88 378 THR A CA 1
ATOM 2989 C C . THR A 1 378 ? 7.145 33.719 6.707 1 69.88 378 THR A C 1
ATOM 2991 O O . THR A 1 378 ? 6.762 34.562 5.898 1 69.88 378 THR A O 1
ATOM 2994 N N . GLY A 1 379 ? 8.086 32.906 6.461 1 73.69 379 GLY A N 1
ATOM 2995 C CA . GLY A 1 379 ? 8.695 32.844 5.141 1 73.69 379 GLY A CA 1
ATOM 2996 C C . GLY A 1 379 ? 9.867 33.812 4.98 1 73.69 379 GLY A C 1
ATOM 2997 O O . GLY A 1 379 ? 10.461 33.875 3.906 1 73.69 379 GLY A O 1
ATOM 2998 N N . ALA A 1 380 ? 10.156 34.469 6.059 1 79.38 380 ALA A N 1
ATOM 2999 C CA . ALA A 1 380 ? 11.219 35.469 5.98 1 79.38 380 ALA A CA 1
ATOM 3000 C C . ALA A 1 380 ? 12.594 34.812 5.867 1 79.38 380 ALA A C 1
ATOM 3002 O O . ALA A 1 380 ? 13.57 35.469 5.512 1 79.38 380 ALA A O 1
ATOM 3003 N N . GLY A 1 381 ? 12.688 33.5 6.078 1 87.25 381 GLY A N 1
ATOM 3004 C CA . GLY A 1 381 ? 13.945 32.781 5.945 1 87.25 381 GLY A CA 1
ATOM 3005 C C . GLY A 1 381 ? 14.555 32.406 7.281 1 87.25 381 GLY A C 1
ATOM 3006 O O . GLY A 1 381 ? 15.711 31.969 7.34 1 87.25 381 GLY A O 1
ATOM 3007 N N . LYS A 1 382 ? 13.883 32.531 8.312 1 89.25 382 LYS A N 1
ATOM 3008 C CA . LYS A 1 382 ? 14.375 32.25 9.656 1 89.25 382 LYS A CA 1
ATOM 3009 C C . LYS A 1 382 ? 14.859 30.812 9.797 1 89.25 382 LYS A C 1
ATOM 3011 O O . LYS A 1 382 ? 15.977 30.562 10.25 1 89.25 382 LYS A O 1
ATOM 3016 N N . SER A 1 383 ? 14.023 29.844 9.328 1 87.62 383 SER A N 1
ATOM 3017 C CA . SER A 1 383 ? 14.367 28.438 9.43 1 87.62 383 SER A CA 1
ATOM 3018 C C . SER A 1 383 ? 15.523 28.078 8.5 1 87.62 383 SER A C 1
ATOM 3020 O O . SER A 1 383 ? 16.328 27.188 8.812 1 87.62 383 SER A O 1
ATOM 3022 N N . THR A 1 384 ? 15.57 28.75 7.383 1 90.75 384 THR A N 1
ATOM 3023 C CA . THR A 1 384 ? 16.656 28.531 6.43 1 90.75 384 THR A CA 1
ATOM 3024 C C . THR A 1 384 ? 18 28.906 7.039 1 90.75 384 THR A C 1
ATOM 3026 O O . THR A 1 384 ? 19 28.234 6.797 1 90.75 384 THR A O 1
ATOM 3029 N N . LEU A 1 385 ? 17.922 29.953 7.805 1 93.69 385 LEU A N 1
ATOM 3030 C CA . LEU A 1 385 ? 19.141 30.406 8.484 1 93.69 385 LEU A CA 1
ATOM 3031 C C . LEU A 1 385 ? 19.688 29.312 9.391 1 93.69 385 LEU A C 1
ATOM 3033 O O . LEU A 1 385 ? 20.891 29.031 9.383 1 93.69 385 LEU A O 1
ATOM 3037 N N . VAL A 1 386 ? 18.828 28.672 10.094 1 92.81 386 VAL A N 1
ATOM 3038 C CA . VAL A 1 386 ? 19.203 27.609 11.023 1 92.81 386 VAL A CA 1
ATOM 3039 C C . VAL A 1 386 ? 19.719 26.406 10.25 1 92.81 386 VAL A C 1
ATOM 3041 O O . VAL A 1 386 ? 20.719 25.781 10.648 1 92.81 386 VAL A O 1
ATOM 3044 N N . LYS A 1 387 ? 19.156 26.094 9.172 1 92.25 387 LYS A N 1
ATOM 3045 C CA . LYS A 1 387 ? 19.562 24.953 8.375 1 92.25 387 LYS A CA 1
ATOM 3046 C C . LYS A 1 387 ? 20.938 25.156 7.754 1 92.25 387 LYS A C 1
ATOM 3048 O O . LYS A 1 387 ? 21.703 24.203 7.59 1 92.25 387 LYS A O 1
ATOM 3053 N N . LEU A 1 388 ? 21.219 26.375 7.398 1 94 388 LEU A N 1
ATOM 3054 C CA . LEU A 1 388 ? 22.547 26.703 6.875 1 94 388 LEU A CA 1
ATOM 3055 C C . LEU A 1 388 ? 23.609 26.578 7.957 1 94 388 LEU A C 1
ATOM 3057 O O . LEU A 1 388 ? 24.719 26.109 7.695 1 94 388 LEU A O 1
ATOM 3061 N N . LEU A 1 389 ? 23.188 27 9.109 1 93.81 389 LEU A N 1
ATOM 3062 C CA . LEU A 1 389 ? 24.094 26.906 10.25 1 93.81 389 LEU A CA 1
ATOM 3063 C C . LEU A 1 389 ? 24.469 25.453 10.531 1 93.81 389 LEU A C 1
ATOM 3065 O O . LEU A 1 389 ? 25.625 25.156 10.875 1 93.81 389 LEU A O 1
ATOM 3069 N N . LEU A 1 390 ? 23.531 24.562 10.32 1 93.31 390 LEU A N 1
ATOM 3070 C CA . LEU A 1 390 ? 23.734 23.141 10.555 1 93.31 390 LEU A CA 1
ATOM 3071 C C . LEU A 1 390 ? 24.344 22.469 9.328 1 93.31 390 LEU A C 1
ATOM 3073 O O . LEU A 1 390 ? 24.516 21.25 9.297 1 93.31 390 LEU A O 1
ATOM 3077 N N . ARG A 1 391 ? 24.609 23.25 8.336 1 93.62 391 ARG A N 1
ATOM 3078 C CA . ARG A 1 391 ? 25.188 22.812 7.07 1 93.62 391 ARG A CA 1
ATOM 3079 C C . ARG A 1 391 ? 24.328 21.719 6.43 1 93.62 391 ARG A C 1
ATOM 3081 O O . ARG A 1 391 ? 24.859 20.719 5.957 1 93.62 391 ARG A O 1
ATOM 3088 N N . MET A 1 392 ? 23.094 21.891 6.594 1 91.56 392 MET A N 1
ATOM 3089 C CA . MET A 1 392 ? 22.188 21.031 5.852 1 91.56 392 MET A CA 1
ATOM 3090 C C . MET A 1 392 ? 22.109 21.438 4.387 1 91.56 392 MET A C 1
ATOM 3092 O O . MET A 1 392 ? 21.75 20.641 3.523 1 91.56 392 MET A O 1
ATOM 3096 N N . TYR A 1 393 ? 22.375 22.703 4.199 1 91.12 393 TYR A N 1
ATOM 3097 C CA . TYR A 1 393 ? 22.547 23.328 2.883 1 91.12 393 TYR A CA 1
ATOM 3098 C C . TYR A 1 393 ? 23.828 24.141 2.814 1 91.12 393 TYR A C 1
ATOM 3100 O O . TYR A 1 393 ? 24.422 24.453 3.846 1 91.12 393 TYR A O 1
ATOM 3108 N N . ALA A 1 394 ? 24.219 24.391 1.576 1 91.44 394 ALA A N 1
ATOM 3109 C CA . ALA A 1 394 ? 25.359 25.25 1.364 1 91.44 394 ALA A CA 1
ATOM 3110 C C . ALA A 1 394 ? 24.938 26.609 0.806 1 91.44 394 ALA A C 1
ATOM 3112 O O . ALA A 1 394 ? 24.062 26.672 -0.073 1 91.44 394 ALA A O 1
ATOM 3113 N N . PRO A 1 395 ? 25.484 27.594 1.439 1 93.81 395 PRO A N 1
ATOM 3114 C CA . PRO A 1 395 ? 25.156 28.922 0.903 1 93.81 395 PRO A CA 1
ATOM 3115 C C . PRO A 1 395 ? 25.625 29.094 -0.54 1 93.81 395 PRO A C 1
ATOM 3117 O O . PRO A 1 395 ? 26.625 28.531 -0.945 1 93.81 395 PRO A O 1
ATOM 3120 N N . GLU A 1 396 ? 24.906 29.906 -1.272 1 92.81 396 GLU A N 1
ATOM 3121 C CA . GLU A 1 396 ? 25.266 30.203 -2.656 1 92.81 396 GLU A CA 1
ATOM 3122 C C . GLU A 1 396 ? 26.359 31.266 -2.723 1 92.81 396 GLU A C 1
ATOM 3124 O O . GLU A 1 396 ? 27.266 31.172 -3.555 1 92.81 396 GLU A O 1
ATOM 3129 N N . GLN A 1 397 ? 26.125 32.281 -1.938 1 94.25 397 GLN A N 1
ATOM 3130 C CA . GLN A 1 397 ? 27.094 33.344 -1.799 1 94.25 397 GLN A CA 1
ATOM 3131 C C . GLN A 1 397 ? 27.391 33.625 -0.329 1 94.25 397 GLN A C 1
ATOM 3133 O O . GLN A 1 397 ? 26.578 33.344 0.545 1 94.25 397 GLN A O 1
ATOM 3138 N N . GLY A 1 398 ? 28.578 34.094 -0.116 1 95.38 398 GLY A N 1
ATOM 3139 C CA . GLY A 1 398 ? 28.984 34.406 1.251 1 95.38 398 GLY A CA 1
ATOM 3140 C C . GLY A 1 398 ? 29.562 33.219 1.982 1 95.38 398 GLY A C 1
ATOM 3141 O O . GLY A 1 398 ? 29.875 32.188 1.363 1 95.38 398 GLY A O 1
ATOM 3142 N N . ARG A 1 399 ? 29.828 33.406 3.266 1 95.81 399 ARG A N 1
ATOM 3143 C CA . ARG A 1 399 ? 30.406 32.312 4.035 1 95.81 399 ARG A CA 1
ATOM 3144 C C . ARG A 1 399 ? 29.969 32.375 5.496 1 95.81 399 ARG A C 1
ATOM 3146 O O . ARG A 1 399 ? 29.609 33.438 5.992 1 95.81 399 ARG A O 1
ATOM 3153 N N . ILE A 1 400 ? 29.938 31.312 6.098 1 96.62 400 ILE A N 1
ATOM 3154 C CA . ILE A 1 400 ? 29.656 31.156 7.52 1 96.62 400 ILE A CA 1
ATOM 3155 C C . ILE A 1 400 ? 30.922 30.703 8.25 1 96.62 400 ILE A C 1
ATOM 3157 O O . ILE A 1 400 ? 31.578 29.75 7.824 1 96.62 400 ILE A O 1
ATOM 3161 N N . LYS A 1 401 ? 31.219 31.422 9.289 1 96.94 401 LYS A N 1
ATOM 3162 C CA . LYS A 1 401 ? 32.438 31.125 10.023 1 96.94 401 LYS A CA 1
ATOM 3163 C C . LYS A 1 401 ? 32.125 30.719 11.469 1 96.94 401 LYS A C 1
ATOM 3165 O O . LYS A 1 401 ? 31.219 31.281 12.086 1 96.94 401 LYS A O 1
ATOM 3170 N N . VAL A 1 402 ? 32.938 29.781 11.938 1 96.62 402 VAL A N 1
ATOM 3171 C CA . VAL A 1 402 ? 32.906 29.344 13.336 1 96.62 402 VAL A CA 1
ATOM 3172 C C . VAL A 1 402 ? 34.281 29.5 13.953 1 96.62 402 VAL A C 1
ATOM 3174 O O . VAL A 1 402 ? 35.25 28.906 13.477 1 96.62 402 VAL A O 1
ATOM 3177 N N . ASN A 1 403 ? 34.344 30.266 14.977 1 96.38 403 ASN A N 1
ATOM 3178 C CA . ASN A 1 403 ? 35.625 30.562 15.602 1 96.38 403 ASN A CA 1
ATOM 3179 C C . ASN A 1 403 ? 36.656 31.078 14.578 1 96.38 403 ASN A C 1
ATOM 3181 O O . ASN A 1 403 ? 37.812 30.641 14.578 1 96.38 403 ASN A O 1
ATOM 3185 N N . GLY A 1 404 ? 36.156 31.719 13.617 1 94.12 404 GLY A N 1
ATOM 3186 C CA . GLY A 1 404 ? 37.031 32.344 12.633 1 94.12 404 GLY A CA 1
ATOM 3187 C C . GLY A 1 404 ? 37.312 31.453 11.445 1 94.12 404 GLY A C 1
ATOM 3188 O O . GLY A 1 404 ? 37.938 31.906 10.469 1 94.12 404 GLY A O 1
ATOM 3189 N N . ARG A 1 405 ? 36.938 30.281 11.484 1 94.81 405 ARG A N 1
ATOM 3190 C CA . ARG A 1 405 ? 37.156 29.344 10.391 1 94.81 405 ARG A CA 1
ATOM 3191 C C . ARG A 1 405 ? 35.906 29.141 9.57 1 94.81 405 ARG A C 1
ATOM 3193 O O . ARG A 1 405 ? 34.812 29.078 10.117 1 94.81 405 ARG A O 1
ATOM 3200 N N . ASP A 1 406 ? 36.188 28.859 8.305 1 94.94 406 ASP A N 1
ATOM 3201 C CA . ASP A 1 406 ? 35.031 28.625 7.434 1 94.94 406 ASP A CA 1
ATOM 3202 C C . ASP A 1 406 ? 34.344 27.297 7.77 1 94.94 406 ASP A C 1
ATOM 3204 O O . ASP A 1 406 ? 35.031 26.281 8 1 94.94 406 ASP A O 1
ATOM 3208 N N . LEU A 1 407 ? 33.062 27.344 7.746 1 94.69 407 LEU A N 1
ATOM 3209 C CA . LEU A 1 407 ? 32.25 26.172 8.102 1 94.69 407 LEU A CA 1
ATOM 3210 C C . LEU A 1 407 ? 32.531 25.016 7.152 1 94.69 407 LEU A C 1
ATOM 3212 O O . LEU A 1 407 ? 32.469 23.859 7.555 1 94.69 407 LEU A O 1
ATOM 3216 N N . ASP A 1 408 ? 32.906 25.266 5.906 1 91.56 408 ASP A N 1
ATOM 3217 C CA . ASP A 1 408 ? 33.094 24.234 4.895 1 91.56 408 ASP A CA 1
ATOM 3218 C C . ASP A 1 408 ? 34.469 23.562 5.078 1 91.56 408 ASP A C 1
ATOM 3220 O O . ASP A 1 408 ? 34.719 22.5 4.492 1 91.56 408 ASP A O 1
ATOM 3224 N N . GLN A 1 409 ? 35.281 24.141 5.977 1 93.81 409 GLN A N 1
ATOM 3225 C CA . GLN A 1 409 ? 36.594 23.562 6.246 1 93.81 409 GLN A CA 1
ATOM 3226 C C . GLN A 1 409 ? 36.594 22.703 7.508 1 93.81 409 GLN A C 1
ATOM 3228 O O . GLN A 1 409 ? 37.594 22.078 7.855 1 93.81 409 GLN A O 1
ATOM 3233 N N . LEU A 1 410 ? 35.469 22.641 8.086 1 95.25 410 LEU A N 1
ATOM 3234 C CA . LEU A 1 410 ? 35.312 21.828 9.289 1 95.25 410 LEU A CA 1
ATOM 3235 C C . LEU A 1 410 ? 34.469 20.578 8.992 1 95.25 410 LEU A C 1
ATOM 3237 O O . LEU A 1 410 ? 33.656 20.578 8.078 1 95.25 410 LEU A O 1
ATOM 3241 N N . THR A 1 411 ? 34.781 19.562 9.734 1 95.06 411 THR A N 1
ATOM 3242 C CA . THR A 1 411 ? 34 18.344 9.531 1 95.06 411 THR A CA 1
ATOM 3243 C C . THR A 1 411 ? 32.594 18.5 10.047 1 95.06 411 THR A C 1
ATOM 3245 O O . THR A 1 411 ? 32.375 19.172 11.062 1 95.06 411 THR A O 1
ATOM 3248 N N . LEU A 1 412 ? 31.656 17.891 9.414 1 93.44 412 LEU A N 1
ATOM 3249 C CA . LEU A 1 412 ? 30.25 17.984 9.75 1 93.44 412 LEU A CA 1
ATOM 3250 C C . LEU A 1 412 ? 29.984 17.484 11.164 1 93.44 412 LEU A C 1
ATOM 3252 O O . LEU A 1 412 ? 29.312 18.141 11.953 1 93.44 412 LEU A O 1
ATOM 3256 N N . ALA A 1 413 ? 30.578 16.375 11.484 1 92.5 413 ALA A N 1
ATOM 3257 C CA . ALA A 1 413 ? 30.328 15.711 12.766 1 92.5 413 ALA A CA 1
ATOM 3258 C C . ALA A 1 413 ? 30.812 16.562 13.93 1 92.5 413 ALA A C 1
ATOM 3260 O O . ALA A 1 413 ? 30.156 16.625 14.977 1 92.5 413 ALA A O 1
ATOM 3261 N N . SER A 1 414 ? 31.922 17.25 13.719 1 94.38 414 SER A N 1
ATOM 3262 C CA . SER A 1 414 ? 32.5 18.031 14.805 1 94.38 414 SER A CA 1
ATOM 3263 C C . SER A 1 414 ? 31.703 19.297 15.078 1 94.38 414 SER A C 1
ATOM 3265 O O . SER A 1 414 ? 31.562 19.703 16.234 1 94.38 414 SER A O 1
ATOM 3267 N N . VAL A 1 415 ? 31.156 19.828 14.039 1 95 415 VAL A N 1
ATOM 3268 C CA . VAL A 1 415 ? 30.375 21.047 14.203 1 95 415 VAL A CA 1
ATOM 3269 C C . VAL A 1 415 ? 28.984 20.703 14.75 1 95 415 VAL A C 1
ATOM 3271 O O . VAL A 1 415 ? 28.547 21.266 15.75 1 95 415 VAL A O 1
ATOM 3274 N N . ARG A 1 416 ? 28.375 19.75 14.133 1 94.38 416 ARG A N 1
ATOM 3275 C CA . ARG A 1 416 ? 27.031 19.359 14.547 1 94.38 416 ARG A CA 1
ATOM 3276 C C . ARG A 1 416 ? 27.047 18.766 15.953 1 94.38 416 ARG A C 1
ATOM 3278 O O . ARG A 1 416 ? 26.078 18.922 16.703 1 94.38 416 ARG A O 1
ATOM 3285 N N . GLY A 1 417 ? 28.125 18.188 16.281 1 93.62 417 GLY A N 1
ATOM 3286 C CA . GLY A 1 417 ? 28.266 17.609 17.609 1 93.62 417 GLY A CA 1
ATOM 3287 C C . GLY A 1 417 ? 28.234 18.656 18.719 1 93.62 417 GLY A C 1
ATOM 3288 O O . GLY A 1 417 ? 27.969 18.328 19.875 1 93.62 417 GLY A O 1
ATOM 3289 N N . GLN A 1 418 ? 28.422 19.875 18.328 1 94.94 418 GLN A N 1
ATOM 3290 C CA . GLN A 1 418 ? 28.484 20.969 19.312 1 94.94 418 GLN A CA 1
ATOM 3291 C C . GLN A 1 418 ? 27.219 21.828 19.25 1 94.94 418 GLN A C 1
ATOM 3293 O O . GLN A 1 418 ? 27.172 22.906 19.859 1 94.94 418 GLN A O 1
ATOM 3298 N N . VAL A 1 419 ? 26.297 21.312 18.562 1 95.06 419 VAL A N 1
ATOM 3299 C CA . VAL A 1 419 ? 25.094 22.109 18.391 1 95.06 419 VAL A CA 1
ATOM 3300 C C . VAL A 1 419 ? 23.891 21.359 18.969 1 95.06 419 VAL A C 1
ATOM 3302 O O . VAL A 1 419 ? 23.734 20.156 18.75 1 95.06 419 VAL A O 1
ATOM 3305 N N . GLY A 1 420 ? 23.156 21.938 19.859 1 94.19 420 GLY A N 1
ATOM 3306 C CA . GLY A 1 420 ? 21.828 21.484 20.25 1 94.19 420 GLY A CA 1
ATOM 3307 C C . GLY A 1 420 ? 20.719 22.141 19.438 1 94.19 420 GLY A C 1
ATOM 3308 O O . GLY A 1 420 ? 20.625 23.359 19.375 1 94.19 420 GLY A O 1
ATOM 3309 N N . TYR A 1 421 ? 19.922 21.328 18.797 1 94 421 TYR A N 1
ATOM 3310 C CA . TYR A 1 421 ? 18.969 21.844 17.812 1 94 421 TYR A CA 1
ATOM 3311 C C . TYR A 1 421 ? 17.547 21.422 18.172 1 94 421 TYR A C 1
ATOM 3313 O O . TYR A 1 421 ? 17.281 20.25 18.406 1 94 421 TYR A O 1
ATOM 3321 N N . VAL A 1 422 ? 16.703 22.391 18.281 1 92.44 422 VAL A N 1
ATOM 3322 C CA . VAL A 1 422 ? 15.266 22.156 18.391 1 92.44 422 VAL A CA 1
ATOM 3323 C C . VAL A 1 422 ? 14.555 22.656 17.141 1 92.44 422 VAL A C 1
ATOM 3325 O O . VAL A 1 422 ? 14.523 23.859 16.875 1 92.44 422 VAL A O 1
ATOM 3328 N N . SER A 1 423 ? 14 21.734 16.422 1 88.75 423 SER A N 1
ATOM 3329 C CA . SER A 1 423 ? 13.359 22.078 15.164 1 88.75 423 SER A CA 1
ATOM 3330 C C . SER A 1 423 ? 11.938 22.578 15.383 1 88.75 423 SER A C 1
ATOM 3332 O O . SER A 1 423 ? 11.336 22.328 16.438 1 88.75 423 SER A O 1
ATOM 3334 N N . GLN A 1 424 ? 11.5 23.281 14.344 1 80.38 424 GLN A N 1
ATOM 3335 C CA . GLN A 1 424 ? 10.133 23.781 14.367 1 80.38 424 GLN A CA 1
ATOM 3336 C C . GLN A 1 424 ? 9.133 22.641 14.484 1 80.38 424 GLN A C 1
ATOM 3338 O O . GLN A 1 424 ? 8.203 22.703 15.297 1 80.38 424 GLN A O 1
ATOM 3343 N N . ASP A 1 425 ? 9.414 21.625 13.656 1 82.19 425 ASP A N 1
ATOM 3344 C CA . ASP A 1 425 ? 8.602 20.422 13.758 1 82.19 425 ASP A CA 1
ATOM 3345 C C . ASP A 1 425 ? 9.281 19.375 14.641 1 82.19 425 ASP A C 1
ATOM 3347 O O . ASP A 1 425 ? 10.094 18.578 14.164 1 82.19 425 ASP A O 1
ATOM 3351 N N . ALA A 1 426 ? 8.898 19.453 15.922 1 88 426 ALA A N 1
ATOM 3352 C CA . ALA A 1 426 ? 9.516 18.562 16.891 1 88 426 ALA A CA 1
ATOM 3353 C C . ALA A 1 426 ? 9.219 17.094 16.562 1 88 426 ALA A C 1
ATOM 3355 O O . ALA A 1 426 ? 8.227 16.531 17.031 1 88 426 ALA A O 1
ATOM 3356 N N . PHE A 1 427 ? 10.117 16.547 15.891 1 89.12 427 PHE A N 1
ATOM 3357 C CA . PHE A 1 427 ? 9.914 15.156 15.477 1 89.12 427 PHE A CA 1
ATOM 3358 C C . PHE A 1 427 ? 10.227 14.203 16.625 1 89.12 427 PHE A C 1
ATOM 3360 O O . PHE A 1 427 ? 11.234 14.367 17.312 1 89.12 427 PHE A O 1
ATOM 3367 N N . ILE A 1 428 ? 9.336 13.25 16.812 1 90.56 428 ILE A N 1
ATOM 3368 C CA . ILE A 1 428 ? 9.508 12.227 17.828 1 90.56 428 ILE A CA 1
ATOM 3369 C C . ILE A 1 428 ? 9.656 10.859 17.172 1 90.56 428 ILE A C 1
ATOM 3371 O O . ILE A 1 428 ? 8.805 10.445 16.391 1 90.56 428 ILE A O 1
ATOM 3375 N N . PHE A 1 429 ? 10.727 10.195 17.516 1 91.12 429 PHE A N 1
ATOM 3376 C CA . PHE A 1 429 ? 11 8.875 16.969 1 91.12 429 PHE A CA 1
ATOM 3377 C C . PHE A 1 429 ? 10.164 7.812 17.672 1 91.12 429 PHE A C 1
ATOM 3379 O O . PHE A 1 429 ? 9.734 8.008 18.812 1 91.12 429 PHE A O 1
ATOM 3386 N N . GLN A 1 430 ? 10.023 6.727 16.969 1 88.94 430 GLN A N 1
ATOM 3387 C CA . GLN A 1 430 ? 9.406 5.574 17.625 1 88.94 430 GLN A CA 1
ATOM 3388 C C . GLN A 1 430 ? 10.328 5.008 18.703 1 88.94 430 GLN A C 1
ATOM 3390 O O . GLN A 1 430 ? 11.508 4.773 18.453 1 88.94 430 GLN A O 1
ATOM 3395 N N . GLY A 1 431 ? 9.758 4.871 19.891 1 88.94 431 GLY A N 1
ATOM 3396 C CA . GLY A 1 431 ? 10.531 4.414 21.031 1 88.94 431 GLY A CA 1
ATOM 3397 C C . GLY A 1 431 ? 10.062 5.012 22.344 1 88.94 431 GLY A C 1
ATOM 3398 O O . GLY A 1 431 ? 8.969 5.578 22.422 1 88.94 431 GLY A O 1
ATOM 3399 N N . SER A 1 432 ? 10.891 4.918 23.328 1 93.5 432 SER A N 1
ATOM 3400 C CA . SER A 1 432 ? 10.516 5.43 24.641 1 93.5 432 SER A CA 1
ATOM 3401 C C . SER A 1 432 ? 10.812 6.922 24.75 1 93.5 432 SER A C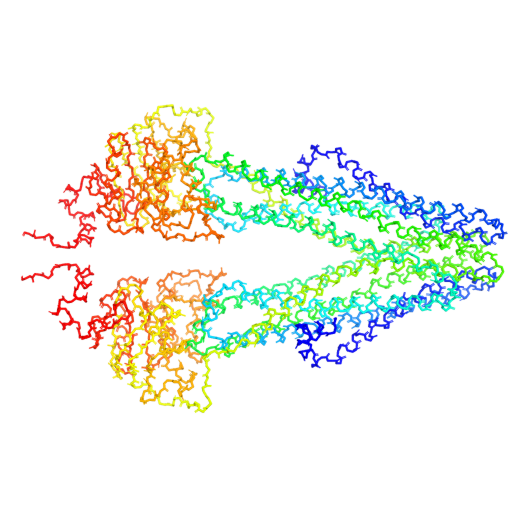 1
ATOM 3403 O O . SER A 1 432 ? 11.57 7.473 23.953 1 93.5 432 SER A O 1
ATOM 3405 N N . VAL A 1 433 ? 10.172 7.547 25.719 1 95.12 433 VAL A N 1
ATOM 3406 C CA . VAL A 1 433 ? 10.461 8.945 26.016 1 95.12 433 VAL A CA 1
ATOM 3407 C C . VAL A 1 433 ? 11.953 9.102 26.328 1 95.12 433 VAL A C 1
ATOM 3409 O O . VAL A 1 433 ? 12.594 10.039 25.844 1 95.12 433 VAL A O 1
ATOM 3412 N N . GLU A 1 434 ? 12.414 8.164 27.031 1 95.69 434 GLU A N 1
ATOM 3413 C CA . GLU A 1 434 ? 13.82 8.195 27.438 1 95.69 434 GLU A CA 1
ATOM 3414 C C . GLU A 1 434 ? 14.734 8.109 26.219 1 95.69 434 GLU A C 1
ATOM 3416 O O . GLU A 1 434 ? 15.719 8.844 26.109 1 95.69 434 GLU A O 1
ATOM 3421 N N . ASP A 1 435 ? 14.461 7.262 25.312 1 92.94 435 ASP A N 1
ATOM 3422 C CA . ASP A 1 435 ? 15.266 7.086 24.109 1 92.94 435 ASP A CA 1
ATOM 3423 C C . ASP A 1 435 ? 15.281 8.359 23.266 1 92.94 435 ASP A C 1
ATOM 3425 O O . ASP A 1 435 ? 16.297 8.711 22.672 1 92.94 435 ASP A O 1
ATOM 3429 N N . ASN A 1 436 ? 14.141 8.992 23.188 1 94.56 436 ASN A N 1
ATOM 3430 C CA . ASN A 1 436 ? 14.031 10.219 22.406 1 94.56 436 ASN A CA 1
ATOM 3431 C C . ASN A 1 436 ? 14.875 11.336 23 1 94.56 436 ASN A C 1
ATOM 3433 O O . ASN A 1 436 ? 15.508 12.102 22.266 1 94.56 436 ASN A O 1
ATOM 3437 N N . ILE A 1 437 ? 14.891 11.375 24.328 1 96.06 437 ILE A N 1
ATOM 3438 C CA . ILE A 1 437 ? 15.688 12.398 24.984 1 96.06 437 ILE A CA 1
ATOM 3439 C C . ILE A 1 437 ? 17.172 12.031 24.906 1 96.06 437 ILE A C 1
ATOM 3441 O O . ILE A 1 437 ? 18.016 12.883 24.641 1 96.06 437 ILE A O 1
ATOM 3445 N N . ARG A 1 438 ? 17.453 10.797 25.047 1 94.88 438 ARG A N 1
ATOM 3446 C CA . ARG A 1 438 ? 18.812 10.305 25.094 1 94.88 438 ARG A CA 1
ATOM 3447 C C . ARG A 1 438 ? 19.5 10.438 23.734 1 94.88 438 ARG A C 1
ATOM 3449 O O . ARG A 1 438 ? 20.719 10.359 23.641 1 94.88 438 ARG A O 1
ATOM 3456 N N . LEU A 1 439 ? 18.781 10.68 22.75 1 92.38 439 LEU A N 1
ATOM 3457 C CA . LEU A 1 439 ? 19.359 10.93 21.422 1 92.38 439 LEU A CA 1
ATOM 3458 C C . LEU A 1 439 ? 20.344 12.086 21.469 1 92.38 439 LEU A C 1
ATOM 3460 O O . LEU A 1 439 ? 21.297 12.125 20.672 1 92.38 439 LEU A O 1
ATOM 3464 N N . GLY A 1 440 ? 20.109 13.031 22.344 1 92.44 440 GLY A N 1
ATOM 3465 C CA . GLY A 1 440 ? 21.016 14.148 22.516 1 92.44 440 GLY A CA 1
ATOM 3466 C C . GLY A 1 440 ? 22.391 13.734 23.016 1 92.44 440 GLY A C 1
ATOM 3467 O O . GLY A 1 440 ? 23.391 14.359 22.672 1 92.44 440 GLY A O 1
ATOM 3468 N N . SER A 1 441 ? 22.391 12.812 23.859 1 93.75 441 SER A N 1
ATOM 3469 C CA . SER A 1 441 ? 23.594 12.219 24.438 1 93.75 441 SER A CA 1
ATOM 3470 C C . SER A 1 441 ? 23.359 10.75 24.797 1 93.75 441 SER A C 1
ATOM 3472 O O . SER A 1 441 ? 22.984 10.438 25.922 1 93.75 441 SER A O 1
ATOM 3474 N N . PRO A 1 442 ? 23.797 9.875 23.969 1 90.75 442 PRO A N 1
ATOM 3475 C CA . PRO A 1 442 ? 23.453 8.453 24.125 1 90.75 442 PRO A CA 1
ATOM 3476 C C . PRO A 1 442 ? 24.031 7.84 25.391 1 90.75 442 PRO A C 1
ATOM 3478 O O . PRO A 1 442 ? 23.453 6.906 25.953 1 90.75 442 PRO A O 1
ATOM 3481 N N . GLU A 1 443 ? 25.062 8.344 25.922 1 91.38 443 GLU A N 1
ATOM 3482 C CA . GLU A 1 443 ? 25.734 7.758 27.078 1 91.38 443 GLU A CA 1
ATOM 3483 C C . GLU A 1 443 ? 25.328 8.445 28.375 1 91.38 443 GLU A C 1
ATOM 3485 O O . GLU A 1 443 ? 25.844 8.117 29.438 1 91.38 443 GLU A O 1
ATOM 3490 N N . ALA A 1 444 ? 24.375 9.367 28.188 1 94.12 444 ALA A N 1
ATOM 3491 C CA . ALA A 1 444 ? 23.969 10.117 29.375 1 94.12 444 ALA A CA 1
ATOM 3492 C C . ALA A 1 444 ? 23.266 9.203 30.391 1 94.12 444 ALA A C 1
ATOM 3494 O O . ALA A 1 444 ? 22.641 8.219 30.016 1 94.12 444 ALA A O 1
ATOM 3495 N N . SER A 1 445 ? 23.359 9.516 31.641 1 95.62 445 SER A N 1
ATOM 3496 C CA . SER A 1 445 ? 22.703 8.766 32.719 1 95.62 445 SER A CA 1
ATOM 3497 C C . SER A 1 445 ? 21.219 9.102 32.781 1 95.62 445 SER A C 1
ATOM 3499 O O . SER A 1 445 ? 20.781 10.133 32.281 1 95.62 445 SER A O 1
ATOM 3501 N N . SER A 1 446 ? 20.531 8.266 33.469 1 95.19 446 SER A N 1
ATOM 3502 C CA . SER A 1 446 ? 19.094 8.492 33.656 1 95.19 446 SER A CA 1
ATOM 3503 C C . SER A 1 446 ? 18.828 9.75 34.469 1 95.19 446 SER A C 1
ATOM 3505 O O . SER A 1 446 ? 17.828 10.445 34.219 1 95.19 446 SER A O 1
ATOM 3507 N N . GLU A 1 447 ? 19.734 9.984 35.281 1 95.56 447 GLU A N 1
ATOM 3508 C CA . GLU A 1 447 ? 19.594 11.195 36.062 1 95.56 447 GLU A CA 1
ATOM 3509 C C . GLU A 1 447 ? 19.766 12.453 35.219 1 95.56 447 GLU A C 1
ATOM 3511 O O . GLU A 1 447 ? 19.031 13.43 35.406 1 95.56 447 GLU A O 1
ATOM 3516 N N . ALA A 1 448 ? 20.703 12.375 34.375 1 96 448 ALA A N 1
ATOM 3517 C CA . ALA A 1 448 ? 20.922 13.5 33.469 1 96 448 ALA A CA 1
ATOM 3518 C C . ALA A 1 448 ? 19.703 13.711 32.531 1 96 448 ALA A C 1
ATOM 3520 O O . ALA A 1 448 ? 19.344 14.852 32.25 1 96 448 ALA A O 1
ATOM 3521 N N . VAL A 1 449 ? 19.156 12.625 32.188 1 97 449 VAL A N 1
ATOM 3522 C CA . VAL A 1 449 ? 17.969 12.68 31.328 1 97 449 VAL A CA 1
ATOM 3523 C C . VAL A 1 449 ? 16.812 13.328 32.094 1 97 449 VAL A C 1
ATOM 3525 O O . VAL A 1 449 ? 16.094 14.164 31.547 1 97 449 VAL A O 1
ATOM 3528 N N . ARG A 1 450 ? 16.656 12.977 33.312 1 96.44 450 ARG A N 1
ATOM 3529 C CA . ARG A 1 450 ? 15.609 13.531 34.156 1 96.44 450 ARG A CA 1
ATOM 3530 C C . ARG A 1 450 ? 15.812 15.031 34.375 1 96.44 450 ARG A C 1
ATOM 3532 O O . ARG A 1 450 ? 14.852 15.805 34.344 1 96.44 450 ARG A O 1
ATOM 3539 N N . GLU A 1 451 ? 17.016 15.359 34.562 1 95.06 451 GLU A N 1
ATOM 3540 C CA . GLU A 1 451 ? 17.328 16.766 34.75 1 95.06 451 GLU A CA 1
ATOM 3541 C C . GLU A 1 451 ? 17.047 17.594 33.5 1 95.06 451 GLU A C 1
ATOM 3543 O O . GLU A 1 451 ? 16.516 18.703 33.594 1 95.06 451 GLU A O 1
ATOM 3548 N N . ALA A 1 452 ? 17.484 17.062 32.406 1 95.5 452 ALA A N 1
ATOM 3549 C CA . ALA A 1 452 ? 17.203 17.734 31.141 1 95.5 452 ALA A CA 1
ATOM 3550 C C . ALA A 1 452 ? 15.703 17.922 30.922 1 95.5 452 ALA A C 1
ATOM 3552 O O . ALA A 1 452 ? 15.258 18.953 30.453 1 95.5 452 ALA A O 1
ATOM 3553 N N . ALA A 1 453 ? 14.945 16.891 31.297 1 96.5 453 ALA A N 1
ATOM 3554 C CA . ALA A 1 453 ? 13.492 16.953 31.188 1 96.5 453 ALA A CA 1
ATOM 3555 C C . ALA A 1 453 ? 12.914 18.031 32.094 1 96.5 453 ALA A C 1
ATOM 3557 O O . ALA A 1 453 ? 11.961 18.719 31.75 1 96.5 453 ALA A O 1
ATOM 3558 N N . ARG A 1 454 ? 13.492 18.156 33.219 1 94.62 454 ARG A N 1
ATOM 3559 C CA . ARG A 1 454 ? 13.062 19.172 34.156 1 94.62 454 ARG A CA 1
ATOM 3560 C C . ARG A 1 454 ? 13.297 20.578 33.594 1 94.62 454 ARG A C 1
ATOM 3562 O O . ARG A 1 454 ? 12.406 21.422 33.625 1 94.62 454 ARG A O 1
ATOM 3569 N N . ILE A 1 455 ? 14.414 20.75 33.062 1 92.25 455 ILE A N 1
ATOM 3570 C CA . ILE A 1 455 ? 14.789 22.047 32.5 1 92.25 455 ILE A CA 1
ATOM 3571 C C . ILE A 1 455 ? 13.875 22.391 31.328 1 92.25 455 ILE A C 1
ATOM 3573 O O . ILE A 1 455 ? 13.484 23.562 31.172 1 92.25 455 ILE A O 1
ATOM 3577 N N . ALA A 1 456 ? 13.531 21.406 30.578 1 93.81 456 ALA A N 1
ATOM 3578 C CA . ALA A 1 456 ? 12.703 21.609 29.406 1 93.81 456 ALA A CA 1
ATOM 3579 C C . ALA A 1 456 ? 11.219 21.672 29.766 1 93.81 456 ALA A C 1
ATOM 3581 O O . ALA A 1 456 ? 10.359 21.781 28.906 1 93.81 456 ALA A O 1
ATOM 3582 N N . GLY A 1 457 ? 10.891 21.531 31.047 1 91.19 457 GLY A N 1
ATOM 3583 C CA . GLY A 1 457 ? 9.508 21.562 31.484 1 91.19 457 GLY A CA 1
ATOM 3584 C C . GLY A 1 457 ? 8.727 20.328 31.078 1 91.19 457 GLY A C 1
ATOM 3585 O O . GLY A 1 457 ? 7.523 20.391 30.844 1 91.19 457 GLY A O 1
ATOM 3586 N N . ALA A 1 458 ? 9.414 19.234 30.891 1 93.56 458 ALA A N 1
ATOM 3587 C CA . ALA A 1 458 ? 8.75 18.031 30.406 1 93.56 458 ALA A CA 1
ATOM 3588 C C . ALA A 1 458 ? 8.578 17.016 31.516 1 93.56 458 ALA A C 1
ATOM 3590 O O . ALA A 1 458 ? 7.793 16.062 31.391 1 93.56 458 ALA A O 1
ATOM 3591 N N . LEU A 1 459 ? 9.188 17.172 32.625 1 94 459 LEU A N 1
ATOM 3592 C CA . LEU A 1 459 ? 9.219 16.172 33.688 1 94 459 LEU A CA 1
ATOM 3593 C C . LEU A 1 459 ? 7.816 15.891 34.219 1 94 459 LEU A C 1
ATOM 3595 O O . LEU A 1 459 ? 7.445 14.734 34.406 1 94 459 LEU A O 1
ATOM 3599 N N . GLU A 1 460 ? 7.117 16.906 34.438 1 88.88 460 GLU A N 1
ATOM 3600 C CA . GLU A 1 460 ? 5.797 16.766 35.062 1 88.88 460 GLU A CA 1
ATOM 3601 C C . GLU A 1 460 ? 4.883 15.891 34.219 1 88.88 460 GLU A C 1
ATOM 3603 O O . GLU A 1 460 ? 4.238 14.977 34.719 1 88.88 460 GLU A O 1
ATOM 3608 N N . PHE A 1 461 ? 4.816 16.172 32.875 1 87.75 461 PHE A N 1
ATOM 3609 C CA . PHE A 1 461 ? 3.883 15.391 32.094 1 87.75 461 PHE A CA 1
ATOM 3610 C C . PHE A 1 461 ? 4.434 13.992 31.828 1 87.75 461 PHE A C 1
ATOM 3612 O O . PHE A 1 461 ? 3.672 13.039 31.641 1 87.75 461 PHE A O 1
ATOM 3619 N N . ILE A 1 462 ? 5.77 13.844 31.828 1 93.62 462 ILE A N 1
ATOM 3620 C CA . ILE A 1 462 ? 6.371 12.531 31.609 1 93.62 462 ILE A CA 1
ATOM 3621 C C . ILE A 1 462 ? 6.039 11.609 32.781 1 93.62 462 ILE A C 1
ATOM 3623 O O . ILE A 1 462 ? 5.77 10.422 32.562 1 93.62 462 ILE A O 1
ATOM 3627 N N . GLU A 1 463 ? 6.035 12.172 33.906 1 90.94 463 GLU A N 1
ATOM 3628 C CA . GLU A 1 463 ? 5.789 11.383 35.125 1 90.94 463 GLU A CA 1
ATOM 3629 C C . GLU A 1 463 ? 4.336 10.914 35.156 1 90.94 463 GLU A C 1
ATOM 3631 O O . GLU A 1 463 ? 4.035 9.906 35.812 1 90.94 463 GLU A O 1
ATOM 3636 N N . VAL A 1 464 ? 3.477 11.562 34.5 1 85.88 464 VAL A N 1
ATOM 3637 C CA . VAL A 1 464 ? 2.059 11.219 34.531 1 85.88 464 VAL A CA 1
ATOM 3638 C C . VAL A 1 464 ? 1.753 10.211 33.406 1 85.88 464 VAL A C 1
ATOM 3640 O O . VAL A 1 464 ? 0.692 9.586 33.406 1 85.88 464 VAL A O 1
ATOM 3643 N N . LEU A 1 465 ? 2.654 10.031 32.594 1 89.12 465 LEU A N 1
ATOM 3644 C CA . LEU A 1 465 ? 2.451 9.031 31.562 1 89.12 465 LEU A CA 1
ATOM 3645 C C . LEU A 1 465 ? 2.385 7.629 32.156 1 89.12 465 LEU A C 1
ATOM 3647 O O . LEU A 1 465 ? 2.967 7.371 33.219 1 89.12 465 LEU A O 1
ATOM 3651 N N . PRO A 1 466 ? 1.741 6.633 31.531 1 86.44 466 PRO A N 1
ATOM 3652 C CA . PRO A 1 466 ? 1.521 5.289 32.062 1 86.44 466 PRO A CA 1
ATOM 3653 C C . PRO A 1 466 ? 2.818 4.594 32.469 1 86.44 466 PRO A C 1
ATOM 3655 O O . PRO A 1 466 ? 2.863 3.918 33.5 1 86.44 466 PRO A O 1
ATOM 3658 N N . LYS A 1 467 ? 3.885 4.781 31.812 1 92.44 467 LYS A N 1
ATOM 3659 C CA . LYS A 1 467 ? 5.156 4.133 32.125 1 92.44 467 LYS A CA 1
ATOM 3660 C C . LYS A 1 467 ? 6.27 5.16 32.281 1 92.44 467 LYS A C 1
ATOM 3662 O O . LYS A 1 467 ? 7.449 4.84 32.125 1 92.44 467 LYS A O 1
ATOM 3667 N N . GLY A 1 468 ? 5.844 6.375 32.438 1 93.38 468 GLY A N 1
ATOM 3668 C CA . GLY A 1 468 ? 6.836 7.418 32.656 1 93.38 468 GLY A CA 1
ATOM 3669 C C . GLY A 1 468 ? 7.801 7.559 31.484 1 93.38 468 GLY A C 1
ATOM 3670 O O . GLY A 1 468 ? 7.379 7.664 30.328 1 93.38 468 GLY A O 1
ATOM 3671 N N . PHE A 1 469 ? 9.102 7.355 31.859 1 94.88 469 PHE A N 1
ATOM 3672 C CA . PHE A 1 469 ? 10.148 7.523 30.859 1 94.88 469 PHE A CA 1
ATOM 3673 C C . PHE A 1 469 ? 10.188 6.332 29.906 1 94.88 469 PHE A C 1
ATOM 3675 O O . PHE A 1 469 ? 10.742 6.422 28.812 1 94.88 469 PHE A O 1
ATOM 3682 N N . ALA A 1 470 ? 9.57 5.332 30.297 1 93.06 470 ALA A N 1
ATOM 3683 C CA . ALA A 1 470 ? 9.594 4.113 29.484 1 93.06 470 ALA A CA 1
ATOM 3684 C C . ALA A 1 470 ? 8.391 4.055 28.547 1 93.06 470 ALA A C 1
ATOM 3686 O O . ALA A 1 470 ? 8.281 3.143 27.719 1 93.06 470 ALA A O 1
ATOM 3687 N N . THR A 1 471 ? 7.586 5.059 28.609 1 92.06 471 THR A N 1
ATOM 3688 C CA . THR A 1 471 ? 6.398 5.078 27.766 1 92.06 471 THR A CA 1
ATOM 3689 C C . THR A 1 471 ? 6.785 5.098 26.297 1 92.06 471 THR A C 1
ATOM 3691 O O . THR A 1 471 ? 7.641 5.883 25.891 1 92.06 471 THR A O 1
ATOM 3694 N N . LEU A 1 472 ? 6.203 4.266 25.547 1 89.81 472 LEU A N 1
ATOM 3695 C CA . LEU A 1 472 ? 6.477 4.188 24.125 1 89.81 472 LEU A CA 1
ATOM 3696 C C . LEU A 1 472 ? 5.703 5.258 23.359 1 89.81 472 LEU A C 1
ATOM 3698 O O . LEU A 1 472 ? 4.516 5.477 23.625 1 89.81 472 LEU A O 1
ATOM 3702 N N . LEU A 1 473 ? 6.453 5.898 22.469 1 87.06 473 LEU A N 1
ATOM 3703 C CA . LEU A 1 473 ? 5.871 6.957 21.641 1 87.06 473 LEU A CA 1
ATOM 3704 C C . LEU A 1 473 ? 5.82 6.547 20.188 1 87.06 473 LEU A C 1
ATOM 3706 O O . LEU A 1 473 ? 6.5 5.602 19.781 1 87.06 473 LEU A O 1
ATOM 3710 N N . GLY A 1 474 ? 4.957 7.281 19.328 1 72.56 474 GLY A N 1
ATOM 3711 C CA . GLY A 1 474 ? 4.914 7.055 17.906 1 72.56 474 GLY A CA 1
ATOM 3712 C C . GLY A 1 474 ? 3.635 6.379 17.438 1 72.56 474 GLY A C 1
ATOM 3713 O O . GLY A 1 474 ? 2.609 6.449 18.125 1 72.56 474 GLY A O 1
ATOM 3714 N N . GLU A 1 475 ? 3.564 5.945 16.188 1 60.06 475 GLU A N 1
ATOM 3715 C CA . GLU A 1 475 ? 2.361 5.43 15.539 1 60.06 475 GLU A CA 1
ATOM 3716 C C . GLU A 1 475 ? 1.688 4.363 16.406 1 60.06 475 GLU A C 1
ATOM 3718 O O . GLU A 1 475 ? 0.458 4.297 16.469 1 60.06 475 GLU A O 1
ATOM 3723 N N . ARG A 1 476 ? 2.492 3.498 17.047 1 55.91 476 ARG A N 1
ATOM 3724 C CA . ARG A 1 476 ? 1.909 2.432 17.844 1 55.91 476 ARG A CA 1
ATOM 3725 C C . ARG A 1 476 ? 1.949 2.785 19.328 1 55.91 476 ARG A C 1
ATOM 3727 O O . ARG A 1 476 ? 1.709 1.929 20.188 1 55.91 476 ARG A O 1
ATOM 3734 N N . GLY A 1 477 ? 2.359 4.055 19.594 1 57.47 477 GLY A N 1
ATOM 3735 C CA . GLY A 1 477 ? 2.424 4.496 20.984 1 57.47 477 GLY A CA 1
ATOM 3736 C C . GLY A 1 477 ? 1.507 5.664 21.281 1 57.47 477 GLY A C 1
ATOM 3737 O O . GLY A 1 477 ? 0.497 5.855 20.594 1 57.47 477 GLY A O 1
ATOM 3738 N N . LEU A 1 478 ? 1.866 6.219 22.359 1 63.91 478 LEU A N 1
ATOM 3739 C CA . LEU A 1 478 ? 1.089 7.371 22.797 1 63.91 478 LEU A CA 1
ATOM 3740 C C . LEU A 1 478 ? 1.371 8.586 21.922 1 63.91 478 LEU A C 1
ATOM 3742 O O . LEU A 1 478 ? 2.516 8.82 21.531 1 63.91 478 LEU A O 1
ATOM 3746 N N . SER A 1 479 ? 0.343 9.211 21.531 1 75.19 479 SER A N 1
ATOM 3747 C CA . SER A 1 479 ? 0.487 10.461 20.797 1 75.19 479 SER A CA 1
ATOM 3748 C C . SER A 1 479 ? 0.642 11.648 21.734 1 75.19 479 SER A C 1
ATOM 3750 O O . SER A 1 479 ? -0.09 11.766 22.719 1 75.19 479 SER A O 1
ATOM 3752 N N . LEU A 1 480 ? 1.7 12.383 21.531 1 80.88 480 LEU A N 1
ATOM 3753 C CA . LEU A 1 480 ? 1.962 13.578 22.328 1 80.88 480 LEU A CA 1
ATOM 3754 C C . LEU A 1 480 ? 1.367 14.812 21.672 1 80.88 480 LEU A C 1
ATOM 3756 O O . LEU A 1 480 ? 1.204 14.859 20.453 1 80.88 480 LEU A O 1
ATOM 3760 N N . SER A 1 481 ? 0.995 15.727 22.516 1 75.81 481 SER A N 1
ATOM 3761 C CA . SER A 1 481 ? 0.584 17.016 21.984 1 75.81 481 SER A CA 1
ATOM 3762 C C . SER A 1 481 ? 1.764 17.766 21.359 1 75.81 481 SER A C 1
ATOM 3764 O O . SER A 1 481 ? 2.918 17.375 21.562 1 75.81 481 SER A O 1
ATOM 3766 N N . GLY A 1 482 ? 1.478 18.766 20.547 1 80.31 482 GLY A N 1
ATOM 3767 C CA . GLY A 1 482 ? 2.529 19.562 19.938 1 80.31 482 GLY A CA 1
ATOM 3768 C C . GLY A 1 482 ? 3.494 20.141 20.953 1 80.31 482 GLY A C 1
ATOM 3769 O O . GLY A 1 482 ? 4.711 20.094 20.766 1 80.31 482 GLY A O 1
ATOM 3770 N N . GLY A 1 483 ? 2.938 20.672 22.031 1 83.19 483 GLY A N 1
ATOM 3771 C CA . GLY A 1 483 ? 3.758 21.219 23.094 1 83.19 483 GLY A CA 1
ATOM 3772 C C . GLY A 1 483 ? 4.617 20.188 23.797 1 83.19 483 GLY A C 1
ATOM 3773 O O . GLY A 1 483 ? 5.762 20.469 24.156 1 83.19 483 GLY A O 1
ATOM 3774 N N . GLN A 1 484 ? 4.062 19.062 24.016 1 86.44 484 GLN A N 1
ATOM 3775 C CA . GLN A 1 484 ? 4.805 17.969 24.656 1 86.44 484 GLN A CA 1
ATOM 3776 C C . GLN A 1 484 ? 5.973 17.531 23.781 1 86.44 484 GLN A C 1
ATOM 3778 O O . GLN A 1 484 ? 7.07 17.266 24.281 1 86.44 484 GLN A O 1
ATOM 3783 N N . ARG A 1 485 ? 5.77 17.453 22.5 1 91.56 485 ARG A N 1
ATOM 3784 C CA . ARG A 1 485 ? 6.824 17.078 21.578 1 91.56 485 ARG A CA 1
ATOM 3785 C C . ARG A 1 485 ? 7.965 18.094 21.578 1 91.56 485 ARG A C 1
ATOM 3787 O O . ARG A 1 485 ? 9.141 17.719 21.562 1 91.56 485 ARG A O 1
ATOM 3794 N N . GLN A 1 486 ? 7.582 19.328 21.625 1 90.38 486 GLN A N 1
ATOM 3795 C CA . GLN A 1 486 ? 8.578 20.391 21.656 1 90.38 486 GLN A CA 1
ATOM 3796 C C . GLN A 1 486 ? 9.43 20.328 22.922 1 90.38 486 GLN A C 1
ATOM 3798 O O . GLN A 1 486 ? 10.641 20.531 22.859 1 90.38 486 GLN A O 1
ATOM 3803 N N . ARG A 1 487 ? 8.781 20.016 23.984 1 93.31 487 ARG A N 1
ATOM 3804 C CA . ARG A 1 487 ? 9.484 19.953 25.266 1 93.31 487 ARG A CA 1
ATOM 3805 C C . ARG A 1 487 ? 10.438 18.766 25.297 1 93.31 487 ARG A C 1
ATOM 3807 O O . ARG A 1 487 ? 11.523 18.844 25.875 1 93.31 487 ARG A O 1
ATOM 3814 N N . ILE A 1 488 ? 10.07 17.703 24.703 1 94.25 488 ILE A N 1
ATOM 3815 C CA . ILE A 1 488 ? 10.953 16.547 24.594 1 94.25 488 ILE A CA 1
ATOM 3816 C C . ILE A 1 488 ? 12.141 16.891 23.688 1 94.25 488 ILE A C 1
ATOM 3818 O O . ILE A 1 488 ? 13.281 16.531 24 1 94.25 488 ILE A O 1
ATOM 3822 N N . SER A 1 489 ? 11.836 17.516 22.594 1 94.56 489 SER A N 1
ATOM 3823 C CA . SER A 1 489 ? 12.891 17.969 21.688 1 94.56 489 SER A CA 1
ATOM 3824 C C . SER A 1 489 ? 13.859 18.906 22.391 1 94.56 489 SER A C 1
ATOM 3826 O O . SER A 1 489 ? 15.07 18.828 22.188 1 94.56 489 SER A O 1
ATOM 3828 N N . LEU A 1 490 ? 13.258 19.766 23.156 1 94.31 490 LEU A N 1
ATOM 3829 C CA . LEU A 1 490 ? 14.086 20.703 23.922 1 94.31 490 LEU A CA 1
ATOM 3830 C C . LEU A 1 490 ? 14.938 19.953 24.938 1 94.31 490 LEU A C 1
ATOM 3832 O O . LEU A 1 490 ? 16.109 20.297 25.141 1 94.31 490 LEU A O 1
ATOM 3836 N N . ALA A 1 491 ? 14.359 18.984 25.625 1 95.5 491 ALA A N 1
ATOM 3837 C CA . ALA A 1 491 ? 15.109 18.172 26.562 1 95.5 491 ALA A CA 1
ATOM 3838 C C . ALA A 1 491 ? 16.312 17.5 25.891 1 95.5 491 ALA A C 1
ATOM 3840 O O . ALA A 1 491 ? 17.391 17.406 26.484 1 95.5 491 ALA A O 1
ATOM 3841 N N . ARG A 1 492 ? 16.141 17.062 24.75 1 95.38 492 ARG A N 1
ATOM 3842 C CA . ARG A 1 492 ? 17.203 16.469 23.953 1 95.38 492 ARG A CA 1
ATOM 3843 C C . ARG A 1 492 ? 18.359 17.453 23.75 1 95.38 492 ARG A C 1
ATOM 3845 O O . ARG A 1 492 ? 19.531 17.094 23.906 1 95.38 492 ARG A O 1
ATOM 3852 N N . ALA A 1 493 ? 17.984 18.594 23.359 1 94.62 493 ALA A N 1
ATOM 3853 C CA . ALA A 1 493 ? 18.969 19.641 23.125 1 94.62 493 ALA A CA 1
ATOM 3854 C C . ALA A 1 493 ? 19.703 20.016 24.406 1 94.62 493 ALA A C 1
ATOM 3856 O O . ALA A 1 493 ? 20.938 20.203 24.391 1 94.62 493 ALA A O 1
ATOM 3857 N N . VAL A 1 494 ? 18.984 20.109 25.469 1 93.56 494 VAL A N 1
ATOM 3858 C CA . VAL A 1 494 ? 19.547 20.484 26.766 1 93.56 494 VAL A CA 1
ATOM 3859 C C . VAL A 1 494 ? 20.5 19.391 27.25 1 93.56 494 VAL A C 1
ATOM 3861 O O . VAL A 1 494 ? 21.578 19.688 27.797 1 93.56 494 VAL A O 1
ATOM 3864 N N . LEU A 1 495 ? 20.078 18.172 27.078 1 95.06 495 LEU A N 1
ATOM 3865 C CA . LEU A 1 495 ? 20.875 17.047 27.531 1 95.06 495 LEU A CA 1
ATOM 3866 C C . LEU A 1 495 ? 22.25 17.047 26.875 1 95.06 495 LEU A C 1
ATOM 3868 O O . LEU A 1 495 ? 23.25 16.688 27.516 1 95.06 495 LEU A O 1
ATOM 3872 N N . ARG A 1 496 ? 22.312 17.422 25.703 1 93.62 496 ARG A N 1
ATOM 3873 C CA . ARG A 1 496 ? 23.578 17.453 24.969 1 93.62 496 ARG A CA 1
ATOM 3874 C C . ARG A 1 496 ? 24.547 18.469 25.578 1 93.62 496 ARG A C 1
ATOM 3876 O O . ARG A 1 496 ? 25.766 18.344 25.438 1 93.62 496 ARG A O 1
ATOM 3883 N N . ASN A 1 497 ? 24 19.484 26.25 1 90.25 497 ASN A N 1
ATOM 3884 C CA . ASN A 1 497 ? 24.797 20.547 26.859 1 90.25 497 ASN A CA 1
ATOM 3885 C C . ASN A 1 497 ? 25.781 21.156 25.875 1 90.25 497 ASN A C 1
ATOM 3887 O O . ASN A 1 497 ? 26.984 21.203 26.125 1 90.25 497 ASN A O 1
ATOM 3891 N N . PRO A 1 498 ? 25.281 21.719 24.766 1 93.12 498 PRO A N 1
ATOM 3892 C CA . PRO A 1 498 ? 26.141 22.203 23.688 1 93.12 498 PRO A CA 1
ATOM 3893 C C . PRO A 1 498 ? 26.609 23.641 23.906 1 93.12 498 PRO A C 1
ATOM 3895 O O . PRO A 1 498 ? 25.953 24.406 24.625 1 93.12 498 PRO A O 1
ATOM 3898 N N . PRO A 1 499 ? 27.719 24 23.312 1 95.12 499 PRO A N 1
ATOM 3899 C CA . PRO A 1 499 ? 28.141 25.406 23.344 1 95.12 499 PRO A CA 1
ATOM 3900 C C . PRO A 1 499 ? 27.234 26.312 22.516 1 95.12 499 PRO A C 1
ATOM 3902 O O . PRO A 1 499 ? 27.141 27.516 22.766 1 95.12 499 PRO A O 1
ATOM 3905 N N . LEU A 1 500 ? 26.594 25.688 21.578 1 95.44 500 LEU A N 1
ATOM 3906 C CA . LEU A 1 500 ? 25.672 26.438 20.719 1 95.44 500 LEU A CA 1
ATOM 3907 C C . LEU A 1 500 ? 24.281 25.828 20.766 1 95.44 500 LEU A C 1
ATOM 3909 O O . LEU A 1 500 ? 24.094 24.656 20.422 1 95.44 500 LEU A O 1
ATOM 3913 N N . LEU A 1 501 ? 23.344 26.578 21.219 1 94.06 501 LEU A N 1
ATOM 3914 C CA . LEU A 1 501 ? 21.953 26.156 21.281 1 94.06 501 LEU A CA 1
ATOM 3915 C C . LEU A 1 501 ? 21.125 26.891 20.234 1 94.06 501 LEU A C 1
ATOM 3917 O O . LEU A 1 501 ? 21.125 28.125 20.172 1 94.06 501 LEU A O 1
ATOM 3921 N N . VAL A 1 502 ? 20.516 26.141 19.391 1 94.69 502 VAL A N 1
ATOM 3922 C CA . VAL A 1 502 ? 19.672 26.703 18.344 1 94.69 502 VAL A CA 1
ATOM 3923 C C . VAL A 1 502 ? 18.219 26.312 18.578 1 94.69 502 VAL A C 1
ATOM 3925 O O . VAL A 1 502 ? 17.859 25.141 18.531 1 94.69 502 VAL A O 1
ATOM 3928 N N . LEU A 1 503 ? 17.375 27.297 18.797 1 92.44 503 LEU A N 1
ATOM 3929 C CA . LEU A 1 503 ? 15.961 27.078 19.078 1 92.44 503 LEU A CA 1
ATOM 3930 C C . LEU A 1 503 ? 15.094 27.625 17.938 1 92.44 503 LEU A C 1
ATOM 3932 O O . LEU A 1 503 ? 14.875 28.828 17.844 1 92.44 503 LEU A O 1
ATOM 3936 N N . ASP A 1 504 ? 14.555 26.734 17.141 1 91 504 ASP A N 1
ATOM 3937 C CA . ASP A 1 504 ? 13.688 27.125 16.031 1 91 504 ASP A CA 1
ATOM 3938 C C . ASP A 1 504 ? 12.219 27 16.406 1 91 504 ASP A C 1
ATOM 3940 O O . ASP A 1 504 ? 11.617 25.938 16.203 1 91 504 ASP A O 1
ATOM 3944 N N . GLU A 1 505 ? 11.609 28.047 16.875 1 83.75 505 GLU A N 1
ATOM 3945 C CA . GLU A 1 505 ? 10.227 28.094 17.344 1 83.75 505 GLU A CA 1
ATOM 3946 C C . GLU A 1 505 ? 9.945 26.984 18.344 1 83.75 505 GLU A C 1
ATOM 3948 O O . GLU A 1 505 ? 8.953 26.266 18.219 1 83.75 505 GLU A O 1
ATOM 3953 N N . ALA A 1 506 ? 10.734 26.844 19.297 1 82.25 506 ALA A N 1
ATOM 3954 C CA . ALA A 1 506 ? 10.805 25.703 20.188 1 82.25 506 ALA A CA 1
ATOM 3955 C C . ALA A 1 506 ? 9.648 25.703 21.188 1 82.25 506 ALA A C 1
ATOM 3957 O O . ALA A 1 506 ? 9.375 24.688 21.828 1 82.25 506 ALA A O 1
ATOM 3958 N N . THR A 1 507 ? 8.914 26.844 21.281 1 76.94 507 THR A N 1
ATOM 3959 C CA . THR A 1 507 ? 7.848 26.922 22.281 1 76.94 507 THR A CA 1
ATOM 3960 C C . THR A 1 507 ? 6.566 27.469 21.656 1 76.94 507 THR A C 1
ATOM 3962 O O . THR A 1 507 ? 5.742 28.062 22.359 1 76.94 507 THR A O 1
ATOM 3965 N N . SER A 1 508 ? 6.496 27.297 20.422 1 73.31 508 SER A N 1
ATOM 3966 C CA . SER A 1 508 ? 5.363 27.891 19.703 1 73.31 508 SER A CA 1
ATOM 3967 C C . SER A 1 508 ? 4.059 27.188 20.078 1 73.31 508 SER A C 1
ATOM 3969 O O . SER A 1 508 ? 2.986 27.797 20.016 1 73.31 508 SER A O 1
ATOM 3971 N N . SER A 1 509 ? 4.152 25.953 20.484 1 72.06 509 SER A N 1
ATOM 3972 C CA . SER A 1 509 ? 2.949 25.172 20.781 1 72.06 509 SER A CA 1
ATOM 3973 C C . SER A 1 509 ? 2.805 24.953 22.281 1 72.06 509 SER A C 1
ATOM 3975 O O . SER A 1 509 ? 2.084 24.047 22.719 1 72.06 509 SER A O 1
ATOM 3977 N N . VAL A 1 510 ? 3.502 25.703 23.031 1 75.06 510 VAL A N 1
ATOM 3978 C CA . VAL A 1 510 ? 3.473 25.562 24.484 1 75.06 510 VAL A CA 1
ATOM 3979 C C . VAL A 1 510 ? 2.658 26.703 25.094 1 75.06 510 VAL A C 1
ATOM 3981 O O . VAL A 1 510 ? 2.648 27.812 24.562 1 75.06 510 VAL A O 1
ATOM 3984 N N . ASP A 1 511 ? 1.991 26.422 26.141 1 69.12 511 ASP A N 1
ATOM 3985 C CA . ASP A 1 511 ? 1.22 27.453 26.812 1 69.12 511 ASP A CA 1
ATOM 3986 C C . ASP A 1 511 ? 2.139 28.469 27.484 1 69.12 511 ASP A C 1
ATOM 3988 O O . ASP A 1 511 ? 3.305 28.188 27.766 1 69.12 511 ASP A O 1
ATOM 3992 N N . THR A 1 512 ? 1.596 29.641 27.75 1 67.62 512 THR A N 1
ATOM 3993 C CA . THR A 1 512 ? 2.348 30.812 28.219 1 67.62 512 THR A CA 1
ATOM 3994 C C . THR A 1 512 ? 3.033 30.516 29.547 1 67.62 512 THR A C 1
ATOM 3996 O O . THR A 1 512 ? 4.195 30.875 29.75 1 67.62 512 THR A O 1
ATOM 3999 N N . LYS A 1 513 ? 2.303 29.828 30.391 1 70.88 513 LYS A N 1
ATOM 4000 C CA . LYS A 1 513 ? 2.869 29.531 31.703 1 70.88 513 LYS A CA 1
ATOM 4001 C C . LYS A 1 513 ? 4.078 28.609 31.578 1 70.88 513 LYS A C 1
ATOM 4003 O O . LYS A 1 513 ? 5.113 28.859 32.219 1 70.88 513 LYS A O 1
ATOM 4008 N N . THR A 1 514 ? 3.928 27.641 30.859 1 79.88 514 THR A N 1
ATOM 4009 C CA . THR A 1 514 ? 5.008 26.688 30.656 1 79.88 514 THR A CA 1
ATOM 4010 C C . THR A 1 514 ? 6.168 27.344 29.906 1 79.88 514 THR A C 1
ATOM 4012 O O . THR A 1 514 ? 7.336 27.031 30.172 1 79.88 514 THR A O 1
ATOM 4015 N N . GLU A 1 515 ? 5.781 28.156 28.969 1 81.44 515 GLU A N 1
ATOM 4016 C CA . GLU A 1 515 ? 6.805 28.875 28.219 1 81.44 515 GLU A CA 1
ATOM 4017 C C . GLU A 1 515 ? 7.676 29.719 29.141 1 81.44 515 GLU A C 1
ATOM 4019 O O . GLU A 1 515 ? 8.898 29.781 28.969 1 81.44 515 GLU A O 1
ATOM 4024 N N . GLU A 1 516 ? 7.066 30.391 30.047 1 77.19 516 GLU A N 1
ATOM 4025 C CA . GLU A 1 516 ? 7.801 31.219 31 1 77.19 516 GLU A CA 1
ATOM 4026 C C . GLU A 1 516 ? 8.742 30.375 31.859 1 77.19 516 GLU A C 1
ATOM 4028 O O . GLU A 1 516 ? 9.875 30.781 32.125 1 77.19 516 GLU A O 1
ATOM 4033 N N . LEU A 1 517 ? 8.242 29.266 32.25 1 80.88 517 LEU A N 1
ATOM 4034 C CA . LEU A 1 517 ? 9.055 28.344 33.031 1 80.88 517 LEU A CA 1
ATOM 4035 C C . LEU A 1 517 ? 10.273 27.875 32.25 1 80.88 517 LEU A C 1
ATOM 4037 O O . LEU A 1 517 ? 11.383 27.828 32.781 1 80.88 517 LEU A O 1
ATOM 4041 N N . ILE A 1 518 ? 10.047 27.547 31.062 1 86.25 518 ILE A N 1
ATOM 4042 C CA . ILE A 1 518 ? 11.125 27.078 30.188 1 86.25 518 ILE A CA 1
ATOM 4043 C C . ILE A 1 518 ? 12.148 28.188 29.984 1 86.25 518 ILE A C 1
ATOM 4045 O O . ILE A 1 518 ? 13.352 27.953 30.031 1 86.25 518 ILE A O 1
ATOM 4049 N N . GLN A 1 519 ? 11.641 29.359 29.75 1 82.81 519 GLN A N 1
ATOM 4050 C CA . GLN A 1 519 ? 12.516 30.5 29.547 1 82.81 519 GLN A CA 1
ATOM 4051 C C . GLN A 1 519 ? 13.383 30.766 30.766 1 82.81 519 GLN A C 1
ATOM 4053 O O . GLN A 1 519 ? 14.578 31.047 30.641 1 82.81 519 GLN A O 1
ATOM 4058 N N . ASP A 1 520 ? 12.797 30.688 31.891 1 82.88 520 ASP A N 1
ATOM 4059 C CA . ASP A 1 520 ? 13.523 30.891 33.156 1 82.88 520 ASP A CA 1
ATOM 4060 C C . ASP A 1 520 ? 14.609 29.828 33.312 1 82.88 520 ASP A C 1
ATOM 4062 O O . ASP A 1 520 ? 15.727 30.156 33.719 1 82.88 520 ASP A O 1
ATOM 4066 N N . ASN A 1 521 ? 14.25 28.672 33.031 1 83.94 521 ASN A N 1
ATOM 4067 C CA . ASN A 1 521 ? 15.195 27.562 33.156 1 83.94 521 ASN A CA 1
ATOM 4068 C C . ASN A 1 521 ? 16.359 27.703 32.188 1 83.94 521 ASN A C 1
ATOM 4070 O O . ASN A 1 521 ? 17.5 27.375 32.5 1 83.94 521 ASN A O 1
ATOM 4074 N N . LEU A 1 522 ? 16.016 28.141 31 1 82.69 522 LEU A N 1
ATOM 4075 C CA . LEU A 1 522 ? 17.016 28.281 29.953 1 82.69 522 LEU A CA 1
ATOM 4076 C C . LEU A 1 522 ? 17.969 29.438 30.25 1 82.69 522 LEU A C 1
ATOM 4078 O O . LEU A 1 522 ? 19.125 29.422 29.828 1 82.69 522 LEU A O 1
ATOM 4082 N N . GLN A 1 523 ? 17.438 30.469 30.891 1 79.19 523 GLN A N 1
ATOM 4083 C CA . GLN A 1 523 ? 18.266 31.625 31.25 1 79.19 523 GLN A CA 1
ATOM 4084 C C . GLN A 1 523 ? 19.438 31.188 32.125 1 79.19 523 GLN A C 1
ATOM 4086 O O . GLN A 1 523 ? 20.547 31.734 32 1 79.19 523 GLN A O 1
ATOM 4091 N N . SER A 1 524 ? 19.156 30.234 32.938 1 76.44 524 SER A N 1
ATOM 4092 C CA . SER A 1 524 ? 20.234 29.75 33.812 1 76.44 524 SER A CA 1
ATOM 4093 C C . SER A 1 524 ? 21.312 29.047 33 1 76.44 524 SER A C 1
ATOM 4095 O O . SER A 1 524 ? 22.469 28.953 33.438 1 76.44 524 SER A O 1
ATOM 4097 N N . LEU A 1 525 ? 21.016 28.609 31.812 1 75.88 525 LEU A N 1
ATOM 4098 C CA . LEU A 1 525 ? 21.953 27.906 30.953 1 75.88 525 LEU A CA 1
ATOM 4099 C C . LEU A 1 525 ? 22.641 28.859 30 1 75.88 525 LEU A C 1
ATOM 4101 O O . LEU A 1 525 ? 23.672 28.516 29.406 1 75.88 525 LEU A O 1
ATOM 4105 N N . GLN A 1 526 ? 22.172 30.031 29.859 1 76.94 526 GLN A N 1
ATOM 4106 C CA . GLN A 1 526 ? 22.609 30.984 28.844 1 76.94 526 GLN A CA 1
ATOM 4107 C C . GLN A 1 526 ? 24 31.531 29.188 1 76.94 526 GLN A C 1
ATOM 4109 O O . GLN A 1 526 ? 24.766 31.891 28.297 1 76.94 526 GLN A O 1
ATOM 4114 N N . HIS A 1 527 ? 24.391 31.609 30.406 1 75.94 527 HIS A N 1
ATOM 4115 C CA . HIS A 1 527 ? 25.594 32.344 30.828 1 75.94 527 HIS A CA 1
ATOM 4116 C C . HIS A 1 527 ? 26.844 31.781 30.156 1 75.94 527 HIS A C 1
ATOM 4118 O O . HIS A 1 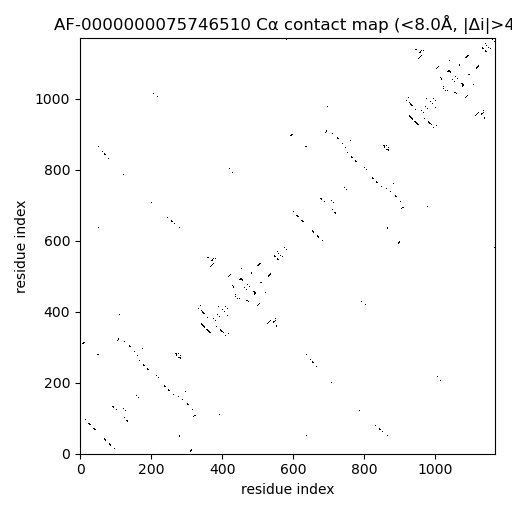527 ? 27.797 32.531 29.922 1 75.94 527 HIS A O 1
ATOM 4124 N N . ASP A 1 528 ? 26.844 30.625 29.703 1 83 528 ASP A N 1
ATOM 4125 C CA . ASP A 1 528 ? 28.094 30.094 29.188 1 83 528 ASP A CA 1
ATOM 4126 C C . ASP A 1 528 ? 27.891 29.484 27.797 1 83 528 ASP A C 1
ATOM 4128 O O . ASP A 1 528 ? 28.672 28.625 27.375 1 83 528 ASP A O 1
ATOM 4132 N N . ARG A 1 529 ? 26.844 30 27.078 1 90.5 529 ARG A N 1
ATOM 4133 C CA . ARG A 1 529 ? 26.594 29.375 25.781 1 90.5 529 ARG A CA 1
ATOM 4134 C C . ARG A 1 529 ? 26.094 30.406 24.781 1 90.5 529 ARG A C 1
ATOM 4136 O O . ARG A 1 529 ? 25.641 31.484 25.156 1 90.5 529 ARG A O 1
ATOM 4143 N N . LEU A 1 530 ? 26.344 30.062 23.531 1 93.38 530 LEU A N 1
ATOM 4144 C CA . LEU A 1 530 ? 25.766 30.812 22.406 1 93.38 530 LEU A CA 1
ATOM 4145 C C . LEU A 1 530 ? 24.359 30.312 22.094 1 93.38 530 LEU A C 1
ATOM 4147 O O . LEU A 1 530 ? 24.141 29.109 21.984 1 93.38 530 LEU A O 1
ATOM 4151 N N . VAL A 1 531 ? 23.391 31.25 22.078 1 93 531 VAL A N 1
ATOM 4152 C CA . VAL A 1 531 ? 22.016 30.812 21.812 1 93 531 VAL A CA 1
ATOM 4153 C C . VAL A 1 531 ? 21.453 31.594 20.625 1 93 531 VAL A C 1
ATOM 4155 O O . VAL A 1 531 ? 21.578 32.812 20.562 1 93 531 VAL A O 1
ATOM 4158 N N . ILE A 1 532 ? 20.953 30.891 19.703 1 93.75 532 ILE A N 1
ATOM 4159 C CA . ILE A 1 532 ? 20.172 31.469 18.609 1 93.75 532 ILE A CA 1
ATOM 4160 C C . ILE A 1 532 ? 18.719 31.031 18.719 1 93.75 532 ILE A C 1
ATOM 4162 O O . ILE A 1 532 ? 18.422 29.844 18.656 1 93.75 532 ILE A O 1
ATOM 4166 N N . ALA A 1 533 ? 17.844 31.969 18.875 1 92.19 533 ALA A N 1
ATOM 4167 C CA . ALA A 1 533 ? 16.422 31.656 19.078 1 92.19 533 ALA A CA 1
ATOM 4168 C C . ALA A 1 533 ? 15.57 32.281 17.984 1 92.19 533 ALA A C 1
ATOM 4170 O O . ALA A 1 533 ? 15.531 33.531 17.859 1 92.19 533 ALA A O 1
ATOM 4171 N N . VAL A 1 534 ? 15.023 31.438 17.203 1 91.06 534 VAL A N 1
ATOM 4172 C CA . VAL A 1 534 ? 14.023 31.891 16.234 1 91.06 534 VAL A CA 1
ATOM 4173 C C . VAL A 1 534 ? 12.641 31.875 16.875 1 91.06 534 VAL A C 1
ATOM 4175 O O . VAL A 1 534 ? 12.203 30.844 17.391 1 91.06 534 VAL A O 1
ATOM 4178 N N . ALA A 1 535 ? 11.93 33 16.938 1 82.31 535 ALA A N 1
ATOM 4179 C CA . ALA A 1 535 ? 10.648 33.031 17.641 1 82.31 535 ALA A CA 1
ATOM 4180 C C . ALA A 1 535 ? 9.586 33.75 16.781 1 82.31 535 ALA A C 1
ATOM 4182 O O . ALA A 1 535 ? 9.891 34.625 16 1 82.31 535 ALA A O 1
ATOM 4183 N N . HIS A 1 536 ? 8.508 33.25 16.984 1 68.06 536 HIS A N 1
ATOM 4184 C CA . HIS A 1 536 ? 7.336 33.938 16.453 1 68.06 536 HIS A CA 1
ATOM 4185 C C . HIS A 1 536 ? 6.754 34.906 17.484 1 68.06 536 HIS A C 1
ATOM 4187 O O . HIS A 1 536 ? 6.297 36 17.141 1 68.06 536 HIS A O 1
ATOM 4193 N N . ARG A 1 537 ? 6.859 34.5 18.672 1 71.25 537 ARG A N 1
ATOM 4194 C CA . ARG A 1 537 ? 6.418 35.344 19.797 1 71.25 537 ARG A CA 1
ATOM 4195 C C . ARG A 1 537 ? 7.559 36.219 20.297 1 71.25 537 ARG A C 1
ATOM 4197 O O . ARG A 1 537 ? 8.57 35.688 20.797 1 71.25 537 ARG A O 1
ATOM 4204 N N . LEU A 1 538 ? 7.328 37.469 20.344 1 79 538 LEU A N 1
ATOM 4205 C CA . LEU A 1 538 ? 8.391 38.406 20.625 1 79 538 LEU A CA 1
ATOM 4206 C C . LEU A 1 538 ? 8.75 38.406 22.109 1 79 538 LEU A C 1
ATOM 4208 O O . LEU A 1 538 ? 9.859 38.781 22.484 1 79 538 LEU A O 1
ATOM 4212 N N . SER A 1 539 ? 7.855 37.938 22.922 1 74.62 539 SER A N 1
ATOM 4213 C CA . SER A 1 539 ? 8.109 37.906 24.359 1 74.62 539 SER A CA 1
ATOM 4214 C C . SER A 1 539 ? 9.266 36.969 24.688 1 74.62 539 SER A C 1
ATOM 4216 O O . SER A 1 539 ? 9.977 37.156 25.672 1 74.62 539 SER A O 1
ATOM 4218 N N . THR A 1 540 ? 9.555 36.062 23.859 1 78.56 540 THR A N 1
ATOM 4219 C CA . THR A 1 540 ? 10.57 35.031 24.125 1 78.56 540 THR A CA 1
ATOM 4220 C C . THR A 1 540 ? 11.961 35.562 23.781 1 78.56 540 THR A C 1
ATOM 4222 O O . THR A 1 540 ? 12.969 35 24.203 1 78.56 540 THR A O 1
ATOM 4225 N N . VAL A 1 541 ? 11.977 36.625 23 1 85.06 541 VAL A N 1
ATOM 4226 C CA . VAL A 1 541 ? 13.281 37.125 22.578 1 85.06 541 VAL A CA 1
ATOM 4227 C C . VAL A 1 541 ? 13.523 38.531 23.188 1 85.06 541 VAL A C 1
ATOM 4229 O O . VAL A 1 541 ? 14.523 39.156 22.891 1 85.06 541 VAL A O 1
ATOM 4232 N N . ARG A 1 542 ? 12.648 38.938 24.031 1 83.81 542 ARG A N 1
ATOM 4233 C CA . ARG A 1 542 ? 12.758 40.281 24.625 1 83.81 542 ARG A CA 1
ATOM 4234 C C . ARG A 1 542 ? 14.07 40.438 25.391 1 83.81 542 ARG A C 1
ATOM 4236 O O . ARG A 1 542 ? 14.68 41.5 25.359 1 83.81 542 ARG A O 1
ATOM 4243 N N . GLN A 1 543 ? 14.516 39.375 26 1 80.12 543 GLN A N 1
ATOM 4244 C CA . GLN A 1 543 ? 15.695 39.438 26.859 1 80.12 543 GLN A CA 1
ATOM 4245 C C . GLN A 1 543 ? 16.953 39.062 26.078 1 80.12 543 GLN A C 1
ATOM 4247 O O . GLN A 1 543 ? 18.031 38.938 26.672 1 80.12 543 GLN A O 1
ATOM 4252 N N . SER A 1 544 ? 16.891 38.969 24.844 1 89.56 544 SER A N 1
ATOM 4253 C CA . SER A 1 544 ? 18.062 38.625 24.016 1 89.56 544 SER A CA 1
ATOM 4254 C C . SER A 1 544 ? 19.062 39.781 24 1 89.56 544 SER A C 1
ATOM 4256 O O . SER A 1 544 ? 18.703 40.938 24.156 1 89.56 544 SER A O 1
ATOM 4258 N N . SER A 1 545 ? 20.328 39.406 23.828 1 90.62 545 SER A N 1
ATOM 4259 C CA . SER A 1 545 ? 21.375 40.406 23.688 1 90.62 545 SER A CA 1
ATOM 4260 C C . SER A 1 545 ? 21.188 41.25 22.438 1 90.62 545 SER A C 1
ATOM 4262 O O . SER A 1 545 ? 21.484 42.438 22.422 1 90.62 545 SER A O 1
ATOM 4264 N N . SER A 1 546 ? 20.781 40.625 21.438 1 94.06 546 SER A N 1
ATOM 4265 C CA . SER A 1 546 ? 20.453 41.281 20.172 1 94.06 546 SER A CA 1
ATOM 4266 C C . SER A 1 546 ? 19.297 40.562 19.469 1 94.06 546 SER A C 1
ATOM 4268 O O . SER A 1 546 ? 19.094 39.375 19.641 1 94.06 546 SER A O 1
ATOM 4270 N N . ILE A 1 547 ? 18.594 41.375 18.781 1 95 547 ILE A N 1
ATOM 4271 C CA . ILE A 1 547 ? 17.469 40.844 18.016 1 95 547 ILE A CA 1
ATOM 4272 C C . ILE A 1 547 ? 17.641 41.219 16.531 1 95 547 ILE A C 1
ATOM 4274 O O . ILE A 1 547 ? 17.938 42.375 16.203 1 95 547 ILE A O 1
ATOM 4278 N N . MET A 1 548 ? 17.516 40.25 15.734 1 95.19 548 MET A N 1
ATOM 4279 C CA . MET A 1 548 ? 17.578 40.438 14.289 1 95.19 548 MET A CA 1
ATOM 4280 C C . MET A 1 548 ? 16.203 40.25 13.656 1 95.19 548 MET A C 1
ATOM 4282 O O . MET A 1 548 ? 15.594 39.188 13.82 1 95.19 548 MET A O 1
ATOM 4286 N N . VAL A 1 549 ? 15.734 41.281 12.961 1 93.62 549 VAL A N 1
ATOM 4287 C CA . VAL A 1 549 ? 14.453 41.188 12.273 1 93.62 549 VAL A CA 1
ATOM 4288 C C . VAL A 1 549 ? 14.68 40.906 10.789 1 93.62 549 VAL A C 1
ATOM 4290 O O . VAL A 1 549 ? 15.344 41.656 10.094 1 93.62 549 VAL A O 1
ATOM 4293 N N . LEU A 1 550 ? 14.18 39.75 10.414 1 90.94 550 LEU A N 1
ATOM 4294 C CA . LEU A 1 550 ? 14.297 39.344 9.016 1 90.94 550 LEU A CA 1
ATOM 4295 C C . LEU A 1 550 ? 13.008 39.656 8.25 1 90.94 550 LEU A C 1
ATOM 4297 O O . LEU A 1 550 ? 11.922 39.281 8.695 1 90.94 550 LEU A O 1
ATOM 4301 N N . VAL A 1 551 ? 13.141 40.344 7.156 1 87.38 551 VAL A N 1
ATOM 4302 C CA . VAL A 1 551 ? 12.016 40.625 6.27 1 87.38 551 VAL A CA 1
ATOM 4303 C C . VAL A 1 551 ? 12.406 40.344 4.824 1 87.38 551 VAL A C 1
ATOM 4305 O O . VAL A 1 551 ? 13.406 40.844 4.32 1 87.38 551 VAL A O 1
ATOM 4308 N N . ASP A 1 552 ? 11.664 39.5 4.172 1 84.62 552 ASP A N 1
ATOM 4309 C CA . ASP A 1 552 ? 11.875 39.125 2.777 1 84.62 552 ASP A CA 1
ATOM 4310 C C . ASP A 1 552 ? 13.312 38.688 2.539 1 84.62 552 ASP A C 1
ATOM 4312 O O . ASP A 1 552 ? 13.938 39.094 1.558 1 84.62 552 ASP A O 1
ATOM 4316 N N . GLY A 1 553 ? 13.859 38.031 3.535 1 90.69 553 GLY A N 1
ATOM 4317 C CA . GLY A 1 553 ? 15.172 37.406 3.393 1 90.69 553 GLY A CA 1
ATOM 4318 C C . GLY A 1 553 ? 16.312 38.375 3.709 1 90.69 553 GLY A C 1
ATOM 4319 O O . GLY A 1 553 ? 17.484 38 3.551 1 90.69 553 GLY A O 1
ATOM 4320 N N . ARG A 1 554 ? 16 39.594 4.102 1 93.56 554 ARG A N 1
ATOM 4321 C CA . ARG A 1 554 ? 17.016 40.594 4.426 1 93.56 554 ARG A CA 1
ATOM 4322 C C . ARG A 1 554 ? 16.906 41.031 5.879 1 93.56 554 ARG A C 1
ATOM 4324 O O . ARG A 1 554 ? 15.82 40.969 6.469 1 93.56 554 ARG A O 1
ATOM 4331 N N . VAL A 1 555 ? 18.031 41.469 6.414 1 94.62 555 VAL A N 1
ATOM 4332 C CA . VAL A 1 555 ? 18.016 42.031 7.766 1 94.62 555 VAL A CA 1
ATOM 4333 C C . VAL A 1 555 ? 17.453 43.438 7.734 1 94.62 555 VAL A C 1
ATOM 4335 O O . VAL A 1 555 ? 18.109 44.344 7.246 1 94.62 555 VAL A O 1
ATOM 4338 N N . ALA A 1 556 ? 16.344 43.562 8.281 1 92.06 556 ALA A N 1
ATOM 4339 C CA . ALA A 1 556 ? 15.68 44.875 8.281 1 92.06 556 ALA A CA 1
ATOM 4340 C C . ALA A 1 556 ? 16.109 45.719 9.477 1 92.06 556 ALA A C 1
ATOM 4342 O O . ALA A 1 556 ? 16.266 46.938 9.367 1 92.06 556 ALA A O 1
ATOM 4343 N N . GLU A 1 557 ? 16.078 45.062 10.609 1 93.44 557 GLU A N 1
ATOM 4344 C CA . GLU A 1 557 ? 16.438 45.75 11.852 1 93.44 557 GLU A CA 1
ATOM 4345 C C . GLU A 1 557 ? 17.359 44.875 12.711 1 93.44 557 GLU A C 1
ATOM 4347 O O . GLU A 1 557 ? 17.312 43.656 12.617 1 93.44 557 GLU A O 1
ATOM 4352 N N . TYR A 1 558 ? 18.281 45.5 13.422 1 94.56 558 TYR A N 1
ATOM 4353 C CA . TYR A 1 558 ? 19.203 44.844 14.32 1 94.56 558 TYR A CA 1
ATOM 4354 C C . TYR A 1 558 ? 19.469 45.656 15.562 1 94.56 558 TYR A C 1
ATOM 4356 O O . TYR A 1 558 ? 19.859 46.844 15.461 1 94.56 558 TYR A O 1
ATOM 4364 N N . GLY A 1 559 ? 19.203 45.094 16.703 1 93.81 559 GLY A N 1
ATOM 4365 C CA . GLY A 1 559 ? 19.422 45.844 17.938 1 93.81 559 GLY A CA 1
ATOM 4366 C C . GLY A 1 559 ? 18.797 45.156 19.141 1 93.81 559 GLY A C 1
ATOM 4367 O O . GLY A 1 559 ? 18.438 43.969 19.078 1 93.81 559 GLY A O 1
ATOM 4368 N N . THR A 1 560 ? 18.766 45.781 20.25 1 93.94 560 THR A N 1
ATOM 4369 C CA . THR A 1 560 ? 18.125 45.281 21.453 1 93.94 560 THR A CA 1
ATOM 4370 C C . THR A 1 560 ? 16.625 45.562 21.438 1 93.94 560 THR A C 1
ATOM 4372 O O . THR A 1 560 ? 16.141 46.344 20.609 1 93.94 560 THR A O 1
ATOM 4375 N N . HIS A 1 561 ? 15.945 44.969 22.328 1 91.44 561 HIS A N 1
ATOM 4376 C CA . HIS A 1 561 ? 14.5 45.125 22.422 1 91.44 561 HIS A CA 1
ATOM 4377 C C . HIS A 1 561 ? 14.141 46.625 22.547 1 91.44 561 HIS A C 1
ATOM 4379 O O . HIS A 1 561 ? 13.336 47.125 21.766 1 91.44 561 HIS A O 1
ATOM 4385 N N . ASN A 1 562 ? 14.828 47.281 23.484 1 91.19 562 ASN A N 1
ATOM 4386 C CA . ASN A 1 562 ? 14.516 48.688 23.766 1 91.19 562 ASN A CA 1
ATOM 4387 C C . ASN A 1 562 ? 14.867 49.562 22.578 1 91.19 562 ASN A C 1
ATOM 4389 O O . ASN A 1 562 ? 14.109 50.5 22.25 1 91.19 562 ASN A O 1
ATOM 4393 N N . GLU A 1 563 ? 15.953 49.281 21.969 1 93.31 563 GLU A N 1
ATOM 4394 C CA . GLU A 1 563 ? 16.391 50.062 20.812 1 93.31 563 GLU A CA 1
ATOM 4395 C C . GLU A 1 563 ? 15.422 49.906 19.641 1 93.31 563 GLU A C 1
ATOM 4397 O O . GLU A 1 563 ? 15.086 50.875 18.969 1 93.31 563 GLU A O 1
ATOM 4402 N N . LEU A 1 564 ? 14.977 48.688 19.469 1 91.62 564 LEU A N 1
ATOM 4403 C CA . LEU A 1 564 ? 14.148 48.406 18.312 1 91.62 564 LEU A CA 1
ATOM 4404 C C . LEU A 1 564 ? 12.734 48.938 18.516 1 91.62 564 LEU A C 1
ATOM 4406 O O . LEU A 1 564 ? 12.07 49.312 17.547 1 91.62 564 LEU A O 1
ATOM 4410 N N . VAL A 1 565 ? 12.289 48.906 19.719 1 89.25 565 VAL A N 1
ATOM 4411 C CA . VAL A 1 565 ? 10.977 49.469 20.016 1 89.25 565 VAL A CA 1
ATOM 4412 C C . VAL A 1 565 ? 11.016 50.969 19.797 1 89.25 565 VAL A C 1
ATOM 4414 O O . VAL A 1 565 ? 10.062 51.562 19.281 1 89.25 565 VAL A O 1
ATOM 4417 N N . ALA A 1 566 ? 12.141 51.562 20.141 1 89.94 566 ALA A N 1
ATOM 4418 C CA . ALA A 1 566 ? 12.297 53.031 20.031 1 89.94 566 ALA A CA 1
ATOM 4419 C C . ALA A 1 566 ? 12.406 53.438 18.562 1 89.94 566 ALA A C 1
ATOM 4421 O O . ALA A 1 566 ? 12 54.562 18.203 1 89.94 566 ALA A O 1
ATOM 4422 N N . GLN A 1 567 ? 12.844 52.594 17.797 1 90.19 567 GLN A N 1
ATOM 4423 C CA . GLN A 1 567 ? 13.047 52.906 16.375 1 90.19 567 GLN A CA 1
ATOM 4424 C C . GLN A 1 567 ? 11.727 52.875 15.617 1 90.19 567 GLN A C 1
ATOM 4426 O O . GLN A 1 567 ? 11.648 53.375 14.492 1 90.19 567 GLN A O 1
ATOM 4431 N N . LYS A 1 568 ? 10.641 52.344 16.156 1 82 568 LYS A N 1
ATOM 4432 C CA . LYS A 1 568 ? 9.281 52.312 15.609 1 82 568 LYS A CA 1
ATOM 4433 C C . LYS A 1 568 ? 9.258 51.688 14.227 1 82 568 LYS A C 1
ATOM 4435 O O . LYS A 1 568 ? 8.578 52.156 13.32 1 82 568 LYS A O 1
ATOM 4440 N N . GLY A 1 569 ? 10.117 50.781 14.023 1 85.81 569 GLY A N 1
ATOM 4441 C CA . GLY A 1 569 ? 10.156 50.062 12.758 1 85.81 569 GLY A CA 1
ATOM 4442 C C . GLY A 1 569 ? 9.289 48.812 12.734 1 85.81 569 GLY A C 1
ATOM 4443 O O . GLY A 1 569 ? 8.203 48.812 13.312 1 85.81 569 GLY A O 1
ATOM 4444 N N . VAL A 1 570 ? 9.766 47.812 12 1 81.31 570 VAL A N 1
ATOM 4445 C CA . VAL A 1 570 ? 9.008 46.562 11.805 1 81.31 570 VAL A CA 1
ATOM 4446 C C . VAL A 1 570 ? 8.844 45.844 13.141 1 81.31 570 VAL A C 1
ATOM 4448 O O . VAL A 1 570 ? 7.758 45.344 13.453 1 81.31 570 VAL A O 1
ATOM 4451 N N . TYR A 1 571 ? 9.82 45.875 13.914 1 87.69 571 TYR A N 1
ATOM 4452 C CA . TYR A 1 571 ? 9.797 45.188 15.211 1 87.69 571 TYR A CA 1
ATOM 4453 C C . TYR A 1 571 ? 8.758 45.844 16.125 1 87.69 571 TYR A C 1
ATOM 4455 O O . TYR A 1 571 ? 8.008 45.125 16.797 1 87.69 571 TYR A O 1
ATOM 4463 N N . ALA A 1 572 ? 8.828 47.094 16.203 1 83.62 572 ALA A N 1
ATOM 4464 C CA . ALA A 1 572 ? 7.883 47.844 17.031 1 83.62 572 ALA A CA 1
ATOM 4465 C C . ALA A 1 572 ? 6.445 47.531 16.625 1 83.62 572 ALA A C 1
ATOM 4467 O O . ALA A 1 572 ? 5.559 47.406 17.484 1 83.62 572 ALA A O 1
ATOM 4468 N N . GLY A 1 573 ? 6.344 47.438 15.375 1 73.38 573 GLY A N 1
ATOM 4469 C CA . GLY A 1 573 ? 5.023 47.062 14.875 1 73.38 573 GLY A CA 1
ATOM 4470 C C . GLY A 1 573 ? 4.578 45.688 15.305 1 73.38 573 GLY A C 1
ATOM 4471 O O . GLY A 1 573 ? 3.436 45.5 15.727 1 73.38 573 GLY A O 1
ATOM 4472 N N . LEU A 1 574 ? 5.465 44.781 15.156 1 74.06 574 LEU A N 1
ATOM 4473 C CA . LEU A 1 574 ? 5.168 43.406 15.555 1 74.06 574 LEU A CA 1
ATOM 4474 C C . LEU A 1 574 ? 4.883 43.312 17.047 1 74.06 574 LEU A C 1
ATOM 4476 O O . LEU A 1 574 ? 3.982 42.594 17.484 1 74.06 574 LEU A O 1
ATOM 4480 N N . TRP A 1 575 ? 5.688 44.031 17.828 1 75.25 575 TRP A N 1
ATOM 4481 C CA . TRP A 1 575 ? 5.566 44.062 19.281 1 75.25 575 TRP A CA 1
ATOM 4482 C C . TRP A 1 575 ? 4.23 44.656 19.703 1 75.25 575 TRP A C 1
ATOM 4484 O O . TRP A 1 575 ? 3.596 44.156 20.641 1 75.25 575 TRP A O 1
ATOM 4494 N N . ARG A 1 576 ? 3.887 45.688 19.047 1 65.62 576 ARG A N 1
ATOM 4495 C CA . ARG A 1 576 ? 2.617 46.344 19.344 1 65.62 576 ARG A CA 1
ATOM 4496 C C . ARG A 1 576 ? 1.443 45.406 19.078 1 65.62 576 ARG A C 1
ATOM 4498 O O . ARG A 1 576 ? 0.49 45.344 19.859 1 65.62 576 ARG A O 1
ATOM 4505 N N . VAL A 1 577 ? 1.627 44.75 18.047 1 55.38 577 VAL A N 1
ATOM 4506 C CA . VAL A 1 577 ? 0.557 43.844 17.656 1 55.38 577 VAL A CA 1
ATOM 4507 C C . VAL A 1 577 ? 0.458 42.719 18.688 1 55.38 577 VAL A C 1
ATOM 4509 O O . VAL A 1 577 ? -0.644 42.312 19.047 1 55.38 577 VAL A O 1
ATOM 4512 N N . GLN A 1 578 ? 1.595 42.25 19.094 1 59.31 578 GLN A N 1
ATOM 4513 C CA . GLN A 1 578 ? 1.62 41.094 19.984 1 59.31 578 GLN A CA 1
ATOM 4514 C C . GLN A 1 578 ? 1.323 41.5 21.422 1 59.31 578 GLN A C 1
ATOM 4516 O O . GLN A 1 578 ? 0.778 40.688 22.188 1 59.31 578 GLN A O 1
ATOM 4521 N N . SER A 1 579 ? 2.01 42.812 21.953 1 54.03 579 SER A N 1
ATOM 4522 C CA . SER A 1 579 ? 1.812 43.25 23.328 1 54.03 579 SER A CA 1
ATOM 4523 C C . SER A 1 579 ? 0.431 43.875 23.516 1 54.03 579 SER A C 1
ATOM 4525 O O . SER A 1 579 ? -0.011 44.094 24.641 1 54.03 579 SER A O 1
ATOM 4527 N N . GLY A 1 580 ? -0.282 44.062 22.797 1 44.62 580 GLY A N 1
ATOM 4528 C CA . GLY A 1 580 ? -1.511 44.844 22.938 1 44.62 580 GLY A CA 1
ATOM 4529 C C . GLY A 1 580 ? -1.298 46.312 22.844 1 44.62 580 GLY A C 1
ATOM 4530 O O . GLY A 1 580 ? -0.236 46.844 23.203 1 44.62 580 GLY A O 1
ATOM 4531 N N . GLY A 1 581 ? -1.395 47.25 21.891 1 40.5 581 GLY A N 1
ATOM 4532 C CA . GLY A 1 581 ? -1.251 48.688 21.688 1 40.5 581 GLY A CA 1
ATOM 4533 C C . GLY A 1 581 ? -1.26 49.5 22.969 1 40.5 581 GLY A C 1
ATOM 4534 O O . GLY A 1 581 ? -1.499 50.719 22.953 1 40.5 581 GLY A O 1
ATOM 4535 N N . ALA A 1 582 ? -1.159 49.25 24.156 1 38.22 582 ALA A N 1
ATOM 4536 C CA . ALA A 1 582 ? -1.273 50.312 25.156 1 38.22 582 ALA A CA 1
ATOM 4537 C C . ALA A 1 582 ? -0.014 51.188 25.172 1 38.22 582 ALA A C 1
ATOM 4539 O O . ALA A 1 582 ? 0.887 50.969 25.984 1 38.22 582 ALA A O 1
ATOM 4540 N N . LEU A 1 583 ? 0.963 51.312 24.281 1 34.12 583 LEU A N 1
ATOM 4541 C CA . LEU A 1 583 ? 1.854 52.406 24.641 1 34.12 583 LEU A CA 1
ATOM 4542 C C . LEU A 1 583 ? 1.081 53.719 24.781 1 34.12 583 LEU A C 1
ATOM 4544 O O . LEU A 1 583 ? 0.399 54.156 23.844 1 34.12 583 LEU A O 1
ATOM 4548 N N . CYS A 1 584 ? 0.766 54.125 25.969 1 26.91 584 CYS A N 1
ATOM 4549 C CA . CYS A 1 584 ? 0.535 55.5 26.438 1 26.91 584 CYS A CA 1
ATOM 4550 C C . CYS A 1 584 ? 1.582 56.469 25.875 1 26.91 584 CYS A C 1
ATOM 4552 O O . CYS A 1 584 ? 2.781 56.188 25.953 1 26.91 584 CYS A O 1
ATOM 4554 N N . GLU A 1 585 ? 1.319 57.344 25.016 1 22.88 585 GLU A N 1
ATOM 4555 C CA . GLU A 1 585 ? 1.979 58.625 25.188 1 22.88 585 GLU A CA 1
ATOM 4556 C C . GLU A 1 585 ? 2.025 59.031 26.656 1 22.88 585 GLU A C 1
ATOM 4558 O O . GLU A 1 585 ? 1.048 58.875 27.391 1 22.88 585 GLU A O 1
ATOM 4563 N N . MET B 1 1 ? -18.516 -28.094 12.109 1 35.38 1 MET B N 1
ATOM 4564 C CA . MET B 1 1 ? -18.219 -27.812 10.711 1 35.38 1 MET B CA 1
ATOM 4565 C C . MET B 1 1 ? -19.422 -27.172 10.023 1 35.38 1 MET B C 1
ATOM 4567 O O . MET B 1 1 ? -19.266 -26.203 9.266 1 35.38 1 MET B O 1
ATOM 4571 N N . HIS B 1 2 ? -20.5 -27.75 10.344 1 42.78 2 HIS B N 1
ATOM 4572 C CA . HIS B 1 2 ? -21.734 -27.266 9.742 1 42.78 2 HIS B CA 1
ATOM 4573 C C . HIS B 1 2 ? -22.141 -25.922 10.328 1 42.78 2 HIS B C 1
ATOM 4575 O O . HIS B 1 2 ? -22.625 -25.047 9.609 1 42.78 2 HIS B O 1
ATOM 4581 N N . GLN B 1 3 ? -22.094 -25.969 11.594 1 42.16 3 GLN B N 1
ATOM 4582 C CA . GLN B 1 3 ? -22.453 -24.719 12.242 1 42.16 3 GLN B CA 1
ATOM 4583 C C . GLN B 1 3 ? -21.469 -23.609 11.891 1 42.16 3 GLN B C 1
ATOM 4585 O O . GLN B 1 3 ? -21.859 -22.453 11.75 1 42.16 3 GLN B O 1
ATOM 4590 N N . ALA B 1 4 ? -20.344 -24.078 11.797 1 47.75 4 ALA B N 1
ATOM 4591 C CA . ALA B 1 4 ? -19.25 -23.172 11.422 1 47.75 4 ALA B CA 1
ATOM 4592 C C . ALA B 1 4 ? -19.422 -22.672 9.992 1 47.75 4 ALA B C 1
ATOM 4594 O O . ALA B 1 4 ? -19.062 -21.531 9.688 1 47.75 4 ALA B O 1
ATOM 4595 N N . ILE B 1 5 ? -19.906 -23.562 9.094 1 48.41 5 ILE B N 1
ATOM 4596 C CA . ILE B 1 5 ? -20.203 -23.188 7.711 1 48.41 5 ILE B CA 1
ATOM 4597 C C . ILE B 1 5 ? -21.375 -22.219 7.672 1 48.41 5 ILE B C 1
ATOM 4599 O O . ILE B 1 5 ? -21.391 -21.266 6.891 1 48.41 5 ILE B O 1
ATOM 4603 N N . ARG B 1 6 ? -22.469 -22.594 8.367 1 49.62 6 ARG B N 1
ATOM 4604 C CA . ARG B 1 6 ? -23.641 -21.719 8.391 1 49.62 6 ARG B CA 1
ATOM 4605 C C . ARG B 1 6 ? -23.281 -20.344 8.93 1 49.62 6 ARG B C 1
ATOM 4607 O O . ARG B 1 6 ? -23.906 -19.344 8.57 1 49.62 6 ARG B O 1
ATOM 4614 N N . GLU B 1 7 ? -22.312 -20.281 9.617 1 63.97 7 GLU B N 1
ATOM 4615 C CA . GLU B 1 7 ? -21.906 -19.031 10.25 1 63.97 7 GLU B CA 1
ATOM 4616 C C . GLU B 1 7 ? -20.828 -18.312 9.438 1 63.97 7 GLU B C 1
ATOM 4618 O O . GLU B 1 7 ? -20.297 -17.297 9.859 1 63.97 7 GLU B O 1
ATOM 4623 N N . SER B 1 8 ? -20.656 -18.891 8.18 1 77.62 8 SER B N 1
ATOM 4624 C CA . SER B 1 8 ? -19.609 -18.328 7.324 1 77.62 8 SER B CA 1
ATOM 4625 C C . SER B 1 8 ? -20.094 -17.062 6.625 1 77.62 8 SER B C 1
ATOM 4627 O O . SER B 1 8 ? -21.234 -17 6.16 1 77.62 8 SER B O 1
ATOM 4629 N N . ALA B 1 9 ? -19.391 -16.094 6.758 1 82.25 9 ALA B N 1
ATOM 4630 C CA . ALA B 1 9 ? -19.688 -14.797 6.145 1 82.25 9 ALA B CA 1
ATOM 4631 C C . ALA B 1 9 ? -19.734 -14.914 4.625 1 82.25 9 ALA B C 1
ATOM 4633 O O . ALA B 1 9 ? -20.5 -14.203 3.967 1 82.25 9 ALA B O 1
ATOM 4634 N N . LEU B 1 10 ? -19.062 -15.906 4.148 1 85.5 10 LEU B N 1
ATOM 4635 C CA . LEU B 1 10 ? -19.031 -16.109 2.707 1 85.5 10 LEU B CA 1
ATOM 4636 C C . LEU B 1 10 ? -20.375 -16.641 2.197 1 85.5 10 LEU B C 1
ATOM 4638 O O . LEU B 1 10 ? -20.844 -16.203 1.145 1 85.5 10 LEU B O 1
ATOM 4642 N N . TRP B 1 11 ? -21.016 -17.469 2.951 1 81.44 11 TRP B N 1
ATOM 4643 C CA . TRP B 1 11 ? -22.297 -18.047 2.576 1 81.44 11 TRP B CA 1
ATOM 4644 C C . TRP B 1 11 ? -23.391 -16.984 2.572 1 81.44 11 TRP B C 1
ATOM 4646 O O . TRP B 1 11 ? -24.328 -17.062 1.779 1 81.44 11 TRP B O 1
ATOM 4656 N N . ARG B 1 12 ? -23.266 -15.984 3.383 1 80.88 12 ARG B N 1
ATOM 4657 C CA . ARG B 1 12 ? -24.266 -14.922 3.473 1 80.88 12 ARG B CA 1
ATOM 4658 C C . ARG B 1 12 ? -24.172 -13.977 2.279 1 80.88 12 ARG B C 1
ATOM 4660 O O . ARG B 1 12 ? -25.141 -13.281 1.954 1 80.88 12 ARG B O 1
ATOM 4667 N N . LEU B 1 13 ? -23.016 -14.008 1.621 1 83.12 13 LEU B N 1
ATOM 4668 C CA . LEU B 1 13 ? -22.828 -13.109 0.487 1 83.12 13 LEU B CA 1
ATOM 4669 C C . LEU B 1 13 ? -23.109 -13.828 -0.828 1 83.12 13 LEU B C 1
ATOM 4671 O O . LEU B 1 13 ? -23.141 -13.203 -1.89 1 83.12 13 LEU B O 1
ATOM 4675 N N . LEU B 1 14 ? -23.453 -15.094 -0.759 1 82.81 14 LEU B N 1
ATOM 4676 C CA . LEU B 1 14 ? -23.672 -15.906 -1.945 1 82.81 14 LEU B CA 1
ATOM 4677 C C . LEU B 1 14 ? -24.953 -15.492 -2.668 1 82.81 14 LEU B C 1
ATOM 4679 O O . LEU B 1 14 ? -25.031 -15.578 -3.895 1 82.81 14 LEU B O 1
ATOM 4683 N N . PRO B 1 15 ? -25.891 -14.953 -1.882 1 82.38 15 PRO B N 1
ATOM 4684 C CA . PRO B 1 15 ? -27.109 -14.531 -2.574 1 82.38 15 PRO B CA 1
ATOM 4685 C C . PRO B 1 15 ? -26.875 -13.383 -3.549 1 82.38 15 PRO B C 1
ATOM 4687 O O . PRO B 1 15 ? -27.656 -13.195 -4.488 1 82.38 15 PRO B O 1
ATOM 4690 N N . LEU B 1 16 ? -25.797 -12.703 -3.393 1 82.38 16 LEU B N 1
ATOM 4691 C CA . LEU B 1 16 ? -25.469 -11.617 -4.309 1 82.38 16 LEU B CA 1
ATOM 4692 C C . LEU B 1 16 ? -25.094 -12.156 -5.684 1 82.38 16 LEU B C 1
ATOM 4694 O O . LEU B 1 16 ? -25.109 -11.422 -6.672 1 82.38 16 LEU B O 1
ATOM 4698 N N . THR B 1 17 ? -24.828 -13.43 -5.734 1 87.56 17 THR B N 1
ATOM 4699 C CA . THR B 1 17 ? -24.438 -14.055 -6.992 1 87.56 17 THR B CA 1
ATOM 4700 C C . THR B 1 17 ? -25.641 -14.688 -7.684 1 87.56 17 THR B C 1
ATOM 4702 O O . THR B 1 17 ? -25.547 -15.148 -8.82 1 87.56 17 THR B O 1
ATOM 4705 N N . TRP B 1 18 ? -26.812 -14.641 -7.141 1 86.62 18 TRP B N 1
ATOM 4706 C CA . TRP B 1 18 ? -28 -15.352 -7.605 1 86.62 18 TRP B CA 1
ATOM 4707 C C . TRP B 1 18 ? -28.469 -14.812 -8.953 1 86.62 18 TRP B C 1
ATOM 4709 O O . TRP B 1 18 ? -28.953 -15.57 -9.797 1 86.62 18 TRP B O 1
ATOM 4719 N N . PRO B 1 19 ? -28.297 -13.523 -9.117 1 90.19 19 PRO B N 1
ATOM 4720 C CA . PRO B 1 19 ? -28.719 -13.023 -10.43 1 90.19 19 PRO B CA 1
ATOM 4721 C C . PRO B 1 19 ? -27.906 -13.617 -11.57 1 90.19 19 PRO B C 1
ATOM 4723 O O . PRO B 1 19 ? -28.359 -13.633 -12.719 1 90.19 19 PRO B O 1
ATOM 4726 N N . TYR B 1 20 ? -26.812 -14.164 -11.266 1 93.31 20 TYR B N 1
ATOM 4727 C CA . TYR B 1 20 ? -25.938 -14.711 -12.297 1 93.31 20 TYR B CA 1
ATOM 4728 C C . TYR B 1 20 ? -25.828 -16.234 -12.172 1 93.31 20 TYR B C 1
ATOM 4730 O O . TYR B 1 20 ? -24.797 -16.812 -12.508 1 93.31 20 TYR B O 1
ATOM 4738 N N . LYS B 1 21 ? -26.812 -16.906 -11.719 1 92.5 21 LYS B N 1
ATOM 4739 C CA . LYS B 1 21 ? -26.812 -18.344 -11.484 1 92.5 21 LYS B CA 1
ATOM 4740 C C . LYS B 1 21 ? -26.641 -19.109 -12.789 1 92.5 21 LYS B C 1
ATOM 4742 O O . LYS B 1 21 ? -25.984 -20.156 -12.812 1 92.5 21 LYS B O 1
ATOM 4747 N N . ARG B 1 22 ? -27.203 -18.562 -13.828 1 93.81 22 ARG B N 1
ATOM 4748 C CA . ARG B 1 22 ? -27.078 -19.234 -15.125 1 93.81 22 ARG B CA 1
ATOM 4749 C C . ARG B 1 22 ? -25.641 -19.234 -15.602 1 93.81 22 ARG B C 1
ATOM 4751 O O . ARG B 1 22 ? -25.125 -20.25 -16.062 1 93.81 22 ARG B O 1
ATOM 4758 N N . GLN B 1 23 ? -25 -18.125 -15.445 1 93.94 23 GLN B N 1
ATOM 4759 C CA . GLN B 1 23 ? -23.609 -18.016 -15.859 1 93.94 23 GLN B CA 1
ATOM 4760 C C . GLN B 1 23 ? -22.719 -18.906 -15 1 93.94 23 GLN B C 1
ATOM 4762 O O . GLN B 1 23 ? -21.75 -19.5 -15.5 1 93.94 23 GLN B O 1
ATOM 4767 N N . ILE B 1 24 ? -23.078 -18.984 -13.773 1 92.44 24 ILE B N 1
ATOM 4768 C CA . ILE B 1 24 ? -22.328 -19.844 -12.867 1 92.44 24 ILE B CA 1
ATOM 4769 C C . ILE B 1 24 ? -22.5 -21.297 -13.25 1 92.44 24 ILE B C 1
ATOM 4771 O O . ILE B 1 24 ? -21.531 -22.062 -13.336 1 92.44 24 ILE B O 1
ATOM 4775 N N . ALA B 1 25 ? -23.672 -21.688 -13.57 1 93.38 25 ALA B N 1
ATOM 4776 C CA . ALA B 1 25 ? -23.953 -23.078 -13.945 1 93.38 25 ALA B CA 1
ATOM 4777 C C . ALA B 1 25 ? -23.266 -23.453 -15.25 1 93.38 25 ALA B C 1
ATOM 4779 O O . ALA B 1 25 ? -22.672 -24.531 -15.359 1 93.38 25 ALA B O 1
ATOM 4780 N N . VAL B 1 26 ? -23.297 -22.531 -16.141 1 94.81 26 VAL B N 1
ATOM 4781 C CA . VAL B 1 26 ? -22.656 -22.781 -17.422 1 94.81 26 VAL B CA 1
ATOM 4782 C C . VAL B 1 26 ? -21.141 -22.844 -17.25 1 94.81 26 VAL B C 1
ATOM 4784 O O . VAL B 1 26 ? -20.469 -23.703 -17.828 1 94.81 26 VAL B O 1
ATOM 4787 N N . GLY B 1 27 ? -20.625 -21.906 -16.453 1 93.88 27 GLY B N 1
ATOM 4788 C CA . GLY B 1 27 ? -19.188 -21.906 -16.203 1 93.88 27 GLY B CA 1
ATOM 4789 C C . GLY B 1 27 ? -18.703 -23.156 -15.492 1 93.88 27 GLY B C 1
ATOM 4790 O O . GLY B 1 27 ? -17.719 -23.766 -15.906 1 93.88 27 GLY B O 1
ATOM 4791 N N . LEU B 1 28 ? -19.406 -23.578 -14.5 1 91.75 28 LEU B N 1
ATOM 4792 C CA . LEU B 1 28 ? -19.031 -24.766 -13.75 1 91.75 28 LEU B CA 1
ATOM 4793 C C . LEU B 1 28 ? -19.234 -26.031 -14.594 1 91.75 28 LEU B C 1
ATOM 4795 O O . LEU B 1 28 ? -18.438 -26.953 -14.531 1 91.75 28 LEU B O 1
ATOM 4799 N N . GLY B 1 29 ? -20.297 -26.078 -15.352 1 93.31 29 GLY B N 1
ATOM 4800 C CA . GLY B 1 29 ? -20.516 -27.188 -16.266 1 93.31 29 GLY B CA 1
ATOM 4801 C C . GLY B 1 29 ? -19.453 -27.297 -17.328 1 93.31 29 GLY B C 1
ATOM 4802 O O . GLY B 1 29 ? -18.969 -28.391 -17.625 1 93.31 29 GLY B O 1
ATOM 4803 N N . ALA B 1 30 ? -19.125 -26.109 -17.844 1 95 30 ALA B N 1
ATOM 4804 C CA . ALA B 1 30 ? -18.047 -26.094 -18.844 1 95 30 ALA B CA 1
ATOM 4805 C C . ALA B 1 30 ? -16.734 -26.562 -18.234 1 95 30 ALA B C 1
ATOM 4807 O O . ALA B 1 30 ? -15.93 -27.219 -18.891 1 95 30 ALA B O 1
ATOM 4808 N N . ASN B 1 31 ? -16.531 -26.188 -17.031 1 92.44 31 ASN B N 1
ATOM 4809 C CA . ASN B 1 31 ? -15.328 -26.641 -16.344 1 92.44 31 ASN B CA 1
ATOM 4810 C C . ASN B 1 31 ? -15.305 -28.156 -16.172 1 92.44 31 ASN B C 1
ATOM 4812 O O . ASN B 1 31 ? -14.273 -28.797 -16.391 1 92.44 31 ASN B O 1
ATOM 4816 N N . GLY B 1 32 ? -16.375 -28.688 -15.773 1 91.69 32 GLY B N 1
ATOM 4817 C CA . GLY B 1 32 ? -16.484 -30.141 -15.68 1 91.69 32 GLY B CA 1
ATOM 4818 C C . GLY B 1 32 ? -16.219 -30.844 -17 1 91.69 32 GLY B C 1
ATOM 4819 O O . GLY B 1 32 ? -15.5 -31.844 -17.031 1 91.69 32 GLY B O 1
ATOM 4820 N N . CYS B 1 33 ? -16.766 -30.328 -18.047 1 94.25 33 CYS B N 1
ATOM 4821 C CA . CYS B 1 33 ? -16.531 -30.891 -19.375 1 94.25 33 CYS B CA 1
ATOM 4822 C C . CYS B 1 33 ? -15.07 -30.766 -19.781 1 94.25 33 CYS B C 1
ATOM 4824 O O . CYS B 1 33 ? -14.516 -31.672 -20.406 1 94.25 33 CYS B O 1
ATOM 4826 N N . ALA B 1 34 ? -14.562 -29.609 -19.453 1 93.31 34 ALA B N 1
ATOM 4827 C CA . ALA B 1 34 ? -13.148 -29.422 -19.766 1 93.31 34 ALA B CA 1
ATOM 4828 C C . ALA B 1 34 ? -12.289 -30.469 -19.078 1 93.31 34 ALA B C 1
ATOM 4830 O O . ALA B 1 34 ? -11.336 -30.984 -19.672 1 93.31 34 ALA B O 1
ATOM 4831 N N . ARG B 1 35 ? -12.633 -30.828 -17.875 1 90 35 ARG B N 1
ATOM 4832 C CA . ARG B 1 35 ? -11.891 -31.844 -17.156 1 90 35 ARG B CA 1
ATOM 4833 C C . ARG B 1 35 ? -12.055 -33.219 -17.812 1 90 35 ARG B C 1
ATOM 4835 O O . ARG B 1 35 ? -11.117 -34 -17.844 1 90 35 ARG B O 1
ATOM 4842 N N . PHE B 1 36 ? -13.188 -33.438 -18.297 1 90.56 36 PHE B N 1
ATOM 4843 C CA . PHE B 1 36 ? -13.461 -34.688 -19.016 1 90.56 36 PHE B CA 1
ATOM 4844 C C . PHE B 1 36 ? -12.547 -34.812 -20.234 1 90.56 36 PHE B C 1
ATOM 4846 O O . PHE B 1 36 ? -11.922 -35.844 -20.438 1 90.56 36 PHE B O 1
ATOM 4853 N N . PHE B 1 37 ? -12.422 -33.75 -20.969 1 92.81 37 PHE B N 1
ATOM 4854 C CA . PHE B 1 37 ? -11.594 -33.781 -22.172 1 92.81 37 PHE B CA 1
ATOM 4855 C C . PHE B 1 37 ? -10.109 -33.781 -21.812 1 92.81 37 PHE B C 1
ATOM 4857 O O . PHE B 1 37 ? -9.281 -34.25 -22.594 1 92.81 37 PHE B O 1
ATOM 4864 N N . ASP B 1 38 ? -9.82 -33.281 -20.656 1 90.38 38 ASP B N 1
ATOM 4865 C CA . ASP B 1 38 ? -8.438 -33.219 -20.203 1 90.38 38 ASP B CA 1
ATOM 4866 C C . ASP B 1 38 ? -7.898 -34.594 -19.859 1 90.38 38 ASP B C 1
ATOM 4868 O O . ASP B 1 38 ? -6.695 -34.844 -19.969 1 90.38 38 ASP B O 1
ATOM 4872 N N . LEU B 1 39 ? -8.773 -35.531 -19.5 1 89.5 39 LEU B N 1
ATOM 4873 C CA . LEU B 1 39 ? -8.367 -36.875 -19.078 1 89.5 39 LEU B CA 1
ATOM 4874 C C . LEU B 1 39 ? -8.359 -37.844 -20.25 1 89.5 39 LEU B C 1
ATOM 4876 O O . LEU B 1 39 ? -7.691 -38.875 -20.203 1 89.5 39 LEU B O 1
ATOM 4880 N N . LEU B 1 40 ? -8.922 -37.469 -21.375 1 90.25 40 LEU B N 1
ATOM 4881 C CA . LEU B 1 40 ? -9.141 -38.375 -22.516 1 90.25 40 LEU B CA 1
ATOM 4882 C C . LEU B 1 40 ? -7.824 -38.656 -23.234 1 90.25 40 LEU B C 1
ATOM 4884 O O . LEU B 1 40 ? -7.582 -39.812 -23.656 1 90.25 40 LEU B O 1
ATOM 4888 N N . PRO B 1 41 ? -6.996 -37.625 -23.344 1 87.69 41 PRO B N 1
ATOM 4889 C CA . PRO B 1 41 ? -5.75 -37.906 -24.062 1 87.69 41 PRO B CA 1
ATOM 4890 C C . PRO B 1 41 ? -4.93 -39.031 -23.391 1 87.69 41 PRO B C 1
ATOM 4892 O O . PRO B 1 41 ? -4.312 -39.844 -24.078 1 87.69 41 PRO B O 1
ATOM 4895 N N . THR B 1 42 ? -4.906 -39.062 -22.125 1 86.94 42 THR B N 1
ATOM 4896 C CA . THR B 1 42 ? -4.168 -40.094 -21.391 1 86.94 42 THR B CA 1
ATOM 4897 C C . THR B 1 42 ? -4.723 -41.469 -21.688 1 86.94 42 THR B C 1
ATOM 4899 O O . THR B 1 42 ? -3.965 -42.438 -21.812 1 86.94 42 THR B O 1
ATOM 4902 N N . LEU B 1 43 ? -5.977 -41.594 -21.875 1 89.56 43 LEU B N 1
ATOM 4903 C CA . LEU B 1 43 ? -6.602 -42.875 -22.203 1 89.56 43 LEU B CA 1
ATOM 4904 C C . LEU B 1 43 ? -6.273 -43.312 -23.641 1 89.56 43 LEU B C 1
ATOM 4906 O O . LEU B 1 43 ? -6.07 -44.5 -23.906 1 89.56 43 LEU B O 1
ATOM 4910 N N . ILE B 1 44 ? -6.18 -42.344 -24.469 1 89.94 44 ILE B N 1
ATOM 4911 C CA . ILE B 1 44 ? -5.891 -42.625 -25.875 1 89.94 44 ILE B CA 1
ATOM 4912 C C . ILE B 1 44 ? -4.457 -43.125 -26.016 1 89.94 44 ILE B C 1
ATOM 4914 O O . ILE B 1 44 ? -4.191 -44.031 -26.781 1 89.94 44 ILE B O 1
ATOM 4918 N N . VAL B 1 45 ? -3.602 -42.562 -25.25 1 86.81 45 VAL B N 1
ATOM 4919 C CA . VAL B 1 45 ? -2.211 -43 -25.281 1 86.81 45 VAL B CA 1
ATOM 4920 C C . VAL B 1 45 ? -2.127 -44.469 -24.891 1 86.81 45 VAL B C 1
ATOM 4922 O O . VAL B 1 45 ? -1.396 -45.25 -25.5 1 86.81 45 VAL B O 1
ATOM 4925 N N . GLY B 1 46 ? -2.848 -44.906 -23.859 1 86.81 46 GLY B N 1
ATOM 4926 C CA . GLY B 1 46 ? -2.877 -46.312 -23.453 1 86.81 46 GLY B CA 1
ATOM 4927 C C . GLY B 1 46 ? -3.369 -47.219 -24.562 1 86.81 46 GLY B C 1
ATOM 4928 O O . GLY B 1 46 ? -2.811 -48.312 -24.766 1 86.81 46 GLY B O 1
ATOM 4929 N N . GLN B 1 47 ? -4.336 -46.781 -25.297 1 86.94 47 GLN B N 1
ATOM 4930 C CA . GLN B 1 47 ? -4.883 -47.594 -26.391 1 86.94 47 GLN B CA 1
ATOM 4931 C C . GLN B 1 47 ? -3.881 -47.719 -27.531 1 86.94 47 GLN B C 1
ATOM 4933 O O . GLN B 1 47 ? -3.799 -48.781 -28.172 1 86.94 47 GLN B O 1
ATOM 4938 N N . VAL B 1 48 ? -3.223 -46.656 -27.75 1 86.56 48 VAL B N 1
ATOM 4939 C CA . VAL B 1 48 ? -2.232 -46.688 -28.812 1 86.56 48 VAL B CA 1
ATOM 4940 C C . VAL B 1 48 ? -1.107 -47.656 -28.469 1 86.56 48 VAL B C 1
ATOM 4942 O O . VAL B 1 48 ? -0.636 -48.406 -29.312 1 86.56 48 VAL B O 1
ATOM 4945 N N . VAL B 1 49 ? -0.701 -47.656 -27.234 1 84.94 49 VAL B N 1
ATOM 4946 C CA . VAL B 1 49 ? 0.347 -48.562 -26.766 1 84.94 49 VAL B CA 1
ATOM 4947 C C . VAL B 1 49 ? -0.113 -50 -26.922 1 84.94 49 VAL B C 1
ATOM 4949 O O . VAL B 1 49 ? 0.65 -50.875 -27.375 1 84.94 49 VAL B O 1
ATOM 4952 N N . ASP B 1 50 ? -1.318 -50.25 -26.562 1 85.06 50 ASP B N 1
ATOM 4953 C CA . ASP B 1 50 ? -1.864 -51.594 -26.719 1 85.06 50 ASP B CA 1
ATOM 4954 C C . ASP B 1 50 ? -1.935 -52 -28.188 1 85.06 50 ASP B C 1
ATOM 4956 O O . ASP B 1 50 ? -1.669 -53.156 -28.531 1 85.06 50 ASP B O 1
ATOM 4960 N N . ALA B 1 51 ? -2.287 -51.062 -29.016 1 84.31 51 ALA B N 1
ATOM 4961 C CA . ALA B 1 51 ? -2.398 -51.344 -30.453 1 84.31 51 ALA B CA 1
ATOM 4962 C C . ALA B 1 51 ? -1.036 -51.688 -31.047 1 84.31 51 ALA B C 1
ATOM 4964 O O . ALA B 1 51 ? -0.927 -52.562 -31.922 1 84.31 51 ALA B O 1
ATOM 4965 N N . ILE B 1 52 ? -0.099 -51 -30.656 1 81.81 52 ILE B N 1
ATOM 4966 C CA . ILE B 1 52 ? 1.251 -51.281 -31.156 1 81.81 52 ILE B CA 1
ATOM 4967 C C . ILE B 1 52 ? 1.727 -52.625 -30.672 1 81.81 52 ILE B C 1
ATOM 4969 O O . ILE B 1 52 ? 2.332 -53.406 -31.438 1 81.81 52 ILE B O 1
ATOM 4973 N N . GLU B 1 53 ? 1.448 -52.906 -29.438 1 79.25 53 GLU B N 1
ATOM 4974 C CA . GLU B 1 53 ? 1.872 -54.188 -28.844 1 79.25 53 GLU B CA 1
ATOM 4975 C C . GLU B 1 53 ? 1.225 -55.375 -29.562 1 79.25 53 GLU B C 1
ATOM 4977 O O . GLU B 1 53 ? 1.86 -56.406 -29.75 1 79.25 53 GLU B O 1
ATOM 4982 N N . GLN B 1 54 ? 0.049 -55.25 -29.875 1 77.56 54 GLN B N 1
ATOM 4983 C CA . GLN B 1 54 ? -0.673 -56.344 -30.484 1 77.56 54 GLN B CA 1
ATOM 4984 C C . GLN B 1 54 ? -0.353 -56.469 -31.969 1 77.56 54 GLN B C 1
ATOM 4986 O O . GLN B 1 54 ? -0.75 -57.438 -32.625 1 77.56 54 GLN B O 1
ATOM 4991 N N . GLY B 1 55 ? 0.592 -55.719 -32.594 1 70.38 55 GLY B N 1
ATOM 4992 C CA . GLY B 1 55 ? 1.034 -55.812 -33.969 1 70.38 55 GLY B CA 1
ATOM 4993 C C . GLY B 1 55 ? -0.05 -55.469 -34.969 1 70.38 55 GLY B C 1
ATOM 4994 O O . GLY B 1 55 ? 0.075 -55.75 -36.156 1 70.38 55 GLY B O 1
ATOM 4995 N N . ARG B 1 56 ? -1.234 -55.188 -34.625 1 59.5 56 ARG B N 1
ATOM 4996 C CA . ARG B 1 56 ? -2.391 -55.062 -35.5 1 59.5 56 ARG B CA 1
ATOM 4997 C C . ARG B 1 56 ? -2.492 -53.656 -36.094 1 59.5 56 ARG B C 1
ATOM 4999 O O . ARG B 1 56 ? -3.553 -53.281 -36.594 1 59.5 56 ARG B O 1
ATOM 5006 N N . VAL B 1 57 ? -1.402 -52.781 -36.125 1 61.66 57 VAL B N 1
ATOM 5007 C CA . VAL B 1 57 ? -1.966 -51.438 -36.312 1 61.66 57 VAL B CA 1
ATOM 5008 C C . VAL B 1 57 ? -1.684 -50.969 -37.719 1 61.66 57 VAL B C 1
ATOM 5010 O O . VAL B 1 57 ? -0.53 -50.938 -38.156 1 61.66 57 VAL B O 1
ATOM 5013 N N . LEU B 1 58 ? -2.756 -51 -38.625 1 64.44 58 LEU B N 1
ATOM 5014 C CA . LEU B 1 58 ? -2.773 -50.312 -39.906 1 64.44 58 LEU B CA 1
ATOM 5015 C C . LEU B 1 58 ? -2.508 -48.812 -39.719 1 64.44 58 LEU B C 1
ATOM 5017 O O . LEU B 1 58 ? -2.848 -48.25 -38.688 1 64.44 58 LEU B O 1
ATOM 5021 N N . PRO B 1 59 ? -1.713 -48.281 -40.625 1 71.88 59 PRO B N 1
ATOM 5022 C CA . PRO B 1 59 ? -1.388 -46.875 -40.594 1 71.88 59 PRO B CA 1
ATOM 5023 C C . PRO B 1 59 ? -2.617 -45.969 -40.375 1 71.88 59 PRO B C 1
ATOM 5025 O O . PRO B 1 59 ? -2.531 -44.938 -39.719 1 71.88 59 PRO B O 1
ATOM 5028 N N . ASP B 1 60 ? -3.668 -46.469 -40.781 1 79.06 60 ASP B N 1
ATOM 5029 C CA . ASP B 1 60 ? -4.891 -45.656 -40.719 1 79.06 60 ASP B CA 1
ATOM 5030 C C . ASP B 1 60 ? -5.371 -45.531 -39.281 1 79.06 60 ASP B C 1
ATOM 5032 O O . ASP B 1 60 ? -5.957 -44.5 -38.906 1 79.06 60 ASP B O 1
ATOM 5036 N N . ARG B 1 61 ? -5.047 -46.438 -38.531 1 83.88 61 ARG B N 1
ATOM 5037 C CA . ARG B 1 61 ? -5.508 -46.375 -37.156 1 83.88 61 ARG B CA 1
ATOM 5038 C C . ARG B 1 61 ? -4.734 -45.344 -36.344 1 83.88 61 ARG B C 1
ATOM 5040 O O . ARG B 1 61 ? -5.293 -44.719 -35.438 1 83.88 61 ARG B O 1
ATOM 5047 N N . PHE B 1 62 ? -3.537 -45.125 -36.781 1 86.88 62 PHE B N 1
ATOM 5048 C CA . PHE B 1 62 ? -2.74 -44.125 -36.062 1 86.88 62 PHE B CA 1
ATOM 5049 C C . PHE B 1 62 ? -3.236 -42.719 -36.375 1 86.88 62 PHE B C 1
ATOM 5051 O O . PHE B 1 62 ? -3.24 -41.875 -35.469 1 86.88 62 PHE B O 1
ATOM 5058 N N . VAL B 1 63 ? -3.693 -42.5 -37.562 1 87.5 63 VAL B N 1
ATOM 5059 C CA . VAL B 1 63 ? -4.234 -41.188 -37.906 1 87.5 63 VAL B CA 1
ATOM 5060 C C . VAL B 1 63 ? -5.535 -40.938 -37.156 1 87.5 63 VAL B C 1
ATOM 5062 O O . VAL B 1 63 ? -5.801 -39.812 -36.719 1 87.5 63 VAL B O 1
ATOM 5065 N N . THR B 1 64 ? -6.262 -42 -37 1 89.62 64 THR B N 1
ATOM 5066 C CA . THR B 1 64 ? -7.516 -41.875 -36.25 1 89.62 64 THR B CA 1
ATOM 5067 C C . THR B 1 64 ? -7.25 -41.5 -34.812 1 89.62 64 THR B C 1
ATOM 5069 O O . THR B 1 64 ? -7.934 -40.656 -34.219 1 89.62 64 THR B O 1
ATOM 5072 N N . TYR B 1 65 ? -6.258 -42.094 -34.219 1 90.12 65 TYR B N 1
ATOM 5073 C CA . TYR B 1 65 ? -5.906 -41.781 -32.844 1 90.12 65 TYR B CA 1
ATOM 5074 C C . TYR B 1 65 ? -5.379 -40.344 -32.719 1 90.12 65 TYR B C 1
ATOM 5076 O O . TYR B 1 65 ? -5.668 -39.656 -31.766 1 90.12 65 TYR B O 1
ATOM 5084 N N . ALA B 1 66 ? -4.617 -39.938 -33.719 1 91.5 66 ALA B N 1
ATOM 5085 C CA . ALA B 1 66 ? -4.078 -38.562 -33.719 1 91.5 66 ALA B CA 1
ATOM 5086 C C . ALA B 1 66 ? -5.195 -37.531 -33.812 1 91.5 66 ALA B C 1
ATOM 5088 O O . ALA B 1 66 ? -5.18 -36.531 -33.125 1 91.5 66 ALA B O 1
ATOM 5089 N N . LEU B 1 67 ? -6.141 -37.812 -34.625 1 92.5 67 LEU B N 1
ATOM 5090 C CA . LEU B 1 67 ? -7.262 -36.906 -34.781 1 92.5 67 LEU B CA 1
ATOM 5091 C C . LEU B 1 67 ? -8.141 -36.875 -33.531 1 92.5 67 LEU B C 1
ATOM 5093 O O . LEU B 1 67 ? -8.695 -35.844 -33.188 1 92.5 67 LEU B O 1
ATOM 5097 N N . LEU B 1 68 ? -8.227 -38 -32.938 1 92.81 68 LEU B N 1
ATOM 5098 C CA . LEU B 1 68 ? -9.008 -38.094 -31.703 1 92.81 68 LEU B CA 1
ATOM 5099 C C . LEU B 1 68 ? -8.375 -37.25 -30.594 1 92.81 68 LEU B C 1
ATOM 5101 O O . LEU B 1 68 ? -9.078 -36.531 -29.859 1 92.81 68 LEU B O 1
ATOM 5105 N N . VAL B 1 69 ? -7.098 -37.344 -30.516 1 92.75 69 VAL B N 1
ATOM 5106 C CA . VAL B 1 69 ? -6.402 -36.594 -29.5 1 92.75 69 VAL B CA 1
ATOM 5107 C C . VAL B 1 69 ? -6.535 -35.094 -29.797 1 92.75 69 VAL B C 1
ATOM 5109 O O . VAL B 1 69 ? -6.734 -34.281 -28.891 1 92.75 69 VAL B O 1
ATOM 5112 N N . LEU B 1 70 ? -6.402 -34.719 -31.016 1 93.5 70 LEU B N 1
ATOM 5113 C CA . LEU B 1 70 ? -6.578 -33.312 -31.406 1 93.5 70 LEU B CA 1
ATOM 5114 C C . LEU B 1 70 ? -7.984 -32.844 -31.078 1 93.5 70 LEU B C 1
ATOM 5116 O O . LEU B 1 70 ? -8.164 -31.688 -30.641 1 93.5 70 LEU B O 1
ATOM 5120 N N . ALA B 1 71 ? -8.906 -33.688 -31.297 1 94.44 71 ALA B N 1
ATOM 5121 C CA . ALA B 1 71 ? -10.289 -33.344 -31 1 94.44 71 ALA B CA 1
ATOM 5122 C C . ALA B 1 71 ? -10.484 -33.156 -29.484 1 94.44 71 ALA B C 1
ATOM 5124 O O . ALA B 1 71 ? -11.25 -32.281 -29.062 1 94.44 71 ALA B O 1
ATOM 5125 N N . THR B 1 72 ? -9.867 -33.969 -28.719 1 94.81 72 THR B N 1
ATOM 5126 C CA . THR B 1 72 ? -9.984 -33.844 -27.281 1 94.81 72 THR B CA 1
ATOM 5127 C C . THR B 1 72 ? -9.383 -32.531 -26.781 1 94.81 72 THR B C 1
ATOM 5129 O O . THR B 1 72 ? -9.969 -31.859 -25.938 1 94.81 72 THR B O 1
ATOM 5132 N N . PHE B 1 73 ? -8.242 -32.219 -27.344 1 93.69 73 PHE B N 1
ATOM 5133 C CA . PHE B 1 73 ? -7.617 -30.953 -26.953 1 93.69 73 PHE B CA 1
ATOM 5134 C C . PHE B 1 73 ? -8.43 -29.75 -27.438 1 93.69 73 PHE B C 1
ATOM 5136 O O . PHE B 1 73 ? -8.484 -28.719 -26.766 1 93.69 73 PHE B O 1
ATOM 5143 N N . ALA B 1 74 ? -9 -29.891 -28.562 1 94.31 74 ALA B N 1
ATOM 5144 C CA . ALA B 1 74 ? -9.898 -28.844 -29.062 1 94.31 74 ALA B CA 1
ATOM 5145 C C . ALA B 1 74 ? -11.109 -28.688 -28.141 1 94.31 74 ALA B C 1
ATOM 5147 O O . ALA B 1 74 ? -11.508 -27.562 -27.828 1 94.31 74 ALA B O 1
ATOM 5148 N N . GLY B 1 75 ? -11.688 -29.844 -27.797 1 95.12 75 GLY B N 1
ATOM 5149 C CA . GLY B 1 75 ? -12.773 -29.797 -26.828 1 95.12 75 GLY B CA 1
ATOM 5150 C C . GLY B 1 75 ? -12.367 -29.172 -25.516 1 95.12 75 GLY B C 1
ATOM 5151 O O . GLY B 1 75 ? -13.094 -28.328 -24.969 1 95.12 75 GLY B O 1
ATOM 5152 N N . LEU B 1 76 ? -11.219 -29.562 -25.062 1 94.5 76 LEU B N 1
ATOM 5153 C CA . LEU B 1 76 ? -10.68 -28.984 -23.828 1 94.5 76 LEU B CA 1
ATOM 5154 C C . LEU B 1 76 ? -10.516 -27.484 -23.969 1 94.5 76 LEU B C 1
ATOM 5156 O O . LEU B 1 76 ? -10.875 -26.734 -23.047 1 94.5 76 LEU B O 1
ATOM 5160 N N . ALA B 1 77 ? -10 -27.047 -25.062 1 94.19 77 ALA B N 1
ATOM 5161 C CA . ALA B 1 77 ? -9.766 -25.625 -25.328 1 94.19 77 ALA B CA 1
ATOM 5162 C C . ALA B 1 77 ? -11.078 -24.844 -25.281 1 94.19 77 ALA B C 1
ATOM 5164 O O . ALA B 1 77 ? -11.172 -23.797 -24.625 1 94.19 77 ALA B O 1
ATOM 5165 N N . VAL B 1 78 ? -12.055 -25.344 -25.875 1 94.81 78 VAL B N 1
ATOM 5166 C CA . VAL B 1 78 ? -13.336 -24.641 -26 1 94.81 78 VAL B CA 1
ATOM 5167 C C . VAL B 1 78 ? -14.016 -24.578 -24.625 1 94.81 78 VAL B C 1
ATOM 5169 O O . VAL B 1 78 ? -14.438 -23.516 -24.188 1 94.81 78 VAL B O 1
ATOM 5172 N N . PHE B 1 79 ? -14.07 -25.703 -23.969 1 95.25 79 PHE B N 1
ATOM 5173 C CA . PHE B 1 79 ? -14.789 -25.75 -22.703 1 95.25 79 PHE B CA 1
ATOM 5174 C C . PHE B 1 79 ? -14.031 -25 -21.609 1 95.25 79 PHE B C 1
ATOM 5176 O O . PHE B 1 79 ? -14.633 -24.375 -20.734 1 95.25 79 PHE B O 1
ATOM 5183 N N . GLN B 1 80 ? -12.812 -25.094 -21.688 1 93.38 80 GLN B N 1
ATOM 5184 C CA . GLN B 1 80 ? -12.023 -24.344 -20.719 1 93.38 80 GLN B CA 1
ATOM 5185 C C . GLN B 1 80 ? -12.172 -22.828 -20.922 1 93.38 80 GLN B C 1
ATOM 5187 O O . GLN B 1 80 ? -12.273 -22.078 -19.969 1 93.38 80 GLN B O 1
ATOM 5192 N N . SER B 1 81 ? -12.109 -22.453 -22.188 1 94.38 81 SER B N 1
ATOM 5193 C CA . SER B 1 81 ? -12.281 -21.047 -22.516 1 94.38 81 SER B CA 1
ATOM 5194 C C . SER B 1 81 ? -13.656 -20.547 -22.094 1 94.38 81 SER B C 1
ATOM 5196 O O . SER B 1 81 ? -13.789 -19.453 -21.531 1 94.38 81 SER B O 1
ATOM 5198 N N . LEU B 1 82 ? -14.586 -21.359 -22.344 1 94.38 82 LEU B N 1
ATOM 5199 C CA . LEU B 1 82 ? -15.953 -21.016 -21.984 1 94.38 82 LEU B CA 1
ATOM 5200 C C . LEU B 1 82 ? -16.094 -20.906 -20.469 1 94.38 82 LEU B C 1
ATOM 5202 O O . LEU B 1 82 ? -16.766 -19.984 -19.969 1 94.38 82 LEU B O 1
ATOM 5206 N N . SER B 1 83 ? -15.508 -21.766 -19.797 1 94 83 SER B N 1
ATOM 5207 C CA . SER B 1 83 ? -15.562 -21.766 -18.344 1 94 83 SER B CA 1
ATOM 5208 C C . SER B 1 83 ? -14.875 -20.531 -17.781 1 94 83 SER B C 1
ATOM 5210 O O . SER B 1 83 ? -15.453 -19.812 -16.953 1 94 83 SER B O 1
ATOM 5212 N N . SER B 1 84 ? -13.719 -20.25 -18.266 1 92.31 84 SER B N 1
ATOM 5213 C CA . SER B 1 84 ? -12.938 -19.141 -17.75 1 92.31 84 SER B CA 1
ATOM 5214 C C . SER B 1 84 ? -13.625 -17.797 -18.031 1 92.31 84 SER B C 1
ATOM 5216 O O . SER B 1 84 ? -13.641 -16.906 -17.188 1 92.31 84 SER B O 1
ATOM 5218 N N . TYR B 1 85 ? -14.18 -17.75 -19.188 1 93.94 85 TYR B N 1
ATOM 5219 C CA . TYR B 1 85 ? -14.852 -16.5 -19.562 1 93.94 85 TYR B CA 1
ATOM 5220 C C . TYR B 1 85 ? -16.109 -16.281 -18.734 1 93.94 85 TYR B C 1
ATOM 5222 O O . TYR B 1 85 ? -16.328 -15.195 -18.219 1 93.94 85 TYR B O 1
ATOM 5230 N N . ASN B 1 86 ? -16.891 -17.328 -18.625 1 94.44 86 ASN B N 1
ATOM 5231 C CA . ASN B 1 86 ? -18.156 -17.188 -17.922 1 94.44 86 ASN B CA 1
ATOM 5232 C C . ASN B 1 86 ? -17.938 -16.938 -16.422 1 94.44 86 ASN B C 1
ATOM 5234 O O . ASN B 1 86 ? -18.578 -16.047 -15.852 1 94.44 86 ASN B O 1
ATOM 5238 N N . LEU B 1 87 ? -17.109 -17.594 -15.875 1 93.5 87 LEU B N 1
ATOM 5239 C CA . LEU B 1 87 ? -16.875 -17.422 -14.445 1 93.5 87 LEU B CA 1
ATOM 5240 C C . LEU B 1 87 ? -16.141 -16.125 -14.172 1 93.5 87 LEU B C 1
ATOM 5242 O O . LEU B 1 87 ? -16.391 -15.445 -13.172 1 93.5 87 LEU B O 1
ATOM 5246 N N . GLY B 1 88 ? -15.203 -15.773 -15.062 1 93.56 88 GLY B N 1
ATOM 5247 C CA . GLY B 1 88 ? -14.5 -14.508 -14.922 1 93.56 88 GLY B CA 1
ATOM 5248 C C . GLY B 1 88 ? -15.414 -13.297 -15.031 1 93.56 88 GLY B C 1
ATOM 5249 O O . GLY B 1 88 ? -15.352 -12.391 -14.203 1 93.56 88 GLY B O 1
ATOM 5250 N N . THR B 1 89 ? -16.234 -13.312 -16.047 1 95.06 89 THR B N 1
ATOM 5251 C CA . THR B 1 89 ? -17.141 -12.188 -16.25 1 95.06 89 THR B CA 1
ATOM 5252 C C . THR B 1 89 ? -18.172 -12.109 -15.125 1 95.06 89 THR B C 1
ATOM 5254 O O . THR B 1 89 ? -18.531 -11.016 -14.688 1 95.06 89 THR B O 1
ATOM 5257 N N . MET B 1 90 ? -18.641 -13.258 -14.742 1 94.38 90 MET B N 1
ATOM 5258 C CA . MET B 1 90 ? -19.562 -13.281 -13.617 1 94.38 90 MET B CA 1
ATOM 5259 C C . MET B 1 90 ? -18.938 -12.68 -12.375 1 94.38 90 MET B C 1
ATOM 5261 O O . MET B 1 90 ? -19.562 -11.898 -11.664 1 94.38 90 MET B O 1
ATOM 5265 N N . ALA B 1 91 ? -17.688 -13.062 -12.07 1 94.31 91 ALA B N 1
ATOM 5266 C CA . ALA B 1 91 ? -16.984 -12.539 -10.898 1 94.31 91 ALA B CA 1
ATOM 5267 C C . ALA B 1 91 ? -16.859 -11.023 -10.969 1 94.31 91 ALA B C 1
ATOM 5269 O O . ALA B 1 91 ? -16.969 -10.336 -9.953 1 94.31 91 ALA B O 1
ATOM 5270 N N . GLN B 1 92 ? -16.672 -10.516 -12.164 1 94.25 92 GLN B N 1
ATOM 5271 C CA . GLN B 1 92 ? -16.531 -9.07 -12.336 1 94.25 92 GLN B CA 1
ATOM 5272 C C . GLN B 1 92 ? -17.859 -8.359 -12.133 1 94.25 92 GLN B C 1
ATOM 5274 O O . GLN B 1 92 ? -17.906 -7.254 -11.594 1 94.25 92 GLN B O 1
ATOM 5279 N N . LYS B 1 93 ? -18.891 -8.945 -12.633 1 95.12 93 LYS B N 1
ATOM 5280 C CA . LYS B 1 93 ? -20.219 -8.367 -12.43 1 95.12 93 LYS B CA 1
ATOM 5281 C C . LYS B 1 93 ? -20.578 -8.344 -10.945 1 95.12 93 LYS B C 1
ATOM 5283 O O . LYS B 1 93 ? -21.141 -7.363 -10.461 1 95.12 93 LYS B O 1
ATOM 5288 N N . VAL B 1 94 ? -20.234 -9.398 -10.289 1 93.44 94 VAL B N 1
ATOM 5289 C CA . VAL B 1 94 ? -20.484 -9.461 -8.859 1 93.44 94 VAL B CA 1
ATOM 5290 C C . VAL B 1 94 ? -19.656 -8.398 -8.141 1 93.44 94 VAL B C 1
ATOM 5292 O O . VAL B 1 94 ? -20.125 -7.758 -7.199 1 93.44 94 VAL B O 1
ATOM 5295 N N . ARG B 1 95 ? -18.406 -8.281 -8.508 1 94.31 95 ARG B N 1
ATOM 5296 C CA . ARG B 1 95 ? -17.547 -7.25 -7.938 1 94.31 95 ARG B CA 1
ATOM 5297 C C . ARG B 1 95 ? -18.156 -5.863 -8.102 1 94.31 95 ARG B C 1
ATOM 5299 O O . ARG B 1 95 ? -18.172 -5.074 -7.152 1 94.31 95 ARG B O 1
ATOM 5306 N N . HIS B 1 96 ? -18.641 -5.609 -9.312 1 94.44 96 HIS B N 1
ATOM 5307 C CA . HIS B 1 96 ? -19.281 -4.328 -9.602 1 94.44 96 HIS B CA 1
ATOM 5308 C C . HIS B 1 96 ? -20.484 -4.098 -8.695 1 94.44 96 HIS B C 1
ATOM 5310 O O . HIS B 1 96 ? -20.609 -3.031 -8.086 1 94.44 96 HIS B O 1
ATOM 5316 N N . ASP B 1 97 ? -21.281 -5.074 -8.609 1 94.38 97 ASP B N 1
ATOM 5317 C CA . ASP B 1 97 ? -22.5 -4.965 -7.805 1 94.38 97 ASP B CA 1
ATOM 5318 C C . ASP B 1 97 ? -22.172 -4.773 -6.328 1 94.38 97 ASP B C 1
ATOM 5320 O O . ASP B 1 97 ? -22.797 -3.961 -5.645 1 94.38 97 ASP B O 1
ATOM 5324 N N . LEU B 1 98 ? -21.188 -5.488 -5.898 1 93.56 98 LEU B N 1
ATOM 5325 C CA . LEU B 1 98 ? -20.797 -5.41 -4.496 1 93.56 98 LEU B CA 1
ATOM 5326 C C . LEU B 1 98 ? -20.188 -4.051 -4.172 1 93.56 98 LEU B C 1
ATOM 5328 O O . LEU B 1 98 ? -20.531 -3.443 -3.15 1 93.56 98 LEU B O 1
ATOM 5332 N N . ARG B 1 99 ? -19.344 -3.652 -4.969 1 93.88 99 ARG B N 1
ATOM 5333 C CA . ARG B 1 99 ? -18.672 -2.373 -4.754 1 93.88 99 ARG B CA 1
ATOM 5334 C C . ARG B 1 99 ? -19.672 -1.227 -4.754 1 93.88 99 ARG B C 1
ATOM 5336 O O . ARG B 1 99 ? -19.641 -0.359 -3.879 1 93.88 99 ARG B O 1
ATOM 5343 N N . THR B 1 100 ? -20.547 -1.181 -5.727 1 94.12 100 THR B N 1
ATOM 5344 C CA . THR B 1 100 ? -21.531 -0.11 -5.832 1 94.12 100 THR B CA 1
ATOM 5345 C C . THR B 1 100 ? -22.516 -0.169 -4.672 1 94.12 100 THR B C 1
ATOM 5347 O O . THR B 1 100 ? -22.938 0.867 -4.148 1 94.12 100 THR B O 1
ATOM 5350 N N . ALA B 1 101 ? -22.875 -1.368 -4.293 1 93.62 101 ALA B N 1
ATOM 5351 C CA . ALA B 1 101 ? -23.781 -1.518 -3.156 1 93.62 101 ALA B CA 1
ATOM 5352 C C . ALA B 1 101 ? -23.125 -1.051 -1.863 1 93.62 101 ALA B C 1
ATOM 5354 O O . ALA B 1 101 ? -23.75 -0.396 -1.033 1 93.62 101 ALA B O 1
ATOM 5355 N N . LEU B 1 102 ? -21.859 -1.427 -1.739 1 93.81 102 LEU B N 1
ATOM 5356 C CA . LEU B 1 102 ? -21.094 -1.036 -0.553 1 93.81 102 LEU B CA 1
ATOM 5357 C C . LEU B 1 102 ? -20.938 0.478 -0.49 1 93.81 102 LEU B C 1
ATOM 5359 O O . LEU B 1 102 ? -21.094 1.081 0.574 1 93.81 102 LEU B O 1
ATOM 5363 N N . TYR B 1 103 ? -20.641 1.082 -1.592 1 94.56 103 TYR B N 1
ATOM 5364 C CA . TYR B 1 103 ? -20.469 2.529 -1.628 1 94.56 103 TYR B CA 1
ATOM 5365 C C . TYR B 1 103 ? -21.781 3.24 -1.322 1 94.56 103 TYR B C 1
ATOM 5367 O O . TYR B 1 103 ? -21.797 4.227 -0.583 1 94.56 103 TYR B O 1
ATOM 5375 N N . ARG B 1 104 ? -22.812 2.752 -1.894 1 93.31 104 ARG B N 1
ATOM 5376 C CA . ARG B 1 104 ? -24.141 3.328 -1.652 1 93.31 104 ARG B CA 1
ATOM 5377 C C . ARG B 1 104 ? -24.5 3.252 -0.175 1 93.31 104 ARG B C 1
ATOM 5379 O O . ARG B 1 104 ? -25.047 4.203 0.384 1 93.31 104 ARG B O 1
ATOM 5386 N N . HIS B 1 105 ? -24.188 2.146 0.363 1 93.12 105 HIS B N 1
ATOM 5387 C CA . HIS B 1 105 ? -24.469 1.972 1.782 1 93.12 105 HIS B CA 1
ATOM 5388 C C . HIS B 1 105 ? -23.609 2.891 2.639 1 93.12 105 HIS B C 1
ATOM 5390 O O . HIS B 1 105 ? -24.094 3.475 3.611 1 93.12 105 HIS B O 1
ATOM 5396 N N . LEU B 1 106 ? -22.391 3.08 2.301 1 92.31 106 LEU B N 1
ATOM 5397 C CA . LEU B 1 106 ? -21.438 3.902 3.045 1 92.31 106 LEU B CA 1
ATOM 5398 C C . LEU B 1 106 ? -21.875 5.359 3.061 1 92.31 106 LEU B C 1
ATOM 5400 O O . LEU B 1 106 ? -21.703 6.059 4.062 1 92.31 106 LEU B O 1
ATOM 5404 N N . GLN B 1 107 ? -22.438 5.785 1.97 1 91.81 107 GLN B N 1
ATOM 5405 C CA . GLN B 1 107 ? -22.859 7.18 1.872 1 91.81 107 GLN B CA 1
ATOM 5406 C C . GLN B 1 107 ? -23.984 7.488 2.846 1 91.81 107 GLN B C 1
ATOM 5408 O O . GLN B 1 107 ? -24.219 8.648 3.188 1 91.81 107 GLN B O 1
ATOM 5413 N N . ARG B 1 108 ? -24.656 6.457 3.295 1 88.56 108 ARG B N 1
ATOM 5414 C CA . ARG B 1 108 ? -25.828 6.66 4.137 1 88.56 108 ARG B CA 1
ATOM 5415 C C . ARG B 1 108 ? -25.469 6.535 5.613 1 88.56 108 ARG B C 1
ATOM 5417 O O . ARG B 1 108 ? -26.312 6.805 6.484 1 88.56 108 ARG B O 1
ATOM 5424 N N . LEU B 1 109 ? -24.25 6.152 5.84 1 89.56 109 LEU B N 1
ATOM 5425 C CA . LEU B 1 109 ? -23.844 5.988 7.23 1 89.56 109 LEU B CA 1
ATOM 5426 C C . LEU B 1 109 ? -23.562 7.34 7.879 1 89.56 109 LEU B C 1
ATOM 5428 O O . LEU B 1 109 ? -23.344 8.336 7.18 1 89.56 109 LEU B O 1
ATOM 5432 N N . ASP B 1 110 ? -23.641 7.309 9.164 1 87.69 110 ASP B N 1
ATOM 5433 C CA . ASP B 1 110 ? -23.484 8.547 9.922 1 87.69 110 ASP B CA 1
ATOM 5434 C C . ASP B 1 110 ? -22.016 8.914 10.086 1 87.69 110 ASP B C 1
ATOM 5436 O O . ASP B 1 110 ? -21.125 8.07 9.883 1 87.69 110 ASP B O 1
ATOM 5440 N N . MET B 1 111 ? -21.844 10.117 10.398 1 84.06 111 MET B N 1
ATOM 5441 C CA . MET B 1 111 ? -20.484 10.672 10.492 1 84.06 111 MET B CA 1
ATOM 5442 C C . MET B 1 111 ? -19.719 10.008 11.625 1 84.06 111 MET B C 1
ATOM 5444 O O . MET B 1 111 ? -18.484 10.023 11.625 1 84.06 111 MET B O 1
ATOM 5448 N N . THR B 1 112 ? -20.422 9.477 12.578 1 81 112 THR B N 1
ATOM 5449 C CA . THR B 1 112 ? -19.75 8.758 13.672 1 81 112 THR B CA 1
ATOM 5450 C C . THR B 1 112 ? -18.938 7.598 13.133 1 81 112 THR B C 1
ATOM 5452 O O . THR B 1 112 ? -17.859 7.289 13.664 1 81 112 THR B O 1
ATOM 5455 N N . PHE B 1 113 ? -19.438 7.078 12.109 1 82.25 113 PHE B N 1
ATOM 5456 C CA . PHE B 1 113 ? -18.734 5.965 11.477 1 82.25 113 PHE B CA 1
ATOM 5457 C C . PHE B 1 113 ? -17.422 6.422 10.875 1 82.25 113 PHE B C 1
ATOM 5459 O O . PHE B 1 113 ? -16.391 5.738 11 1 82.25 113 PHE B O 1
ATOM 5466 N N . PHE B 1 114 ? -17.391 7.516 10.211 1 80.25 114 PHE B N 1
ATOM 5467 C CA . PHE B 1 114 ? -16.234 8.016 9.492 1 80.25 114 PHE B CA 1
ATOM 5468 C C . PHE B 1 114 ? -15.227 8.641 10.453 1 80.25 114 PHE B C 1
ATOM 5470 O O . PHE B 1 114 ? -14.031 8.672 10.164 1 80.25 114 PHE B O 1
ATOM 5477 N N . GLY B 1 115 ? -15.688 9.195 11.531 1 74.5 115 GLY B N 1
ATOM 5478 C CA . GLY B 1 115 ? -14.812 9.805 12.523 1 74.5 115 GLY B CA 1
ATOM 5479 C C . GLY B 1 115 ? -13.977 8.789 13.289 1 74.5 115 GLY B C 1
ATOM 5480 O O . GLY B 1 115 ? -12.859 9.086 13.703 1 74.5 115 GLY B O 1
ATOM 5481 N N . ARG B 1 116 ? -14.422 7.617 13.461 1 65.75 116 ARG B N 1
ATOM 5482 C CA . ARG B 1 116 ? -13.773 6.598 14.281 1 65.75 116 ARG B CA 1
ATOM 5483 C C . ARG B 1 116 ? -12.828 5.742 13.453 1 65.75 116 ARG B C 1
ATOM 5485 O O . ARG B 1 116 ? -12.008 5.004 14 1 65.75 116 ARG B O 1
ATOM 5492 N N . ARG B 1 117 ? -12.961 5.926 12.219 1 70.62 117 ARG B N 1
ATOM 5493 C CA . ARG B 1 117 ? -12.18 5.047 11.359 1 70.62 117 ARG B CA 1
ATOM 5494 C C . ARG B 1 117 ? -11.25 5.848 10.453 1 70.62 117 ARG B C 1
ATOM 5496 O O . ARG B 1 117 ? -11.562 6.977 10.078 1 70.62 117 ARG B O 1
ATOM 5503 N N . GLN B 1 118 ? -10.211 5.18 10.148 1 75.38 118 GLN B N 1
ATOM 5504 C CA . GLN B 1 118 ? -9.289 5.773 9.195 1 75.38 118 GLN B CA 1
ATOM 5505 C C . GLN B 1 118 ? -9.766 5.562 7.762 1 75.38 118 GLN B C 1
ATOM 5507 O O . GLN B 1 118 ? -10.328 4.516 7.438 1 75.38 118 GLN B O 1
ATOM 5512 N N . THR B 1 119 ? -9.656 6.539 6.992 1 82 119 THR B N 1
ATOM 5513 C CA . THR B 1 119 ? -10.047 6.5 5.59 1 82 119 THR B CA 1
ATOM 5514 C C . THR B 1 119 ? -9.461 5.273 4.898 1 82 119 THR B C 1
ATOM 5516 O O . THR B 1 119 ? -10.148 4.609 4.117 1 82 119 THR B O 1
ATOM 5519 N N . GLY B 1 120 ? -8.266 4.906 5.266 1 78.69 120 GLY B N 1
ATOM 5520 C CA . GLY B 1 120 ? -7.598 3.764 4.66 1 78.69 120 GLY B CA 1
ATOM 5521 C C . GLY B 1 120 ? -8.289 2.445 4.953 1 78.69 120 GLY B C 1
ATOM 5522 O O . GLY B 1 120 ? -8.336 1.559 4.098 1 78.69 120 GLY B O 1
ATOM 5523 N N . ASP B 1 121 ? -8.844 2.336 6.109 1 86 121 ASP B N 1
ATOM 5524 C CA . ASP B 1 121 ? -9.531 1.106 6.5 1 86 121 ASP B CA 1
ATOM 5525 C C . ASP B 1 121 ? -10.82 0.918 5.699 1 86 121 ASP B C 1
ATOM 5527 O O . ASP B 1 121 ? -11.141 -0.198 5.289 1 86 121 ASP B O 1
ATOM 5531 N N . ILE B 1 122 ? -11.469 1.998 5.551 1 90 122 ILE B N 1
ATOM 5532 C CA . ILE B 1 122 ? -12.711 1.939 4.793 1 90 122 ILE B CA 1
ATOM 5533 C C . ILE B 1 122 ? -12.406 1.62 3.33 1 90 122 ILE B C 1
ATOM 5535 O O . ILE B 1 122 ? -13.086 0.787 2.719 1 90 122 ILE B O 1
ATOM 5539 N N . LEU B 1 123 ? -11.383 2.244 2.859 1 90.31 123 LEU B N 1
ATOM 5540 C CA . LEU B 1 123 ? -10.977 2.004 1.479 1 90.31 123 LEU B CA 1
ATOM 5541 C C . LEU B 1 123 ? -10.547 0.554 1.282 1 90.31 123 LEU B C 1
ATOM 5543 O O . LEU B 1 123 ? -10.828 -0.044 0.24 1 90.31 123 LEU B O 1
ATOM 5547 N N . ALA B 1 124 ? -9.898 -0.022 2.262 1 89.94 124 ALA B N 1
ATOM 5548 C CA . ALA B 1 124 ? -9.469 -1.417 2.195 1 89.94 124 ALA B CA 1
ATOM 5549 C C . ALA B 1 124 ? -10.664 -2.352 2.039 1 89.94 124 ALA B C 1
ATOM 5551 O O . ALA B 1 124 ? -10.602 -3.334 1.295 1 89.94 124 ALA B O 1
ATOM 5552 N N . VAL B 1 125 ? -11.688 -2.076 2.668 1 92.12 125 VAL B N 1
ATOM 5553 C CA . VAL B 1 125 ? -12.875 -2.926 2.604 1 92.12 125 VAL B CA 1
ATOM 5554 C C . VAL B 1 125 ? -13.531 -2.787 1.234 1 92.12 125 VAL B C 1
ATOM 5556 O O . VAL B 1 125 ? -13.883 -3.787 0.603 1 92.12 125 VAL B O 1
ATOM 5559 N N . VAL B 1 126 ? -13.586 -1.551 0.752 1 92.44 126 VAL B N 1
ATOM 5560 C CA . VAL B 1 126 ? -14.312 -1.273 -0.482 1 92.44 126 VAL B CA 1
ATOM 5561 C C . VAL B 1 126 ? -13.492 -1.745 -1.682 1 92.44 126 VAL B C 1
ATOM 5563 O O . VAL B 1 126 ? -14.055 -2.084 -2.729 1 92.44 126 VAL B O 1
ATOM 5566 N N . SER B 1 127 ? -12.242 -1.824 -1.521 1 92.31 127 SER B N 1
ATOM 5567 C CA . SER B 1 127 ? -11.398 -2.16 -2.66 1 92.31 127 SER B CA 1
ATOM 5568 C C . SER B 1 127 ? -10.75 -3.529 -2.484 1 92.31 127 SER B C 1
ATOM 5570 O O . SER B 1 127 ? -11.219 -4.52 -3.049 1 92.31 127 SER B O 1
ATOM 5572 N N . ASN B 1 128 ? -9.922 -3.689 -1.448 1 90.69 128 ASN B N 1
ATOM 5573 C CA . ASN B 1 128 ? -9.133 -4.902 -1.282 1 90.69 128 ASN B CA 1
ATOM 5574 C C . ASN B 1 128 ? -10.008 -6.105 -0.946 1 90.69 128 ASN B C 1
ATOM 5576 O O . ASN B 1 128 ? -9.828 -7.188 -1.506 1 90.69 128 ASN B O 1
ATOM 5580 N N . ASP B 1 129 ? -10.859 -5.91 -0.062 1 92.94 129 ASP B N 1
ATOM 5581 C CA . ASP B 1 129 ? -11.711 -7.023 0.352 1 92.94 129 ASP B CA 1
ATOM 5582 C C . ASP B 1 129 ? -12.648 -7.441 -0.775 1 92.94 129 ASP B C 1
ATOM 5584 O O . ASP B 1 129 ? -12.914 -8.633 -0.958 1 92.94 129 ASP B O 1
ATOM 5588 N N . VAL B 1 130 ? -13.102 -6.477 -1.503 1 94.06 130 VAL B N 1
ATOM 5589 C CA . VAL B 1 130 ? -13.945 -6.785 -2.65 1 94.06 130 VAL B CA 1
ATOM 5590 C C . VAL B 1 130 ? -13.141 -7.535 -3.707 1 94.06 130 VAL B C 1
ATOM 5592 O O . VAL B 1 130 ? -13.633 -8.484 -4.312 1 94.06 130 VAL B O 1
ATOM 5595 N N . ASP B 1 131 ? -11.922 -7.168 -3.889 1 92.69 131 ASP B N 1
ATOM 5596 C CA . ASP B 1 131 ? -11.031 -7.852 -4.82 1 92.69 131 ASP B CA 1
ATOM 5597 C C . ASP B 1 131 ? -10.789 -9.297 -4.387 1 92.69 131 ASP B C 1
ATOM 5599 O O . ASP B 1 131 ? -10.734 -10.203 -5.223 1 92.69 131 ASP B O 1
ATOM 5603 N N . SER B 1 132 ? -10.641 -9.422 -3.115 1 92.5 132 SER B N 1
ATOM 5604 C CA . SER B 1 132 ? -10.438 -10.758 -2.576 1 92.5 132 SER B CA 1
ATOM 5605 C C . SER B 1 132 ? -11.625 -11.664 -2.859 1 92.5 132 SER B C 1
ATOM 5607 O O . SER B 1 132 ? -11.461 -12.844 -3.189 1 92.5 132 SER B O 1
ATOM 5609 N N . LEU B 1 133 ? -12.781 -11.188 -2.723 1 91.56 133 LEU B N 1
ATOM 5610 C CA . LEU B 1 133 ? -13.977 -11.969 -3 1 91.56 133 LEU B CA 1
ATOM 5611 C C . LEU B 1 133 ? -14.109 -12.258 -4.492 1 91.56 133 LEU B C 1
ATOM 5613 O O . LEU B 1 133 ? -14.57 -13.336 -4.883 1 91.56 133 LEU B O 1
ATOM 5617 N N . GLU B 1 134 ? -13.75 -11.273 -5.25 1 92.62 134 GLU B N 1
ATOM 5618 C CA . GLU B 1 134 ? -13.734 -11.5 -6.695 1 92.62 134 GLU B CA 1
ATOM 5619 C C . GLU B 1 134 ? -12.789 -12.641 -7.062 1 92.62 134 GLU B C 1
ATOM 5621 O O . GLU B 1 134 ? -13.133 -13.508 -7.863 1 92.62 134 GLU B O 1
ATOM 5626 N N . THR B 1 135 ? -11.648 -12.68 -6.516 1 91.19 135 THR B N 1
ATOM 5627 C CA . THR B 1 135 ? -10.68 -13.734 -6.77 1 91.19 135 THR B CA 1
ATOM 5628 C C . THR B 1 135 ? -11.219 -15.086 -6.32 1 91.19 135 THR B C 1
ATOM 5630 O O . THR B 1 135 ? -10.977 -16.109 -6.969 1 91.19 135 THR B O 1
ATOM 5633 N N . PHE B 1 136 ? -11.969 -15.031 -5.285 1 90.44 136 PHE B N 1
ATOM 5634 C CA . PHE B 1 136 ? -12.594 -16.266 -4.805 1 90.44 136 PHE B CA 1
ATOM 5635 C C . PHE B 1 136 ? -13.586 -16.797 -5.824 1 90.44 136 PHE B C 1
ATOM 5637 O O . PHE B 1 136 ? -13.555 -17.984 -6.16 1 90.44 136 PHE B O 1
ATOM 5644 N N . PHE B 1 137 ? -14.352 -15.953 -6.332 1 87.88 137 PHE B N 1
ATOM 5645 C CA . PHE B 1 137 ? -15.406 -16.375 -7.246 1 87.88 137 PHE B CA 1
ATOM 5646 C C . PHE B 1 137 ? -14.828 -16.734 -8.609 1 87.88 137 PHE B C 1
ATOM 5648 O O . PHE B 1 137 ? -15.359 -17.609 -9.305 1 87.88 137 PHE B O 1
ATOM 5655 N N . SER B 1 138 ? -13.742 -16.109 -8.945 1 88 138 SER B N 1
ATOM 5656 C CA . SER B 1 138 ? -13.203 -16.328 -10.289 1 88 138 SER B CA 1
ATOM 5657 C C . SER B 1 138 ? -12.18 -17.453 -10.305 1 88 138 SER B C 1
ATOM 5659 O O . SER B 1 138 ? -12.242 -18.344 -11.156 1 88 138 SER B O 1
ATOM 5661 N N . ASP B 1 139 ? -11.273 -17.469 -9.367 1 87.88 139 ASP B N 1
ATOM 5662 C CA . ASP B 1 139 ? -10.133 -18.359 -9.43 1 87.88 139 ASP B CA 1
ATOM 5663 C C . ASP B 1 139 ? -10.258 -19.484 -8.398 1 87.88 139 ASP B C 1
ATOM 5665 O O . ASP B 1 139 ? -10.18 -20.672 -8.75 1 87.88 139 ASP B O 1
ATOM 5669 N N . THR B 1 140 ? -10.523 -19.125 -7.137 1 88.12 140 THR B N 1
ATOM 5670 C CA . THR B 1 140 ? -10.508 -20.094 -6.047 1 88.12 140 THR B CA 1
ATOM 5671 C C . THR B 1 140 ? -11.625 -21.125 -6.223 1 88.12 140 THR B C 1
ATOM 5673 O O . THR B 1 140 ? -11.383 -22.328 -6.137 1 88.12 140 THR B O 1
ATOM 5676 N N . SER B 1 141 ? -12.734 -20.703 -6.559 1 85.56 141 SER B N 1
ATOM 5677 C CA . SER B 1 141 ? -13.867 -21.594 -6.723 1 85.56 141 SER B CA 1
ATOM 5678 C C . SER B 1 141 ? -13.672 -22.531 -7.914 1 85.56 141 SER B C 1
ATOM 5680 O O . SER B 1 141 ? -13.945 -23.734 -7.824 1 85.56 141 SER B O 1
ATOM 5682 N N . THR B 1 142 ? -13.211 -21.984 -8.945 1 86.25 142 THR B N 1
ATOM 5683 C CA . THR B 1 142 ? -12.961 -22.781 -10.141 1 86.25 142 THR B CA 1
ATOM 5684 C C . THR B 1 142 ? -11.875 -23.828 -9.875 1 86.25 142 THR B C 1
ATOM 5686 O O . THR B 1 142 ? -12 -24.984 -10.305 1 86.25 142 THR B O 1
ATOM 5689 N N . SER B 1 143 ? -10.859 -23.391 -9.188 1 88.88 143 SER B N 1
ATOM 5690 C CA . SER B 1 143 ? -9.766 -24.312 -8.867 1 88.88 143 SER B CA 1
ATOM 5691 C C . SER B 1 143 ? -10.234 -25.438 -7.945 1 88.88 143 SER B C 1
ATOM 5693 O O . SER B 1 143 ? -9.828 -26.578 -8.102 1 88.88 143 SER B O 1
ATOM 5695 N N . LEU B 1 144 ? -11.086 -25.109 -7.031 1 87.25 144 LEU B N 1
ATOM 5696 C CA . LEU B 1 144 ? -11.633 -26.109 -6.121 1 87.25 144 LEU B CA 1
ATOM 5697 C C . LEU B 1 144 ? -12.438 -27.156 -6.887 1 87.25 144 LEU B C 1
ATOM 5699 O O . LEU B 1 144 ? -12.281 -28.359 -6.668 1 87.25 144 LEU B O 1
ATOM 5703 N N . VAL B 1 145 ? -13.211 -26.688 -7.777 1 85.69 145 VAL B N 1
ATOM 5704 C CA . VAL B 1 145 ? -14.023 -27.578 -8.586 1 85.69 145 VAL B CA 1
ATOM 5705 C C . VAL B 1 145 ? -13.125 -28.453 -9.469 1 85.69 145 VAL B C 1
ATOM 5707 O O . VAL B 1 145 ? -13.344 -29.656 -9.586 1 85.69 145 VAL B O 1
ATOM 5710 N N . ARG B 1 146 ? -12.125 -27.828 -9.984 1 86.69 146 ARG B N 1
ATOM 5711 C CA . ARG B 1 146 ? -11.188 -28.547 -10.844 1 86.69 146 ARG B CA 1
ATOM 5712 C C . ARG B 1 146 ? -10.477 -29.656 -10.07 1 86.69 146 ARG B C 1
ATOM 5714 O O . ARG B 1 146 ? -10.367 -30.781 -10.555 1 86.69 146 ARG B O 1
ATOM 5721 N N . ILE B 1 147 ? -10.062 -29.359 -8.906 1 88.62 147 ILE B N 1
ATOM 5722 C CA . ILE B 1 147 ? -9.312 -30.312 -8.102 1 88.62 147 ILE B CA 1
ATOM 5723 C C . ILE B 1 147 ? -10.219 -31.484 -7.719 1 88.62 147 ILE B C 1
ATOM 5725 O O . ILE B 1 147 ? -9.828 -32.656 -7.82 1 88.62 147 ILE B O 1
ATOM 5729 N N . VAL B 1 148 ? -11.43 -31.188 -7.371 1 88.25 148 VAL B N 1
ATOM 5730 C CA . VAL B 1 148 ? -12.383 -32.219 -6.941 1 88.25 148 VAL B CA 1
ATOM 5731 C C . VAL B 1 148 ? -12.742 -33.125 -8.117 1 88.25 148 VAL B C 1
ATOM 5733 O O . VAL B 1 148 ? -12.68 -34.344 -8.016 1 88.25 148 VAL B O 1
ATOM 5736 N N . ILE B 1 149 ? -12.984 -32.531 -9.25 1 87.38 149 ILE B N 1
ATOM 5737 C CA . ILE B 1 149 ? -13.375 -33.281 -10.43 1 87.38 149 ILE B CA 1
ATOM 5738 C C . ILE B 1 149 ? -12.188 -34.094 -10.93 1 87.38 149 ILE B C 1
ATOM 5740 O O . ILE B 1 149 ? -12.336 -35.25 -11.312 1 87.38 149 ILE B O 1
ATOM 5744 N N . THR B 1 150 ? -11.07 -33.469 -10.93 1 87 150 THR B N 1
ATOM 5745 C CA . THR B 1 150 ? -9.875 -34.156 -11.391 1 87 150 THR B CA 1
ATOM 5746 C C . THR B 1 150 ? -9.555 -35.344 -10.477 1 87 150 THR B C 1
ATOM 5748 O O . THR B 1 150 ? -9.266 -36.438 -10.953 1 87 150 THR B O 1
ATOM 5751 N N . PHE B 1 151 ? -9.586 -35.125 -9.211 1 87 151 PHE B N 1
ATOM 5752 C CA . PHE B 1 151 ? -9.266 -36.188 -8.25 1 87 151 PHE B CA 1
ATOM 5753 C C . PHE B 1 151 ? -10.242 -37.344 -8.391 1 87 151 PHE B C 1
ATOM 5755 O O . PHE B 1 151 ? -9.82 -38.5 -8.586 1 87 151 PHE B O 1
ATOM 5762 N N . PHE B 1 152 ? -11.461 -37.094 -8.422 1 88.69 152 PHE B N 1
ATOM 5763 C CA . PHE B 1 152 ? -12.461 -38.156 -8.477 1 88.69 152 PHE B CA 1
ATOM 5764 C C . PHE B 1 152 ? -12.562 -38.719 -9.883 1 88.69 152 PHE B C 1
ATOM 5766 O O . PHE B 1 152 ? -12.828 -39.938 -10.055 1 88.69 152 PHE B O 1
ATOM 5773 N N . GLY B 1 153 ? -12.352 -37.812 -10.844 1 87.94 153 GLY B N 1
ATOM 5774 C CA . GLY B 1 153 ? -12.328 -38.312 -12.211 1 87.94 153 GLY B CA 1
ATOM 5775 C C . GLY B 1 153 ? -11.18 -39.281 -12.469 1 87.94 153 GLY B C 1
ATOM 5776 O O . GLY B 1 153 ? -11.383 -40.375 -13.031 1 87.94 153 GLY B O 1
ATOM 5777 N N . VAL B 1 154 ? -10 -38.938 -12.062 1 90.25 154 VAL B N 1
ATOM 5778 C CA . VAL B 1 154 ? -8.82 -39.781 -12.25 1 90.25 154 VAL B CA 1
ATOM 5779 C C . VAL B 1 154 ? -8.984 -41.094 -11.469 1 90.25 154 VAL B C 1
ATOM 5781 O O . VAL B 1 154 ? -8.766 -42.188 -12.016 1 90.25 154 VAL B O 1
ATOM 5784 N N . TYR B 1 155 ? -9.391 -41 -10.266 1 89 155 TYR B N 1
ATOM 5785 C CA . TYR B 1 155 ? -9.555 -42.219 -9.461 1 89 155 TYR B CA 1
ATOM 5786 C C . TYR B 1 155 ? -10.664 -43.094 -10.008 1 89 155 TYR B C 1
ATOM 5788 O O . TYR B 1 155 ? -10.57 -44.312 -9.945 1 89 155 TYR B O 1
ATOM 5796 N N . GLY B 1 156 ? -11.695 -42.469 -10.453 1 90.38 156 GLY B N 1
ATOM 5797 C CA . GLY B 1 156 ? -12.742 -43.25 -11.094 1 90.38 156 GLY B CA 1
ATOM 5798 C C . GLY B 1 156 ? -12.25 -44.062 -12.281 1 90.38 156 GLY B C 1
ATOM 5799 O O . GLY B 1 156 ? -12.578 -45.219 -12.422 1 90.38 156 GLY B O 1
ATOM 5800 N N . ILE B 1 157 ? -11.453 -43.438 -13.078 1 90.94 157 ILE B N 1
ATOM 5801 C CA . ILE B 1 157 ? -10.891 -44.094 -14.258 1 90.94 157 ILE B CA 1
ATOM 5802 C C . ILE B 1 157 ? -9.93 -45.219 -13.828 1 90.94 157 ILE B C 1
ATOM 5804 O O . ILE B 1 157 ? -9.945 -46.312 -14.375 1 90.94 157 ILE B O 1
ATOM 5808 N N . LEU B 1 158 ? -9.125 -44.938 -12.836 1 90 158 LEU B N 1
ATOM 5809 C CA . LEU B 1 158 ? -8.156 -45.906 -12.359 1 90 158 LEU B CA 1
ATOM 5810 C C . LEU B 1 158 ? -8.852 -47.156 -11.789 1 90 158 LEU B C 1
ATOM 5812 O O . LEU B 1 158 ? -8.43 -48.281 -12.039 1 90 158 LEU B O 1
ATOM 5816 N N . LEU B 1 159 ? -9.93 -46.969 -11.078 1 91.38 159 LEU B N 1
ATOM 5817 C CA . LEU B 1 159 ? -10.688 -48.062 -10.508 1 91.38 159 LEU B CA 1
ATOM 5818 C C . LEU B 1 159 ? -11.359 -48.906 -11.602 1 91.38 159 LEU B C 1
ATOM 5820 O O . LEU B 1 159 ? -11.477 -50.125 -11.484 1 91.38 159 LEU B O 1
ATOM 5824 N N . TYR B 1 160 ? -11.758 -48.219 -12.617 1 89.69 160 TYR B N 1
ATOM 5825 C CA . TYR B 1 160 ? -12.398 -48.906 -13.734 1 89.69 160 TYR B CA 1
ATOM 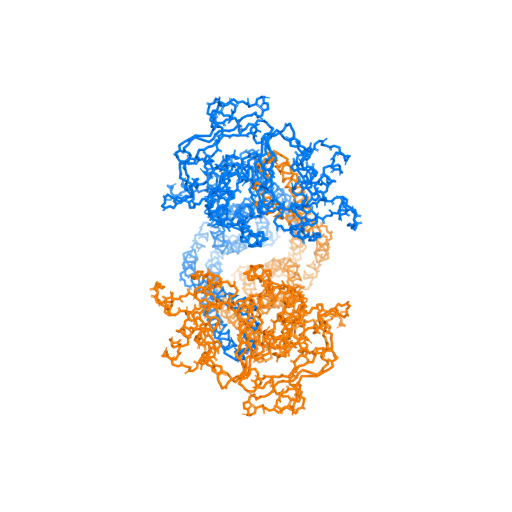5826 C C . TYR B 1 160 ? -11.398 -49.75 -14.5 1 89.69 160 TYR B C 1
ATOM 5828 O O . TYR B 1 160 ? -11.734 -50.844 -14.961 1 89.69 160 TYR B O 1
ATOM 5836 N N . LEU B 1 161 ? -10.18 -49.281 -14.648 1 87.25 161 LEU B N 1
ATOM 5837 C CA . LEU B 1 161 ? -9.148 -50 -15.367 1 87.25 161 LEU B CA 1
ATOM 5838 C C . LEU B 1 161 ? -8.664 -51.219 -14.547 1 87.25 161 LEU B C 1
ATOM 5840 O O . LEU B 1 161 ? -8.734 -52.344 -15.008 1 87.25 161 LEU B O 1
ATOM 5844 N N . ASP B 1 162 ? -8.141 -50.938 -13.359 1 89.44 162 ASP B N 1
ATOM 5845 C CA . ASP B 1 162 ? -7.719 -52 -12.453 1 89.44 162 ASP B CA 1
ATOM 5846 C C . ASP B 1 162 ? -7.84 -51.562 -10.992 1 89.44 162 ASP B C 1
ATOM 5848 O O . ASP B 1 162 ? -7.047 -50.75 -10.523 1 89.44 162 ASP B O 1
ATOM 5852 N N . TRP B 1 163 ? -8.742 -52.094 -10.273 1 88.19 163 TRP B N 1
ATOM 5853 C CA . TRP B 1 163 ? -9.031 -51.656 -8.906 1 88.19 163 TRP B CA 1
ATOM 5854 C C . TRP B 1 163 ? -7.891 -52.031 -7.965 1 88.19 163 TRP B C 1
ATOM 5856 O O . TRP B 1 163 ? -7.691 -51.375 -6.941 1 88.19 163 TRP B O 1
ATOM 5866 N N . ARG B 1 164 ? -7.117 -53.031 -8.25 1 86.94 164 ARG B N 1
ATOM 5867 C CA . ARG B 1 164 ? -6.016 -53.438 -7.391 1 86.94 164 ARG B CA 1
ATOM 5868 C C . ARG B 1 164 ? -4.895 -52.406 -7.391 1 86.94 164 ARG B C 1
ATOM 5870 O O . ARG B 1 164 ? -4.398 -52.031 -6.332 1 86.94 164 ARG B O 1
ATOM 5877 N N . LEU B 1 165 ? -4.582 -52 -8.617 1 87.44 165 LEU B N 1
ATOM 5878 C CA . LEU B 1 165 ? -3.535 -50.969 -8.734 1 87.44 165 LEU B CA 1
ATOM 5879 C C . LEU B 1 165 ? -4.012 -49.625 -8.195 1 87.44 165 LEU B C 1
ATOM 5881 O O . LEU B 1 165 ? -3.229 -48.875 -7.625 1 87.44 165 LEU B O 1
ATOM 5885 N N . ALA B 1 166 ? -5.273 -49.312 -8.414 1 89.88 166 ALA B N 1
ATOM 5886 C CA . ALA B 1 166 ? -5.844 -48.062 -7.922 1 89.88 166 ALA B CA 1
ATOM 5887 C C . ALA B 1 166 ? -5.746 -47.969 -6.402 1 89.88 166 ALA B C 1
ATOM 5889 O O . ALA B 1 166 ? -5.488 -46.906 -5.855 1 89.88 166 ALA B O 1
ATOM 5890 N N . LEU B 1 167 ? -5.922 -49 -5.684 1 88.81 167 LEU B N 1
ATOM 5891 C CA . LEU B 1 167 ? -5.875 -49.031 -4.227 1 88.81 167 LEU B CA 1
ATOM 5892 C C . LEU B 1 167 ? -4.453 -48.781 -3.727 1 88.81 167 LEU B C 1
ATOM 5894 O O . LEU B 1 167 ? -4.258 -48.188 -2.67 1 88.81 167 LEU B O 1
ATOM 5898 N N . VAL B 1 168 ? -3.498 -49.25 -4.48 1 86.31 168 VAL B N 1
ATOM 5899 C CA . VAL B 1 168 ? -2.1 -49.062 -4.105 1 86.31 168 VAL B CA 1
ATOM 5900 C C . VAL B 1 168 ? -1.752 -47.562 -4.121 1 86.31 168 VAL B C 1
ATOM 5902 O O . VAL B 1 168 ? -0.92 -47.125 -3.332 1 86.31 168 VAL B O 1
ATOM 5905 N N . LEU B 1 169 ? -2.42 -46.875 -4.992 1 86.44 169 LEU B N 1
ATOM 5906 C CA . LEU B 1 169 ? -2.125 -45.438 -5.133 1 86.44 169 LEU B CA 1
ATOM 5907 C C . LEU B 1 169 ? -2.727 -44.656 -3.984 1 86.44 169 LEU B C 1
ATOM 5909 O O . LEU B 1 169 ? -2.498 -43.438 -3.873 1 86.44 169 LEU B O 1
ATOM 5913 N N . PHE B 1 170 ? -3.395 -45.25 -3.049 1 85.81 170 PHE B N 1
ATOM 5914 C CA . PHE B 1 170 ? -3.906 -44.594 -1.853 1 85.81 170 PHE B CA 1
ATOM 5915 C C . PHE B 1 170 ? -2.834 -44.531 -0.77 1 85.81 170 PHE B C 1
ATOM 5917 O O . PHE B 1 170 ? -2.945 -43.75 0.176 1 85.81 170 PHE B O 1
ATOM 5924 N N . VAL B 1 171 ? -1.812 -45.219 -0.935 1 85.88 171 VAL B N 1
ATOM 5925 C CA . VAL B 1 171 ? -0.773 -45.344 0.082 1 85.88 171 VAL B CA 1
ATOM 5926 C C . VAL B 1 171 ? -0.052 -44 0.259 1 85.88 171 VAL B C 1
ATOM 5928 O O . VAL B 1 171 ? 0.185 -43.562 1.387 1 85.88 171 VAL B O 1
ATOM 5931 N N . PRO B 1 172 ? 0.25 -43.25 -0.791 1 86.12 172 PRO B N 1
ATOM 5932 C CA . PRO B 1 172 ? 0.946 -41.969 -0.598 1 86.12 172 PRO B CA 1
ATOM 5933 C C . PRO B 1 172 ? 0.046 -40.906 0.001 1 86.12 172 PRO B C 1
ATOM 5935 O O . PRO B 1 172 ? 0.537 -39.875 0.453 1 86.12 172 PRO B O 1
ATOM 5938 N N . LEU B 1 173 ? -1.211 -41.156 0.087 1 82.81 173 LEU B N 1
ATOM 5939 C CA . LEU B 1 173 ? -2.162 -40.125 0.508 1 82.81 173 LEU B CA 1
ATOM 5940 C C . LEU B 1 173 ? -1.977 -39.781 1.982 1 82.81 173 LEU B C 1
ATOM 5942 O O . LEU B 1 173 ? -1.94 -38.625 2.352 1 82.81 173 LEU B O 1
ATOM 5946 N N . PRO B 1 174 ? -1.824 -40.781 2.852 1 85.44 174 PRO B N 1
ATOM 5947 C CA . PRO B 1 174 ? -1.556 -40.438 4.254 1 85.44 174 PRO B CA 1
ATOM 5948 C C . PRO B 1 174 ? -0.255 -39.656 4.434 1 85.44 174 PRO B C 1
ATOM 5950 O O . PRO B 1 174 ? -0.169 -38.781 5.305 1 85.44 174 PRO B O 1
ATOM 5953 N N . LEU B 1 175 ? 0.726 -39.969 3.652 1 85.19 175 LEU B N 1
ATOM 5954 C CA . LEU B 1 175 ? 1.985 -39.25 3.697 1 85.19 175 LEU B CA 1
ATOM 5955 C C . LEU B 1 175 ? 1.786 -37.812 3.256 1 85.19 175 LEU B C 1
ATOM 5957 O O . LEU B 1 175 ? 2.42 -36.875 3.793 1 85.19 175 LEU B O 1
ATOM 5961 N N . ALA B 1 176 ? 0.917 -37.656 2.318 1 84.38 176 ALA B N 1
ATOM 5962 C CA . ALA B 1 176 ? 0.605 -36.312 1.84 1 84.38 176 ALA B CA 1
ATOM 5963 C C . ALA B 1 176 ? -0.084 -35.5 2.926 1 84.38 176 ALA B C 1
ATOM 5965 O O . ALA B 1 176 ? 0.224 -34.312 3.109 1 84.38 176 ALA B O 1
ATOM 5966 N N . LEU B 1 177 ? -0.955 -36.094 3.67 1 83.12 177 LEU B N 1
ATOM 5967 C CA . LEU B 1 177 ? -1.652 -35.406 4.754 1 83.12 177 LEU B CA 1
ATOM 5968 C C . LEU B 1 177 ? -0.678 -35 5.855 1 83.12 177 LEU B C 1
ATOM 5970 O O . LEU B 1 177 ? -0.81 -33.938 6.434 1 83.12 177 LEU B O 1
ATOM 5974 N N . TRP B 1 178 ? 0.207 -35.875 6.051 1 85.81 178 TRP B N 1
ATOM 5975 C CA . TRP B 1 178 ? 1.236 -35.562 7.039 1 85.81 178 TRP B CA 1
ATOM 5976 C C . TRP B 1 178 ? 2.109 -34.406 6.582 1 85.81 178 TRP B C 1
ATOM 5978 O O . TRP B 1 178 ? 2.473 -33.531 7.379 1 85.81 178 TRP B O 1
ATOM 5988 N N . ALA B 1 179 ? 2.459 -34.375 5.359 1 84.94 179 ALA B N 1
ATOM 5989 C CA . ALA B 1 179 ? 3.266 -33.281 4.797 1 84.94 179 ALA B CA 1
ATOM 5990 C C . ALA B 1 179 ? 2.543 -31.953 4.914 1 84.94 179 ALA B C 1
ATOM 5992 O O . ALA B 1 179 ? 3.16 -30.922 5.234 1 84.94 179 ALA B O 1
ATOM 5993 N N . VAL B 1 180 ? 1.328 -32 4.707 1 81.38 180 VAL B N 1
ATOM 5994 C CA . VAL B 1 180 ? 0.527 -30.781 4.793 1 81.38 180 VAL B CA 1
ATOM 5995 C C . VAL B 1 180 ? 0.507 -30.281 6.234 1 81.38 180 VAL B C 1
ATOM 5997 O O . VAL B 1 180 ? 0.665 -29.078 6.484 1 81.38 180 VAL B O 1
ATOM 6000 N N . ARG B 1 181 ? 0.327 -31.141 7.145 1 84.31 181 ARG B N 1
ATOM 6001 C CA . ARG B 1 181 ? 0.317 -30.781 8.555 1 84.31 181 ARG B CA 1
ATOM 6002 C C . ARG B 1 181 ? 1.677 -30.25 8.992 1 84.31 181 ARG B C 1
ATOM 6004 O O . ARG B 1 181 ? 1.754 -29.281 9.766 1 84.31 181 ARG B O 1
ATOM 6011 N N . PHE B 1 182 ? 2.65 -30.938 8.531 1 87.38 182 PHE B N 1
ATOM 6012 C CA . PHE B 1 182 ? 4.008 -30.484 8.82 1 87.38 182 PHE B CA 1
ATOM 6013 C C . PHE B 1 182 ? 4.219 -29.062 8.32 1 87.38 182 PHE B C 1
ATOM 6015 O O . PHE B 1 182 ? 4.789 -28.219 9.023 1 87.38 182 PHE B O 1
ATOM 6022 N N . PHE B 1 183 ? 3.809 -28.797 7.215 1 86.06 183 PHE B N 1
ATOM 6023 C CA . PHE B 1 183 ? 3.936 -27.469 6.633 1 86.06 183 PHE B CA 1
ATOM 6024 C C . PHE B 1 183 ? 3.213 -26.422 7.488 1 86.06 183 PHE B C 1
ATOM 6026 O O . PHE B 1 183 ? 3.781 -25.391 7.824 1 86.06 183 PHE B O 1
ATOM 6033 N N . ALA B 1 184 ? 2.061 -26.75 7.879 1 84.25 184 ALA B N 1
ATOM 6034 C CA . ALA B 1 184 ? 1.205 -25.812 8.609 1 84.25 184 ALA B CA 1
ATOM 6035 C C . ALA B 1 184 ? 1.762 -25.547 10.008 1 84.25 184 ALA B C 1
ATOM 6037 O O . ALA B 1 184 ? 1.675 -24.422 10.508 1 84.25 184 ALA B O 1
ATOM 6038 N N . ARG B 1 185 ? 2.449 -26.453 10.586 1 88 185 ARG B N 1
ATOM 6039 C CA . ARG B 1 185 ? 2.85 -26.344 11.984 1 88 185 ARG B CA 1
ATOM 6040 C C . ARG B 1 185 ? 4.289 -25.844 12.102 1 88 185 ARG B C 1
ATOM 6042 O O . ARG B 1 185 ? 4.648 -25.188 13.078 1 88 185 ARG B O 1
ATOM 6049 N N . ARG B 1 186 ? 5.027 -26.156 11.102 1 89.38 186 ARG B N 1
ATOM 6050 C CA . ARG B 1 186 ? 6.445 -25.875 11.273 1 89.38 186 ARG B CA 1
ATOM 6051 C C . ARG B 1 186 ? 6.902 -24.766 10.336 1 89.38 186 ARG B C 1
ATOM 6053 O O . ARG B 1 186 ? 7.645 -23.859 10.742 1 89.38 186 ARG B O 1
ATOM 6060 N N . VAL B 1 187 ? 6.461 -24.797 9.156 1 87.75 187 VAL B N 1
ATOM 6061 C CA . VAL B 1 187 ? 6.953 -23.875 8.141 1 87.75 187 VAL B CA 1
ATOM 6062 C C . VAL B 1 187 ? 6.18 -22.562 8.211 1 87.75 187 VAL B C 1
ATOM 6064 O O . VAL B 1 187 ? 6.773 -21.484 8.32 1 87.75 187 VAL B O 1
ATOM 6067 N N . GLN B 1 188 ? 4.949 -22.609 8.312 1 86.75 188 GLN B N 1
ATOM 6068 C CA . GLN B 1 188 ? 4.07 -21.438 8.219 1 86.75 188 GLN B CA 1
ATOM 6069 C C . GLN B 1 188 ? 4.324 -20.469 9.359 1 86.75 188 GLN B C 1
ATOM 6071 O O . GLN B 1 188 ? 4.406 -19.25 9.133 1 86.75 188 GLN B O 1
ATOM 6076 N N . PRO B 1 189 ? 4.52 -20.891 10.586 1 88.38 189 PRO B N 1
ATOM 6077 C CA . PRO B 1 189 ? 4.754 -19.953 11.68 1 88.38 189 PRO B CA 1
ATOM 6078 C C . PRO B 1 189 ? 6.051 -19.156 11.5 1 88.38 189 PRO B C 1
ATOM 6080 O O . PRO B 1 189 ? 6.125 -18 11.898 1 88.38 189 PRO B O 1
ATOM 6083 N N . GLN B 1 190 ? 7.008 -19.781 10.914 1 90.5 190 GLN B N 1
ATOM 6084 C CA . GLN B 1 190 ? 8.273 -19.078 10.703 1 90.5 190 GLN B CA 1
ATOM 6085 C C . GLN B 1 190 ? 8.117 -17.953 9.688 1 90.5 190 GLN B C 1
ATOM 6087 O O . GLN B 1 190 ? 8.688 -16.875 9.852 1 90.5 190 GLN B O 1
ATOM 6092 N N . TYR B 1 191 ? 7.305 -18.203 8.773 1 86.81 191 TYR B N 1
ATOM 6093 C CA . TYR B 1 191 ? 7.055 -17.156 7.785 1 86.81 191 TYR B CA 1
ATOM 6094 C C . TYR B 1 191 ? 6.207 -16.031 8.375 1 86.81 191 TYR B C 1
ATOM 6096 O O . TYR B 1 191 ? 6.371 -14.875 8.008 1 86.81 191 TYR B O 1
ATOM 6104 N N . ARG B 1 192 ? 5.422 -16.406 9.266 1 86.56 192 ARG B N 1
ATOM 6105 C CA . ARG B 1 192 ? 4.641 -15.383 9.961 1 86.56 192 ARG B CA 1
ATOM 6106 C C . ARG B 1 192 ? 5.539 -14.477 10.797 1 86.56 192 ARG B C 1
ATOM 6108 O O . ARG B 1 192 ? 5.367 -13.258 10.797 1 86.56 192 ARG B O 1
ATOM 6115 N N . GLN B 1 193 ? 6.438 -15.07 11.383 1 90.12 193 GLN B N 1
ATOM 6116 C CA . GLN B 1 193 ? 7.398 -14.305 12.172 1 90.12 193 GLN B CA 1
ATOM 6117 C C . GLN B 1 193 ? 8.242 -13.398 11.273 1 90.12 193 GLN B C 1
ATOM 6119 O O . GLN B 1 193 ? 8.516 -12.25 11.633 1 90.12 193 GLN B O 1
ATOM 6124 N N . ALA B 1 194 ? 8.633 -13.914 10.188 1 89.69 194 ALA B N 1
ATOM 6125 C CA . ALA B 1 194 ? 9.414 -13.141 9.227 1 89.69 194 ALA B CA 1
ATOM 6126 C C . ALA B 1 194 ? 8.625 -11.938 8.719 1 89.69 194 ALA B C 1
ATOM 6128 O O . ALA B 1 194 ? 9.18 -10.852 8.547 1 89.69 194 ALA B O 1
ATOM 6129 N N . ARG B 1 195 ? 7.367 -12.133 8.578 1 86.19 195 ARG B N 1
ATOM 6130 C CA . ARG B 1 195 ? 6.512 -11.055 8.094 1 86.19 195 ARG B CA 1
ATOM 6131 C C . ARG B 1 195 ? 6.387 -9.945 9.141 1 86.19 195 ARG B C 1
ATOM 6133 O O . ARG B 1 195 ? 6.367 -8.766 8.797 1 86.19 195 ARG B O 1
ATOM 6140 N N . GLN B 1 196 ? 6.352 -10.258 10.281 1 88.88 196 GLN B N 1
ATOM 6141 C CA . GLN B 1 196 ? 6.309 -9.258 11.352 1 88.88 196 GLN B CA 1
ATOM 6142 C C . GLN B 1 196 ? 7.621 -8.484 11.43 1 88.88 196 GLN B C 1
ATOM 6144 O O . GLN B 1 196 ? 7.621 -7.27 11.633 1 88.88 196 GLN B O 1
ATOM 6149 N N . ALA B 1 197 ? 8.633 -9.227 11.211 1 90.12 197 ALA B N 1
ATOM 6150 C CA . ALA B 1 197 ? 9.953 -8.609 11.273 1 90.12 197 ALA B CA 1
ATOM 6151 C C . ALA B 1 197 ? 10.133 -7.59 10.156 1 90.12 197 ALA B C 1
ATOM 6153 O O . ALA B 1 197 ? 10.695 -6.512 10.375 1 90.12 197 ALA B O 1
ATOM 6154 N N . VAL B 1 198 ? 9.664 -7.91 9.039 1 89.06 198 VAL B N 1
ATOM 6155 C CA . VAL B 1 198 ? 9.805 -6.98 7.918 1 89.06 198 VAL B CA 1
ATOM 6156 C C . VAL B 1 198 ? 8.945 -5.742 8.164 1 89.06 198 VAL B C 1
ATOM 6158 O O . VAL B 1 198 ? 9.328 -4.629 7.801 1 89.06 198 VAL B O 1
ATOM 6161 N N . GLY B 1 199 ? 7.848 -5.918 8.773 1 87 199 GLY B N 1
ATOM 6162 C CA . GLY B 1 199 ? 7.02 -4.789 9.164 1 87 199 GLY B CA 1
ATOM 6163 C C . GLY B 1 199 ? 7.727 -3.834 10.109 1 87 199 GLY B C 1
ATOM 6164 O O . GLY B 1 199 ? 7.629 -2.615 9.961 1 87 199 GLY B O 1
ATOM 6165 N N . ARG B 1 200 ? 8.461 -4.352 10.938 1 89.31 200 ARG B N 1
ATOM 6166 C CA . ARG B 1 200 ? 9.219 -3.545 11.883 1 89.31 200 ARG B CA 1
ATOM 6167 C C . ARG B 1 200 ? 10.305 -2.742 11.18 1 89.31 200 ARG B C 1
ATOM 6169 O O . ARG B 1 200 ? 10.531 -1.574 11.5 1 89.31 200 ARG B O 1
ATOM 6176 N N . ILE B 1 201 ? 10.922 -3.344 10.297 1 91.75 201 ILE B N 1
ATOM 6177 C CA . ILE B 1 201 ? 11.984 -2.662 9.562 1 91.75 201 ILE B CA 1
ATOM 6178 C C . ILE B 1 201 ? 11.391 -1.513 8.75 1 91.75 201 ILE B C 1
ATOM 6180 O O . ILE B 1 201 ? 11.945 -0.413 8.719 1 91.75 201 ILE B O 1
ATOM 6184 N N . ASN B 1 202 ? 10.328 -1.836 8.117 1 90.19 202 ASN B N 1
ATOM 6185 C CA . ASN B 1 202 ? 9.68 -0.81 7.312 1 90.19 202 ASN B CA 1
ATOM 6186 C C . ASN B 1 202 ? 9.242 0.377 8.164 1 90.19 202 ASN B C 1
ATOM 6188 O O . ASN B 1 202 ? 9.43 1.53 7.773 1 90.19 202 ASN B O 1
ATOM 6192 N N . SER B 1 203 ? 8.773 0.102 9.258 1 89 203 SER B N 1
ATOM 6193 C CA . SER B 1 203 ? 8.367 1.155 10.18 1 89 203 SER B CA 1
ATOM 6194 C C . SER B 1 203 ? 9.562 1.964 10.672 1 89 203 SER B C 1
ATOM 6196 O O . SER B 1 203 ? 9.492 3.191 10.758 1 89 203 SER B O 1
ATOM 6198 N N . LEU B 1 204 ? 10.578 1.284 11 1 91.81 204 LEU B N 1
ATOM 6199 C CA . LEU B 1 204 ? 11.789 1.932 11.484 1 91.81 204 LEU B CA 1
ATOM 6200 C C . LEU B 1 204 ? 12.391 2.832 10.406 1 91.81 204 LEU B C 1
ATOM 6202 O O . LEU B 1 204 ? 12.742 3.98 10.68 1 91.81 204 LEU B O 1
ATOM 6206 N N . VAL B 1 205 ? 12.484 2.344 9.258 1 92.44 205 VAL B N 1
ATOM 6207 C CA . VAL B 1 205 ? 13.062 3.107 8.156 1 92.44 205 VAL B CA 1
ATOM 6208 C C . VAL B 1 205 ? 12.164 4.301 7.836 1 92.44 205 VAL B C 1
ATOM 6210 O O . VAL B 1 205 ? 12.656 5.402 7.574 1 92.44 205 VAL B O 1
ATOM 6213 N N . GLU B 1 206 ? 10.93 4.066 7.777 1 91.38 206 GLU B N 1
ATOM 6214 C CA . GLU B 1 206 ? 9.984 5.152 7.543 1 91.38 206 GLU B CA 1
ATOM 6215 C C . GLU B 1 206 ? 10.125 6.242 8.602 1 91.38 206 GLU B C 1
ATOM 6217 O O . GLU B 1 206 ? 10.164 7.43 8.273 1 91.38 206 GLU B O 1
ATOM 6222 N N . ASN B 1 207 ? 10.195 5.832 9.781 1 90.81 207 ASN B N 1
ATOM 6223 C CA . ASN B 1 207 ? 10.398 6.754 10.891 1 90.81 207 ASN B CA 1
ATOM 6224 C C . ASN B 1 207 ? 11.711 7.531 10.75 1 90.81 207 ASN B C 1
ATOM 6226 O O . ASN B 1 207 ? 11.75 8.742 10.984 1 90.81 207 ASN B O 1
ATOM 6230 N N . ASN B 1 208 ? 12.711 6.848 10.422 1 93 208 ASN B N 1
ATOM 6231 C CA . ASN B 1 208 ? 14.023 7.469 10.281 1 93 208 ASN B CA 1
ATOM 6232 C C . ASN B 1 208 ? 14.055 8.469 9.133 1 93 208 ASN B C 1
ATOM 6234 O O . ASN B 1 208 ? 14.688 9.523 9.234 1 93 208 ASN B O 1
ATOM 6238 N N . ILE B 1 209 ? 13.383 8.156 8.102 1 91.5 209 ILE B N 1
ATOM 6239 C CA . ILE B 1 209 ? 13.359 9.047 6.949 1 91.5 209 ILE B CA 1
ATOM 6240 C C . ILE B 1 209 ? 12.609 10.328 7.309 1 91.5 209 ILE B C 1
ATOM 6242 O O . ILE B 1 209 ? 13.055 11.43 6.977 1 91.5 209 ILE B O 1
ATOM 6246 N N . ASN B 1 210 ? 11.555 10.164 8.023 1 88.94 210 ASN B N 1
ATOM 6247 C CA . ASN B 1 210 ? 10.781 11.328 8.461 1 88.94 210 ASN B CA 1
ATOM 6248 C C . ASN B 1 210 ? 11.578 12.188 9.445 1 88.94 210 ASN B C 1
ATOM 6250 O O . ASN B 1 210 ? 11.391 13.398 9.5 1 88.94 210 ASN B O 1
ATOM 6254 N N . GLY B 1 211 ? 12.375 11.594 10.188 1 90.75 211 GLY B N 1
ATOM 6255 C CA . GLY B 1 211 ? 13.18 12.297 11.172 1 90.75 211 GLY B CA 1
ATOM 6256 C C . GLY B 1 211 ? 14.625 12.477 10.742 1 90.75 211 GLY B C 1
ATOM 6257 O O . GLY B 1 211 ? 15.508 12.656 11.586 1 90.75 211 GLY B O 1
ATOM 6258 N N . MET B 1 212 ? 14.914 12.477 9.5 1 91.5 212 MET B N 1
ATOM 6259 C CA . MET B 1 212 ? 16.297 12.5 9.016 1 91.5 212 MET B CA 1
ATOM 6260 C C . MET B 1 212 ? 17 13.789 9.422 1 91.5 212 MET B C 1
ATOM 6262 O O . MET B 1 212 ? 18.188 13.781 9.727 1 91.5 212 MET B O 1
ATOM 6266 N N . GLU B 1 213 ? 16.234 14.836 9.43 1 90.81 213 GLU B N 1
ATOM 6267 C CA . GLU B 1 213 ? 16.797 16.125 9.844 1 90.81 213 GLU B CA 1
ATOM 6268 C C . GLU B 1 213 ? 17.344 16.047 11.266 1 90.81 213 GLU B C 1
ATOM 6270 O O . GLU B 1 213 ? 18.453 16.547 11.531 1 90.81 213 GLU B O 1
ATOM 6275 N N . VAL B 1 214 ? 16.641 15.445 12.117 1 92 214 VAL B N 1
ATOM 6276 C CA . VAL B 1 214 ? 17.047 15.312 13.508 1 92 214 VAL B CA 1
ATOM 6277 C C . VAL B 1 214 ? 18.234 14.344 13.617 1 92 214 VAL B C 1
ATOM 6279 O O . VAL B 1 214 ? 19.172 14.586 14.375 1 92 214 VAL B O 1
ATOM 6282 N N . ILE B 1 215 ? 18.203 13.328 12.859 1 93.12 215 ILE B N 1
ATOM 6283 C CA . ILE B 1 215 ? 19.281 12.336 12.875 1 93.12 215 ILE B CA 1
ATOM 6284 C C . ILE B 1 215 ? 20.594 12.984 12.469 1 93.12 215 ILE B C 1
ATOM 6286 O O . ILE B 1 215 ? 21.625 12.781 13.117 1 93.12 215 ILE B O 1
ATOM 6290 N N . GLN B 1 216 ? 20.578 13.797 11.508 1 91.5 216 GLN B N 1
ATOM 6291 C CA . GLN B 1 216 ? 21.781 14.461 11.031 1 91.5 216 GLN B CA 1
ATOM 6292 C C . GLN B 1 216 ? 22.219 15.57 11.992 1 91.5 216 GLN B C 1
ATOM 6294 O O . GLN B 1 216 ? 23.422 15.742 12.242 1 91.5 216 GLN B O 1
ATOM 6299 N N . ALA B 1 217 ? 21.234 16.234 12.508 1 92.19 217 ALA B N 1
ATOM 6300 C CA . ALA B 1 217 ? 21.547 17.328 13.43 1 92.19 217 ALA B CA 1
ATOM 6301 C C . ALA B 1 217 ? 22.25 16.812 14.688 1 92.19 217 ALA B C 1
ATOM 6303 O O . ALA B 1 217 ? 23.125 17.469 15.242 1 92.19 217 ALA B O 1
ATOM 6304 N N . TYR B 1 218 ? 21.906 15.609 15.023 1 93.12 218 TYR B N 1
ATOM 6305 C CA . TYR B 1 218 ? 22.453 15.055 16.25 1 93.12 218 TYR B CA 1
ATOM 6306 C C . TYR B 1 218 ? 23.516 14 15.945 1 93.12 218 TYR B C 1
ATOM 6308 O O . TYR B 1 218 ? 23.906 13.242 16.828 1 93.12 218 TYR B O 1
ATOM 6316 N N . THR B 1 219 ? 23.953 13.867 14.719 1 91.12 219 THR B N 1
ATOM 6317 C CA . THR B 1 219 ? 24.984 12.938 14.289 1 91.12 219 THR B CA 1
ATOM 6318 C C . THR B 1 219 ? 24.688 11.523 14.773 1 91.12 219 THR B C 1
ATOM 6320 O O . THR B 1 219 ? 25.562 10.852 15.32 1 91.12 219 THR B O 1
ATOM 6323 N N . ALA B 1 220 ? 23.422 11.18 14.719 1 91.44 220 ALA B N 1
ATOM 6324 C CA . ALA B 1 220 ? 22.984 9.875 15.203 1 91.44 220 ALA B CA 1
ATOM 6325 C C . ALA B 1 220 ? 22.953 8.852 14.062 1 91.44 220 ALA B C 1
ATOM 6327 O O . ALA B 1 220 ? 22.25 7.844 14.148 1 91.44 220 ALA B O 1
ATOM 6328 N N . GLU B 1 221 ? 23.703 9.078 13.031 1 92.81 221 GLU B N 1
ATOM 6329 C CA . GLU B 1 221 ? 23.688 8.211 11.859 1 92.81 221 GLU B CA 1
ATOM 6330 C C . GLU B 1 221 ? 24.188 6.812 12.195 1 92.81 221 GLU B C 1
ATOM 6332 O O . GLU B 1 221 ? 23.594 5.812 11.789 1 92.81 221 GLU B O 1
ATOM 6337 N N . ALA B 1 222 ? 25.25 6.723 12.938 1 92.06 222 ALA B N 1
ATOM 6338 C CA . ALA B 1 222 ? 25.859 5.434 13.258 1 92.06 222 ALA B CA 1
ATOM 6339 C C . ALA B 1 222 ? 24.938 4.594 14.133 1 92.06 222 ALA B C 1
ATOM 6341 O O . ALA B 1 222 ? 24.797 3.387 13.922 1 92.06 222 ALA B O 1
ATOM 6342 N N . GLU B 1 223 ? 24.344 5.242 15.031 1 90.75 223 GLU B N 1
ATOM 6343 C CA . GLU B 1 223 ? 23.422 4.539 15.922 1 90.75 223 GLU B CA 1
ATOM 6344 C C . GLU B 1 223 ? 22.219 3.998 15.164 1 90.75 223 GLU B C 1
ATOM 6346 O O . GLU B 1 223 ? 21.828 2.846 15.344 1 90.75 223 GLU B O 1
ATOM 6351 N N . GLN B 1 224 ? 21.656 4.867 14.391 1 92.19 224 GLN B N 1
ATOM 6352 C CA . GLN B 1 224 ? 20.484 4.441 13.625 1 92.19 224 GLN B CA 1
ATOM 6353 C C . GLN B 1 224 ? 20.859 3.357 12.617 1 92.19 224 GLN B C 1
ATOM 6355 O O . GLN B 1 224 ? 20.062 2.459 12.344 1 92.19 224 GLN B O 1
ATOM 6360 N N . ASP B 1 225 ? 22.031 3.475 12.062 1 94.06 225 ASP B N 1
ATOM 6361 C CA . ASP B 1 225 ? 22.516 2.438 11.164 1 94.06 225 ASP B CA 1
ATOM 6362 C C . ASP B 1 225 ? 22.625 1.091 11.875 1 94.06 225 ASP B C 1
ATOM 6364 O O . ASP B 1 225 ? 22.266 0.055 11.305 1 94.06 225 ASP B O 1
ATOM 6368 N N . HIS B 1 226 ? 23.109 1.142 13.078 1 93.06 226 HIS B N 1
ATOM 6369 C CA . HIS B 1 226 ? 23.219 -0.079 13.867 1 93.06 226 HIS B CA 1
ATOM 6370 C C . HIS B 1 226 ? 21.859 -0.69 14.156 1 93.06 226 HIS B C 1
ATOM 6372 O O . HIS B 1 226 ? 21.688 -1.908 14.062 1 93.06 226 HIS B O 1
ATOM 6378 N N . PHE B 1 227 ? 20.922 0.135 14.438 1 91.56 227 PHE B N 1
ATOM 6379 C CA . PHE B 1 227 ? 19.578 -0.346 14.742 1 91.56 227 PHE B CA 1
ATOM 6380 C C . PHE B 1 227 ? 18.938 -0.981 13.508 1 91.56 227 PHE B C 1
ATOM 6382 O O . PHE B 1 227 ? 18.328 -2.045 13.602 1 91.56 227 PHE B O 1
ATOM 6389 N N . VAL B 1 228 ? 19.078 -0.363 12.398 1 93.5 228 VAL B N 1
ATOM 6390 C CA . VAL B 1 228 ? 18.516 -0.89 11.156 1 93.5 228 VAL B CA 1
ATOM 6391 C C . VAL B 1 228 ? 19.219 -2.189 10.781 1 93.5 228 VAL B C 1
ATOM 6393 O O . VAL B 1 228 ? 18.578 -3.154 10.359 1 93.5 228 VAL B O 1
ATOM 6396 N N . ASN B 1 229 ? 20.547 -2.215 10.938 1 95.19 229 ASN B N 1
ATOM 6397 C CA . ASN B 1 229 ? 21.312 -3.42 10.656 1 95.19 229 ASN B CA 1
ATOM 6398 C C . ASN B 1 229 ? 20.875 -4.582 11.539 1 95.19 229 ASN B C 1
ATOM 6400 O O . ASN B 1 229 ? 20.781 -5.719 11.078 1 95.19 229 ASN B O 1
ATOM 6404 N N . GLU B 1 230 ? 20.641 -4.254 12.742 1 94.5 230 GLU B N 1
ATOM 6405 C CA . GLU B 1 230 ? 20.203 -5.281 13.688 1 94.5 230 GLU B CA 1
ATOM 6406 C C . GLU B 1 230 ? 18.844 -5.836 13.32 1 94.5 230 GLU B C 1
ATOM 6408 O O . GLU B 1 230 ? 18.641 -7.055 13.281 1 94.5 230 GLU B O 1
ATOM 6413 N N . GLN B 1 231 ? 17.922 -4.961 13.055 1 93.38 231 GLN B N 1
ATOM 6414 C CA . GLN B 1 231 ? 16.578 -5.406 12.688 1 93.38 231 GLN B CA 1
ATOM 6415 C C . GLN B 1 231 ? 16.594 -6.152 11.359 1 93.38 231 GLN B C 1
ATOM 6417 O O . GLN B 1 231 ? 15.867 -7.137 11.188 1 93.38 231 GLN B O 1
ATOM 6422 N N . SER B 1 232 ? 17.375 -5.684 10.469 1 94.69 232 SER B N 1
ATOM 6423 C CA . SER B 1 232 ? 17.5 -6.363 9.18 1 94.69 232 SER B CA 1
ATOM 6424 C C . SER B 1 232 ? 18.125 -7.742 9.352 1 94.69 232 SER B C 1
ATOM 6426 O O . SER B 1 232 ? 17.75 -8.688 8.656 1 94.69 232 SER B O 1
ATOM 6428 N N . SER B 1 233 ? 19.109 -7.859 10.266 1 94.94 233 SER B N 1
ATOM 6429 C CA . SER B 1 233 ? 19.734 -9.148 10.539 1 94.94 233 SER B CA 1
ATOM 6430 C C . SER B 1 233 ? 18.75 -10.117 11.18 1 94.94 233 SER B C 1
ATOM 6432 O O . SER B 1 233 ? 18.75 -11.312 10.867 1 94.94 233 SER B O 1
ATOM 6434 N N . LEU B 1 234 ? 17.953 -9.617 12.031 1 92.75 234 LEU B N 1
ATOM 6435 C CA . LEU B 1 234 ? 16.938 -10.453 12.656 1 92.75 234 LEU B CA 1
ATOM 6436 C C . LEU B 1 234 ? 15.945 -10.977 11.617 1 92.75 234 LEU B C 1
ATOM 6438 O O . LEU B 1 234 ? 15.539 -12.148 11.672 1 92.75 234 LEU B O 1
ATOM 6442 N N . TYR B 1 235 ? 15.57 -10.148 10.742 1 93.25 235 TYR B N 1
ATOM 6443 C CA . TYR B 1 235 ? 14.688 -10.562 9.656 1 93.25 235 TYR B CA 1
ATOM 6444 C C . TYR B 1 235 ? 15.344 -11.633 8.797 1 93.25 235 TYR B C 1
ATOM 6446 O O . TYR B 1 235 ? 14.734 -12.664 8.5 1 93.25 235 TYR B O 1
ATOM 6454 N N . ARG B 1 236 ? 16.562 -11.328 8.414 1 94.12 236 ARG B N 1
ATOM 6455 C CA . ARG B 1 236 ? 17.312 -12.297 7.617 1 94.12 236 ARG B CA 1
ATOM 6456 C C . ARG B 1 236 ? 17.375 -13.656 8.312 1 94.12 236 ARG B C 1
ATOM 6458 O O . ARG B 1 236 ? 17.062 -14.68 7.699 1 94.12 236 ARG B O 1
ATOM 6465 N N . ASP B 1 237 ? 17.672 -13.656 9.539 1 94.06 237 ASP B N 1
ATOM 6466 C CA . ASP B 1 237 ? 17.797 -14.906 10.289 1 94.06 237 ASP B CA 1
ATOM 6467 C C . ASP B 1 237 ? 16.469 -15.625 10.398 1 94.06 237 ASP B C 1
ATOM 6469 O O . ASP B 1 237 ? 16.406 -16.859 10.336 1 94.06 237 ASP B O 1
ATOM 6473 N N . SER B 1 238 ? 15.453 -14.852 10.57 1 93 238 SER B N 1
ATOM 6474 C CA . SER B 1 238 ? 14.125 -15.438 10.656 1 93 238 SER B CA 1
ATOM 6475 C C . SER B 1 238 ? 13.719 -16.094 9.336 1 93 238 SER B C 1
ATOM 6477 O O . SER B 1 238 ? 13.188 -17.203 9.328 1 93 238 SER B O 1
ATOM 6479 N N . VAL B 1 239 ? 14.008 -15.461 8.258 1 94 239 VAL B N 1
ATOM 6480 C CA . VAL B 1 239 ? 13.664 -16.016 6.953 1 94 239 VAL B CA 1
ATOM 6481 C C . VAL B 1 239 ? 14.547 -17.219 6.652 1 94 239 VAL B C 1
ATOM 6483 O O . VAL B 1 239 ? 14.078 -18.203 6.082 1 94 239 VAL B O 1
ATOM 6486 N N . CYS B 1 240 ? 15.82 -17.141 6.988 1 94 240 CYS B N 1
ATOM 6487 C CA . CYS B 1 240 ? 16.719 -18.266 6.777 1 94 240 CYS B CA 1
ATOM 6488 C C . CYS B 1 240 ? 16.266 -19.484 7.574 1 94 240 CYS B C 1
ATOM 6490 O O . CYS B 1 240 ? 16.344 -20.625 7.09 1 94 240 CYS B O 1
ATOM 6492 N N . SER B 1 241 ? 15.781 -19.234 8.758 1 93 241 SER B N 1
ATOM 6493 C CA . SER B 1 241 ? 15.227 -20.328 9.539 1 93 241 SER B CA 1
ATOM 6494 C C . SER B 1 241 ? 13.984 -20.922 8.875 1 93 241 SER B C 1
ATOM 6496 O O . SER B 1 241 ? 13.805 -22.141 8.859 1 93 241 SER B O 1
ATOM 6498 N N . ALA B 1 242 ? 13.203 -20.031 8.344 1 91.56 242 ALA B N 1
ATOM 6499 C CA . ALA B 1 242 ? 12.023 -20.484 7.609 1 91.56 242 ALA B CA 1
ATOM 6500 C C . ALA B 1 242 ? 12.414 -21.281 6.367 1 91.56 242 ALA B C 1
ATOM 6502 O O . ALA B 1 242 ? 11.789 -22.297 6.043 1 91.56 242 ALA B O 1
ATOM 6503 N N . LEU B 1 243 ? 13.453 -20.828 5.703 1 92.62 243 LEU B N 1
ATOM 6504 C CA . LEU B 1 243 ? 13.953 -21.516 4.516 1 92.62 243 LEU B CA 1
ATOM 6505 C C . LEU B 1 243 ? 14.508 -22.891 4.875 1 92.62 243 LEU B C 1
ATOM 6507 O O . LEU B 1 243 ? 14.352 -23.844 4.113 1 92.62 243 LEU B O 1
ATOM 6511 N N . TRP B 1 244 ? 15.086 -22.984 5.98 1 92.5 244 TRP B N 1
ATOM 6512 C CA . TRP B 1 244 ? 15.602 -24.266 6.441 1 92.5 244 TRP B CA 1
ATOM 6513 C C . TRP B 1 244 ? 14.469 -25.25 6.691 1 92.5 244 TRP B C 1
ATOM 6515 O O . TRP B 1 244 ? 14.547 -26.422 6.273 1 92.5 244 TRP B O 1
ATOM 6525 N N . GLU B 1 245 ? 13.438 -24.797 7.332 1 91.56 245 GLU B N 1
ATOM 6526 C CA . GLU B 1 245 ? 12.273 -25.656 7.559 1 91.56 245 GLU B CA 1
ATOM 6527 C C . GLU B 1 245 ? 11.594 -26.016 6.242 1 91.56 245 GLU B C 1
ATOM 6529 O O . GLU B 1 245 ? 11.109 -27.141 6.082 1 91.56 245 GLU B O 1
ATOM 6534 N N . ARG B 1 246 ? 11.586 -25.109 5.402 1 89.19 246 ARG B N 1
ATOM 6535 C CA . ARG B 1 246 ? 11.008 -25.375 4.086 1 89.19 246 ARG B CA 1
ATOM 6536 C C . ARG B 1 246 ? 11.844 -26.391 3.32 1 89.19 246 ARG B C 1
ATOM 6538 O O . ARG B 1 246 ? 11.297 -27.266 2.635 1 89.19 246 ARG B O 1
ATOM 6545 N N . ALA B 1 247 ? 13.156 -26.234 3.426 1 90.81 247 ALA B N 1
ATOM 6546 C CA . ALA B 1 247 ? 14.062 -27.172 2.762 1 90.81 247 ALA B CA 1
ATOM 6547 C C . ALA B 1 247 ? 13.852 -28.594 3.275 1 90.81 247 ALA B C 1
ATOM 6549 O O . ALA B 1 247 ? 14.07 -29.562 2.545 1 90.81 247 ALA B O 1
ATOM 6550 N N . ARG B 1 248 ? 13.344 -28.703 4.48 1 89.69 248 ARG B N 1
ATOM 6551 C CA . ARG B 1 248 ? 13.055 -30 5.055 1 89.69 248 ARG B CA 1
ATOM 6552 C C . ARG B 1 248 ? 11.688 -30.516 4.609 1 89.69 248 ARG B C 1
ATOM 6554 O O . ARG B 1 248 ? 11.414 -31.703 4.672 1 89.69 248 ARG B O 1
ATOM 6561 N N . PHE B 1 249 ? 10.906 -29.625 4.148 1 87.38 249 PHE B N 1
ATOM 6562 C CA . PHE B 1 249 ? 9.555 -29.969 3.711 1 87.38 249 PHE B CA 1
ATOM 6563 C C . PHE B 1 249 ? 9.562 -30.422 2.256 1 87.38 249 PHE B C 1
ATOM 6565 O O . PHE B 1 249 ? 8.82 -31.344 1.885 1 87.38 249 PHE B O 1
ATOM 6572 N N . ILE B 1 250 ? 10.383 -29.844 1.462 1 85.56 250 ILE B N 1
ATOM 6573 C CA . ILE B 1 250 ? 10.391 -30.094 0.023 1 85.56 250 ILE B CA 1
ATOM 6574 C C . ILE B 1 250 ? 10.664 -31.562 -0.251 1 85.56 250 ILE B C 1
ATOM 6576 O O . ILE B 1 250 ? 9.969 -32.188 -1.054 1 85.56 250 ILE B O 1
ATOM 6580 N N . PRO B 1 251 ? 11.586 -32.219 0.49 1 86.94 251 PRO B N 1
ATOM 6581 C CA . PRO B 1 251 ? 11.836 -33.625 0.258 1 86.94 251 PRO B CA 1
ATOM 6582 C C . PRO B 1 251 ? 10.609 -34.5 0.517 1 86.94 251 PRO B C 1
ATOM 6584 O O . PRO B 1 251 ? 10.445 -35.531 -0.11 1 86.94 251 PRO B O 1
ATOM 6587 N N . LEU B 1 252 ? 9.758 -34.031 1.357 1 86.06 252 LEU B N 1
ATOM 6588 C CA . LEU B 1 252 ? 8.555 -34.781 1.663 1 86.06 252 LEU B CA 1
ATOM 6589 C C . LEU B 1 252 ? 7.633 -34.875 0.452 1 86.06 252 LEU B C 1
ATOM 6591 O O . LEU B 1 252 ? 6.992 -35.875 0.213 1 86.06 252 LEU B O 1
ATOM 6595 N N . ILE B 1 253 ? 7.613 -33.812 -0.327 1 84.5 253 ILE B N 1
ATOM 6596 C CA . ILE B 1 253 ? 6.797 -33.812 -1.537 1 84.5 253 ILE B CA 1
ATOM 6597 C C . ILE B 1 253 ? 7.344 -34.812 -2.547 1 84.5 253 ILE B C 1
ATOM 6599 O O . ILE B 1 253 ? 6.586 -35.625 -3.096 1 84.5 253 ILE B O 1
ATOM 6603 N N . TYR B 1 254 ? 8.594 -34.812 -2.758 1 87.69 254 TYR B N 1
ATOM 6604 C CA . TYR B 1 254 ? 9.219 -35.719 -3.729 1 87.69 254 TYR B CA 1
ATOM 6605 C C . TYR B 1 254 ? 9.18 -37.156 -3.244 1 87.69 254 TYR B C 1
ATOM 6607 O O . TYR B 1 254 ? 9.078 -38.094 -4.051 1 87.69 254 TYR B O 1
ATOM 6615 N N . LEU B 1 255 ? 9.203 -37.312 -1.919 1 86.75 255 LEU B N 1
ATOM 6616 C CA . LEU B 1 255 ? 9.094 -38.688 -1.365 1 86.75 255 LEU B CA 1
ATOM 6617 C C . LEU B 1 255 ? 7.699 -39.25 -1.606 1 86.75 255 LEU B C 1
ATOM 6619 O O . LEU B 1 255 ? 7.555 -40.438 -1.858 1 86.75 255 LEU B O 1
ATOM 6623 N N . ILE B 1 256 ? 6.781 -38.438 -1.526 1 87.69 256 ILE B N 1
ATOM 6624 C CA . ILE B 1 256 ? 5.418 -38.875 -1.81 1 87.69 256 ILE B CA 1
ATOM 6625 C C . ILE B 1 256 ? 5.301 -39.281 -3.277 1 87.69 256 ILE B C 1
ATOM 6627 O O . ILE B 1 256 ? 4.797 -40.375 -3.588 1 87.69 256 ILE B O 1
ATOM 6631 N N . ALA B 1 257 ? 5.809 -38.438 -4.137 1 86.25 257 ALA B N 1
ATOM 6632 C CA . ALA B 1 257 ? 5.805 -38.75 -5.562 1 86.25 257 ALA B CA 1
ATOM 6633 C C . ALA B 1 257 ? 6.621 -40 -5.844 1 86.25 257 ALA B C 1
ATOM 6635 O O . ALA B 1 257 ? 6.191 -40.875 -6.605 1 86.25 257 ALA B O 1
ATOM 6636 N N . GLY B 1 258 ? 7.777 -40.125 -5.195 1 88.06 258 GLY B N 1
ATOM 6637 C CA . GLY B 1 258 ? 8.641 -41.281 -5.375 1 88.06 258 GLY B CA 1
ATOM 6638 C C . GLY B 1 258 ? 7.992 -42.562 -4.922 1 88.06 258 GLY B C 1
ATOM 6639 O O . GLY B 1 258 ? 8.109 -43.594 -5.598 1 88.06 258 GLY B O 1
ATOM 6640 N N . THR B 1 259 ? 7.312 -42.5 -3.857 1 89.38 259 THR B N 1
ATOM 6641 C CA . THR B 1 259 ? 6.637 -43.688 -3.352 1 89.38 259 THR B CA 1
ATOM 6642 C C . THR B 1 259 ? 5.52 -44.125 -4.297 1 89.38 259 THR B C 1
ATOM 6644 O O . THR B 1 259 ? 5.332 -45.312 -4.547 1 89.38 259 THR B O 1
ATOM 6647 N N . ALA B 1 260 ? 4.816 -43.125 -4.77 1 87.44 260 ALA B N 1
ATOM 6648 C CA . ALA B 1 260 ? 3.748 -43.469 -5.715 1 87.44 260 ALA B CA 1
ATOM 6649 C C . ALA B 1 260 ? 4.305 -44.125 -6.973 1 87.44 260 ALA B C 1
ATOM 6651 O O . ALA B 1 260 ? 3.809 -45.156 -7.41 1 87.44 260 ALA B O 1
ATOM 6652 N N . PHE B 1 261 ? 5.328 -43.594 -7.504 1 87.81 261 PHE B N 1
ATOM 6653 C CA . PHE B 1 261 ? 5.934 -44.125 -8.727 1 87.81 261 PHE B CA 1
ATOM 6654 C C . PHE B 1 261 ? 6.594 -45.469 -8.461 1 87.81 261 PHE B C 1
ATOM 6656 O O . PHE B 1 261 ? 6.527 -46.375 -9.305 1 87.81 261 PHE B O 1
ATOM 6663 N N . ALA B 1 262 ? 7.219 -45.531 -7.355 1 90.25 262 ALA B N 1
ATOM 6664 C CA . ALA B 1 262 ? 7.863 -46.812 -7.012 1 90.25 262 ALA B CA 1
ATOM 6665 C C . ALA B 1 262 ? 6.84 -47.938 -6.914 1 90.25 262 ALA B C 1
ATOM 6667 O O . ALA B 1 262 ? 7.074 -49.031 -7.406 1 90.25 262 ALA B O 1
ATOM 6668 N N . LEU B 1 263 ? 5.777 -47.625 -6.297 1 89.19 263 LEU B N 1
ATOM 6669 C CA . LEU B 1 263 ? 4.719 -48.625 -6.16 1 89.19 263 LEU B CA 1
ATOM 6670 C C . LEU B 1 263 ? 4.137 -49 -7.52 1 89.19 263 LEU B C 1
ATOM 6672 O O . LEU B 1 263 ? 3.859 -50.156 -7.789 1 89.19 263 LEU B O 1
ATOM 6676 N N . LEU B 1 264 ? 3.965 -48.031 -8.367 1 87.56 264 LEU B N 1
ATOM 6677 C CA . LEU B 1 264 ? 3.395 -48.25 -9.688 1 87.56 264 LEU B CA 1
ATOM 6678 C C . LEU B 1 264 ? 4.359 -49.062 -10.562 1 87.56 264 LEU B C 1
ATOM 6680 O O . LEU B 1 264 ? 3.938 -49.906 -11.359 1 87.56 264 LEU B O 1
ATOM 6684 N N . ILE B 1 265 ? 5.555 -48.719 -10.406 1 86.75 265 ILE B N 1
ATOM 6685 C CA . ILE B 1 265 ? 6.551 -49.406 -11.227 1 86.75 265 ILE B CA 1
ATOM 6686 C C . ILE B 1 265 ? 6.801 -50.781 -10.672 1 86.75 265 ILE B C 1
ATOM 6688 O O . ILE B 1 265 ? 6.816 -51.781 -11.422 1 86.75 265 ILE B O 1
ATOM 6692 N N . GLY B 1 266 ? 7.02 -50.938 -9.367 1 86.62 266 GLY B N 1
ATOM 6693 C CA . GLY B 1 266 ? 7.285 -52.219 -8.758 1 86.62 266 GLY B CA 1
ATOM 6694 C C . GLY B 1 266 ? 6.082 -53.156 -8.766 1 86.62 266 GLY B C 1
ATOM 6695 O O . GLY B 1 266 ? 6.055 -54.125 -9.508 1 86.62 266 GLY B O 1
ATOM 6696 N N . LEU B 1 267 ? 5.117 -52.688 -8.031 1 85.25 267 LEU B N 1
ATOM 6697 C CA . LEU B 1 267 ? 3.928 -53.531 -7.898 1 85.25 267 LEU B CA 1
ATOM 6698 C C . LEU B 1 267 ? 3.088 -53.469 -9.172 1 85.25 267 LEU B C 1
ATOM 6700 O O . LEU B 1 267 ? 2.537 -54.5 -9.594 1 85.25 267 LEU B O 1
ATOM 6704 N N . GLY B 1 268 ? 2.934 -52.344 -9.703 1 84.38 268 GLY B N 1
ATOM 6705 C CA . GLY B 1 268 ? 2.166 -52.219 -10.93 1 84.38 268 GLY B CA 1
ATOM 6706 C C . GLY B 1 268 ? 2.797 -52.938 -12.102 1 84.38 268 GLY B C 1
ATOM 6707 O O . GLY B 1 268 ? 2.102 -53.625 -12.867 1 84.38 268 GLY B O 1
ATOM 6708 N N . GLY B 1 269 ? 4.102 -52.812 -12.234 1 82.81 269 GLY B N 1
ATOM 6709 C CA . GLY B 1 269 ? 4.797 -53.562 -13.266 1 82.81 269 GLY B CA 1
ATOM 6710 C C . GLY B 1 269 ? 4.676 -55.062 -13.094 1 82.81 269 GLY B C 1
ATOM 6711 O O . GLY B 1 269 ? 4.492 -55.781 -14.07 1 82.81 269 GLY B O 1
ATOM 6712 N N . TRP B 1 270 ? 4.762 -55.5 -11.836 1 82.5 270 TRP B N 1
ATOM 6713 C CA . TRP B 1 270 ? 4.621 -56.906 -11.523 1 82.5 270 TRP B CA 1
ATOM 6714 C C . TRP B 1 270 ? 3.227 -57.406 -11.891 1 82.5 270 TRP B C 1
ATOM 6716 O O . TRP B 1 270 ? 3.078 -58.5 -12.453 1 82.5 270 TRP B O 1
ATOM 6726 N N . PHE B 1 271 ? 2.281 -56.656 -11.625 1 83.19 271 PHE B N 1
ATOM 6727 C CA . PHE B 1 271 ? 0.909 -57 -11.961 1 83.19 271 PHE B CA 1
ATOM 6728 C C . PHE B 1 271 ? 0.701 -57.031 -13.469 1 83.19 271 PHE B C 1
ATOM 6730 O O . PHE B 1 271 ? -0.013 -57.875 -13.992 1 83.19 271 PHE B O 1
ATOM 6737 N N . ALA B 1 272 ? 1.307 -56.156 -14.141 1 82.75 272 ALA B N 1
ATOM 6738 C CA . ALA B 1 272 ? 1.136 -56.031 -15.586 1 82.75 272 ALA B CA 1
ATOM 6739 C C . ALA B 1 272 ? 1.845 -57.156 -16.328 1 82.75 272 ALA B C 1
ATOM 6741 O O . ALA B 1 272 ? 1.46 -57.531 -17.438 1 82.75 272 ALA B O 1
ATOM 6742 N N . ALA B 1 273 ? 2.883 -57.719 -15.734 1 80.44 273 ALA B N 1
ATOM 6743 C CA . ALA B 1 273 ? 3.637 -58.812 -16.344 1 80.44 273 ALA B CA 1
ATOM 6744 C C . ALA B 1 273 ? 2.895 -60.156 -16.203 1 80.44 273 ALA B C 1
ATOM 6746 O O . ALA B 1 273 ? 3.178 -61.125 -16.922 1 80.44 273 ALA B O 1
ATOM 6747 N N . ARG B 1 274 ? 1.961 -60.125 -15.359 1 80.19 274 ARG B N 1
ATOM 6748 C CA . ARG B 1 274 ? 1.188 -61.344 -15.156 1 80.19 274 ARG B CA 1
ATOM 6749 C C . ARG B 1 274 ? 0.034 -61.438 -16.156 1 80.19 274 ARG B C 1
ATOM 6751 O O . ARG B 1 274 ? -0.451 -60.406 -16.641 1 80.19 274 ARG B O 1
ATOM 6758 N N . PRO B 1 275 ? -0.289 -62.656 -16.562 1 76.81 275 PRO B N 1
ATOM 6759 C CA . PRO B 1 275 ? -1.362 -62.812 -17.547 1 76.81 275 PRO B CA 1
ATOM 6760 C C . PRO B 1 275 ? -2.691 -62.219 -17.078 1 76.81 275 PRO B C 1
ATOM 6762 O O . PRO B 1 275 ? -3.449 -61.688 -17.891 1 76.81 275 PRO B O 1
ATOM 6765 N N . ALA B 1 276 ? -3.049 -62.25 -15.812 1 78.19 276 ALA B N 1
ATOM 6766 C CA . ALA B 1 276 ? -4.309 -61.719 -15.297 1 78.19 276 ALA B CA 1
ATOM 6767 C C . ALA B 1 276 ? -4.188 -60.219 -14.977 1 78.19 276 ALA B C 1
ATOM 6769 O O . ALA B 1 276 ? -5.121 -59.625 -14.445 1 78.19 276 ALA B O 1
ATOM 6770 N N . GLY B 1 277 ? -3.162 -59.688 -15.445 1 81.75 277 GLY B N 1
ATOM 6771 C CA . GLY B 1 277 ? -2.932 -58.312 -15.094 1 81.75 277 GLY B CA 1
ATOM 6772 C C . GLY B 1 277 ? -3.361 -57.344 -16.172 1 81.75 277 GLY B C 1
ATOM 6773 O O . GLY B 1 277 ? -3.904 -57.75 -17.203 1 81.75 277 GLY B O 1
ATOM 6774 N N . PRO B 1 278 ? -3.277 -56.031 -15.844 1 84.62 278 PRO B N 1
ATOM 6775 C CA . PRO B 1 278 ? -3.631 -55 -16.828 1 84.62 278 PRO B CA 1
ATOM 6776 C C . PRO B 1 278 ? -2.734 -55.031 -18.078 1 84.62 278 PRO B C 1
ATOM 6778 O O . PRO B 1 278 ? -1.612 -55.531 -18 1 84.62 278 PRO B O 1
ATOM 6781 N N . SER B 1 279 ? -3.361 -54.688 -19.188 1 86.44 279 SER B N 1
ATOM 6782 C CA . SER B 1 279 ? -2.59 -54.625 -20.438 1 86.44 279 SER B CA 1
ATOM 6783 C C . SER B 1 279 ? -1.483 -53.562 -20.344 1 86.44 279 SER B C 1
ATOM 6785 O O . SER B 1 279 ? -1.445 -52.781 -19.391 1 86.44 279 SER B O 1
ATOM 6787 N N . LEU B 1 280 ? -0.532 -53.594 -21.234 1 84.69 280 LEU B N 1
ATOM 6788 C CA . LEU B 1 280 ? 0.563 -52.656 -21.266 1 84.69 280 LEU B CA 1
ATOM 6789 C C . LEU B 1 280 ? 0.036 -51.219 -21.453 1 84.69 280 LEU B C 1
ATOM 6791 O O . LEU B 1 280 ? 0.574 -50.281 -20.859 1 84.69 280 LEU B O 1
ATOM 6795 N N . GLY B 1 281 ? -0.949 -51.125 -22.25 1 84.12 281 GLY B N 1
ATOM 6796 C CA . GLY B 1 281 ? -1.578 -49.812 -22.438 1 84.12 281 GLY B CA 1
ATOM 6797 C C . GLY B 1 281 ? -2.244 -49.312 -21.172 1 84.12 281 GLY B C 1
ATOM 6798 O O . GLY B 1 281 ? -2.152 -48.125 -20.859 1 84.12 281 GLY B O 1
ATOM 6799 N N . GLU B 1 282 ? -2.934 -50.156 -20.5 1 86.25 282 GLU B N 1
ATOM 6800 C CA . GLU B 1 282 ? -3.557 -49.781 -19.234 1 86.25 282 GLU B CA 1
ATOM 6801 C C . GLU B 1 282 ? -2.506 -49.375 -18.203 1 86.25 282 GLU B C 1
ATOM 6803 O O . GLU B 1 282 ? -2.713 -48.438 -17.438 1 86.25 282 GLU B O 1
ATOM 6808 N N . TYR B 1 283 ? -1.472 -50.094 -18.219 1 86.75 283 TYR B N 1
ATOM 6809 C CA . TYR B 1 283 ? -0.373 -49.781 -17.312 1 86.75 283 TYR B CA 1
ATOM 6810 C C . TYR B 1 283 ? 0.199 -48.406 -17.625 1 86.75 283 TYR B C 1
ATOM 6812 O O . TYR B 1 283 ? 0.452 -47.594 -16.719 1 86.75 283 TYR B O 1
ATOM 6820 N N . ALA B 1 284 ? 0.423 -48.125 -18.875 1 84.62 284 ALA B N 1
ATOM 6821 C CA . ALA B 1 284 ? 0.905 -46.781 -19.281 1 84.62 284 ALA B CA 1
ATOM 6822 C C . ALA B 1 284 ? -0.066 -45.688 -18.859 1 84.62 284 ALA B C 1
ATOM 6824 O O . ALA B 1 284 ? 0.354 -44.656 -18.375 1 84.62 284 ALA B O 1
ATOM 6825 N N . THR B 1 285 ? -1.292 -45.969 -19.031 1 86 285 THR B N 1
ATOM 6826 C CA . THR B 1 285 ? -2.322 -45.031 -18.625 1 86 285 THR B CA 1
ATOM 6827 C C . THR B 1 285 ? -2.273 -44.781 -17.125 1 86 285 THR B C 1
ATOM 6829 O O . THR B 1 285 ? -2.428 -43.656 -16.672 1 86 285 THR B O 1
ATOM 6832 N N . PHE B 1 286 ? -2.053 -45.781 -16.359 1 87.12 286 PHE B N 1
ATOM 6833 C CA . PHE B 1 286 ? -1.952 -45.688 -14.906 1 87.12 286 PHE B CA 1
ATOM 6834 C C . PHE B 1 286 ? -0.82 -44.719 -14.508 1 87.12 286 PHE B C 1
ATOM 6836 O O . PHE B 1 286 ? -0.991 -43.875 -13.641 1 87.12 286 PHE B O 1
ATOM 6843 N N . ILE B 1 287 ? 0.256 -44.844 -15.125 1 84.38 287 ILE B N 1
ATOM 6844 C CA . ILE B 1 287 ? 1.427 -44.031 -14.812 1 84.38 287 ILE B CA 1
ATOM 6845 C C . ILE B 1 287 ? 1.145 -42.562 -15.141 1 84.38 287 ILE B C 1
ATOM 6847 O O . ILE B 1 287 ? 1.415 -41.688 -14.328 1 84.38 287 ILE B O 1
ATOM 6851 N N . LEU B 1 288 ? 0.588 -42.312 -16.297 1 84.62 288 LEU B N 1
ATOM 6852 C CA . LEU B 1 288 ? 0.317 -40.938 -16.734 1 84.62 288 LEU B CA 1
ATOM 6853 C C . LEU B 1 288 ? -0.713 -40.281 -15.836 1 84.62 288 LEU B C 1
ATOM 6855 O O . LEU B 1 288 ? -0.557 -39.094 -15.477 1 84.62 288 LEU B O 1
ATOM 6859 N N . LEU B 1 289 ? -1.731 -41 -15.445 1 86.19 289 LEU B N 1
ATOM 6860 C CA . LEU B 1 289 ? -2.789 -40.469 -14.602 1 86.19 289 LEU B CA 1
ATOM 6861 C C . LEU B 1 289 ? -2.289 -40.25 -13.18 1 86.19 289 LEU B C 1
ATOM 6863 O O . LEU B 1 289 ? -2.701 -39.281 -12.516 1 86.19 289 LEU B O 1
ATOM 6867 N N . ALA B 1 290 ? -1.446 -41.094 -12.719 1 82.12 290 ALA B N 1
ATOM 6868 C CA . ALA B 1 290 ? -0.884 -40.938 -11.375 1 82.12 290 ALA B CA 1
ATOM 6869 C C . ALA B 1 290 ? -0.084 -39.656 -11.266 1 82.12 290 ALA B C 1
ATOM 6871 O O . ALA B 1 290 ? -0.106 -39 -10.219 1 82.12 290 ALA B O 1
ATOM 6872 N N . MET B 1 291 ? 0.603 -39.281 -12.281 1 78.75 291 MET B N 1
ATOM 6873 C CA . MET B 1 291 ? 1.38 -38.031 -12.297 1 78.75 291 MET B CA 1
ATOM 6874 C C . MET B 1 291 ? 0.475 -36.812 -12.117 1 78.75 291 MET B C 1
ATOM 6876 O O . MET B 1 291 ? 0.892 -35.812 -11.547 1 78.75 291 MET B O 1
ATOM 6880 N N . ARG B 1 292 ? -0.669 -36.906 -12.531 1 78.69 292 ARG B N 1
ATOM 6881 C CA . ARG B 1 292 ? -1.617 -35.781 -12.484 1 78.69 292 ARG B CA 1
ATOM 6882 C C . ARG B 1 292 ? -2.154 -35.594 -11.07 1 78.69 292 ARG B C 1
ATOM 6884 O O . ARG B 1 292 ? -2.705 -34.531 -10.758 1 78.69 292 ARG B O 1
ATOM 6891 N N . LEU B 1 293 ? -2.074 -36.562 -10.242 1 79.44 293 LEU B N 1
ATOM 6892 C CA . LEU B 1 293 ? -2.648 -36.5 -8.898 1 79.44 293 LEU B CA 1
ATOM 6893 C C . LEU B 1 293 ? -1.689 -35.812 -7.926 1 79.44 293 LEU B C 1
ATOM 6895 O O . LEU B 1 293 ? -2.086 -35.438 -6.824 1 79.44 293 LEU B O 1
ATOM 6899 N N . ILE B 1 294 ? -0.485 -35.594 -8.352 1 73.38 294 ILE B N 1
ATOM 6900 C CA . ILE B 1 294 ? 0.523 -35.062 -7.434 1 73.38 294 ILE B CA 1
ATOM 6901 C C . ILE B 1 294 ? 0.278 -33.594 -7.18 1 73.38 294 ILE B C 1
ATOM 6903 O O . ILE B 1 294 ? 0.239 -33.156 -6.027 1 73.38 294 ILE B O 1
ATOM 6907 N N . LEU B 1 295 ? 0.037 -32.812 -8.211 1 70.75 295 LEU B N 1
ATOM 6908 C CA . LEU B 1 295 ? -0.002 -31.359 -8.117 1 70.75 295 LEU B CA 1
ATOM 6909 C C . LEU B 1 295 ? -1.246 -30.891 -7.371 1 70.75 295 LEU B C 1
ATOM 6911 O O . LEU B 1 295 ? -1.169 -30 -6.523 1 70.75 295 LEU B O 1
ATOM 6915 N N . PRO B 1 296 ? -2.424 -31.5 -7.555 1 71.56 296 PRO B N 1
ATOM 6916 C CA . PRO B 1 296 ? -3.631 -31.078 -6.84 1 71.56 296 PRO B CA 1
ATOM 6917 C C . PRO B 1 296 ? -3.471 -31.141 -5.32 1 71.56 296 PRO B C 1
ATOM 6919 O O . PRO B 1 296 ? -4.023 -30.312 -4.602 1 71.56 296 PRO B O 1
ATOM 6922 N N . ILE B 1 297 ? -2.672 -31.984 -4.875 1 69.44 297 ILE B N 1
ATOM 6923 C CA . ILE B 1 297 ? -2.518 -32.156 -3.436 1 69.44 297 ILE B CA 1
ATOM 6924 C C . ILE B 1 297 ? -1.825 -30.938 -2.84 1 69.44 297 ILE B C 1
ATOM 6926 O O . ILE B 1 297 ? -2.199 -30.469 -1.764 1 69.44 297 ILE B O 1
ATOM 6930 N N . PHE B 1 298 ? -1.012 -30.359 -3.6 1 71.19 298 PHE B N 1
ATOM 6931 C CA . PHE B 1 298 ? -0.27 -29.219 -3.08 1 71.19 298 PHE B CA 1
ATOM 6932 C C . PHE B 1 298 ? -1.062 -27.922 -3.264 1 71.19 298 PHE B C 1
ATOM 6934 O O . PHE B 1 298 ? -0.875 -26.969 -2.514 1 71.19 298 PHE B O 1
ATOM 6941 N N . ALA B 1 299 ? -1.908 -27.969 -4.227 1 77.75 299 ALA B N 1
ATOM 6942 C CA . ALA B 1 299 ? -2.732 -26.797 -4.496 1 77.75 299 ALA B CA 1
ATOM 6943 C C . ALA B 1 299 ? -3.785 -26.594 -3.41 1 77.75 299 ALA B C 1
ATOM 6945 O O . ALA B 1 299 ? -4.234 -25.484 -3.166 1 77.75 299 ALA B O 1
ATOM 6946 N N . VAL B 1 300 ? -4.07 -27.641 -2.684 1 77.44 300 VAL B N 1
ATOM 6947 C CA . VAL B 1 300 ? -5.129 -27.594 -1.681 1 77.44 300 VAL B CA 1
ATOM 6948 C C . VAL B 1 300 ? -4.734 -26.641 -0.558 1 77.44 300 VAL B C 1
ATOM 6950 O O . VAL B 1 300 ? -5.555 -25.844 -0.092 1 77.44 300 VAL B O 1
ATOM 6953 N N . GLY B 1 301 ? -3.463 -26.734 -0.146 1 72.12 301 GLY B N 1
ATOM 6954 C CA . GLY B 1 301 ? -3.008 -25.828 0.903 1 72.12 301 GLY B CA 1
ATOM 6955 C C . GLY B 1 301 ? -3.145 -24.375 0.536 1 72.12 301 GLY B C 1
ATOM 6956 O O . GLY B 1 301 ? -3.629 -23.562 1.335 1 72.12 301 GLY B O 1
ATOM 6957 N N . ARG B 1 302 ? -2.771 -24.016 -0.648 1 78.31 302 ARG B N 1
ATOM 6958 C CA . ARG B 1 302 ? -2.875 -22.656 -1.139 1 78.31 302 ARG B CA 1
ATOM 6959 C C . ARG B 1 302 ? -4.332 -22.203 -1.225 1 78.31 302 ARG B C 1
ATOM 6961 O O . ARG B 1 302 ? -4.668 -21.078 -0.866 1 78.31 302 ARG B O 1
ATOM 6968 N N . LEU B 1 303 ? -5.199 -23.062 -1.62 1 84.56 303 LEU B N 1
ATOM 6969 C CA . LEU B 1 303 ? -6.613 -22.75 -1.786 1 84.56 303 LEU B CA 1
ATOM 6970 C C . LEU B 1 303 ? -7.285 -22.547 -0.433 1 84.56 303 LEU B C 1
ATOM 6972 O O . LEU B 1 303 ? -8.172 -21.688 -0.297 1 84.56 303 LEU B O 1
ATOM 6976 N N . LEU B 1 304 ? -6.793 -23.344 0.482 1 81.69 304 LEU B N 1
ATOM 6977 C CA . LEU B 1 304 ? -7.344 -23.172 1.822 1 81.69 304 LEU B CA 1
ATOM 6978 C C . LEU B 1 304 ? -7.035 -21.797 2.371 1 81.69 304 LEU B C 1
ATOM 6980 O O . LEU B 1 304 ? -7.891 -21.156 2.994 1 81.69 304 LEU B O 1
ATOM 6984 N N . ASN B 1 305 ? -5.895 -21.312 2.119 1 81.44 305 ASN B N 1
ATOM 6985 C CA . ASN B 1 305 ? -5.516 -19.969 2.535 1 81.44 305 ASN B CA 1
ATOM 6986 C C . ASN B 1 305 ? -6.336 -18.906 1.809 1 81.44 305 ASN B C 1
ATOM 6988 O O . ASN B 1 305 ? -6.727 -17.891 2.404 1 81.44 305 ASN B O 1
ATOM 6992 N N . GLN B 1 306 ? -6.59 -19.156 0.602 1 88.19 306 GLN B N 1
ATOM 6993 C CA . GLN B 1 306 ? -7.379 -18.219 -0.179 1 88.19 306 GLN B CA 1
ATOM 6994 C C . GLN B 1 306 ? -8.828 -18.172 0.306 1 88.19 306 GLN B C 1
ATOM 6996 O O . GLN B 1 306 ? -9.43 -17.109 0.371 1 88.19 306 GLN B O 1
ATOM 7001 N N . VAL B 1 307 ? -9.336 -19.312 0.691 1 89.44 307 VAL B N 1
ATOM 7002 C CA . VAL B 1 307 ? -10.688 -19.391 1.218 1 89.44 307 VAL B CA 1
ATOM 7003 C C . VAL B 1 307 ? -10.773 -18.656 2.551 1 89.44 307 VAL B C 1
ATOM 7005 O O . VAL B 1 307 ? -11.727 -17.922 2.805 1 89.44 307 VAL B O 1
ATOM 7008 N N . GLN B 1 308 ? -9.789 -18.828 3.32 1 86.56 308 GLN B N 1
ATOM 7009 C CA . GLN B 1 308 ? -9.75 -18.156 4.613 1 86.56 308 GLN B CA 1
ATOM 7010 C C . GLN B 1 308 ? -9.68 -16.641 4.441 1 86.56 308 GLN B C 1
ATOM 7012 O O . GLN B 1 308 ? -10.344 -15.898 5.164 1 86.56 308 GLN B O 1
ATOM 7017 N N . ARG B 1 309 ? -8.906 -16.25 3.494 1 89 309 ARG B N 1
ATOM 7018 C CA . ARG B 1 309 ? -8.812 -14.82 3.215 1 89 309 ARG B CA 1
ATOM 7019 C C . ARG B 1 309 ? -10.148 -14.266 2.725 1 89 309 ARG B C 1
ATOM 7021 O O . ARG B 1 309 ? -10.57 -13.18 3.137 1 89 309 ARG B O 1
ATOM 7028 N N . ALA B 1 310 ? -10.781 -15.008 1.851 1 91.75 310 ALA B N 1
ATOM 7029 C CA . ALA B 1 310 ? -12.086 -14.602 1.345 1 91.75 310 ALA B CA 1
ATOM 7030 C C . ALA B 1 310 ? -13.109 -14.531 2.471 1 91.75 310 ALA B C 1
ATOM 7032 O O . ALA B 1 310 ? -13.961 -13.633 2.492 1 91.75 310 ALA B O 1
ATOM 7033 N N . GLU B 1 311 ? -12.992 -15.461 3.4 1 92.94 311 GLU B N 1
ATOM 7034 C CA . GLU B 1 311 ? -13.891 -15.477 4.551 1 92.94 311 GLU B CA 1
ATOM 7035 C C . GLU B 1 311 ? -13.672 -14.258 5.441 1 92.94 311 GLU B C 1
ATOM 7037 O O . GLU B 1 311 ? -14.633 -13.648 5.918 1 92.94 311 GLU B O 1
ATOM 7042 N N . ALA B 1 312 ? -12.5 -13.93 5.676 1 91.5 312 ALA B N 1
ATOM 7043 C CA . ALA B 1 312 ? -12.18 -12.742 6.473 1 91.5 312 ALA B CA 1
ATOM 7044 C C . ALA B 1 312 ? -12.688 -11.477 5.793 1 91.5 312 ALA B C 1
ATOM 7046 O O . ALA B 1 312 ? -13.25 -10.602 6.449 1 91.5 312 ALA B O 1
ATOM 7047 N N . SER B 1 313 ? -12.461 -11.375 4.5 1 93.81 313 SER B N 1
ATOM 7048 C CA . SER B 1 313 ? -12.93 -10.227 3.734 1 93.81 313 SER B CA 1
ATOM 7049 C C . SER B 1 313 ? -14.453 -10.141 3.756 1 93.81 313 SER B C 1
ATOM 7051 O O . SER B 1 313 ? -15.016 -9.055 3.902 1 93.81 313 SER B O 1
ATOM 7053 N N . ALA B 1 314 ? -15.039 -11.305 3.611 1 93.88 314 ALA B N 1
ATOM 7054 C CA . ALA B 1 314 ? -16.5 -11.352 3.643 1 93.88 314 ALA B CA 1
ATOM 7055 C C . ALA B 1 314 ? -17.031 -10.883 4.992 1 93.88 314 ALA B C 1
ATOM 7057 O O . ALA B 1 314 ? -18.047 -10.188 5.055 1 93.88 314 ALA B O 1
ATOM 7058 N N . ARG B 1 315 ? -16.406 -11.211 6.008 1 92.88 315 ARG B N 1
ATOM 7059 C CA . ARG B 1 315 ? -16.812 -10.797 7.344 1 92.88 315 ARG B CA 1
ATOM 7060 C C . ARG B 1 315 ? -16.734 -9.281 7.5 1 92.88 315 ARG B C 1
ATOM 7062 O O . ARG B 1 315 ? -17.641 -8.656 8.055 1 92.88 315 ARG B O 1
ATOM 7069 N N . ARG B 1 316 ? -15.688 -8.727 7.027 1 92.94 316 ARG B N 1
ATOM 7070 C CA . ARG B 1 316 ? -15.516 -7.281 7.129 1 92.94 316 ARG B CA 1
ATOM 7071 C C . ARG B 1 316 ? -16.562 -6.551 6.297 1 92.94 316 ARG B C 1
ATOM 7073 O O . ARG B 1 316 ? -17.109 -5.535 6.734 1 92.94 316 ARG B O 1
ATOM 7080 N N . ILE B 1 317 ? -16.797 -7.023 5.191 1 93.69 317 ILE B N 1
ATOM 7081 C CA . ILE B 1 317 ? -17.812 -6.426 4.324 1 93.69 317 ILE B CA 1
ATOM 7082 C C . ILE B 1 317 ? -19.188 -6.531 4.984 1 93.69 317 ILE B C 1
ATOM 7084 O O . ILE B 1 317 ? -19.953 -5.562 4.996 1 93.69 317 ILE B O 1
ATOM 7088 N N . GLN B 1 318 ? -19.453 -7.652 5.551 1 92.06 318 GLN B N 1
ATOM 7089 C CA . GLN B 1 318 ? -20.734 -7.859 6.227 1 92.06 318 GLN B CA 1
ATOM 7090 C C . GLN B 1 318 ? -20.875 -6.941 7.438 1 92.06 318 GLN B C 1
ATOM 7092 O O . GLN B 1 318 ? -21.969 -6.484 7.75 1 92.06 318 GLN B O 1
ATOM 7097 N N . GLU B 1 319 ? -19.781 -6.723 8.07 1 91.06 319 GLU B N 1
ATOM 7098 C CA . GLU B 1 319 ? -19.797 -5.801 9.203 1 91.06 319 GLU B CA 1
ATOM 7099 C C . GLU B 1 319 ? -20.219 -4.402 8.773 1 91.06 319 GLU B C 1
ATOM 7101 O O . GLU B 1 319 ? -20.953 -3.721 9.484 1 91.06 319 GLU B O 1
ATOM 7106 N N . VAL B 1 320 ? -19.766 -4.051 7.641 1 90.38 320 VAL B N 1
ATOM 7107 C CA . VAL B 1 320 ? -20.141 -2.738 7.125 1 90.38 320 VAL B CA 1
ATOM 7108 C C . VAL B 1 320 ? -21.609 -2.744 6.719 1 90.38 320 VAL B C 1
ATOM 7110 O O . VAL B 1 320 ? -22.359 -1.816 7.047 1 90.38 320 VAL B O 1
ATOM 7113 N N . PHE B 1 321 ? -22.109 -3.793 6.105 1 89.69 321 PHE B N 1
ATOM 7114 C CA . PHE B 1 321 ? -23.484 -3.893 5.66 1 89.69 321 PHE B CA 1
ATOM 7115 C C . PHE B 1 321 ? -24.438 -3.98 6.848 1 89.69 321 PHE B C 1
ATOM 7117 O O . PHE B 1 321 ? -25.578 -3.523 6.773 1 89.69 321 PHE B O 1
ATOM 7124 N N . GLN B 1 322 ? -23.953 -4.52 7.879 1 88.62 322 GLN B N 1
ATOM 7125 C CA . GLN B 1 322 ? -24.812 -4.73 9.039 1 88.62 322 GLN B CA 1
ATOM 7126 C C . GLN B 1 322 ? -24.938 -3.457 9.867 1 88.62 322 GLN B C 1
ATOM 7128 O O . GLN B 1 322 ? -25.875 -3.314 10.656 1 88.62 322 GLN B O 1
ATOM 7133 N N . ARG B 1 323 ? -24.078 -2.584 9.609 1 88 323 ARG B N 1
ATOM 7134 C CA . ARG B 1 323 ? -24.188 -1.323 10.336 1 88 323 ARG B CA 1
ATOM 7135 C C . ARG B 1 323 ? -25.359 -0.492 9.828 1 88 323 ARG B C 1
ATOM 7137 O O . ARG B 1 323 ? -25.453 -0.216 8.633 1 88 323 ARG B O 1
ATOM 7144 N N . GLN B 1 324 ? -26.203 -0.25 10.703 1 87.75 324 GLN B N 1
ATOM 7145 C CA . GLN B 1 324 ? -27.359 0.563 10.344 1 87.75 324 GLN B CA 1
ATOM 7146 C C . GLN B 1 324 ? -27.094 2.041 10.617 1 87.75 324 GLN B C 1
ATOM 7148 O O . GLN B 1 324 ? -26.469 2.389 11.617 1 87.75 324 GLN B O 1
ATOM 7153 N N . PRO B 1 325 ? -27.484 2.826 9.648 1 88.5 325 PRO B N 1
ATOM 7154 C CA . PRO B 1 325 ? -27.359 4.266 9.891 1 88.5 325 PRO B CA 1
ATOM 7155 C C . PRO B 1 325 ? -28.125 4.727 11.125 1 88.5 325 PRO B C 1
ATOM 7157 O O . PRO B 1 325 ? -29.266 4.316 11.336 1 88.5 325 PRO B O 1
ATOM 7160 N N . LEU B 1 326 ? -27.469 5.469 11.945 1 83.88 326 LEU B N 1
ATOM 7161 C CA . LEU B 1 326 ? -28.094 5.996 13.148 1 83.88 326 LEU B CA 1
ATOM 7162 C C . LEU B 1 326 ? -29.016 7.164 12.82 1 83.88 326 LEU B C 1
ATOM 7164 O O . LEU B 1 326 ? -30 7.41 13.523 1 83.88 326 LEU B O 1
ATOM 7168 N N . ILE B 1 327 ? -28.609 7.855 11.805 1 88.06 327 ILE B N 1
ATOM 7169 C CA . ILE B 1 327 ? -29.391 9.016 11.367 1 88.06 327 ILE B CA 1
ATOM 7170 C C . ILE B 1 327 ? -30.156 8.672 10.094 1 88.06 327 ILE B C 1
ATOM 7172 O O . ILE B 1 327 ? -29.547 8.469 9.031 1 88.06 327 ILE B O 1
ATOM 7176 N N . GLN B 1 328 ? -31.375 8.453 10.219 1 88.81 328 GLN B N 1
ATOM 7177 C CA . GLN B 1 328 ? -32.25 8.156 9.086 1 88.81 328 GLN B CA 1
ATOM 7178 C C . GLN B 1 328 ? -33.625 8.828 9.258 1 88.81 328 GLN B C 1
ATOM 7180 O O . GLN B 1 328 ? -33.938 9.297 10.344 1 88.81 328 GLN B O 1
ATOM 7185 N N . ASP B 1 329 ? -34.219 8.906 8.141 1 90.88 329 ASP B N 1
ATOM 7186 C CA . ASP B 1 329 ? -35.562 9.477 8.188 1 90.88 329 ASP B CA 1
ATOM 7187 C C . ASP B 1 329 ? -36.5 8.602 9.016 1 90.88 329 ASP B C 1
ATOM 7189 O O . ASP B 1 329 ? -36.5 7.375 8.867 1 90.88 329 ASP B O 1
ATOM 7193 N N . ALA B 1 330 ? -37.125 9.188 10.023 1 88.81 330 ALA B N 1
ATOM 7194 C CA . ALA B 1 330 ? -38.125 8.461 10.789 1 88.81 330 ALA B CA 1
ATOM 7195 C C . ALA B 1 330 ? -39.281 8.016 9.891 1 88.81 330 ALA B C 1
ATOM 7197 O O . ALA B 1 330 ? -39.469 8.539 8.789 1 88.81 330 ALA B O 1
ATOM 7198 N N . ALA B 1 331 ? -39.969 6.969 10.57 1 87 331 ALA B N 1
ATOM 7199 C CA . ALA B 1 331 ? -41.156 6.504 9.844 1 87 331 ALA B CA 1
ATOM 7200 C C . ALA B 1 331 ? -42.219 7.602 9.766 1 87 331 ALA B C 1
ATOM 7202 O O . ALA B 1 331 ? -42.594 8.18 10.789 1 87 331 ALA B O 1
ATOM 7203 N N . GLY B 1 332 ? -42.375 8.273 8.719 1 89.5 332 GLY B N 1
ATOM 7204 C CA . GLY B 1 332 ? -43.375 9.312 8.555 1 89.5 332 GLY B CA 1
ATOM 7205 C C . GLY B 1 332 ? -42.781 10.703 8.422 1 89.5 332 GLY B C 1
ATOM 7206 O O . GLY B 1 332 ? -43.5 11.703 8.523 1 89.5 332 GLY B O 1
ATOM 7207 N N . ALA B 1 333 ? -41.594 10.758 8.422 1 92.06 333 ALA B N 1
ATOM 7208 C CA . ALA B 1 333 ? -40.969 12.062 8.25 1 92.06 333 ALA B CA 1
ATOM 7209 C C . ALA B 1 333 ? -41.562 12.805 7.059 1 92.06 333 ALA B C 1
ATOM 7211 O O . ALA B 1 333 ? -41.875 12.195 6.035 1 92.06 333 ALA B O 1
ATOM 7212 N N . VAL B 1 334 ? -41.75 14.125 7.262 1 94.25 334 VAL B N 1
ATOM 7213 C CA . VAL B 1 334 ? -42.344 14.945 6.219 1 94.25 334 VAL B CA 1
ATOM 7214 C C . VAL B 1 334 ? -41.281 15.828 5.578 1 94.25 334 VAL B C 1
ATOM 7216 O O . VAL B 1 334 ? -40.344 16.266 6.246 1 94.25 334 VAL B O 1
ATOM 7219 N N . ALA B 1 335 ? -41.438 16.047 4.242 1 94.94 335 ALA B N 1
ATOM 7220 C CA . ALA B 1 335 ? -40.5 16.922 3.533 1 94.94 335 ALA B CA 1
ATOM 7221 C C . ALA B 1 335 ? -40.781 18.391 3.859 1 94.94 335 ALA B C 1
ATOM 7223 O O . ALA B 1 335 ? -41.938 18.797 3.938 1 94.94 335 ALA B O 1
ATOM 7224 N N . LEU B 1 336 ? -39.719 19.078 4.145 1 93.75 336 LEU B N 1
ATOM 7225 C CA . LEU B 1 336 ? -39.844 20.516 4.375 1 93.75 336 LEU B CA 1
ATOM 7226 C C . LEU B 1 336 ? -40.094 21.266 3.061 1 93.75 336 LEU B C 1
ATOM 7228 O O . LEU B 1 336 ? -39.156 21.5 2.305 1 93.75 336 LEU B O 1
ATOM 7232 N N . ALA B 1 337 ? -41.281 21.641 2.773 1 91.69 337 ALA B N 1
ATOM 7233 C CA . ALA B 1 337 ? -41.625 22.266 1.507 1 91.69 337 ALA B CA 1
ATOM 7234 C C . ALA B 1 337 ? -41.375 23.781 1.564 1 91.69 337 ALA B C 1
ATOM 7236 O O . ALA B 1 337 ? -41 24.391 0.569 1 91.69 337 ALA B O 1
ATOM 7237 N N . GLU B 1 338 ? -41.562 24.344 2.785 1 93.25 338 GLU B N 1
ATOM 7238 C CA . GLU B 1 338 ? -41.375 25.781 2.953 1 93.25 338 GLU B CA 1
ATOM 7239 C C . GLU B 1 338 ? -39.938 26.125 3.275 1 93.25 338 GLU B C 1
ATOM 7241 O O . GLU B 1 338 ? -39.219 25.312 3.854 1 93.25 338 GLU B O 1
ATOM 7246 N N . PRO B 1 339 ? -39.531 27.266 2.809 1 95.06 339 PRO B N 1
ATOM 7247 C CA . PRO B 1 339 ? -38.188 27.703 3.148 1 95.06 339 PRO B CA 1
ATOM 7248 C C . PRO B 1 339 ? -37.969 27.844 4.652 1 95.06 339 PRO B C 1
ATOM 7250 O O . PRO B 1 339 ? -38.906 28.172 5.383 1 95.06 339 PRO B O 1
ATOM 7253 N N . ILE B 1 340 ? -36.844 27.609 5.062 1 95.69 340 ILE B N 1
ATOM 7254 C CA . ILE B 1 340 ? -36.5 27.734 6.473 1 95.69 340 ILE B CA 1
ATOM 7255 C C . ILE B 1 340 ? -36.625 29.203 6.887 1 95.69 340 ILE B C 1
ATOM 7257 O O . ILE B 1 340 ? -35.906 30.062 6.344 1 95.69 340 ILE B O 1
ATOM 7261 N N . GLU B 1 341 ? -37.438 29.438 7.848 1 94.81 341 GLU B N 1
ATOM 7262 C CA . GLU B 1 341 ? -37.656 30.812 8.289 1 94.81 341 GLU B CA 1
ATOM 7263 C C . GLU B 1 341 ? -37.188 31.016 9.727 1 94.81 341 GLU B C 1
ATOM 7265 O O . GLU B 1 341 ? -36.906 32.125 10.141 1 94.81 341 GLU B O 1
ATOM 7270 N N . ARG B 1 342 ? -37.25 29.953 10.375 1 96 342 ARG B N 1
ATOM 7271 C CA . ARG B 1 342 ? -36.875 30.062 11.789 1 96 342 ARG B CA 1
ATOM 7272 C C . ARG B 1 342 ? -36.188 28.797 12.258 1 96 342 ARG B C 1
ATOM 7274 O O . ARG B 1 342 ? -36.562 27.688 11.891 1 96 342 ARG B O 1
ATOM 7281 N N . LEU B 1 343 ? -35.125 28.938 12.953 1 96.5 343 LEU B N 1
ATOM 7282 C CA . LEU B 1 343 ? -34.344 27.859 13.555 1 96.5 343 LEU B CA 1
ATOM 7283 C C . LEU B 1 343 ? -34.25 28.031 15.07 1 96.5 343 LEU B C 1
ATOM 7285 O O . LEU B 1 343 ? -33.969 29.125 15.555 1 96.5 343 LEU B O 1
ATOM 7289 N N . GLU B 1 344 ? -34.531 26.953 15.805 1 97.12 344 GLU B N 1
ATOM 7290 C CA . GLU B 1 344 ? -34.562 27.031 17.266 1 97.12 344 GLU B CA 1
ATOM 7291 C C . GLU B 1 344 ? -33.844 25.844 17.906 1 97.12 344 GLU B C 1
ATOM 7293 O O . GLU B 1 344 ? -34.094 24.703 17.531 1 97.12 344 GLU B O 1
ATOM 7298 N N . PHE B 1 345 ? -32.938 26.141 18.734 1 97.12 345 PHE B N 1
ATOM 7299 C CA . PHE B 1 345 ? -32.312 25.156 19.625 1 97.12 345 PHE B CA 1
ATOM 7300 C C . PHE B 1 345 ? -32.938 25.234 21.016 1 97.12 345 PHE B C 1
ATOM 7302 O O . PHE B 1 345 ? -33 26.312 21.625 1 97.12 345 PHE B O 1
ATOM 7309 N N . GLU B 1 346 ? -33.438 24.109 21.5 1 97.12 346 GLU B N 1
ATOM 7310 C CA . GLU B 1 346 ? -34.062 24.062 22.812 1 97.12 346 GLU B CA 1
ATOM 7311 C C . GLU B 1 346 ? -33.312 23.109 23.75 1 97.12 346 GLU B C 1
ATOM 7313 O O . GLU B 1 346 ? -33.531 21.906 23.719 1 97.12 346 GLU B O 1
ATOM 7318 N N . ASN B 1 347 ? -32.531 23.656 24.656 1 96.75 347 ASN B N 1
ATOM 7319 C CA . ASN B 1 347 ? -31.797 22.922 25.688 1 96.75 347 ASN B CA 1
ATOM 7320 C C . ASN B 1 347 ? -31.031 21.734 25.094 1 96.75 347 ASN B C 1
ATOM 7322 O O . ASN B 1 347 ? -31.156 20.609 25.578 1 96.75 347 ASN B O 1
ATOM 7326 N N . VAL B 1 348 ? -30.406 22 24.094 1 96.62 348 VAL B N 1
ATOM 7327 C CA . VAL B 1 348 ? -29.719 20.953 23.344 1 96.62 348 VAL B CA 1
ATOM 7328 C C . VAL B 1 348 ? -28.406 20.594 24.031 1 96.62 348 VAL B C 1
ATOM 7330 O O . VAL B 1 348 ? -27.609 21.469 24.375 1 96.62 348 VAL B O 1
ATOM 7333 N N . SER B 1 349 ? -28.188 19.297 24.297 1 96.56 349 SER B N 1
ATOM 7334 C CA . SER B 1 349 ? -26.953 18.734 24.844 1 96.56 349 SER B CA 1
ATOM 7335 C C . SER B 1 349 ? -26.438 17.609 23.969 1 96.56 349 SER B C 1
ATOM 7337 O O . SER B 1 349 ? -27.219 16.844 23.391 1 96.56 349 SER B O 1
ATOM 7339 N N . PHE B 1 350 ? -25.141 17.547 23.828 1 94.62 350 PHE B N 1
ATOM 7340 C CA . PHE B 1 350 ? -24.562 16.547 22.953 1 94.62 350 PHE B CA 1
ATOM 7341 C C . PHE B 1 350 ? -23.141 16.188 23.406 1 94.62 350 PHE B C 1
ATOM 7343 O O . PHE B 1 350 ? -22.422 17.031 23.922 1 94.62 350 PHE B O 1
ATOM 7350 N N . ALA B 1 351 ? -22.828 14.906 23.281 1 91.62 351 ALA B N 1
ATOM 7351 C CA . ALA B 1 351 ? -21.484 14.391 23.516 1 91.62 351 ALA B CA 1
ATOM 7352 C C . ALA B 1 351 ? -21.094 13.352 22.484 1 91.62 351 ALA B C 1
ATOM 7354 O O . ALA B 1 351 ? -21.906 12.523 22.078 1 91.62 351 ALA B O 1
ATOM 7355 N N . TYR B 1 352 ? -19.906 13.555 21.906 1 82.19 352 TYR B N 1
ATOM 7356 C CA . TYR B 1 352 ? -19.422 12.531 21 1 82.19 352 TYR B CA 1
ATOM 7357 C C . TYR B 1 352 ? -19.219 11.203 21.719 1 82.19 352 TYR B C 1
ATOM 7359 O O . TYR B 1 352 ? -19.516 10.133 21.172 1 82.19 352 TYR B O 1
ATOM 7367 N N . GLN B 1 353 ? -18.641 11.414 22.922 1 80 353 GLN B N 1
ATOM 7368 C CA . GLN B 1 353 ? -18.5 10.312 23.859 1 80 353 GLN B CA 1
ATOM 7369 C C . GLN B 1 353 ? -19.266 10.594 25.156 1 80 353 GLN B C 1
ATOM 7371 O O . GLN B 1 353 ? -19.25 11.719 25.656 1 80 353 GLN B O 1
ATOM 7376 N N . PRO B 1 354 ? -19.891 9.633 25.562 1 77.5 354 PRO B N 1
ATOM 7377 C CA . PRO B 1 354 ? -20.781 9.852 26.703 1 77.5 354 PRO B CA 1
ATOM 7378 C C . PRO B 1 354 ? -20.062 10.523 27.891 1 77.5 354 PRO B C 1
ATOM 7380 O O . PRO B 1 354 ? -20.656 11.359 28.578 1 77.5 354 PRO B O 1
ATOM 7383 N N . GLU B 1 355 ? -18.828 10.344 27.969 1 77.69 355 GLU B N 1
ATOM 7384 C CA . GLU B 1 355 ? -18.141 10.836 29.156 1 77.69 355 GLU B CA 1
ATOM 7385 C C . GLU B 1 355 ? -17.547 12.219 28.906 1 77.69 355 GLU B C 1
ATOM 7387 O O . GLU B 1 355 ? -17.016 12.844 29.828 1 77.69 355 GLU B O 1
ATOM 7392 N N . MET B 1 356 ? -17.828 12.758 27.734 1 79.31 356 MET B N 1
ATOM 7393 C CA . MET B 1 356 ? -17.234 14.047 27.406 1 79.31 356 MET B CA 1
ATOM 7394 C C . MET B 1 356 ? -18.25 14.977 26.75 1 79.31 356 MET B C 1
ATOM 7396 O O . MET B 1 356 ? -18.234 15.141 25.531 1 79.31 356 MET B O 1
ATOM 7400 N N . PRO B 1 357 ? -18.969 15.594 27.625 1 87.12 357 PRO B N 1
ATOM 7401 C CA . PRO B 1 357 ? -19.969 16.5 27.062 1 87.12 357 PRO B CA 1
ATOM 7402 C C . PRO B 1 357 ? -19.344 17.656 26.281 1 87.12 357 PRO B C 1
ATOM 7404 O O . PRO B 1 357 ? -18.344 18.219 26.734 1 87.12 357 PRO B O 1
ATOM 7407 N N . ILE B 1 358 ? -19.844 17.953 25.094 1 88.62 358 ILE B N 1
ATOM 7408 C CA . ILE B 1 358 ? -19.328 19.031 24.25 1 88.62 358 ILE B CA 1
ATOM 7409 C C . ILE B 1 358 ? -20.281 20.219 24.297 1 88.62 358 ILE B C 1
ATOM 7411 O O . ILE B 1 358 ? -19.859 21.359 24.438 1 88.62 358 ILE B O 1
ATOM 7415 N N . LEU B 1 359 ? -21.594 19.984 24.156 1 93.88 359 LEU B N 1
ATOM 7416 C CA . LEU B 1 359 ? -22.641 21 24.312 1 93.88 359 LEU B CA 1
ATOM 7417 C C . LEU B 1 359 ? -23.547 20.672 25.484 1 93.88 359 LEU B C 1
ATOM 7419 O O . LEU B 1 359 ? -23.922 19.5 25.688 1 93.88 359 LEU B O 1
ATOM 7423 N N . GLN B 1 360 ? -23.812 21.703 26.25 1 95.19 360 GLN B N 1
ATOM 7424 C CA . GLN B 1 360 ? -24.641 21.516 27.422 1 95.19 360 GLN B CA 1
ATOM 7425 C C . GLN B 1 360 ? -25.766 22.547 27.469 1 95.19 360 GLN B C 1
ATOM 7427 O O . GLN B 1 360 ? -25.531 23.719 27.734 1 95.19 360 GLN B O 1
ATOM 7432 N N . ASN B 1 361 ? -26.938 22.141 27.312 1 95.31 361 ASN B N 1
ATOM 7433 C CA . ASN B 1 361 ? -28.141 22.922 27.469 1 95.31 361 ASN B CA 1
ATOM 7434 C C . ASN B 1 361 ? -28.094 24.219 26.656 1 95.31 361 ASN B C 1
ATOM 7436 O O . ASN B 1 361 ? -28.297 25.297 27.203 1 95.31 361 ASN B O 1
ATOM 7440 N N . VAL B 1 362 ? -27.812 24.141 25.453 1 96.06 362 VAL B N 1
ATOM 7441 C CA . VAL B 1 362 ? -27.688 25.297 24.562 1 96.06 362 VAL B CA 1
ATOM 7442 C C . VAL B 1 362 ? -29.062 25.641 23.969 1 96.06 362 VAL B C 1
ATOM 7444 O O . VAL B 1 362 ? -29.734 24.781 23.391 1 96.06 362 VAL B O 1
ATOM 7447 N N . SER B 1 363 ? -29.484 26.875 24.156 1 96.62 363 SER B N 1
ATOM 7448 C CA . SER B 1 363 ? -30.75 27.328 23.609 1 96.62 363 SER B CA 1
ATOM 7449 C C . SER B 1 363 ? -30.594 28.672 22.906 1 96.62 363 SER B C 1
ATOM 7451 O O . SER B 1 363 ? -29.922 29.578 23.422 1 96.62 363 SER B O 1
ATOM 7453 N N . PHE B 1 364 ? -31.109 28.812 21.703 1 95.56 364 PHE B N 1
ATOM 7454 C CA . PHE B 1 364 ? -31.156 30.062 20.969 1 95.56 364 PHE B CA 1
ATOM 7455 C C . PHE B 1 364 ? -32.156 29.984 19.812 1 95.56 364 PHE B C 1
ATOM 7457 O O . PHE B 1 364 ? -32.656 28.906 19.484 1 95.56 364 PHE B O 1
ATOM 7464 N N . ALA B 1 365 ? -32.469 31.094 19.25 1 95.5 365 ALA B N 1
ATOM 7465 C CA . ALA B 1 365 ? -33.344 31.156 18.094 1 95.5 365 ALA B CA 1
ATOM 7466 C C . ALA B 1 365 ? -32.875 32.219 17.109 1 95.5 365 ALA B C 1
ATOM 7468 O O . ALA B 1 365 ? -32.375 33.281 17.5 1 95.5 365 ALA B O 1
ATOM 7469 N N . VAL B 1 366 ? -33 31.875 15.883 1 94.5 366 VAL B N 1
ATOM 7470 C CA . VAL B 1 366 ? -32.656 32.812 14.812 1 94.5 366 VAL B CA 1
ATOM 7471 C C . VAL B 1 366 ? -33.719 32.781 13.734 1 94.5 366 VAL B C 1
ATOM 7473 O O . VAL B 1 366 ? -34.25 31.719 13.391 1 94.5 366 VAL B O 1
ATOM 7476 N N . GLY B 1 367 ? -34.031 33.969 13.25 1 93.88 367 GLY B N 1
ATOM 7477 C CA . GLY B 1 367 ? -35.094 34.062 12.242 1 93.88 367 GLY B CA 1
ATOM 7478 C C . GLY B 1 367 ? -34.562 34.594 10.906 1 93.88 367 GLY B C 1
ATOM 7479 O O . GLY B 1 367 ? -33.406 34.938 10.781 1 93.88 367 GLY B O 1
ATOM 7480 N N . ARG B 1 368 ? -35.562 34.594 9.945 1 92.81 368 ARG B N 1
ATOM 7481 C CA . ARG B 1 368 ? -35.25 35.125 8.617 1 92.81 368 ARG B CA 1
ATOM 7482 C C . ARG B 1 368 ? -34.75 36.562 8.672 1 92.81 368 ARG B C 1
ATOM 7484 O O . ARG B 1 368 ? -35.312 37.375 9.398 1 92.81 368 ARG B O 1
ATOM 7491 N N . GLY B 1 369 ? -33.562 36.781 7.965 1 90 369 GLY B N 1
ATOM 7492 C CA . GLY B 1 369 ? -33 38.125 7.914 1 90 369 GLY B CA 1
ATOM 7493 C C . GLY B 1 369 ? -32 38.406 9.031 1 90 369 GLY B C 1
ATOM 7494 O O . GLY B 1 369 ? -31.375 39.438 9.062 1 90 369 GLY B O 1
ATOM 7495 N N . GLU B 1 370 ? -31.922 37.438 9.906 1 92.19 370 GLU B N 1
ATOM 7496 C CA . GLU B 1 370 ? -31.016 37.594 11.047 1 92.19 370 GLU B CA 1
ATOM 7497 C C . GLU B 1 370 ? -29.719 36.844 10.836 1 92.19 370 GLU B C 1
ATOM 7499 O O . GLU B 1 370 ? -29.703 35.812 10.172 1 92.19 370 GLU B O 1
ATOM 7504 N N . MET B 1 371 ? -28.703 37.375 11.359 1 92.5 371 MET B N 1
ATOM 7505 C CA . MET B 1 371 ? -27.391 36.719 11.383 1 92.5 371 MET B CA 1
ATOM 7506 C C . MET B 1 371 ? -26.938 36.469 12.812 1 92.5 371 MET B C 1
ATOM 7508 O O . MET B 1 371 ? -26.891 37.375 13.633 1 92.5 371 MET B O 1
ATOM 7512 N N . LEU B 1 372 ? -26.688 35.219 13.055 1 94.31 372 LEU B N 1
ATOM 7513 C CA . LEU B 1 372 ? -26.172 34.844 14.359 1 94.31 372 LEU B CA 1
ATOM 7514 C C . LEU B 1 372 ? -24.672 34.562 14.289 1 94.31 372 LEU B C 1
ATOM 7516 O O . LEU B 1 372 ? -24.234 33.656 13.539 1 94.31 372 LEU B O 1
ATOM 7520 N N . GLY B 1 373 ? -23.906 35.344 14.977 1 94.25 373 GLY B N 1
ATOM 7521 C CA . GLY B 1 373 ? -22.484 35.062 15.133 1 94.25 373 GLY B CA 1
ATOM 7522 C C . GLY B 1 373 ? -22.172 34.156 16.312 1 94.25 373 GLY B C 1
ATOM 7523 O O . GLY B 1 373 ? -22.656 34.406 17.422 1 94.25 373 GLY B O 1
ATOM 7524 N N . VAL B 1 374 ? -21.531 33.125 16.047 1 93.44 374 VAL B N 1
ATOM 7525 C CA . VAL B 1 374 ? -21.125 32.219 17.109 1 93.44 374 VAL B CA 1
ATOM 7526 C C . VAL B 1 374 ? -19.609 32.312 17.328 1 93.44 374 VAL B C 1
ATOM 7528 O O . VAL B 1 374 ? -18.828 32.062 16.406 1 93.44 374 VAL B O 1
ATOM 7531 N N . VAL B 1 375 ? -19.203 32.656 18.547 1 89.38 375 VAL B N 1
ATOM 7532 C CA . VAL B 1 375 ? -17.797 32.844 18.844 1 89.38 375 VAL B CA 1
ATOM 7533 C C . VAL B 1 375 ? -17.438 32.125 20.141 1 89.38 375 VAL B C 1
ATOM 7535 O O . VAL B 1 375 ? -18.328 31.75 20.906 1 89.38 375 VAL B O 1
ATOM 7538 N N . GLY B 1 376 ? -16.219 31.859 20.297 1 81.69 376 GLY B N 1
ATOM 7539 C CA . GLY B 1 376 ? -15.711 31.156 21.469 1 81.69 376 GLY B CA 1
ATOM 7540 C C . GLY B 1 376 ? -14.344 30.531 21.266 1 81.69 376 GLY B C 1
ATOM 7541 O O . GLY B 1 376 ? -13.859 30.469 20.125 1 81.69 376 GLY B O 1
ATOM 7542 N N . PRO B 1 377 ? -13.797 30.094 22.312 1 75 377 PRO B N 1
ATOM 7543 C CA . PRO B 1 377 ? -12.484 29.453 22.172 1 75 377 PRO B CA 1
ATOM 7544 C C . PRO B 1 377 ? -12.555 28.125 21.406 1 75 377 PRO B C 1
ATOM 7546 O O . PRO B 1 377 ? -13.648 27.625 21.125 1 75 377 PRO B O 1
ATOM 7549 N N . THR B 1 378 ? -11.438 27.734 20.984 1 70.06 378 THR B N 1
ATOM 7550 C CA . THR B 1 378 ? -11.359 26.453 20.297 1 70.06 378 THR B CA 1
ATOM 7551 C C . THR B 1 378 ? -11.852 25.328 21.203 1 70.06 378 THR B C 1
ATOM 7553 O O . THR B 1 378 ? -11.523 25.281 22.391 1 70.06 378 THR B O 1
ATOM 7556 N N . GLY B 1 379 ? -12.664 24.5 20.672 1 73.56 379 GLY B N 1
ATOM 7557 C CA . GLY B 1 379 ? -13.172 23.359 21.438 1 73.56 379 GLY B CA 1
ATOM 7558 C C . GLY B 1 379 ? -14.445 23.688 22.203 1 73.56 379 GLY B C 1
ATOM 7559 O O . GLY B 1 379 ? -14.977 22.828 22.922 1 73.56 379 GLY B O 1
ATOM 7560 N N . ALA B 1 380 ? -14.883 24.891 22 1 79.31 380 ALA B N 1
ATOM 7561 C CA . ALA B 1 380 ? -16.062 25.312 22.75 1 79.31 380 ALA B CA 1
ATOM 7562 C C . ALA B 1 380 ? -17.328 24.625 22.234 1 79.31 380 ALA B C 1
ATOM 7564 O O . ALA B 1 380 ? -18.359 24.641 22.906 1 79.31 380 ALA B O 1
ATOM 7565 N N . GLY B 1 381 ? -17.25 23.953 21.094 1 87.25 381 GLY B N 1
ATOM 7566 C CA . GLY B 1 381 ? -18.406 23.25 20.562 1 87.25 381 GLY B CA 1
ATOM 7567 C C . GLY B 1 381 ? -19.031 23.953 19.375 1 87.25 381 GLY B C 1
ATOM 7568 O O . GLY B 1 381 ? -20.125 23.578 18.938 1 87.25 381 GLY B O 1
ATOM 7569 N N . LYS B 1 382 ? -18.453 24.906 18.844 1 89.25 382 LYS B N 1
ATOM 7570 C CA . LYS B 1 382 ? -19 25.703 17.75 1 89.25 382 LYS B CA 1
ATOM 7571 C C . LYS B 1 382 ? -19.297 24.844 16.531 1 89.25 382 LYS B C 1
ATOM 7573 O O . LYS B 1 382 ? -20.391 24.891 15.984 1 89.25 382 LYS B O 1
ATOM 7578 N N . SER B 1 383 ? -18.312 24 16.141 1 87.62 383 SER B N 1
ATOM 7579 C CA . SER B 1 383 ? -18.469 23.141 14.961 1 87.62 383 SER B CA 1
ATOM 7580 C C . SER B 1 383 ? -19.5 22.062 15.203 1 87.62 383 SER B C 1
ATOM 7582 O O . SER B 1 383 ? -20.203 21.641 14.281 1 87.62 383 SER B O 1
ATOM 7584 N N . THR B 1 384 ? -19.578 21.609 16.438 1 90.81 384 THR B N 1
ATOM 7585 C CA . THR B 1 384 ? -20.547 20.594 16.812 1 90.81 384 THR B CA 1
ATOM 7586 C C . THR B 1 384 ? -21.969 21.125 16.641 1 90.81 384 THR B C 1
ATOM 7588 O O . THR B 1 384 ? -22.859 20.391 16.203 1 90.81 384 THR B O 1
ATOM 7591 N N . LEU B 1 385 ? -22.078 22.375 16.969 1 93.69 385 LEU B N 1
ATOM 7592 C CA . LEU B 1 385 ? -23.375 23.016 16.797 1 93.69 385 LEU B CA 1
ATOM 7593 C C . LEU B 1 385 ? -23.844 22.969 15.352 1 93.69 385 LEU B C 1
ATOM 7595 O O . LEU B 1 385 ? -24.984 22.625 15.07 1 93.69 385 LEU B O 1
ATOM 7599 N N . VAL B 1 386 ? -22.969 23.219 14.461 1 92.88 386 VAL B N 1
ATOM 7600 C CA . VAL B 1 386 ? -23.25 23.234 13.031 1 92.88 386 VAL B CA 1
ATOM 7601 C C . VAL B 1 386 ? -23.562 21.812 12.562 1 92.88 386 VAL B C 1
ATOM 7603 O O . VAL B 1 386 ? -24.484 21.594 11.773 1 92.88 386 VAL B O 1
ATOM 7606 N N . LYS B 1 387 ? -22.906 20.859 13.047 1 92.19 387 LYS B N 1
ATOM 7607 C CA . LYS B 1 387 ? -23.094 19.469 12.648 1 92.19 387 LYS B CA 1
ATOM 7608 C C . LYS B 1 387 ? -24.438 18.953 13.117 1 92.19 387 LYS B C 1
ATOM 7610 O O . LYS B 1 387 ? -25.062 18.125 12.438 1 92.19 387 LYS B O 1
ATOM 7615 N N . LEU B 1 388 ? -24.859 19.406 14.266 1 94 388 LEU B N 1
ATOM 7616 C CA . LEU B 1 388 ? -26.172 19.016 14.766 1 94 388 LEU B CA 1
ATOM 7617 C C . LEU B 1 388 ? -27.281 19.641 13.914 1 94 388 LEU B C 1
ATOM 7619 O O . LEU B 1 388 ? -28.297 19 13.656 1 94 388 LEU B O 1
ATOM 7623 N N . LEU B 1 389 ? -26.984 20.844 13.531 1 93.88 389 LEU B N 1
ATOM 7624 C CA . LEU B 1 389 ? -27.953 21.547 12.688 1 93.88 389 LEU B CA 1
ATOM 7625 C C . LEU B 1 389 ? -28.156 20.797 11.367 1 93.88 389 LEU B C 1
ATOM 7627 O O . LEU B 1 389 ? -29.266 20.734 10.859 1 93.88 389 LEU B O 1
ATOM 7631 N N . LEU B 1 390 ? -27.094 20.203 10.867 1 93.31 390 LEU B N 1
ATOM 7632 C CA . LEU B 1 390 ? -27.125 19.469 9.609 1 93.31 390 LEU B CA 1
ATOM 7633 C C . LEU B 1 390 ? -27.578 18.016 9.844 1 93.31 390 LEU B C 1
ATOM 7635 O O . LEU B 1 390 ? -27.594 17.219 8.906 1 93.31 390 LEU B O 1
ATOM 7639 N N . ARG B 1 391 ? -27.859 17.719 11.07 1 93.62 391 ARG B N 1
ATOM 7640 C CA . ARG B 1 391 ? -28.297 16.391 11.492 1 93.62 391 ARG B CA 1
ATOM 7641 C C . ARG B 1 391 ? -27.281 15.336 11.117 1 93.62 391 ARG B C 1
ATOM 7643 O O . ARG B 1 391 ? -27.641 14.266 10.609 1 93.62 391 ARG B O 1
ATOM 7650 N N . MET B 1 392 ? -26.094 15.719 11.203 1 91.5 392 MET B N 1
ATOM 7651 C CA . MET B 1 392 ? -25.031 14.734 11.07 1 91.5 392 MET B CA 1
ATOM 7652 C C . MET B 1 392 ? -24.922 13.875 12.328 1 91.5 392 MET B C 1
ATOM 7654 O O . MET B 1 392 ? -24.406 12.75 12.281 1 91.5 392 MET B O 1
ATOM 7658 N N . TYR B 1 393 ? -25.344 14.492 13.414 1 91.12 393 TYR B N 1
ATOM 7659 C CA . TYR B 1 393 ? -25.484 13.844 14.711 1 91.12 393 TYR B CA 1
ATOM 7660 C C . TYR B 1 393 ? -26.859 14.133 15.305 1 91.12 393 TYR B C 1
ATOM 7662 O O . TYR B 1 393 ? -27.562 15.047 14.859 1 91.12 393 TYR B O 1
ATOM 7670 N N . ALA B 1 394 ? -27.203 13.281 16.25 1 91.44 394 ALA B N 1
ATOM 7671 C CA . ALA B 1 394 ? -28.438 13.508 16.984 1 91.44 394 ALA B CA 1
ATOM 7672 C C . ALA B 1 394 ? -28.141 13.984 18.406 1 91.44 394 ALA B C 1
ATOM 7674 O O . ALA B 1 394 ? -27.25 13.461 19.078 1 91.44 394 ALA B O 1
ATOM 7675 N N . PRO B 1 395 ? -28.875 15.008 18.734 1 93.81 395 PRO B N 1
ATOM 7676 C CA . PRO B 1 395 ? -28.672 15.469 20.109 1 93.81 395 PRO B CA 1
ATOM 7677 C C . PRO B 1 395 ? -29.062 14.414 21.141 1 93.81 395 PRO B C 1
ATOM 7679 O O . PRO B 1 395 ? -29.969 13.602 20.891 1 93.81 395 PRO B O 1
ATOM 7682 N N . GLU B 1 396 ? -28.422 14.445 22.266 1 92.81 396 GLU B N 1
ATOM 7683 C CA . GLU B 1 396 ? -28.719 13.523 23.359 1 92.81 396 GLU B CA 1
ATOM 7684 C C . GLU B 1 396 ? -29.938 13.992 24.141 1 92.81 396 GLU B C 1
ATOM 7686 O O . GLU B 1 396 ? -30.766 13.172 24.562 1 92.81 396 GLU B O 1
ATOM 7691 N N . GLN B 1 397 ? -29.891 15.258 24.438 1 94.19 397 GLN B N 1
ATOM 7692 C CA . GLN B 1 397 ? -31.016 15.906 25.125 1 94.19 397 GLN B CA 1
ATOM 7693 C C . GLN B 1 397 ? -31.438 17.172 24.391 1 94.19 397 GLN B C 1
ATOM 7695 O O . GLN B 1 397 ? -30.641 17.766 23.641 1 94.19 397 GLN B O 1
ATOM 7700 N N . GLY B 1 398 ? -32.688 17.484 24.547 1 95.31 398 GLY B N 1
ATOM 7701 C CA . GLY B 1 398 ? -33.219 18.656 23.875 1 95.31 398 GLY B CA 1
ATOM 7702 C C . GLY B 1 398 ? -33.656 18.406 22.453 1 95.31 398 GLY B C 1
ATOM 7703 O O . GLY B 1 398 ? -33.812 17.25 22.047 1 95.31 398 GLY B O 1
ATOM 7704 N N . ARG B 1 399 ? -34.031 19.469 21.781 1 95.81 399 ARG B N 1
ATOM 7705 C CA . ARG B 1 399 ? -34.5 19.297 20.406 1 95.81 399 ARG B CA 1
ATOM 7706 C C . ARG B 1 399 ? -34.188 20.516 19.547 1 95.81 399 ARG B C 1
ATOM 7708 O O . ARG B 1 399 ? -34 21.625 20.078 1 95.81 399 ARG B O 1
ATOM 7715 N N . ILE B 1 400 ? -34.062 20.312 18.344 1 96.62 400 ILE B N 1
ATOM 7716 C CA . ILE B 1 400 ? -33.844 21.359 17.344 1 96.62 400 ILE B CA 1
ATOM 7717 C C . ILE B 1 400 ? -35.062 21.469 16.453 1 96.62 400 ILE B C 1
ATOM 7719 O O . ILE B 1 400 ? -35.562 20.453 15.945 1 96.62 400 ILE B O 1
ATOM 7723 N N . LYS B 1 401 ? -35.531 22.672 16.328 1 96.94 401 LYS B N 1
ATOM 7724 C CA . LYS B 1 401 ? -36.75 22.891 15.547 1 96.94 401 LYS B CA 1
ATOM 7725 C C . LYS B 1 401 ? -36.469 23.797 14.344 1 96.94 401 LYS B C 1
ATOM 7727 O O . LYS B 1 401 ? -35.688 24.734 14.43 1 96.94 401 LYS B O 1
ATOM 7732 N N . VAL B 1 402 ? -37.156 23.469 13.266 1 96.62 402 VAL B N 1
ATOM 7733 C CA . VAL B 1 402 ? -37.156 24.281 12.055 1 96.62 402 VAL B CA 1
ATOM 7734 C C . VAL B 1 402 ? -38.594 24.672 11.695 1 96.62 402 VAL B C 1
ATOM 7736 O O . VAL B 1 402 ? -39.438 23.797 11.469 1 96.62 402 VAL B O 1
ATOM 7739 N N . ASN B 1 403 ? -38.812 25.906 11.617 1 96.44 403 ASN B N 1
ATOM 7740 C CA . ASN B 1 403 ? -40.188 26.406 11.375 1 96.44 403 ASN B CA 1
ATOM 7741 C C . ASN B 1 403 ? -41.188 25.812 12.359 1 96.44 403 ASN B C 1
ATOM 7743 O O . ASN B 1 403 ? -42.281 25.391 11.953 1 96.44 403 ASN B O 1
ATOM 7747 N N . GLY B 1 404 ? -40.719 25.547 13.492 1 94.12 404 GLY B N 1
ATOM 7748 C CA . GLY B 1 404 ? -41.594 25.062 14.555 1 94.12 404 GLY B CA 1
ATOM 7749 C C . GLY B 1 404 ? -41.719 23.562 14.602 1 94.12 404 GLY B C 1
ATOM 7750 O O . GLY B 1 404 ? -42.312 23 15.531 1 94.12 404 GLY B O 1
ATOM 7751 N N . ARG B 1 405 ? -41.156 22.906 13.703 1 94.75 405 ARG B N 1
ATOM 7752 C CA . ARG B 1 405 ? -41.219 21.453 13.664 1 94.75 405 ARG B CA 1
ATOM 7753 C C . ARG B 1 405 ? -39.875 20.859 14.102 1 94.75 405 ARG B C 1
ATOM 7755 O O . ARG B 1 405 ? -38.812 21.391 13.781 1 94.75 405 ARG B O 1
ATOM 7762 N N . ASP B 1 406 ? -40.062 19.672 14.68 1 94.94 406 ASP B N 1
ATOM 7763 C CA . ASP B 1 406 ? -38.844 19 15.125 1 94.94 406 ASP B CA 1
ATOM 7764 C C . ASP B 1 406 ? -38 18.531 13.93 1 94.94 406 ASP B C 1
ATOM 7766 O O . ASP B 1 406 ? -38.562 17.984 12.969 1 94.94 406 ASP B O 1
ATOM 7770 N N . LEU B 1 407 ? -36.719 18.703 14.055 1 94.69 407 LEU B N 1
ATOM 7771 C CA . LEU B 1 407 ? -35.781 18.359 12.992 1 94.69 407 LEU B CA 1
ATOM 7772 C C . LEU B 1 407 ? -35.844 16.859 12.68 1 94.69 407 LEU B C 1
ATOM 7774 O O . LEU B 1 407 ? -35.656 16.453 11.531 1 94.69 407 LEU B O 1
ATOM 7778 N N . ASP B 1 408 ? -36.188 16.016 13.656 1 91.56 408 ASP B N 1
ATOM 7779 C CA . ASP B 1 408 ? -36.188 14.57 13.492 1 91.56 408 ASP B CA 1
ATOM 7780 C C . ASP B 1 408 ? -37.438 14.102 12.773 1 91.56 408 ASP B C 1
ATOM 7782 O O . ASP B 1 408 ? -37.531 12.961 12.32 1 91.56 408 ASP B O 1
ATOM 7786 N N . GLN B 1 409 ? -38.406 15.047 12.586 1 93.81 409 GLN B N 1
ATOM 7787 C CA . GLN B 1 409 ? -39.625 14.719 11.898 1 93.81 409 GLN B CA 1
ATOM 7788 C C . GLN B 1 409 ? -39.594 15.156 10.43 1 93.81 409 GLN B C 1
ATOM 7790 O O . GLN B 1 409 ? -40.531 14.898 9.672 1 93.81 409 GLN B O 1
ATOM 7795 N N . LEU B 1 410 ? -38.531 15.711 10.078 1 95.19 410 LEU B N 1
ATOM 7796 C CA . LEU B 1 410 ? -38.312 16.156 8.703 1 95.19 410 LEU B CA 1
ATOM 7797 C C . LEU B 1 410 ? -37.344 15.25 7.977 1 95.19 410 LEU B C 1
ATOM 7799 O O . LEU B 1 410 ? -36.469 14.648 8.602 1 95.19 410 LEU B O 1
ATOM 7803 N N . THR B 1 411 ? -37.531 15.148 6.707 1 95.06 411 THR B N 1
ATOM 7804 C CA . THR B 1 411 ? -36.625 14.336 5.938 1 95.06 411 THR B CA 1
ATOM 7805 C C . THR B 1 411 ? -35.25 15.016 5.824 1 95.06 411 THR B C 1
ATOM 7807 O O . THR B 1 411 ? -35.188 16.25 5.707 1 95.06 411 THR B O 1
ATOM 7810 N N . LEU B 1 412 ? -34.219 14.266 5.812 1 93.38 412 LEU B N 1
ATOM 7811 C CA . LEU B 1 412 ? -32.844 14.773 5.762 1 93.38 412 LEU B CA 1
ATOM 7812 C C . LEU B 1 412 ? -32.625 15.57 4.484 1 93.38 412 LEU B C 1
ATOM 7814 O O . LEU B 1 412 ? -32.094 16.688 4.531 1 93.38 412 LEU B O 1
ATOM 7818 N N . ALA B 1 413 ? -33.094 15.047 3.393 1 92.44 413 ALA B N 1
ATOM 7819 C CA . ALA B 1 413 ? -32.812 15.648 2.086 1 92.44 413 ALA B CA 1
ATOM 7820 C C . ALA B 1 413 ? -33.5 17.016 1.969 1 92.44 413 ALA B C 1
ATOM 7822 O O . ALA B 1 413 ? -32.938 17.938 1.384 1 92.44 413 ALA B O 1
ATOM 7823 N N . SER B 1 414 ? -34.656 17.141 2.557 1 94.38 414 SER B N 1
ATOM 7824 C CA . SER B 1 414 ? -35.438 18.391 2.439 1 94.38 414 SER B CA 1
ATOM 7825 C C . SER B 1 414 ? -34.812 19.484 3.285 1 94.38 414 SER B C 1
ATOM 7827 O O . SER B 1 414 ? -34.781 20.656 2.885 1 94.38 414 SER B O 1
ATOM 7829 N N . VAL B 1 415 ? -34.281 19.109 4.391 1 95 415 VAL B N 1
ATOM 7830 C CA . VAL B 1 415 ? -33.656 20.094 5.27 1 95 415 VAL B CA 1
ATOM 7831 C C . VAL B 1 415 ? -32.281 20.469 4.742 1 95 415 VAL B C 1
ATOM 7833 O O . VAL B 1 415 ? -31.984 21.656 4.57 1 95 415 VAL B O 1
ATOM 7836 N N . ARG B 1 416 ? -31.516 19.484 4.445 1 94.38 416 ARG B N 1
ATOM 7837 C CA . ARG B 1 416 ? -30.156 19.734 3.959 1 94.38 416 ARG B CA 1
ATOM 7838 C C . ARG B 1 416 ? -30.172 20.438 2.611 1 94.38 416 ARG B C 1
ATOM 7840 O O . ARG B 1 416 ? -29.297 21.25 2.311 1 94.38 416 ARG B O 1
ATOM 7847 N N . GLY B 1 417 ? -31.203 20.188 1.884 1 93.62 417 GLY B N 1
ATOM 7848 C CA . GLY B 1 417 ? -31.344 20.828 0.588 1 93.62 417 GLY B CA 1
ATOM 7849 C C . GLY B 1 417 ? -31.516 22.344 0.686 1 93.62 417 GLY B C 1
ATOM 7850 O O . GLY B 1 417 ? -31.281 23.062 -0.282 1 93.62 417 GLY B O 1
ATOM 7851 N N . GLN B 1 418 ? -31.828 22.797 1.867 1 94.88 418 GLN B N 1
ATOM 7852 C CA . GLN B 1 418 ? -32.094 24.219 2.07 1 94.88 418 GLN B CA 1
ATOM 7853 C C . GLN B 1 418 ? -30.969 24.875 2.854 1 94.88 418 GLN B C 1
ATOM 7855 O O . GLN B 1 418 ? -31.094 26.031 3.289 1 94.88 418 GLN B O 1
ATOM 7860 N N . VAL B 1 419 ? -29.922 24.156 2.949 1 95.06 419 VAL B N 1
ATOM 7861 C CA . VAL B 1 419 ? -28.828 24.672 3.746 1 95.06 419 VAL B CA 1
ATOM 7862 C C . VAL B 1 419 ? -27.578 24.812 2.877 1 95.06 419 VAL B C 1
ATOM 7864 O O . VAL B 1 419 ? -27.25 23.906 2.102 1 95.06 419 VAL B O 1
ATOM 7867 N N . GLY B 1 420 ? -26.984 25.953 2.791 1 94.19 420 GLY B N 1
ATOM 7868 C CA . GLY B 1 420 ? -25.641 26.141 2.287 1 94.19 420 GLY B CA 1
ATOM 7869 C C . GLY B 1 420 ? -24.578 26.078 3.373 1 94.19 420 GLY B C 1
ATOM 7870 O O . GLY B 1 420 ? -24.641 26.812 4.355 1 94.19 420 GLY B O 1
ATOM 7871 N N . TYR B 1 421 ? -23.641 25.172 3.205 1 94 421 TYR B N 1
ATOM 7872 C CA . TYR B 1 421 ? -22.703 24.875 4.285 1 94 421 TYR B CA 1
ATOM 7873 C C . TYR B 1 421 ? -21.266 25.062 3.826 1 94 421 TYR B C 1
ATOM 7875 O O . TYR B 1 421 ? -20.875 24.562 2.777 1 94 421 TYR B O 1
ATOM 7883 N N . VAL B 1 422 ? -20.562 25.859 4.559 1 92.5 422 VAL B N 1
ATOM 7884 C CA . VAL B 1 422 ? -19.125 26 4.391 1 92.5 422 VAL B CA 1
ATOM 7885 C C . VAL B 1 422 ? -18.406 25.438 5.613 1 92.5 422 VAL B C 1
ATOM 7887 O O . VAL B 1 422 ? -18.5 25.984 6.711 1 92.5 422 VAL B O 1
ATOM 7890 N N . SER B 1 423 ? -17.688 24.375 5.395 1 88.69 423 SER B N 1
ATOM 7891 C CA . SER B 1 423 ? -17.016 23.703 6.504 1 88.69 423 SER B CA 1
ATOM 7892 C C . SER B 1 423 ? -15.688 24.375 6.836 1 88.69 423 SER B C 1
ATOM 7894 O O . SER B 1 423 ? -15.133 25.109 6.012 1 88.69 423 SER B O 1
ATOM 7896 N N . GLN B 1 424 ? -15.281 24.094 8.062 1 80.62 424 GLN B N 1
ATOM 7897 C CA . GLN B 1 424 ? -13.992 24.609 8.516 1 80.62 424 GLN B CA 1
ATOM 7898 C C . GLN B 1 424 ? -12.859 24.109 7.621 1 80.62 424 GLN B C 1
ATOM 7900 O O . GLN B 1 424 ? -12 24.891 7.203 1 80.62 424 GLN B O 1
ATOM 7905 N N . ASP B 1 425 ? -12.961 22.812 7.359 1 82.19 425 ASP B N 1
ATOM 7906 C CA . ASP B 1 425 ? -12.008 22.234 6.414 1 82.19 425 ASP B CA 1
ATOM 7907 C C . ASP B 1 425 ? -12.602 22.172 5.008 1 82.19 425 ASP B C 1
ATOM 7909 O O . ASP B 1 425 ? -13.289 21.203 4.66 1 82.19 425 ASP B O 1
ATOM 7913 N N . ALA B 1 426 ? -12.297 23.25 4.27 1 88.12 426 ALA B N 1
ATOM 7914 C CA . ALA B 1 426 ? -12.852 23.344 2.924 1 88.12 426 ALA B CA 1
ATOM 7915 C C . ALA B 1 426 ? -12.352 22.219 2.037 1 88.12 426 ALA B C 1
ATOM 7917 O O . ALA B 1 426 ? -11.312 22.344 1.375 1 88.12 426 ALA B O 1
ATOM 7918 N N . PHE B 1 427 ? -13.133 21.234 1.969 1 89.25 427 PHE B N 1
ATOM 7919 C CA . PHE B 1 427 ? -12.719 20.078 1.181 1 89.25 427 PHE B CA 1
ATOM 7920 C C . PHE B 1 427 ? -12.977 20.312 -0.303 1 89.25 427 PHE B C 1
ATOM 7922 O O . PHE B 1 427 ? -14.031 20.828 -0.681 1 89.25 427 PHE B O 1
ATOM 7929 N N . ILE B 1 428 ? -11.969 19.969 -1.093 1 90.62 428 ILE B N 1
ATOM 7930 C CA . ILE B 1 428 ? -12.07 20.094 -2.543 1 90.62 428 ILE B CA 1
ATOM 7931 C C . ILE B 1 428 ? -12 18.719 -3.188 1 90.62 428 ILE B C 1
ATOM 7933 O O . ILE B 1 428 ? -11.062 17.953 -2.951 1 90.62 428 ILE B O 1
ATOM 7937 N N . PHE B 1 429 ? -13.008 18.422 -3.98 1 91.12 429 PHE B N 1
ATOM 7938 C CA . PHE B 1 429 ? -13.07 17.141 -4.664 1 91.12 429 PHE B CA 1
ATOM 7939 C C . PHE B 1 429 ? -12.156 17.125 -5.883 1 91.12 429 PHE B C 1
ATOM 7941 O O . PHE B 1 429 ? -11.82 18.188 -6.426 1 91.12 429 PHE B O 1
ATOM 7948 N N . GLN B 1 430 ? -11.828 15.93 -6.258 1 89 430 GLN B N 1
ATOM 7949 C CA . GLN B 1 430 ? -11.117 15.789 -7.523 1 89 430 GLN B CA 1
ATOM 7950 C C . GLN B 1 430 ? -12.016 16.156 -8.703 1 89 430 GLN B C 1
ATOM 7952 O O . GLN B 1 430 ? -13.141 15.656 -8.805 1 89 430 GLN B O 1
ATOM 7957 N N . GLY B 1 431 ? -11.508 17.062 -9.531 1 89 431 GLY B N 1
ATOM 7958 C CA . GLY B 1 431 ? -12.281 17.547 -10.648 1 89 431 GLY B CA 1
ATOM 7959 C C . GLY B 1 431 ? -11.977 19 -11 1 89 431 GLY B C 1
ATOM 7960 O O . GLY B 1 431 ? -10.969 19.547 -10.539 1 89 431 GLY B O 1
ATOM 7961 N N . SER B 1 432 ? -12.844 19.578 -11.742 1 93.5 432 SER B N 1
ATOM 7962 C CA . SER B 1 432 ? -12.625 20.953 -12.164 1 93.5 432 SER B CA 1
ATOM 7963 C C . SER B 1 432 ? -13.125 21.938 -11.109 1 93.5 432 SER B C 1
ATOM 7965 O O . SER B 1 432 ? -13.891 21.562 -10.219 1 93.5 432 SER B O 1
ATOM 7967 N N . VAL B 1 433 ? -12.617 23.156 -11.195 1 95.19 433 VAL B N 1
ATOM 7968 C CA . VAL B 1 433 ? -13.109 24.234 -10.328 1 95.19 433 VAL B CA 1
ATOM 7969 C C . VAL B 1 433 ? -14.625 24.375 -10.492 1 95.19 433 VAL B C 1
ATOM 7971 O O . VAL B 1 433 ? -15.352 24.5 -9.508 1 95.19 433 VAL B O 1
ATOM 7974 N N . GLU B 1 434 ? -15.016 24.266 -11.703 1 95.75 434 GLU B N 1
ATOM 7975 C CA . GLU B 1 434 ? -16.438 24.391 -12.016 1 95.75 434 GLU B CA 1
ATOM 7976 C C . GLU B 1 434 ? -17.25 23.281 -11.359 1 95.75 434 GLU B C 1
ATOM 7978 O O . GLU B 1 434 ? -18.312 23.547 -10.789 1 95.75 434 GLU B O 1
ATOM 7983 N N . ASP B 1 435 ? -16.812 22.109 -11.43 1 92.88 435 ASP B N 1
ATOM 7984 C CA . ASP B 1 435 ? -17.5 20.953 -10.844 1 92.88 435 ASP B CA 1
ATOM 7985 C C . ASP B 1 435 ? -17.625 21.109 -9.328 1 92.88 435 ASP B C 1
ATOM 7987 O O . ASP B 1 435 ? -18.656 20.734 -8.75 1 92.88 435 ASP B O 1
ATOM 7991 N N . ASN B 1 436 ? -16.578 21.594 -8.727 1 94.62 436 ASN B N 1
ATOM 7992 C CA . ASN B 1 436 ? -16.578 21.766 -7.277 1 94.62 436 ASN B CA 1
ATOM 7993 C C . ASN B 1 436 ? -17.609 22.812 -6.848 1 94.62 436 ASN B C 1
ATOM 7995 O O . ASN B 1 436 ? -18.281 22.641 -5.832 1 94.62 436 ASN B O 1
ATOM 7999 N N . ILE B 1 437 ? -17.703 23.859 -7.652 1 96.06 437 ILE B N 1
ATOM 8000 C CA . ILE B 1 437 ? -18.672 24.906 -7.332 1 96.06 437 ILE B CA 1
ATOM 8001 C C . ILE B 1 437 ? -20.078 24.422 -7.66 1 96.06 437 ILE B C 1
ATOM 8003 O O . ILE B 1 437 ? -21.016 24.641 -6.879 1 96.06 437 ILE B O 1
ATOM 8007 N N . ARG B 1 438 ? -20.203 23.734 -8.719 1 94.88 438 ARG B N 1
ATOM 8008 C CA . ARG B 1 438 ? -21.5 23.266 -9.211 1 94.88 438 ARG B CA 1
ATOM 8009 C C . ARG B 1 438 ? -22.094 22.219 -8.281 1 94.88 438 ARG B C 1
ATOM 8011 O O . ARG B 1 438 ? -23.297 21.938 -8.352 1 94.88 438 ARG B O 1
ATOM 8018 N N . LEU B 1 439 ? -21.375 21.703 -7.43 1 92.31 439 LEU B N 1
ATOM 8019 C CA . LEU B 1 439 ? -21.875 20.766 -6.43 1 92.31 439 LEU B CA 1
ATOM 8020 C C . LEU B 1 439 ? -23.016 21.391 -5.633 1 92.31 439 LEU B C 1
ATOM 8022 O O . LEU B 1 439 ? -23.906 20.688 -5.156 1 92.31 439 LEU B O 1
ATOM 8026 N N . GLY B 1 440 ? -22.969 22.672 -5.445 1 92.25 440 GLY B N 1
ATOM 8027 C CA . GLY B 1 440 ? -24.016 23.391 -4.746 1 92.25 440 GLY B CA 1
ATOM 8028 C C . GLY B 1 440 ? -25.359 23.344 -5.469 1 92.25 440 GLY B C 1
ATOM 8029 O O . GLY B 1 440 ? -26.406 23.328 -4.832 1 92.25 440 GLY B O 1
ATOM 8030 N N . SER B 1 441 ? -25.297 23.422 -6.715 1 93.75 441 SER B N 1
ATOM 8031 C CA . SER B 1 441 ? -26.438 23.344 -7.617 1 93.75 441 SER B CA 1
ATOM 8032 C C . SER B 1 441 ? -26.031 22.734 -8.961 1 93.75 441 SER B C 1
ATOM 8034 O O . SER B 1 441 ? -25.703 23.453 -9.898 1 93.75 441 SER B O 1
ATOM 8036 N N . PRO B 1 442 ? -26.281 21.484 -9.133 1 90.62 442 PRO B N 1
ATOM 8037 C CA . PRO B 1 442 ? -25.781 20.75 -10.297 1 90.62 442 PRO B CA 1
ATOM 8038 C C . PRO B 1 442 ? -26.359 21.266 -11.617 1 90.62 442 PRO B C 1
ATOM 8040 O O . PRO B 1 442 ? -25.703 21.188 -12.656 1 90.62 442 PRO B O 1
ATOM 8043 N N . GLU B 1 443 ? -27.453 21.859 -11.633 1 91.38 443 GLU B N 1
ATOM 8044 C CA . GLU B 1 443 ? -28.125 22.281 -12.859 1 91.38 443 GLU B CA 1
ATOM 8045 C C . GLU B 1 443 ? -27.891 23.766 -13.125 1 91.38 443 GLU B C 1
ATOM 8047 O O . GLU B 1 443 ? -28.422 24.328 -14.094 1 91.38 443 GLU B O 1
ATOM 8052 N N . ALA B 1 444 ? -27.062 24.328 -12.242 1 94.06 444 ALA B N 1
ATOM 8053 C CA . ALA B 1 444 ? -26.828 25.766 -12.398 1 94.06 444 ALA B CA 1
ATOM 8054 C C . ALA B 1 444 ? -26.094 26.062 -13.695 1 94.06 444 ALA B C 1
ATOM 8056 O O . ALA B 1 444 ? -25.312 25.25 -14.18 1 94.06 444 ALA B O 1
ATOM 8057 N N . SER B 1 445 ? -26.312 27.219 -14.266 1 95.56 445 SER B N 1
ATOM 8058 C CA . SER B 1 445 ? -25.625 27.656 -15.484 1 95.56 445 SER B CA 1
ATOM 8059 C C . SER B 1 445 ? -24.203 28.125 -15.188 1 95.56 445 SER B C 1
ATOM 8061 O O . SER B 1 445 ? -23.875 28.422 -14.039 1 95.56 445 SER B O 1
ATOM 8063 N N . SER B 1 446 ? -23.453 28.219 -16.203 1 95.12 446 SER B N 1
ATOM 8064 C CA . SER B 1 446 ? -22.078 28.688 -16.062 1 95.12 446 SER B CA 1
ATOM 8065 C C . SER B 1 446 ? -22.031 30.141 -15.586 1 95.12 446 SER B C 1
ATOM 8067 O O . SER B 1 446 ? -21.125 30.516 -14.844 1 95.12 446 SER B O 1
ATOM 8069 N N . GLU B 1 447 ? -23 30.797 -15.977 1 95.56 447 GLU B N 1
ATOM 8070 C CA . GLU B 1 447 ? -23.078 32.188 -15.547 1 95.56 447 GLU B CA 1
ATOM 8071 C C . GLU B 1 447 ? -23.344 32.281 -14.047 1 95.56 447 GLU B C 1
ATOM 8073 O O . GLU B 1 447 ? -22.766 33.125 -13.359 1 95.56 447 GLU B O 1
ATOM 8078 N N . ALA B 1 448 ? -24.219 31.453 -13.617 1 96 448 ALA B N 1
ATOM 8079 C CA . ALA B 1 448 ? -24.516 31.438 -12.188 1 96 448 ALA B CA 1
ATOM 8080 C C . ALA B 1 448 ? -23.297 31.016 -11.375 1 96 448 ALA B C 1
ATOM 8082 O O . ALA B 1 448 ? -23.062 31.547 -10.281 1 96 448 ALA B O 1
ATOM 8083 N N . VAL B 1 449 ? -22.578 30.141 -11.938 1 97 449 VAL B N 1
ATOM 8084 C CA . VAL B 1 449 ? -21.359 29.672 -11.281 1 97 449 VAL B CA 1
ATOM 8085 C C . VAL B 1 449 ? -20.344 30.812 -11.203 1 97 449 VAL B C 1
ATOM 8087 O O . VAL B 1 449 ? -19.703 31.016 -10.172 1 97 449 VAL B O 1
ATOM 8090 N N . ARG B 1 450 ? -20.234 31.562 -12.25 1 96.5 450 ARG B N 1
ATOM 8091 C CA . ARG B 1 450 ? -19.312 32.688 -12.281 1 96.5 450 ARG B CA 1
ATOM 8092 C C . ARG B 1 450 ? -19.719 33.781 -11.281 1 96.5 450 ARG B C 1
ATOM 8094 O O . ARG B 1 450 ? -18.875 34.344 -10.609 1 96.5 450 ARG B O 1
ATOM 8101 N N . GLU B 1 451 ? -20.953 33.969 -11.219 1 95.06 451 GLU B N 1
ATOM 8102 C CA . GLU B 1 451 ? -21.469 34.969 -10.281 1 95.06 451 GLU B CA 1
ATOM 8103 C C . GLU B 1 451 ? -21.219 34.531 -8.836 1 95.06 451 GLU B C 1
ATOM 8105 O O . GLU B 1 451 ? -20.844 35.344 -7.996 1 95.06 451 GLU B O 1
ATOM 8110 N N . ALA B 1 452 ? -21.516 33.312 -8.57 1 95.5 452 ALA B N 1
ATOM 8111 C CA . ALA B 1 452 ? -21.25 32.781 -7.227 1 95.5 452 ALA B CA 1
ATOM 8112 C C . ALA B 1 452 ? -19.781 32.938 -6.867 1 95.5 452 ALA B C 1
ATOM 8114 O O . ALA B 1 452 ? -19.438 33.281 -5.73 1 95.5 452 ALA B O 1
ATOM 8115 N N . ALA B 1 453 ? -18.922 32.688 -7.84 1 96.5 453 ALA B N 1
ATOM 8116 C CA . ALA B 1 453 ? -17.484 32.812 -7.637 1 96.5 453 ALA B CA 1
ATOM 8117 C C . ALA B 1 453 ? -17.109 34.281 -7.355 1 96.5 453 ALA B C 1
ATOM 8119 O O . ALA B 1 453 ? -16.234 34.562 -6.535 1 96.5 453 ALA B O 1
ATOM 8120 N N . ARG B 1 454 ? -17.766 35.125 -8 1 94.62 454 ARG B N 1
ATOM 8121 C CA . ARG B 1 454 ? -17.531 36.562 -7.785 1 94.62 454 ARG B CA 1
ATOM 8122 C C . ARG B 1 454 ? -17.922 36.969 -6.367 1 94.62 454 ARG B C 1
ATOM 8124 O O . ARG B 1 454 ? -17.156 37.625 -5.684 1 94.62 454 ARG B O 1
ATOM 8131 N N . ILE B 1 455 ? -19 36.5 -5.965 1 92.31 455 ILE B N 1
ATOM 8132 C CA . ILE B 1 455 ? -19.5 36.844 -4.641 1 92.31 455 ILE B CA 1
ATOM 8133 C C . ILE B 1 455 ? -18.578 36.281 -3.57 1 92.31 455 ILE B C 1
ATOM 8135 O O . ILE B 1 455 ? -18.328 36.938 -2.551 1 92.31 455 ILE B O 1
ATOM 8139 N N . ALA B 1 456 ? -18.062 35.125 -3.842 1 93.88 456 ALA B N 1
ATOM 8140 C CA . ALA B 1 456 ? -17.188 34.469 -2.885 1 93.88 456 ALA B CA 1
ATOM 8141 C C . ALA B 1 456 ? -15.758 34.969 -2.982 1 93.88 456 ALA B C 1
ATOM 8143 O O . ALA B 1 456 ? -14.859 34.5 -2.291 1 93.88 456 ALA B O 1
ATOM 8144 N N . GLY B 1 457 ? -15.492 35.938 -3.875 1 91.38 457 GLY B N 1
ATOM 8145 C CA . GLY B 1 457 ? -14.156 36.469 -4.047 1 91.38 457 GLY B CA 1
ATOM 8146 C C . GLY B 1 457 ? -13.195 35.469 -4.695 1 91.38 457 GLY B C 1
ATOM 8147 O O . GLY B 1 457 ? -12 35.5 -4.418 1 91.38 457 GLY B O 1
ATOM 8148 N N . ALA B 1 458 ? -13.719 34.562 -5.449 1 93.69 458 ALA B N 1
ATOM 8149 C CA . ALA B 1 458 ? -12.883 33.5 -6.027 1 93.69 458 ALA B CA 1
ATOM 8150 C C . ALA B 1 458 ? -12.641 33.75 -7.512 1 93.69 458 ALA B C 1
ATOM 8152 O O . ALA B 1 458 ? -11.734 33.156 -8.109 1 93.69 458 ALA B O 1
ATOM 8153 N N . LEU B 1 459 ? -13.336 34.625 -8.117 1 94.12 459 LEU B N 1
ATOM 8154 C CA . LEU B 1 459 ? -13.312 34.812 -9.57 1 94.12 459 LEU B CA 1
ATOM 8155 C C . LEU B 1 459 ? -11.922 35.219 -10.039 1 94.12 459 LEU B C 1
ATOM 8157 O O . LEU B 1 459 ? -11.414 34.688 -11.031 1 94.12 459 LEU B O 1
ATOM 8161 N N . GLU B 1 460 ? -11.367 36.125 -9.375 1 89 460 GLU B N 1
ATOM 8162 C CA . GLU B 1 460 ? -10.086 36.688 -9.789 1 89 460 GLU B CA 1
ATOM 8163 C C . GLU B 1 460 ? -9.016 35.625 -9.875 1 89 460 GLU B C 1
ATOM 8165 O O . GLU B 1 460 ? -8.289 35.531 -10.867 1 89 460 GLU B O 1
ATOM 8170 N N . PHE B 1 461 ? -8.906 34.781 -8.805 1 88 461 PHE B N 1
ATOM 8171 C CA . PHE B 1 461 ? -7.832 33.781 -8.836 1 88 461 PHE B CA 1
ATOM 8172 C C . PHE B 1 461 ? -8.18 32.656 -9.781 1 88 461 PHE B C 1
ATOM 8174 O O . PHE B 1 461 ? -7.289 32.031 -10.352 1 88 461 PHE B O 1
ATOM 8181 N N . ILE B 1 462 ? -9.484 32.375 -9.984 1 93.75 462 ILE B N 1
ATOM 8182 C CA . ILE B 1 462 ? -9.891 31.312 -10.883 1 93.75 462 ILE B CA 1
ATOM 8183 C C . ILE B 1 462 ? -9.516 31.672 -12.32 1 93.75 462 ILE B C 1
ATOM 8185 O O . ILE B 1 462 ? -9.078 30.812 -13.086 1 93.75 462 ILE B O 1
ATOM 8189 N N . GLU B 1 463 ? -9.656 32.875 -12.609 1 91.12 463 GLU B N 1
ATOM 8190 C CA . GLU B 1 463 ? -9.383 33.344 -13.969 1 91.12 463 GLU B CA 1
ATOM 8191 C C . GLU B 1 463 ? -7.891 33.281 -14.281 1 91.12 463 GLU B C 1
ATOM 8193 O O . GLU B 1 463 ? -7.5 33.188 -15.445 1 91.12 463 GLU B O 1
ATOM 8198 N N . VAL B 1 464 ? -7.078 33.312 -13.297 1 86.06 464 VAL B N 1
ATOM 8199 C CA . VAL B 1 464 ? -5.633 33.281 -13.492 1 86.06 464 VAL B CA 1
ATOM 8200 C C . VAL B 1 464 ? -5.133 31.844 -13.539 1 86.06 464 VAL B C 1
ATOM 8202 O O . VAL B 1 464 ? -4 31.594 -13.961 1 86.06 464 VAL B O 1
ATOM 8205 N N . LEU B 1 465 ? -5.949 30.984 -13.219 1 89.38 465 LEU B N 1
ATOM 8206 C CA . LEU B 1 465 ? -5.555 29.578 -13.305 1 89.38 465 LEU B CA 1
ATOM 8207 C C . LEU B 1 465 ? -5.348 29.172 -14.766 1 89.38 465 LEU B C 1
ATOM 8209 O O . LEU B 1 465 ? -5.957 29.75 -15.664 1 89.38 465 LEU B O 1
ATOM 8213 N N . PRO B 1 466 ? -4.543 28.156 -15.094 1 86.62 466 PRO B N 1
ATOM 8214 C CA . PRO B 1 466 ? -4.184 27.75 -16.453 1 86.62 466 PRO B CA 1
ATOM 8215 C C . PRO B 1 466 ? -5.406 27.469 -17.328 1 86.62 466 PRO B C 1
ATOM 8217 O O . PRO B 1 466 ? -5.426 27.828 -18.516 1 86.62 466 PRO B O 1
ATOM 8220 N N . LYS B 1 467 ? -6.449 26.938 -16.828 1 92.5 467 LYS B N 1
ATOM 8221 C CA . LYS B 1 467 ? -7.645 26.609 -17.594 1 92.5 467 LYS B CA 1
ATOM 8222 C C . LYS B 1 467 ? -8.891 27.234 -16.984 1 92.5 467 LYS B C 1
ATOM 8224 O O . LYS B 1 467 ? -10.008 26.75 -17.188 1 92.5 467 LYS B O 1
ATOM 8229 N N . GLY B 1 468 ? -8.625 28.172 -16.125 1 93.38 468 GLY B N 1
ATOM 8230 C CA . GLY B 1 468 ? -9.75 28.844 -15.508 1 93.38 468 GLY B CA 1
ATOM 8231 C C . GLY B 1 468 ? -10.648 27.906 -14.719 1 93.38 468 GLY B C 1
ATOM 8232 O O . GLY B 1 468 ? -10.172 27.156 -13.875 1 93.38 468 GLY B O 1
ATOM 8233 N N . PHE B 1 469 ? -11.922 27.906 -15.18 1 94.88 469 PHE B N 1
ATOM 8234 C CA . PHE B 1 469 ? -12.914 27.109 -14.477 1 94.88 469 PHE B CA 1
ATOM 8235 C C . PHE B 1 469 ? -12.742 25.625 -14.797 1 94.88 469 PHE B C 1
ATOM 8237 O O . PHE B 1 469 ? -13.227 24.766 -14.062 1 94.88 469 PHE B O 1
ATOM 8244 N N . ALA B 1 470 ? -12.031 25.359 -15.781 1 93.06 470 ALA B N 1
ATOM 8245 C CA . ALA B 1 470 ? -11.844 23.984 -16.203 1 93.06 470 ALA B CA 1
ATOM 8246 C C . ALA B 1 470 ? -10.594 23.375 -15.578 1 93.06 470 ALA B C 1
ATOM 8248 O O . ALA B 1 470 ? -10.32 22.188 -15.75 1 93.06 470 ALA B O 1
ATOM 8249 N N . THR B 1 471 ? -9.93 24.172 -14.805 1 92.06 471 THR B N 1
ATOM 8250 C CA . THR B 1 471 ? -8.703 23.688 -14.188 1 92.06 471 THR B CA 1
ATOM 8251 C C . THR B 1 471 ? -9 22.516 -13.258 1 92.06 471 THR B C 1
ATOM 8253 O O . THR B 1 471 ? -9.922 22.562 -12.445 1 92.06 471 THR B O 1
ATOM 8256 N N . LEU B 1 472 ? -8.266 21.5 -13.383 1 89.88 472 LEU B N 1
ATOM 8257 C CA . LEU B 1 472 ? -8.43 20.312 -12.555 1 89.88 472 LEU B CA 1
ATOM 8258 C C . LEU B 1 472 ? -7.758 20.5 -11.195 1 89.88 472 LEU B C 1
ATOM 8260 O O . LEU B 1 472 ? -6.629 20.984 -11.125 1 89.88 472 LEU B O 1
ATOM 8264 N N . LEU B 1 473 ? -8.531 20.109 -10.188 1 87.06 473 LEU B N 1
ATOM 8265 C CA . LEU B 1 473 ? -8.039 20.219 -8.812 1 87.06 473 LEU B CA 1
ATOM 8266 C C . LEU B 1 473 ? -7.848 18.844 -8.195 1 87.06 473 LEU B C 1
ATOM 8268 O O . LEU B 1 473 ? -8.367 17.844 -8.711 1 87.06 473 LEU B O 1
ATOM 8272 N N . GLY B 1 474 ? -7.031 18.766 -7.039 1 72.81 474 GLY B N 1
ATOM 8273 C CA . GLY B 1 474 ? -6.871 17.516 -6.297 1 72.81 474 GLY B CA 1
ATOM 8274 C C . GLY B 1 474 ? -5.492 16.906 -6.445 1 72.81 474 GLY B C 1
ATOM 8275 O O . GLY B 1 474 ? -4.527 17.609 -6.758 1 72.81 474 GLY B O 1
ATOM 8276 N N . GLU B 1 475 ? -5.289 15.688 -5.961 1 60.09 475 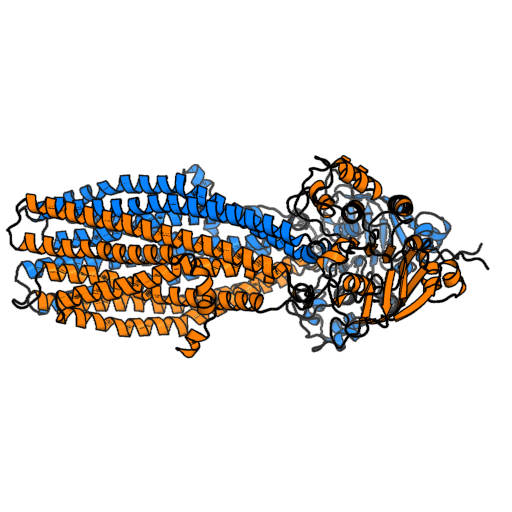GLU B N 1
ATOM 8277 C CA . GLU B 1 475 ? -3.99 15.023 -5.867 1 60.09 475 GLU B CA 1
ATOM 8278 C C . GLU B 1 475 ? -3.236 15.094 -7.191 1 60.09 475 GLU B C 1
ATOM 8280 O O . GLU B 1 475 ? -2.014 15.266 -7.207 1 60.09 475 GLU B O 1
ATOM 8285 N N . ARG B 1 476 ? -3.961 14.945 -8.305 1 55.94 476 ARG B N 1
ATOM 8286 C CA . ARG B 1 476 ? -3.291 14.969 -9.602 1 55.94 476 ARG B CA 1
ATOM 8287 C C . ARG B 1 476 ? -3.465 16.328 -10.281 1 55.94 476 ARG B C 1
ATOM 8289 O O . ARG B 1 476 ? -3.164 16.469 -11.469 1 55.94 476 ARG B O 1
ATOM 8296 N N . GLY B 1 477 ? -4.059 17.266 -9.5 1 57.34 477 GLY B N 1
ATOM 8297 C CA . GLY B 1 477 ? -4.266 18.594 -10.047 1 57.34 477 GLY B CA 1
ATOM 8298 C C . GLY B 1 477 ? -3.529 19.688 -9.281 1 57.34 477 GLY B C 1
ATOM 8299 O O . GLY B 1 477 ? -2.518 19.406 -8.625 1 57.34 477 GLY B O 1
ATOM 8300 N N . LEU B 1 478 ? -4.031 20.812 -9.562 1 64.31 478 LEU B N 1
ATOM 8301 C CA . LEU B 1 478 ? -3.436 21.984 -8.914 1 64.31 478 LEU B CA 1
ATOM 8302 C C . LEU B 1 478 ? -3.822 22.031 -7.441 1 64.31 478 LEU B C 1
ATOM 8304 O O . LEU B 1 478 ? -4.961 21.734 -7.082 1 64.31 478 LEU B O 1
ATOM 8308 N N . SER B 1 479 ? -2.857 22.266 -6.652 1 75.19 479 SER B N 1
ATOM 8309 C CA . SER B 1 479 ? -3.119 22.469 -5.227 1 75.19 479 SER B CA 1
ATOM 8310 C C . SER B 1 479 ? -3.482 23.906 -4.926 1 75.19 479 SER B C 1
ATOM 8312 O O . SER B 1 479 ? -2.842 24.844 -5.426 1 75.19 479 SER B O 1
ATOM 8314 N N . LEU B 1 480 ? -4.613 24.078 -4.289 1 81.19 480 LEU B N 1
ATOM 8315 C CA . LEU B 1 480 ? -5.074 25.406 -3.9 1 81.19 480 LEU B CA 1
ATOM 8316 C C . LEU B 1 480 ? -4.609 25.75 -2.492 1 81.19 480 LEU B C 1
ATOM 8318 O O . LEU B 1 480 ? -4.379 24.859 -1.671 1 81.19 480 LEU B O 1
ATOM 8322 N N . SER B 1 481 ? -4.406 27.016 -2.307 1 75.75 481 SER B N 1
ATOM 8323 C CA . SER B 1 481 ? -4.137 27.469 -0.947 1 75.75 481 SER B CA 1
ATOM 8324 C C . SER B 1 481 ? -5.363 27.312 -0.056 1 75.75 481 SER B C 1
ATOM 8326 O O . SER B 1 481 ? -6.469 27.062 -0.549 1 75.75 481 SER B O 1
ATOM 8328 N N . GLY B 1 482 ? -5.164 27.344 1.252 1 80.5 482 GLY B N 1
ATOM 8329 C CA . GLY B 1 482 ? -6.273 27.25 2.188 1 80.5 482 GLY B CA 1
ATOM 8330 C C . GLY B 1 482 ? -7.363 28.266 1.927 1 80.5 482 GLY B C 1
ATOM 8331 O O . GLY B 1 482 ? -8.547 27.938 1.925 1 80.5 482 GLY B O 1
ATOM 8332 N N . GLY B 1 483 ? -6.941 29.484 1.679 1 83.44 483 GLY B N 1
ATOM 8333 C CA . GLY B 1 483 ? -7.895 30.547 1.385 1 83.44 483 GLY B CA 1
ATOM 8334 C C . GLY B 1 483 ? -8.656 30.328 0.091 1 83.44 483 GLY B C 1
ATOM 8335 O O . GLY B 1 483 ? -9.844 30.625 0.005 1 83.44 483 GLY B O 1
ATOM 8336 N N . GLN B 1 484 ? -7.969 29.859 -0.891 1 86.62 484 GLN B N 1
ATOM 8337 C CA . GLN B 1 484 ? -8.602 29.578 -2.172 1 86.62 484 GLN B CA 1
ATOM 8338 C C . GLN B 1 484 ? -9.648 28.469 -2.031 1 86.62 484 GLN B C 1
ATOM 8340 O O . GLN B 1 484 ? -10.734 28.547 -2.611 1 86.62 484 GLN B O 1
ATOM 8345 N N . ARG B 1 485 ? -9.359 27.469 -1.259 1 91.62 485 ARG B N 1
ATOM 8346 C CA . ARG B 1 485 ? -10.297 26.375 -1.028 1 91.62 485 ARG B CA 1
ATOM 8347 C C . ARG B 1 485 ? -11.555 26.875 -0.324 1 91.62 485 ARG B C 1
ATOM 8349 O O . ARG B 1 485 ? -12.664 26.469 -0.668 1 91.62 485 ARG B O 1
ATOM 8356 N N . GLN B 1 486 ? -11.344 27.734 0.624 1 90.44 486 GLN B N 1
ATOM 8357 C CA . GLN B 1 486 ? -12.469 28.297 1.369 1 90.44 486 GLN B CA 1
ATOM 8358 C C . GLN B 1 486 ? -13.383 29.109 0.459 1 90.44 486 GLN B C 1
ATOM 8360 O O . GLN B 1 486 ? -14.609 29.031 0.569 1 90.44 486 GLN B O 1
ATOM 8365 N N . ARG B 1 487 ? -12.766 29.828 -0.414 1 93.38 487 ARG B N 1
ATOM 8366 C CA . ARG B 1 487 ? -13.539 30.656 -1.321 1 93.38 487 ARG B CA 1
ATOM 8367 C C . ARG B 1 487 ? -14.32 29.812 -2.316 1 93.38 487 ARG B C 1
ATOM 8369 O O . ARG B 1 487 ? -15.445 30.172 -2.695 1 93.38 487 ARG B O 1
ATOM 8376 N N . ILE B 1 488 ? -13.789 28.75 -2.74 1 94.38 488 ILE B N 1
ATOM 8377 C CA . ILE B 1 488 ? -14.5 27.828 -3.611 1 94.38 488 ILE B CA 1
ATOM 8378 C C . ILE B 1 488 ? -15.664 27.188 -2.848 1 94.38 488 ILE B C 1
ATOM 8380 O O . ILE B 1 488 ? -16.766 27.047 -3.381 1 94.38 488 ILE B O 1
ATOM 8384 N N . SER B 1 489 ? -15.367 26.781 -1.632 1 94.62 489 SER B N 1
ATOM 8385 C CA . SER B 1 489 ? -16.422 26.219 -0.783 1 94.62 489 SER B CA 1
ATOM 8386 C C . SER B 1 489 ? -17.547 27.234 -0.558 1 94.62 489 SER B C 1
ATOM 8388 O O . SER B 1 489 ? -18.719 26.859 -0.571 1 94.62 489 SER B O 1
ATOM 8390 N N . LEU B 1 490 ? -17.109 28.438 -0.361 1 94.38 490 LEU B N 1
ATOM 8391 C CA . LEU B 1 490 ? -18.094 29.5 -0.185 1 94.38 490 LEU B CA 1
ATOM 8392 C C . LEU B 1 490 ? -18.906 29.703 -1.458 1 94.38 490 LEU B C 1
ATOM 8394 O O . LEU B 1 490 ? -20.125 29.922 -1.396 1 94.38 490 LEU B O 1
ATOM 8398 N N . ALA B 1 491 ? -18.25 29.703 -2.598 1 95.56 491 ALA B N 1
ATOM 8399 C CA . ALA B 1 491 ? -18.953 29.812 -3.877 1 95.56 491 ALA B CA 1
ATOM 8400 C C . ALA B 1 491 ? -20 28.719 -4.031 1 95.56 491 ALA B C 1
ATOM 8402 O O . ALA B 1 491 ? -21.094 28.969 -4.551 1 95.56 491 ALA B O 1
ATOM 8403 N N . ARG B 1 492 ? -19.703 27.594 -3.627 1 95.38 492 ARG B N 1
ATOM 8404 C CA . ARG B 1 492 ? -20.625 26.469 -3.639 1 95.38 492 ARG B CA 1
ATOM 8405 C C . ARG B 1 492 ? -21.875 26.781 -2.822 1 95.38 492 ARG B C 1
ATOM 8407 O O . ARG B 1 492 ? -23 26.516 -3.268 1 95.38 492 ARG B O 1
ATOM 8414 N N . ALA B 1 493 ? -21.656 27.25 -1.672 1 94.62 493 ALA B N 1
ATOM 8415 C CA . ALA B 1 493 ? -22.75 27.578 -0.772 1 94.62 493 ALA B CA 1
ATOM 8416 C C . ALA B 1 493 ? -23.609 28.703 -1.349 1 94.62 493 ALA B C 1
ATOM 8418 O O . ALA B 1 493 ? -24.844 28.641 -1.274 1 94.62 493 ALA B O 1
ATOM 8419 N N . VAL B 1 494 ? -22.969 29.672 -1.91 1 93.69 494 VAL B N 1
ATOM 8420 C CA . VAL B 1 494 ? -23.656 30.828 -2.477 1 93.69 494 VAL B CA 1
ATOM 8421 C C . VAL B 1 494 ? -24.484 30.406 -3.684 1 93.69 494 VAL B C 1
ATOM 8423 O O . VAL B 1 494 ? -25.625 30.859 -3.867 1 93.69 494 VAL B O 1
ATOM 8426 N N . LEU B 1 495 ? -23.906 29.562 -4.492 1 95.06 495 LEU B N 1
ATOM 8427 C CA . LEU B 1 495 ? -24.562 29.094 -5.703 1 95.06 495 LEU B CA 1
ATOM 8428 C C . LEU B 1 495 ? -25.891 28.438 -5.371 1 95.06 495 LEU B C 1
ATOM 8430 O O . LEU B 1 495 ? -26.875 28.562 -6.121 1 95.06 495 LEU B O 1
ATOM 8434 N N . ARG B 1 496 ? -25.938 27.75 -4.34 1 93.56 496 ARG B N 1
ATOM 8435 C CA . ARG B 1 496 ? -27.156 27.047 -3.93 1 93.56 496 ARG B CA 1
ATOM 8436 C C . ARG B 1 496 ? -28.266 28.016 -3.594 1 93.56 496 ARG B C 1
ATOM 8438 O O . ARG B 1 496 ? -29.453 27.672 -3.67 1 93.56 496 ARG B O 1
ATOM 8445 N N . ASN B 1 497 ? -27.906 29.25 -3.203 1 90.25 497 ASN B N 1
ATOM 8446 C CA . ASN B 1 497 ? -28.859 30.281 -2.826 1 90.25 497 ASN B CA 1
ATOM 8447 C C . ASN B 1 497 ? -29.859 29.766 -1.786 1 90.25 497 ASN B C 1
ATOM 8449 O O . ASN B 1 497 ? -31.062 29.828 -1.992 1 90.25 497 ASN B O 1
ATOM 8453 N N . PRO B 1 498 ? -29.375 29.312 -0.623 1 93.06 498 PRO B N 1
ATOM 8454 C CA . PRO B 1 498 ? -30.219 28.688 0.391 1 93.06 498 PRO B CA 1
ATOM 8455 C C . PRO B 1 498 ? -30.875 29.688 1.326 1 93.06 498 PRO B C 1
ATOM 8457 O O . PRO B 1 498 ? -30.375 30.797 1.501 1 93.06 498 PRO B O 1
ATOM 8460 N N . PRO B 1 499 ? -31.984 29.312 1.916 1 95.12 499 PRO B N 1
ATOM 8461 C CA . PRO B 1 499 ? -32.594 30.156 2.949 1 95.12 499 PRO B CA 1
ATOM 8462 C C . PRO B 1 499 ? -31.766 30.203 4.23 1 95.12 499 PRO B C 1
ATOM 8464 O O . PRO B 1 499 ? -31.844 31.172 4.996 1 95.12 499 PRO B O 1
ATOM 8467 N N . LEU B 1 500 ? -30.984 29.156 4.379 1 95.44 500 LEU B N 1
ATOM 8468 C CA . LEU B 1 500 ? -30.125 29.109 5.551 1 95.44 500 LEU B CA 1
ATOM 8469 C C . LEU B 1 500 ? -28.656 28.938 5.137 1 95.44 500 LEU B C 1
ATOM 8471 O O . LEU B 1 500 ? -28.312 27.969 4.465 1 95.44 500 LEU B O 1
ATOM 8475 N N . LEU B 1 501 ? -27.875 29.875 5.488 1 94.06 501 LEU B N 1
ATOM 8476 C CA . LEU B 1 501 ? -26.438 29.844 5.211 1 94.06 501 LEU B CA 1
ATOM 8477 C C . LEU B 1 501 ? -25.641 29.609 6.492 1 94.06 501 LEU B C 1
ATOM 8479 O O . LEU B 1 501 ? -25.812 30.328 7.473 1 94.06 501 LEU B O 1
ATOM 8483 N N . VAL B 1 502 ? -24.891 28.578 6.48 1 94.69 502 VAL B N 1
ATOM 8484 C CA . VAL B 1 502 ? -24.062 28.234 7.637 1 94.69 502 VAL B CA 1
ATOM 8485 C C . VAL B 1 502 ? -22.578 28.359 7.277 1 94.69 502 VAL B C 1
ATOM 8487 O O . VAL B 1 502 ? -22.078 27.625 6.422 1 94.69 502 VAL B O 1
ATOM 8490 N N . LEU B 1 503 ? -21.906 29.25 7.945 1 92.5 503 LEU B N 1
ATOM 8491 C CA . LEU B 1 503 ? -20.484 29.516 7.691 1 92.5 503 LEU B CA 1
ATOM 8492 C C . LEU B 1 503 ? -19.641 29.094 8.883 1 92.5 503 LEU B C 1
ATOM 8494 O O . LEU B 1 503 ? -19.562 29.812 9.883 1 92.5 503 LEU B O 1
ATOM 8498 N N . ASP B 1 504 ? -18.938 27.984 8.758 1 91.12 504 ASP B N 1
ATOM 8499 C CA . ASP B 1 504 ? -18.062 27.5 9.82 1 91.12 504 ASP B CA 1
ATOM 8500 C C . ASP B 1 504 ? -16.609 27.891 9.562 1 91.12 504 ASP B C 1
ATOM 8502 O O . ASP B 1 504 ? -15.859 27.156 8.938 1 91.12 504 ASP B O 1
ATOM 8506 N N . GLU B 1 505 ? -16.172 29 10.109 1 83.94 505 GLU B N 1
ATOM 8507 C CA . GLU B 1 505 ? -14.844 29.578 9.93 1 83.94 505 GLU B CA 1
ATOM 8508 C C . GLU B 1 505 ? -14.477 29.688 8.453 1 83.94 505 GLU B C 1
ATOM 8510 O O . GLU B 1 505 ? -13.398 29.266 8.039 1 83.94 505 GLU B O 1
ATOM 8515 N N . ALA B 1 506 ? -15.297 30.219 7.699 1 82.44 506 ALA B N 1
ATOM 8516 C CA . ALA B 1 506 ? -15.281 30.188 6.242 1 82.44 506 ALA B CA 1
ATOM 8517 C C . ALA B 1 506 ? -14.188 31.094 5.684 1 82.44 506 ALA B C 1
ATOM 8519 O O . ALA B 1 506 ? -13.828 31 4.508 1 82.44 506 ALA B O 1
ATOM 8520 N N . THR B 1 507 ? -13.617 32 6.539 1 77.12 507 THR B N 1
ATOM 8521 C CA . THR B 1 507 ? -12.641 32.938 6.027 1 77.12 507 THR B CA 1
ATOM 8522 C C . THR B 1 507 ? -11.398 32.969 6.922 1 77.12 507 THR B C 1
ATOM 8524 O O . THR B 1 507 ? -10.711 34 6.996 1 77.12 507 THR B O 1
ATOM 8527 N N . SER B 1 508 ? -11.227 31.922 7.582 1 73.38 508 SER B N 1
ATOM 8528 C CA . SER B 1 508 ? -10.133 31.875 8.555 1 73.38 508 SER B CA 1
ATOM 8529 C C . SER B 1 508 ? -8.773 31.922 7.863 1 73.38 508 SER B C 1
ATOM 8531 O O . SER B 1 508 ? -7.793 32.375 8.438 1 73.38 508 SER B O 1
ATOM 8533 N N . SER B 1 509 ? -8.734 31.438 6.648 1 72.12 509 SER B N 1
ATOM 8534 C CA . SER B 1 509 ? -7.457 31.359 5.941 1 72.12 509 SER B CA 1
ATOM 8535 C C . SER B 1 509 ? -7.379 32.375 4.82 1 72.12 509 SER B C 1
ATOM 8537 O O . SER B 1 509 ? -6.574 32.25 3.896 1 72.12 509 SER B O 1
ATOM 8539 N N . VAL B 1 510 ? -8.227 33.344 4.879 1 75.19 510 VAL B N 1
ATOM 8540 C CA . VAL B 1 510 ? -8.273 34.375 3.855 1 75.19 510 VAL B CA 1
ATOM 8541 C C . VAL B 1 510 ? -7.652 35.656 4.395 1 75.19 510 VAL B C 1
ATOM 8543 O O . VAL B 1 510 ? -7.75 35.969 5.59 1 75.19 510 VAL B O 1
ATOM 8546 N N . ASP B 1 511 ? -7.023 36.375 3.555 1 69.06 511 ASP B N 1
ATOM 8547 C CA . ASP B 1 511 ? -6.438 37.656 3.957 1 69.06 511 ASP B CA 1
ATOM 8548 C C . ASP B 1 511 ? -7.523 38.688 4.266 1 69.06 511 ASP B C 1
ATOM 8550 O O . ASP B 1 511 ? -8.656 38.562 3.793 1 69.06 511 ASP B O 1
ATOM 8554 N N . THR B 1 512 ? -7.16 39.688 5.035 1 67.75 512 THR B N 1
ATOM 8555 C CA . THR B 1 512 ? -8.086 40.688 5.586 1 67.75 512 THR B CA 1
ATOM 8556 C C . THR B 1 512 ? -8.812 41.406 4.469 1 67.75 512 THR B C 1
ATOM 8558 O O . THR B 1 512 ? -10.016 41.656 4.547 1 67.75 512 THR B O 1
ATOM 8561 N N . LYS B 1 513 ? -8.055 41.75 3.451 1 71.12 513 LYS B N 1
ATOM 8562 C CA . LYS B 1 513 ? -8.664 42.5 2.352 1 71.12 513 LYS B CA 1
ATOM 8563 C C . LYS B 1 513 ? -9.727 41.656 1.645 1 71.12 513 LYS B C 1
ATOM 8565 O O . LYS B 1 513 ? -10.82 42.156 1.365 1 71.12 513 LYS B O 1
ATOM 8570 N N . THR B 1 514 ? -9.406 40.531 1.369 1 80.06 514 THR B N 1
ATOM 8571 C CA . THR B 1 514 ? -10.336 39.625 0.694 1 80.06 514 THR B CA 1
ATOM 8572 C C . THR B 1 514 ? -11.523 39.312 1.595 1 80.06 514 THR B C 1
ATOM 8574 O O . THR B 1 514 ? -12.648 39.156 1.117 1 80.06 514 THR B O 1
ATOM 8577 N N . GLU B 1 515 ? -11.188 39.156 2.846 1 81.38 515 GLU B N 1
ATOM 8578 C CA . GLU B 1 515 ? -12.25 38.875 3.812 1 81.38 515 GLU B CA 1
ATOM 8579 C C . GLU B 1 515 ? -13.281 40 3.826 1 81.38 515 GLU B C 1
ATOM 8581 O O . GLU B 1 515 ? -14.484 39.75 3.896 1 81.38 515 GLU B O 1
ATOM 8586 N N . GLU B 1 516 ? -12.82 41.188 3.801 1 77.31 516 GLU B N 1
ATOM 8587 C CA . GLU B 1 516 ? -13.711 42.344 3.783 1 77.31 516 GLU B CA 1
ATOM 8588 C C . GLU B 1 516 ? -14.578 42.344 2.529 1 77.31 516 GLU B C 1
ATOM 8590 O O . GLU B 1 516 ? -15.773 42.656 2.596 1 77.31 516 GLU B O 1
ATOM 8595 N N . LEU B 1 517 ? -13.961 42.031 1.458 1 80.94 517 LEU B N 1
ATOM 8596 C CA . LEU B 1 517 ? -14.688 41.938 0.197 1 80.94 517 LEU B CA 1
ATOM 8597 C C . LEU B 1 517 ? -15.789 40.906 0.269 1 80.94 517 LEU B C 1
ATOM 8599 O O . LEU B 1 517 ? -16.906 41.156 -0.183 1 80.94 517 LEU B O 1
ATOM 8603 N N . ILE B 1 518 ? -15.461 39.812 0.783 1 86.38 518 ILE B N 1
ATOM 8604 C CA . ILE B 1 518 ? -16.406 38.688 0.899 1 86.38 518 ILE B CA 1
ATOM 8605 C C . ILE B 1 518 ? -17.547 39.094 1.827 1 86.38 518 ILE B C 1
ATOM 8607 O O . ILE B 1 518 ? -18.719 38.844 1.531 1 86.38 518 ILE B O 1
ATOM 8611 N N . GLN B 1 519 ? -17.188 39.719 2.9 1 82.81 519 GLN B N 1
ATOM 8612 C CA . GLN B 1 519 ? -18.188 40.156 3.859 1 82.81 519 GLN B CA 1
ATOM 8613 C C . GLN B 1 519 ? -19.156 41.156 3.223 1 82.81 519 GLN B C 1
ATOM 8615 O O . GLN B 1 519 ? -20.375 41.094 3.449 1 82.81 519 GLN B O 1
ATOM 8620 N N . ASP B 1 520 ? -18.625 42.062 2.494 1 82.88 520 ASP B N 1
ATOM 8621 C CA . ASP B 1 520 ? -19.453 43.031 1.804 1 82.88 520 ASP B CA 1
ATOM 8622 C C . ASP B 1 520 ? -20.406 42.375 0.816 1 82.88 520 ASP B C 1
ATOM 8624 O O . ASP B 1 520 ? -21.578 42.75 0.726 1 82.88 520 ASP B O 1
ATOM 8628 N N . ASN B 1 521 ? -19.875 41.469 0.118 1 84.06 521 ASN B N 1
ATOM 8629 C CA . ASN B 1 521 ? -20.688 40.75 -0.869 1 84.06 521 ASN B CA 1
ATOM 8630 C C . ASN B 1 521 ? -21.781 39.938 -0.205 1 84.06 521 ASN B C 1
ATOM 8632 O O . ASN B 1 521 ? -22.891 39.812 -0.733 1 84.06 521 ASN B O 1
ATOM 8636 N N . LEU B 1 522 ? -21.422 39.344 0.904 1 82.88 522 LEU B N 1
ATOM 8637 C CA . LEU B 1 522 ? -22.375 38.5 1.605 1 82.88 522 LEU B CA 1
ATOM 8638 C C . LEU B 1 522 ? -23.484 39.312 2.244 1 82.88 522 LEU B C 1
ATOM 8640 O O . LEU B 1 522 ? -24.594 38.844 2.447 1 82.88 522 LEU B O 1
ATOM 8644 N N . GLN B 1 523 ? -23.141 40.531 2.666 1 79 523 GLN B N 1
ATOM 8645 C CA . GLN B 1 523 ? -24.141 41.406 3.27 1 79 523 GLN B CA 1
ATOM 8646 C C . GLN B 1 523 ? -25.297 41.656 2.318 1 79 523 GLN B C 1
ATOM 8648 O O . GLN B 1 523 ? -26.453 41.75 2.75 1 79 523 GLN B O 1
ATOM 8653 N N . SER B 1 524 ? -24.953 41.719 1.081 1 76.19 524 SER B N 1
ATOM 8654 C CA . SER B 1 524 ? -26 41.938 0.09 1 76.19 524 SER B CA 1
ATOM 8655 C C . SER B 1 524 ? -26.938 40.719 0.007 1 76.19 524 SER B C 1
ATOM 8657 O O . SER B 1 524 ? -28.094 40.875 -0.412 1 76.19 524 SER B O 1
ATOM 8659 N N . LEU B 1 525 ? -26.5 39.594 0.454 1 75.88 525 LEU B N 1
ATOM 8660 C CA . LEU B 1 525 ? -27.281 38.344 0.399 1 75.88 525 LEU B CA 1
ATOM 8661 C C . LEU B 1 525 ? -28.031 38.125 1.708 1 75.88 525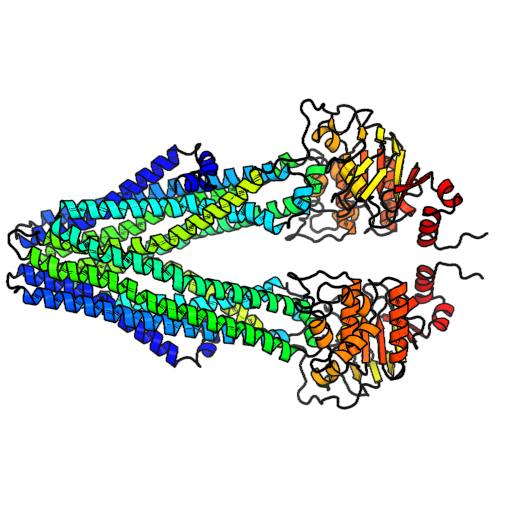 LEU B C 1
ATOM 8663 O O . LEU B 1 525 ? -28.953 37.312 1.766 1 75.88 525 LEU B O 1
ATOM 8667 N N . GLN B 1 526 ? -27.688 38.812 2.721 1 76.94 526 GLN B N 1
ATOM 8668 C CA . GLN B 1 526 ? -28.203 38.594 4.07 1 76.94 526 GLN B CA 1
ATOM 8669 C C . GLN B 1 526 ? -29.656 39 4.184 1 76.94 526 GLN B C 1
ATOM 8671 O O . GLN B 1 526 ? -30.406 38.438 4.992 1 76.94 526 GLN B O 1
ATOM 8676 N N . HIS B 1 527 ? -30.141 39.938 3.463 1 75.94 527 HIS B N 1
ATOM 8677 C CA . HIS B 1 527 ? -31.438 40.562 3.689 1 75.94 527 HIS B CA 1
ATOM 8678 C C . HIS B 1 527 ? -32.562 39.531 3.609 1 75.94 527 HIS B C 1
ATOM 8680 O O . HIS B 1 527 ? -33.594 39.688 4.277 1 75.94 527 HIS B O 1
ATOM 8686 N N . ASP B 1 528 ? -32.375 38.469 2.996 1 83 528 ASP B N 1
ATOM 8687 C CA . ASP B 1 528 ? -33.531 37.594 2.844 1 83 528 ASP B CA 1
ATOM 8688 C C . ASP B 1 528 ? -33.156 36.156 3.27 1 83 528 ASP B C 1
ATOM 8690 O O . ASP B 1 528 ? -33.781 35.188 2.826 1 83 528 ASP B O 1
ATOM 8694 N N . ARG B 1 529 ? -32.156 36.062 4.188 1 90.56 529 ARG B N 1
ATOM 8695 C CA . ARG B 1 529 ? -31.734 34.719 4.551 1 90.56 529 ARG B CA 1
ATOM 8696 C C . ARG B 1 529 ? -31.312 34.656 6.016 1 90.56 529 ARG B C 1
ATOM 8698 O O . ARG B 1 529 ? -31.031 35.688 6.637 1 90.56 529 ARG B O 1
ATOM 8705 N N . LEU B 1 530 ? -31.438 33.438 6.535 1 93.44 530 LEU B N 1
ATOM 8706 C CA . LEU B 1 530 ? -30.891 33.125 7.848 1 93.44 530 LEU B CA 1
ATOM 8707 C C . LEU B 1 530 ? -29.422 32.75 7.746 1 93.44 530 LEU B C 1
ATOM 8709 O O . LEU B 1 530 ? -29.031 31.953 6.895 1 93.44 530 LEU B O 1
ATOM 8713 N N . VAL B 1 531 ? -28.578 33.438 8.539 1 93 531 VAL B N 1
ATOM 8714 C CA . VAL B 1 531 ? -27.141 33.156 8.461 1 93 531 VAL B CA 1
ATOM 8715 C C . VAL B 1 531 ? -26.609 32.812 9.844 1 93 531 VAL B C 1
ATOM 8717 O O . VAL B 1 531 ? -26.891 33.5 10.82 1 93 531 VAL B O 1
ATOM 8720 N N . ILE B 1 532 ? -25.969 31.734 9.922 1 93.81 532 ILE B N 1
ATOM 8721 C CA . ILE B 1 532 ? -25.219 31.359 11.109 1 93.81 532 ILE B CA 1
ATOM 8722 C C . ILE B 1 532 ? -23.719 31.359 10.789 1 93.81 532 ILE B C 1
ATOM 8724 O O . ILE B 1 532 ? -23.266 30.594 9.93 1 93.81 532 ILE B O 1
ATOM 8728 N N . ALA B 1 533 ? -22.984 32.156 11.469 1 92.19 533 ALA B N 1
ATOM 8729 C CA . ALA B 1 533 ? -21.547 32.281 11.188 1 92.19 533 ALA B CA 1
ATOM 8730 C C . ALA B 1 533 ? -20.719 31.984 12.43 1 92.19 533 ALA B C 1
ATOM 8732 O O . ALA B 1 533 ? -20.844 32.656 13.453 1 92.19 533 ALA B O 1
ATOM 8733 N N . VAL B 1 534 ? -20.016 30.922 12.297 1 91.12 534 VAL B N 1
ATOM 8734 C CA . VAL B 1 534 ? -19.031 30.594 13.328 1 91.12 534 VAL B CA 1
ATOM 8735 C C . VAL B 1 534 ? -17.688 31.25 12.992 1 91.12 534 VAL B C 1
ATOM 8737 O O . VAL B 1 534 ? -17.156 31.078 11.898 1 91.12 534 VAL B O 1
ATOM 8740 N N . ALA B 1 535 ? -17.141 32.094 13.852 1 82.38 535 ALA B N 1
ATOM 8741 C CA . ALA B 1 535 ? -15.922 32.844 13.516 1 82.38 535 ALA B CA 1
ATOM 8742 C C . ALA B 1 535 ? -14.898 32.75 14.648 1 82.38 535 ALA B C 1
ATOM 8744 O O . ALA B 1 535 ? -15.273 32.688 15.828 1 82.38 535 ALA B O 1
ATOM 8745 N N . HIS B 1 536 ? -13.797 32.75 14.227 1 68.12 536 HIS B N 1
ATOM 8746 C CA . HIS B 1 536 ? -12.695 32.938 15.164 1 68.12 536 HIS B CA 1
ATOM 8747 C C . HIS B 1 536 ? -12.305 34.406 15.273 1 68.12 536 HIS B C 1
ATOM 8749 O O . HIS B 1 536 ? -11.977 34.875 16.359 1 68.12 536 HIS B O 1
ATOM 8755 N N . ARG B 1 537 ? -12.43 35.062 14.188 1 71.38 537 ARG B N 1
ATOM 8756 C CA . ARG B 1 537 ? -12.172 36.5 14.148 1 71.38 537 ARG B CA 1
ATOM 8757 C C . ARG B 1 537 ? -13.445 37.281 14.43 1 71.38 537 ARG B C 1
ATOM 8759 O O . ARG B 1 537 ? -14.406 37.219 13.656 1 71.38 537 ARG B O 1
ATOM 8766 N N . LEU B 1 538 ? -13.391 38.125 15.391 1 79.06 538 LEU B N 1
ATOM 8767 C CA . LEU B 1 538 ? -14.594 38.781 15.875 1 79.06 538 LEU B CA 1
ATOM 8768 C C . LEU B 1 538 ? -15.039 39.875 14.898 1 79.06 538 LEU B C 1
ATOM 8770 O O . LEU B 1 538 ? -16.219 40.25 14.875 1 79.06 538 LEU B O 1
ATOM 8774 N N . SER B 1 539 ? -14.141 40.344 14.086 1 74.75 539 SER B N 1
ATOM 8775 C CA . SER B 1 539 ? -14.477 41.375 13.117 1 74.75 539 SER B CA 1
ATOM 8776 C C . SER B 1 539 ? -15.516 40.875 12.117 1 74.75 539 SER B C 1
ATOM 8778 O O . SER B 1 539 ? -16.312 41.688 11.602 1 74.75 539 SER B O 1
ATOM 8780 N N . THR B 1 540 ? -15.633 39.656 11.938 1 78.56 540 THR B N 1
ATOM 8781 C CA . THR B 1 540 ? -16.516 39.062 10.938 1 78.56 540 THR B CA 1
ATOM 8782 C C . THR B 1 540 ? -17.938 38.969 11.469 1 78.56 540 THR B C 1
ATOM 8784 O O . THR B 1 540 ? -18.891 38.812 10.703 1 78.56 540 THR B O 1
ATOM 8787 N N . VAL B 1 541 ? -18.047 39.031 12.781 1 85.12 541 VAL B N 1
ATOM 8788 C CA . VAL B 1 541 ? -19.375 38.844 13.352 1 85.12 541 VAL B CA 1
ATOM 8789 C C . VAL B 1 541 ? -19.828 40.156 14.016 1 85.12 541 VAL B C 1
ATOM 8791 O O . VAL B 1 541 ? -20.891 40.188 14.641 1 85.12 541 VAL B O 1
ATOM 8794 N N . ARG B 1 542 ? -19.078 41.156 13.852 1 83.88 542 ARG B N 1
ATOM 8795 C CA . ARG B 1 542 ? -19.391 42.438 14.492 1 83.88 542 ARG B CA 1
ATOM 8796 C C . ARG B 1 542 ? -20.75 42.969 14.047 1 83.88 542 ARG B C 1
ATOM 8798 O O . ARG B 1 542 ? -21.5 43.531 14.844 1 83.88 542 ARG B O 1
ATOM 8805 N N . GLN B 1 543 ? -21.109 42.719 12.828 1 80.12 543 GLN B N 1
ATOM 8806 C CA . GLN B 1 543 ? -22.328 43.25 12.258 1 80.12 543 GLN B CA 1
ATOM 8807 C C . GLN B 1 543 ? -23.484 42.281 12.398 1 80.12 543 GLN B C 1
ATOM 8809 O O . GLN B 1 543 ? -24.578 42.5 11.844 1 80.12 543 GLN B O 1
ATOM 8814 N N . SER B 1 544 ? -23.344 41.25 13.117 1 89.56 544 SER B N 1
ATOM 8815 C CA . SER B 1 544 ? -24.391 40.281 13.305 1 89.56 544 SER B CA 1
ATOM 8816 C C . SER B 1 544 ? -25.547 40.844 14.141 1 89.56 544 SER B C 1
ATOM 8818 O O . SER B 1 544 ? -25.328 41.719 14.961 1 89.56 544 SER B O 1
ATOM 8820 N N . SER B 1 545 ? -26.719 40.281 13.891 1 90.69 545 SER B N 1
ATOM 8821 C CA . SER B 1 545 ? -27.875 40.688 14.68 1 90.69 545 SER B CA 1
ATOM 8822 C C . SER B 1 545 ? -27.719 40.281 16.141 1 90.69 545 SER B C 1
ATOM 8824 O O . SER B 1 545 ? -28.172 40.969 17.047 1 90.69 545 SER B O 1
ATOM 8826 N N . SER B 1 546 ? -27.172 39.156 16.312 1 94.06 546 SER B N 1
ATOM 8827 C CA . SER B 1 546 ? -26.875 38.625 17.641 1 94.06 546 SER B CA 1
ATOM 8828 C C . SER B 1 546 ? -25.578 37.812 17.625 1 94.06 546 SER B C 1
ATOM 8830 O O . SER B 1 546 ? -25.234 37.219 16.594 1 94.06 546 SER B O 1
ATOM 8832 N N . ILE B 1 547 ? -24.953 37.875 18.703 1 95 547 ILE B N 1
ATOM 8833 C CA . ILE B 1 547 ? -23.719 37.125 18.875 1 95 547 ILE B CA 1
ATOM 8834 C C . ILE B 1 547 ? -23.844 36.188 20.078 1 95 547 ILE B C 1
ATOM 8836 O O . ILE B 1 547 ? -24.266 36.594 21.156 1 95 547 ILE B O 1
ATOM 8840 N N . MET B 1 548 ? -23.531 35 19.859 1 95.25 548 MET B N 1
ATOM 8841 C CA . MET B 1 548 ? -23.516 34 20.922 1 95.25 548 MET B CA 1
ATOM 8842 C C . MET B 1 548 ? -22.094 33.562 21.25 1 95.25 548 MET B C 1
ATOM 8844 O O . MET B 1 548 ? -21.359 33.094 20.375 1 95.25 548 MET B O 1
ATOM 8848 N N . VAL B 1 549 ? -21.734 33.719 22.516 1 93.62 549 VAL B N 1
ATOM 8849 C CA . VAL B 1 549 ? -20.406 33.312 22.969 1 93.62 549 VAL B CA 1
ATOM 8850 C C . VAL B 1 549 ? -20.5 31.953 23.672 1 93.62 549 VAL B C 1
ATOM 8852 O O . VAL B 1 549 ? -21.219 31.812 24.656 1 93.62 549 VAL B O 1
ATOM 8855 N N . LEU B 1 550 ? -19.844 31.016 23.078 1 91 550 LEU B N 1
ATOM 8856 C CA . LEU B 1 550 ? -19.812 29.672 23.641 1 91 550 LEU B CA 1
ATOM 8857 C C . LEU B 1 550 ? -18.531 29.438 24.438 1 91 550 LEU B C 1
ATOM 8859 O O . LEU B 1 550 ? -17.438 29.703 23.938 1 91 550 LEU B O 1
ATOM 8863 N N . VAL B 1 551 ? -18.688 29.016 25.656 1 87.38 551 VAL B N 1
ATOM 8864 C CA . VAL B 1 551 ? -17.562 28.656 26.516 1 87.38 551 VAL B CA 1
ATOM 8865 C C . VAL B 1 551 ? -17.812 27.312 27.172 1 87.38 551 VAL B C 1
ATOM 8867 O O . VAL B 1 551 ? -18.844 27.109 27.844 1 87.38 551 VAL B O 1
ATOM 8870 N N . ASP B 1 552 ? -16.938 26.391 27 1 84.5 552 ASP B N 1
ATOM 8871 C CA . ASP B 1 552 ? -17 25.062 27.578 1 84.5 552 ASP B CA 1
ATOM 8872 C C . ASP B 1 552 ? -18.344 24.406 27.297 1 84.5 552 ASP B C 1
ATOM 8874 O O . ASP B 1 552 ? -18.953 23.812 28.188 1 84.5 552 ASP B O 1
ATOM 8878 N N . GLY B 1 553 ? -18.875 24.688 26.141 1 90.62 553 GLY B N 1
ATOM 8879 C CA . GLY B 1 553 ? -20.078 24.031 25.672 1 90.62 553 GLY B CA 1
ATOM 8880 C C . GLY B 1 553 ? -21.344 24.719 26.125 1 90.62 553 GLY B C 1
ATOM 8881 O O . GLY B 1 553 ? -22.453 24.219 25.875 1 90.62 553 GLY B O 1
ATOM 8882 N N . ARG B 1 554 ? -21.219 25.828 26.844 1 93.56 554 ARG B N 1
ATOM 8883 C CA . ARG B 1 554 ? -22.375 26.562 27.344 1 93.56 554 ARG B CA 1
ATOM 8884 C C . ARG B 1 554 ? -22.422 27.969 26.766 1 93.56 554 ARG B C 1
ATOM 8886 O O . ARG B 1 554 ? -21.375 28.531 26.422 1 93.56 554 ARG B O 1
ATOM 8893 N N . VAL B 1 555 ? -23.625 28.5 26.672 1 94.62 555 VAL B N 1
ATOM 8894 C CA . VAL B 1 555 ? -23.766 29.891 26.25 1 94.62 555 VAL B CA 1
ATOM 8895 C C . VAL B 1 555 ? -23.391 30.828 27.391 1 94.62 555 VAL B C 1
ATOM 8897 O O . VAL B 1 555 ? -24.125 30.938 28.375 1 94.62 555 VAL B O 1
ATOM 8900 N N . ALA B 1 556 ? -22.344 31.484 27.219 1 92.06 556 ALA B N 1
ATOM 8901 C CA . ALA B 1 556 ? -21.859 32.375 28.266 1 92.06 556 ALA B CA 1
ATOM 8902 C C . ALA B 1 556 ? -22.469 33.781 28.125 1 92.06 556 ALA B C 1
ATOM 8904 O O . ALA B 1 556 ? -22.781 34.438 29.109 1 92.06 556 ALA B O 1
ATOM 8905 N N . GLU B 1 557 ? -22.438 34.25 26.906 1 93.44 557 GLU B N 1
ATOM 8906 C CA . GLU B 1 557 ? -22.953 35.562 26.609 1 93.44 557 GLU B CA 1
ATOM 8907 C C . GLU B 1 557 ? -23.797 35.562 25.328 1 93.44 557 GLU B C 1
ATOM 8909 O O . GLU B 1 557 ? -23.594 34.719 24.453 1 93.44 557 GLU B O 1
ATOM 8914 N N . TYR B 1 558 ? -24.828 36.406 25.312 1 94.56 558 TYR B N 1
ATOM 8915 C CA . TYR B 1 558 ? -25.719 36.531 24.172 1 94.56 558 TYR B CA 1
ATOM 8916 C C . TYR B 1 558 ? -26.172 37.969 24 1 94.56 558 TYR B C 1
ATOM 8918 O O . TYR B 1 558 ? -26.703 38.562 24.953 1 94.56 558 TYR B O 1
ATOM 8926 N N . GLY B 1 559 ? -25.906 38.531 22.859 1 93.88 559 GLY B N 1
ATOM 8927 C CA . GLY B 1 559 ? -26.297 39.906 22.609 1 93.88 559 GLY B CA 1
ATOM 8928 C C . GLY B 1 559 ? -25.656 40.5 21.375 1 93.88 559 GLY B C 1
ATOM 8929 O O . GLY B 1 559 ? -25.141 39.75 20.531 1 93.88 559 GLY B O 1
ATOM 8930 N N . THR B 1 560 ? -25.781 41.75 21.156 1 93.94 560 THR B N 1
ATOM 8931 C CA . THR B 1 560 ? -25.172 42.438 20.047 1 93.94 560 THR B CA 1
ATOM 8932 C C . THR B 1 560 ? -23.719 42.812 20.359 1 93.94 560 THR B C 1
ATOM 8934 O O . THR B 1 560 ? -23.297 42.719 21.516 1 93.94 560 THR B O 1
ATOM 8937 N N . HIS B 1 561 ? -23.031 43.188 19.359 1 91.44 561 HIS B N 1
ATOM 8938 C CA . HIS B 1 561 ? -21.625 43.562 19.547 1 91.44 561 HIS B CA 1
ATOM 8939 C C . HIS B 1 561 ? -21.469 44.625 20.625 1 91.44 561 HIS B C 1
ATOM 8941 O O . HIS B 1 561 ? -20.703 44.469 21.562 1 91.44 561 HIS B O 1
ATOM 8947 N N . ASN B 1 562 ? -22.297 45.688 20.484 1 91.12 562 ASN B N 1
ATOM 8948 C CA . ASN B 1 562 ? -22.188 46.812 21.406 1 91.12 562 ASN B CA 1
ATOM 8949 C C . ASN B 1 562 ? -22.578 46.406 22.828 1 91.12 562 ASN B C 1
ATOM 8951 O O . ASN B 1 562 ? -21.922 46.844 23.797 1 91.12 562 ASN B O 1
ATOM 8955 N N . GLU B 1 563 ? -23.562 45.625 22.922 1 93.38 563 GLU B N 1
ATOM 8956 C CA . GLU B 1 563 ? -24.016 45.156 24.234 1 93.38 563 GLU B CA 1
ATOM 8957 C C . GLU B 1 563 ? -22.969 44.281 24.906 1 93.38 563 GLU B C 1
ATOM 8959 O O . GLU B 1 563 ? -22.719 44.406 26.109 1 93.38 563 GLU B O 1
ATOM 8964 N N . LEU B 1 564 ? -22.375 43.469 24.109 1 91.69 564 LEU B N 1
ATOM 8965 C CA . LEU B 1 564 ? -21.438 42.5 24.688 1 91.69 564 LEU B CA 1
ATOM 8966 C C . LEU B 1 564 ? -20.125 43.156 25.047 1 91.69 564 LEU B C 1
ATOM 8968 O O . LEU B 1 564 ? -19.453 42.75 26 1 91.69 564 LEU B O 1
ATOM 8972 N N . VAL B 1 565 ? -19.75 44.125 24.281 1 89.31 565 VAL B N 1
ATOM 8973 C CA . VAL B 1 565 ? -18.547 44.875 24.609 1 89.31 565 VAL B CA 1
ATOM 8974 C C . VAL B 1 565 ? -18.766 45.656 25.906 1 89.31 565 VAL B C 1
ATOM 8976 O O . VAL B 1 565 ? -17.875 45.75 26.75 1 89.31 565 VAL B O 1
ATOM 8979 N N . ALA B 1 566 ? -19.969 46.156 26.078 1 90 566 ALA B N 1
ATOM 8980 C CA . ALA B 1 566 ? -20.312 46.969 27.25 1 90 566 ALA B CA 1
ATOM 8981 C C . ALA B 1 566 ? -20.375 46.094 28.516 1 90 566 ALA B C 1
ATOM 8983 O O . ALA B 1 566 ? -20.094 46.562 29.609 1 90 566 ALA B O 1
ATOM 8984 N N . GLN B 1 567 ? -20.672 44.906 28.328 1 90.19 567 GLN B N 1
ATOM 8985 C CA . GLN B 1 567 ? -20.812 43.969 29.453 1 90.19 567 GLN B CA 1
ATOM 8986 C C . GLN B 1 567 ? -19.469 43.562 30 1 90.19 567 GLN B C 1
ATOM 8988 O O . GLN B 1 567 ? -19.375 43 31.109 1 90.19 567 GLN B O 1
ATOM 8993 N N . LYS B 1 568 ? -18.344 43.781 29.312 1 81.81 568 LYS B N 1
ATOM 8994 C CA . LYS B 1 568 ? -16.969 43.531 29.719 1 81.81 568 LYS B CA 1
ATOM 8995 C C . LYS B 1 568 ? -16.781 42.062 30.109 1 81.81 568 LYS B C 1
ATOM 8997 O O . LYS B 1 568 ? -16.094 41.75 31.094 1 81.81 568 LYS B O 1
ATOM 9002 N N . GLY B 1 569 ? -17.484 41.219 29.484 1 85.56 569 GLY B N 1
ATOM 9003 C CA . GLY B 1 569 ? -17.359 39.781 29.75 1 85.56 569 GLY B CA 1
ATOM 9004 C C . GLY B 1 569 ? -16.328 39.094 28.844 1 85.56 569 GLY B C 1
ATOM 9005 O O . GLY B 1 569 ? -15.289 39.688 28.531 1 85.56 569 GLY B O 1
ATOM 9006 N N . VAL B 1 570 ? -16.625 37.844 28.5 1 81.38 570 VAL B N 1
ATOM 9007 C CA . VAL B 1 570 ? -15.703 37.031 27.719 1 81.38 570 VAL B CA 1
ATOM 9008 C C . VAL B 1 570 ? -15.523 37.625 26.328 1 81.38 570 VAL B C 1
ATOM 9010 O O . VAL B 1 570 ? -14.406 37.688 25.812 1 81.38 570 VAL B O 1
ATOM 9013 N N . TYR B 1 571 ? -16.547 38.094 25.797 1 87.75 571 TYR B N 1
ATOM 9014 C CA . TYR B 1 571 ? -16.516 38.688 24.453 1 87.75 571 TYR B CA 1
ATOM 9015 C C . TYR B 1 571 ? -15.617 39.906 24.422 1 87.75 571 TYR B C 1
ATOM 9017 O O . TYR B 1 571 ? -14.828 40.094 23.484 1 87.75 571 TYR B O 1
ATOM 9025 N N . ALA B 1 572 ? -15.867 40.75 25.344 1 83.81 572 ALA B N 1
ATOM 9026 C CA . ALA B 1 572 ? -15.07 41.969 25.438 1 83.81 572 ALA B CA 1
ATOM 9027 C C . ALA B 1 572 ? -13.586 41.656 25.547 1 83.81 572 ALA B C 1
ATOM 9029 O O . ALA B 1 572 ? -12.75 42.375 24.969 1 83.81 572 ALA B O 1
ATOM 9030 N N . GLY B 1 573 ? -13.398 40.656 26.266 1 73.31 573 GLY B N 1
ATOM 9031 C CA . GLY B 1 573 ? -12.016 40.188 26.391 1 73.31 573 GLY B CA 1
ATOM 9032 C C . GLY B 1 573 ? -11.414 39.719 25.094 1 73.31 573 GLY B C 1
ATOM 9033 O O . GLY B 1 573 ? -10.289 40.094 24.75 1 73.31 573 GLY B O 1
ATOM 9034 N N . LEU B 1 574 ? -12.172 38.938 24.422 1 74.31 574 LEU B N 1
ATOM 9035 C CA . LEU B 1 574 ? -11.719 38.438 23.141 1 74.31 574 LEU B CA 1
ATOM 9036 C C . LEU B 1 574 ? -11.523 39.562 22.141 1 74.31 574 LEU B C 1
ATOM 9038 O O . LEU B 1 574 ? -10.562 39.562 21.375 1 74.31 574 LEU B O 1
ATOM 9042 N N . TRP B 1 575 ? -12.453 40.5 22.156 1 75.38 575 TRP B N 1
ATOM 9043 C CA . TRP B 1 575 ? -12.43 41.656 21.25 1 75.38 575 TRP B CA 1
ATOM 9044 C C . TRP B 1 575 ? -11.211 42.531 21.516 1 75.38 575 TRP B C 1
ATOM 9046 O O . TRP B 1 575 ? -10.578 43.031 20.578 1 75.38 575 TRP B O 1
ATOM 9056 N N . ARG B 1 576 ? -10.969 42.719 22.75 1 65.75 576 ARG B N 1
ATOM 9057 C CA . ARG B 1 576 ? -9.82 43.5 23.156 1 65.75 576 ARG B CA 1
ATOM 9058 C C . ARG B 1 576 ? -8.516 42.875 22.672 1 65.75 576 ARG B C 1
ATOM 9060 O O . ARG B 1 576 ? -7.617 43.594 22.203 1 65.75 576 ARG B O 1
ATOM 9067 N N . VAL B 1 577 ? -8.555 41.656 22.828 1 55.34 577 VAL B N 1
ATOM 9068 C CA . VAL B 1 577 ? -7.355 40.938 22.422 1 55.34 577 VAL B CA 1
ATOM 9069 C C . VAL B 1 577 ? -7.172 41.031 20.906 1 55.34 577 VAL B C 1
ATOM 9071 O O . VAL B 1 577 ? -6.051 41.219 20.422 1 55.34 577 VAL B O 1
ATOM 9074 N N . GLN B 1 578 ? -8.266 40.906 20.219 1 59.44 578 GLN B N 1
ATOM 9075 C CA . GLN B 1 578 ? -8.195 40.875 18.766 1 59.44 578 GLN B CA 1
ATOM 9076 C C . GLN B 1 578 ? -8.047 42.25 18.172 1 59.44 578 GLN B C 1
ATOM 9078 O O . GLN B 1 578 ? -7.449 42.438 17.109 1 59.44 578 GLN B O 1
ATOM 9083 N N . SER B 1 579 ? -8.914 43.406 18.812 1 54.44 579 SER B N 1
ATOM 9084 C CA . SER B 1 579 ? -8.859 44.75 18.297 1 54.44 579 SER B CA 1
ATOM 9085 C C . SER B 1 579 ? -7.586 45.469 18.75 1 54.44 579 SER B C 1
ATOM 9087 O O . SER B 1 579 ? -7.246 46.531 18.234 1 54.44 579 SER B O 1
ATOM 9089 N N . GLY B 1 580 ? -6.852 45.125 19.375 1 44.75 580 GLY B N 1
ATOM 9090 C CA . GLY B 1 580 ? -5.746 45.875 19.969 1 44.75 580 GLY B CA 1
ATOM 9091 C C . GLY B 1 580 ? -6.148 46.688 21.172 1 44.75 580 GLY B C 1
ATOM 9092 O O . GLY B 1 580 ? -7.297 47.125 21.281 1 44.75 580 GLY B O 1
ATOM 9093 N N . GLY B 1 581 ? -6.07 46.562 22.5 1 40.5 581 GLY B N 1
ATOM 9094 C CA . GLY B 1 581 ? -6.383 47.25 23.734 1 40.5 581 GLY B CA 1
ATOM 9095 C C . GLY B 1 581 ? -6.598 48.75 23.531 1 40.5 581 GLY B C 1
ATOM 9096 O O . GLY B 1 581 ? -6.52 49.531 24.484 1 40.5 581 GLY B O 1
ATOM 9097 N N . ALA B 1 582 ? -6.773 49.469 22.578 1 37.94 582 ALA B N 1
ATOM 9098 C CA . ALA B 1 582 ? -6.875 50.938 22.766 1 37.94 582 ALA B CA 1
ATOM 9099 C C . ALA B 1 582 ? -8.227 51.312 23.344 1 37.94 582 ALA B C 1
ATOM 9101 O O . ALA B 1 582 ? -9.109 51.812 22.641 1 37.94 582 ALA B O 1
ATOM 9102 N N . LEU B 1 583 ? -9.172 50.562 23.906 1 34.06 583 LEU B N 1
ATOM 9103 C CA . LEU B 1 583 ? -10.242 51.406 24.453 1 34.06 583 LEU B CA 1
ATOM 9104 C C . LEU B 1 583 ? -9.695 52.344 25.5 1 34.06 583 LEU B C 1
ATOM 9106 O O . LEU B 1 583 ? -9.094 51.938 26.484 1 34.06 583 LEU B O 1
ATOM 9110 N N . CYS B 1 584 ? -9.43 53.562 25.156 1 27.2 584 CYS B N 1
ATOM 9111 C CA . CYS B 1 584 ? -9.359 54.781 25.969 1 27.2 584 CYS B CA 1
ATOM 9112 C C . CYS B 1 584 ? -10.508 54.812 26.984 1 27.2 584 CYS B C 1
ATOM 9114 O O . CYS B 1 584 ? -11.664 54.625 26.609 1 27.2 584 CYS B O 1
ATOM 9116 N N . GLU B 1 585 ? -10.312 54.75 28.234 1 23.61 585 GLU B N 1
ATOM 9117 C CA . GLU B 1 585 ? -11.133 55.594 29.109 1 23.61 585 GLU B CA 1
ATOM 9118 C C . GLU B 1 585 ? -11.328 56.969 28.5 1 23.61 585 GLU B C 1
ATOM 9120 O O . GLU B 1 585 ? -10.391 57.562 27.953 1 23.61 585 GLU B O 1
#

Organism: Desulfohalobium retbaense (strain ATCC 49708 / DSM 5692 / JCM 16813 / HR100) (NCBI:txid485915)

Radius of gyration: 38.5 Å; Cα contacts (8 Å, |Δi|>4): 1895; chains: 2; bounding box: 85×121×77 Å

InterPro domains:
  IPR003439 ABC transporter-like, ATP-binding domain [PF00005] (359-508)
  IPR003439 ABC transporter-like, ATP-binding domain [PS50893] (343-577)
  IPR003593 AAA+ ATPase domain [SM00382] (368-554)
  IPR011527 ABC transporter type 1, transmembrane domain [PF00664] (36-294)
  IPR011527 ABC transporter type 1, transmembrane domain [PS50929] (25-309)
  IPR017871 ABC transporter-like, conserved site [PS00211] (480-494)
  IPR027417 P-loop containing nucleoside triphosphate hydrolase [G3DSA:3.40.50.300] (336-582)
  IPR027417 P-loop containing nucleoside triphosphate hydrolase [SSF52540] (338-578)
  IPR036640 ABC transporter type 1, transmembrane domain superfamily [G3DSA:1.20.1560.10] (6-335)
  IPR036640 ABC transporter type 1, transmembrane domain superfamily [SSF90123] (12-325)
  IPR039421 Type 1 protein exporter [PTHR43394] (7-578)

Foldseek 3Di:
DVVVVVVFLLVVLCVLLVVLVVLQVLLLVLLLQLLVLVLVLLLLQLVVVLCVVVVPDDPVNVVVSVVSNVVSVVSNVVSNVSNLVSQLVSLVVSLVVLLVVLVVLVVQAFVLVVVVDDPVVSVCLSPVLSVLLSCCRRPLVSLVSNLVSLVCVLLVVLCVQPVVLSVQLCVLVVLLVVLLVLCVPPQVVLVVVLVVLVVVLVVLVVVCVVCVVVCVVVVVVVVSVVVSVVSVVVSVVSVVSSVVSVVVSVVSLVVSVVSSVCCLVPVVVVQCPDPPHGDPSSSSSNNVSSVVNSVSSVVVSVSVVSVVSSSVSSVVSVVSVPDDHPQFQDDQAAFDPDAFFKKWWAQFWADSDPVATQAGGDTDMFGWLFEEEEEEDPSLCLQVVVCVQLVSDDTPDTFMDTPRHTPSSHGNCRSNLQEQDQAPQLDADWFFLQVLLCVLPVPDDPVLLLVLLVLLLQQVVLCVDPVRRRFTDDPPGDDDDRQNSLSSSSSSSVSNLHQEYEAAQSRVRPDPVSLVSNLVSVNVSSRGHYYYHYHHQVVSCQPGQKYFYGDSNYTDDMGHNVVVCVVCPPSVVSCCVRVPVPPDD/DVVVVVVFLLVVLCVLLVVLVVLQVLLLVLLLQLLVLVLVLLLLQLVVVLCVVVVPDDPVVVVVSVVSNVVSVVSNVVSNVSNLVSQLVSLVVSLVVLLVVLVVLVVQAFVLVVVVDDPVVSVCLSPVLSVLLSCCRRPLVSLVSNLVSLVCVLLVVLCVQPVVLSVQLCVLVVLLVVLLVLCVPPQVVLVVVLVVLVVVLVVLVVVCVVCVVVCVVVVVVVVSVVVSVVSVVVSVVSVVSSVVSVVVSVVSLVVSVVSSVCCLVPVVVVQCPDPPHGDPSSSSSNNVSSVVNSVSSVVVSVSVVSVVSSSVSSVVSVVSVPDDHPQFQDDQAAFDPDAFFKKWWAQFWADSDPVATQAGGATDMFGWLFEEEEEEDPSLCQLVVVCVQLVSDDTPDTFMDTPRHTPSSHGNCRSNLQEQDQAPQLDADWFFLQVLLCVLPVPDDPVLLLVLLVLLLQQVVLCVDPVRRRFTDDPPGDDDDRQNSLSSSSSSSVSNLHQEYEAAQSRVRPDPVSLVSNLVSVNVSSRGHYYYHYHHQVVSCQPGQKYFYGDSNYTDDMGHNVVVCVVVPPSVVSCCVRVPVPPDD

Nearest PDB structures (foldseek):
  4q4a-assembly1_A  TM=9.229E-01  e=1.976E-43  Thermotoga maritima MSB8
  4q4j-assembly1_A  TM=9.118E-01  e=3.003E-43  Thermotoga maritima MSB8
  4a82-assembly1_A  TM=7.653E-01  e=9.041E-45  Homo sapiens
  6pam-assembly4_H  TM=8.759E-01  e=1.227E-40  Novosphingobium aromaticivorans DSM 12444
  6qv0-assembly1_A  TM=8.059E-01  e=5.600E-41  Thermotoga maritima MSB8

Sequence (1170 aa):
MHQAIRESALWRLLPLTWPYKRQIAVGLGANGCARFFDLLPTLIVGQVVDAIEQGRVLPDRFVTYALLVLATFAGLAVFQSLSSYNLGTMAQKVRHDLRTALYRHLQRLDMTFFGRRQTGDILAVVSNDVDSLETFFSDTSTSLVRIVITFFGVYGILLYLDWRLALVLFVPLPLALWAVRFFARRVQPQYRQARQAVGRINSLVENNINGMEVIQAYTAEAEQDHFVNEQSSLYRDSVCSALWERARFIPLIYLIAGTAFALLIGLGGWFAARPAGPSLGEYATFILLAMRLILPIFAVGRLLNQVQRAEASARRIQEVFQRQPLIQDAAGAVALAEPIERLEFENVSFAYQPEMPILQNVSFAVGRGEMLGVVGPTGAGKSTLVKLLLRMYAPEQGRIKVNGRDLDQLTLASVRGQVGYVSQDAFIFQGSVEDNIRLGSPEASSEAVREAARIAGALEFIEVLPKGFATLLGERGLSLSGGQRQRISLARAVLRNPPLLVLDEATSSVDTKTEELIQDNLQSLQHDRLVIAVAHRLSTVRQSSSIMVLVDGRVAEYGTHNELVAQKGVYAGLWRVQSGGALCEMHQAIRESALWRLLPLTWPYKRQIAVGLGANGCARFFDLLPTLIVGQVVDAIEQGRVLPDRFVTYALLVLATFAGLAVFQSLSSYNLGTMAQKVRHDLRTALYRHLQRLDMTFFGRRQTGDILAVVSNDVDSLETFFSDTSTSLVRIVITFFGVYGILLYLDWRLALVLFVPLPLALWAVRFFARRVQPQYRQARQAVGRINSLVENNINGMEVIQAYTAEAEQDHFVNEQSSLYRDSVCSALWERARFIPLIYLIAGTAFALLIGLGGWFAARPAGPSLGEYATFILLAMRLILPIFAVGRLLNQVQRAEASARRIQEVFQRQPLIQDAAGAVALAEPIERLEFENVSFAYQPEMPILQNVSFAVGRGEMLGVVGPTGAGKSTLVKLLLRMYAPEQGRIKVNGRDLDQLTLASVRGQVGYVSQDAFIFQGSVEDNIRLGSPEASSEAVREAARIAGALEFIEVLPKGFATLLGERGLSLSGGQRQRISLARAVLRNPPLLVLDEATSSVDTKTEELIQDNLQSLQHDRLVIAVAHRLSTVRQSSSIMVLVDGRVAEYGTHNELVAQKGVYAGLWRVQSGGALCE

Solvent-accessible surface area (backbone atoms only — not comparable to full-atom values): 58252 Å² total; per-residue (Å²): 106,63,67,58,49,71,67,29,39,48,63,72,53,47,66,71,46,54,90,46,47,66,44,45,50,50,12,53,50,22,39,53,50,15,50,54,28,63,54,45,48,49,52,50,52,13,51,51,48,38,37,50,71,68,67,70,65,55,74,65,54,29,49,52,52,15,51,49,35,34,47,28,24,49,48,20,19,51,24,39,20,48,13,52,33,33,26,41,42,49,20,39,52,42,39,40,52,49,41,48,51,50,50,55,53,56,70,52,44,36,52,68,61,60,71,76,42,57,69,66,59,57,45,39,48,59,44,55,28,41,49,41,44,25,44,35,55,36,49,49,48,49,49,51,51,46,43,53,48,48,54,52,48,52,51,49,52,37,42,69,74,40,51,71,61,42,56,59,63,50,60,37,49,62,56,48,53,50,47,53,51,47,40,62,68,57,28,48,54,32,49,52,52,25,52,54,35,51,51,49,45,53,50,50,51,51,47,45,61,74,36,38,67,57,34,58,46,49,62,38,54,65,59,53,47,49,52,51,43,49,46,40,49,51,27,39,52,34,42,40,52,24,38,51,46,42,31,63,45,50,30,50,55,32,45,36,53,18,51,43,50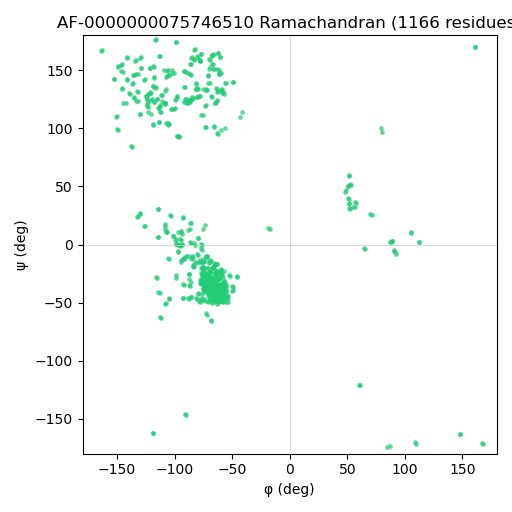,17,43,46,44,19,56,38,43,51,39,39,63,37,90,92,33,50,52,72,9,54,50,51,26,49,54,58,53,54,61,62,58,56,60,52,63,62,47,48,61,58,47,51,52,50,50,51,50,27,34,54,30,30,39,53,49,47,54,59,70,67,54,68,49,82,59,66,64,40,95,77,36,41,71,53,82,67,76,64,43,33,43,36,37,43,45,28,19,34,46,95,42,90,90,46,71,36,33,48,57,34,64,52,73,50,39,61,46,34,30,40,17,36,34,53,57,89,81,14,32,68,68,56,54,54,36,43,74,67,53,53,46,76,66,75,36,58,50,46,28,47,67,84,36,54,53,71,46,28,27,62,64,40,52,31,68,36,39,16,64,22,51,66,73,40,70,72,60,74,39,26,50,46,57,56,29,29,56,40,34,78,83,59,49,72,64,51,51,50,49,19,19,48,45,30,63,30,39,71,64,36,62,68,37,98,50,28,55,64,30,49,28,32,96,94,35,52,80,68,53,70,31,55,33,22,19,42,33,38,13,11,23,52,50,43,64,35,32,31,36,38,31,34,37,47,55,73,60,40,54,70,70,57,43,51,52,28,50,56,44,47,55,73,58,35,72,76,15,25,36,39,37,35,37,83,55,63,79,79,37,48,84,26,66,29,32,38,32,28,50,86,14,25,71,74,46,76,37,32,51,71,57,36,46,70,62,63,44,72,58,24,49,52,45,33,68,72,70,35,46,65,75,74,129,106,63,68,59,48,73,66,31,39,47,62,71,52,47,66,72,46,54,89,46,46,66,44,46,50,51,12,56,50,22,39,52,50,16,51,54,28,63,53,45,48,50,53,50,52,14,52,51,49,38,36,50,70,67,69,69,65,55,72,65,55,30,50,53,52,15,51,50,35,33,48,28,25,49,49,20,18,52,24,38,20,49,13,52,34,34,26,40,42,49,20,38,52,43,38,41,53,48,41,47,50,50,51,55,52,55,70,52,43,35,53,68,61,57,71,77,41,56,69,68,59,55,46,39,47,60,44,55,28,41,49,41,42,25,45,36,54,37,48,50,49,50,50,51,51,48,44,52,48,48,53,52,49,51,50,50,51,35,41,70,73,40,49,71,60,41,56,59,62,52,61,39,49,62,57,49,53,49,49,52,49,47,39,60,70,58,28,47,54,31,50,52,53,25,51,52,36,49,50,50,44,53,50,50,51,52,47,46,61,74,35,39,68,58,34,57,45,51,64,38,56,66,60,52,47,50,52,51,44,50,46,41,49,51,26,39,51,33,42,41,52,24,38,51,45,41,32,63,46,50,30,50,56,33,45,36,52,17,50,44,50,17,45,46,43,19,55,40,44,52,40,39,65,36,88,92,32,51,52,72,9,53,48,50,27,50,56,60,53,53,62,62,58,56,59,52,62,61,47,47,60,58,45,50,51,49,50,51,51,26,34,54,29,31,40,54,47,48,53,57,69,65,54,69,50,81,60,64,65,41,96,76,37,40,71,54,84,67,77,64,44,33,42,35,39,42,43,28,19,32,46,95,42,91,90,46,73,37,33,47,58,34,63,51,73,50,39,62,45,32,30,40,18,36,35,51,58,89,82,14,33,68,70,56,52,53,37,43,72,68,52,54,46,78,65,76,37,58,48,45,28,47,66,84,35,53,53,72,46,29,26,62,64,39,52,31,68,36,40,18,63,22,50,66,73,40,73,71,58,73,39,27,50,47,57,54,29,31,56,41,32,78,82,58,51,71,64,51,50,50,49,20,21,47,45,31,63,31,39,71,64,36,62,69,36,96,50,26,54,63,28,47,28,34,95,92,36,52,81,70,54,70,32,56,33,23,19,43,33,38,11,10,23,51,49,44,64,36,33,30,37,39,31,33,37,47,56,74,60,40,55,69,70,58,42,51,51,27,49,56,45,45,54,73,58,34,71,77,15,24,34,40,37,36,40,82,55,62,80,78,36,48,83,26,66,29,33,39,32,28,50,84,13,26,74,72,44,75,37,32,52,70,56,36,47,70,63,62,45,71,59,25,51,52,45,34,66,73,70,35,46,65,77,74,129